Protein AF-A0A9R1W294-F1 (afdb_monomer_lite)

InterPro domains:
  IPR002013 SAC domain [PF02383] (66-200)
  IPR002013 SAC domain [PF02383] (201-324)
  IPR002013 SAC domain [PS50275] (130-431)
  IPR006094 FAD linked oxidase, N-terminal [PF01565] (577-714)
  IPR012951 Berberine/berberine-like [PF08031] (964-1021)
  IPR016166 FAD-binding domain, PCMH-type [PS51387] (573-748)
  IPR016167 FAD-binding, type PCMH, subdomain 1 [G3DSA:3.30.43.10] (528-632)
  IPR016169 FAD-binding, type PCMH, subdomain 2 [G3DSA:3.30.465.10] (637-1022)
  IPR036318 FAD-binding, type PCMH-like superfamily [SSF56176] (527-749)

Radius of gyration: 40.27 Å; chains: 1; bounding box: 119×84×94 Å

pLDDT: mean 85.3, std 15.24, range [27.81, 98.81]

Sequence (1033 aa):
MMEKTDHARKLYKRMRLWELPDQYVAEPIDGSSGSCLVVKRDGSMTLVDEIPDCTTVRVPKIQTIYGVVGILKLLAGSYLLAITERENVGLYLGHPIYKVLSLKVFPCDRSPKSSRDEKKKMESEFSSLLKVAERTPGLYFSYHVNITLSAQRLNDLGVEATKIPLWRQAEPRFVWNNYMLELLIDNKLEAYILPIIQGSTRMWRRGADDDGYVANFVESEQIIQVKGYTASFVQVRGSIPYVWEQIVDLSYKPKFEIMKPEKAAHISERHFLDLRKKYGNVIAIDLVNTRGDEGRLSEKFATSMEKILNDDVRYLHFDFHKICGHVHFERLSILYEQIEDFLIKNRYHLLNEKREKVETQIGVVRTNCIDCLDRTNVTQSMIGRKMLEFQLQRLGLFDADENISTHSNLNDSFKILWANHGDDISIQYSGTPALKGDFVRVGRRTTRGMLKDGYNALMRYYLNNFVDGTKQDSIDLVQGHYIVSLTRDMSPKRKGGIANIAPFPVVVGVILMGIFFALLSLVRGSFYETFLKCMSHRNSSDRVSSILYNPNNSSYTSTLQAYIRNKRFNTSTTPKPIIIVTPLHQTHVQSTIFCSKNLSINLRIRSGGHDFEGLSYVSYTRHFLLLDMSNLRTIDVNITEETAIVEVGATIGELYYRIWEKSKVHAFPAGVCSTVGIGGHISGGGYGVLMRKYGLTVDNIVDAMIVDVNGRVLDRKSMGEDLFWAIRGGGGASFGVILSYKLRLVGVPETVTVFRVSKSSEEKGIDIVNRWQYVADKIDRDLFIRLYIKPDNAKKTIEAEFTGFFLGDSDRLVSVMNKGFPELGIQKDDCKEMSWIESELFWSSTDKAPVEVLLDRSLFKSQYAKRKSDFLQIPIPKDGMESLLRKMMELRVVGLAFNPYGGRMSEIPDWETPFPHRAGNIFKIHYSVNWHEEGSELAAYYVNQTRVLYDFMTPFVSKDPRGAYLNYRDLDIGVSSVGNNSYSEGKVYGEKYFKGNFDRLVKVKTMVDPGIFFTDEQSIPPRFDSRYRRMFR

Secondary structure (DSSP, 8-state):
------GGGPPPS-EEEEE-SSEEEEEE-SS----EEEEETTS-EEEESSPPP--SSSPPEEEEESEEEEEEEETTEEEEEEEEEEEEEEEETTEEEEEEEEEEEEE-----S---HHHHHHHHHHHHHHHHHTT----EE-SSS-TTS-HHHHHHTGGGGGGS-HHHHS-GGGBTTHHHHHHHHHTT-GGG----B-----SS--SB-TTSPBTT-EEEEEEEEETTEEEEEEEEE-S-SS-EEE---SSSSPPEEE--HHHHHHHHHHHHHHHHHHHSEEEEEE---SSHHHHHHHHHHHHHHTTT-BTTEEEEE--HHHHHTTT-GGGGHHHHHHHHHHHHHH--EEE-TT--EEE---EEEEEE-SSSSHHHHHHHHHHHHHHHHHHHHHTTSS-TT--GGG-HHHHHHHHHHHHHHHHHHHHHHHSSPPTTHHHHHHSS--HHHHHHHHHHHHHHHHHHHHTHHHHHHHHHHHTT-----TT---S------TTSS--HHHHHHHHHHHHHHHHHTTSSS-HHHHHHHHHHHH---TTGGGGEE-TTSTTHHHHHHTT--BGGG-STTS---SEEE--SSHHHHHHHHHHHHHTT-EEEEESS---TT-TTT--SSS-EEEEEGGG---EEEETTTTEEEEETTSBHHHHHHHHHHH-TTEE----S-TTSBHHHHHHT----TTHHHH--GGGGEEEEEEE-TTS-EE-HHHHHHHHHHHHTTS-GGGT-EEEEEEEEPEE--S-EEEEEEEEETTTTHHHHHHHHHHHTTTS-TTEEEEEEEEEETTTTEEEEEEEEEESS-HHHHHHHHHHH-GGG---GGGEEEE-HHHHHHHHTT-TTS-GGGGG-TTSS--BEEEEEEEEESSPPPHHHHHHHHHHHHHH-S-EEEEEE--GGGGTS-TTSSS----TT--EEEEEEEEE----HHHHHHHHHHHHHHHHHHTTTS--SS----TTS--GGG----SSTTHHHHHHHHHHHHHGGGHHHHHHHHHHH-TT--S--TTPPPPP--HHHHHTT-

Structure (mmCIF, N/CA/C/O backbone):
data_AF-A0A9R1W294-F1
#
_entry.id   AF-A0A9R1W294-F1
#
loop_
_atom_site.group_PDB
_atom_site.id
_atom_site.type_symbol
_atom_site.label_atom_id
_atom_site.label_alt_id
_atom_site.label_comp_id
_atom_site.label_asym_id
_atom_site.label_entity_id
_atom_site.label_seq_id
_atom_site.pdbx_PDB_ins_code
_atom_site.Cartn_x
_atom_site.Cartn_y
_atom_site.Cartn_z
_atom_site.occupancy
_atom_site.B_iso_or_equiv
_atom_site.auth_seq_id
_atom_site.auth_comp_id
_atom_site.auth_asym_id
_atom_site.auth_atom_id
_atom_site.pdbx_PDB_model_num
ATOM 1 N N . MET A 1 1 ? 73.445 32.998 -41.253 1.00 30.45 1 MET A N 1
ATOM 2 C CA . MET A 1 1 ? 73.821 31.754 -40.548 1.00 30.45 1 MET A CA 1
ATOM 3 C C . MET A 1 1 ? 72.559 30.929 -40.385 1.00 30.45 1 MET A C 1
ATOM 5 O O . MET A 1 1 ? 71.597 31.441 -39.836 1.00 30.45 1 MET A O 1
ATOM 9 N N . MET A 1 2 ? 72.532 29.729 -40.965 1.00 28.33 2 MET A N 1
ATOM 10 C CA . MET A 1 2 ? 71.396 28.806 -40.917 1.00 28.33 2 MET A CA 1
ATOM 11 C C . MET A 1 2 ? 71.186 28.308 -39.482 1.00 28.33 2 MET A C 1
ATOM 13 O O . MET A 1 2 ? 72.008 27.546 -38.976 1.00 28.33 2 MET A O 1
ATOM 17 N N . GLU A 1 3 ? 70.084 28.698 -38.843 1.00 27.81 3 GLU A N 1
ATOM 18 C CA . GLU A 1 3 ? 69.560 27.954 -37.699 1.00 27.81 3 GLU A CA 1
ATOM 19 C C . GLU A 1 3 ? 68.981 26.634 -38.219 1.00 27.81 3 GLU A C 1
ATOM 21 O O . GLU A 1 3 ? 67.961 26.604 -38.912 1.00 27.81 3 GLU A O 1
ATOM 26 N N . LYS A 1 4 ? 69.672 25.531 -37.906 1.00 29.55 4 LYS A N 1
ATOM 27 C CA . LYS A 1 4 ? 69.130 24.172 -37.992 1.00 29.55 4 LYS A CA 1
ATOM 28 C C . LYS A 1 4 ? 67.815 24.144 -37.214 1.00 29.55 4 LYS A C 1
ATOM 30 O O . LYS A 1 4 ? 67.814 24.186 -35.988 1.00 29.55 4 LYS A O 1
ATOM 35 N N . THR A 1 5 ? 66.703 24.122 -37.934 1.00 33.38 5 THR A N 1
ATOM 36 C CA . THR A 1 5 ? 65.365 24.142 -37.352 1.00 33.38 5 THR A CA 1
ATOM 37 C C . THR A 1 5 ? 65.064 22.765 -36.757 1.00 33.38 5 THR A C 1
ATOM 39 O O . THR A 1 5 ? 65.181 21.738 -37.419 1.00 33.38 5 THR A O 1
ATOM 42 N N . ASP A 1 6 ? 64.735 22.776 -35.469 1.00 40.31 6 ASP A N 1
ATOM 43 C CA . ASP A 1 6 ? 64.544 21.659 -34.541 1.00 40.31 6 ASP A CA 1
ATOM 44 C C . ASP A 1 6 ? 63.429 20.689 -35.009 1.00 40.31 6 ASP A C 1
ATOM 46 O O . ASP A 1 6 ? 62.260 20.804 -34.634 1.00 40.31 6 ASP A O 1
ATOM 50 N N . HIS A 1 7 ? 63.763 19.743 -35.896 1.00 41.69 7 HIS A N 1
ATOM 51 C CA . HIS A 1 7 ? 62.843 18.702 -36.383 1.00 41.69 7 HIS A CA 1
ATOM 52 C C . HIS A 1 7 ? 62.509 17.631 -35.325 1.00 41.69 7 HIS A C 1
ATOM 54 O O . HIS A 1 7 ? 61.584 16.849 -35.534 1.00 41.69 7 HIS A O 1
ATOM 60 N N . ALA A 1 8 ? 63.201 17.608 -34.180 1.00 43.19 8 ALA A N 1
ATOM 61 C CA . ALA A 1 8 ? 63.134 16.522 -33.198 1.00 43.19 8 ALA A CA 1
ATOM 62 C C . ALA A 1 8 ? 61.917 16.562 -32.247 1.00 43.19 8 ALA A C 1
ATOM 64 O O . ALA A 1 8 ? 61.722 15.629 -31.475 1.00 43.19 8 ALA A O 1
ATOM 65 N N . ARG A 1 9 ? 61.088 17.616 -32.279 1.00 56.53 9 ARG A N 1
ATOM 66 C CA . ARG A 1 9 ? 60.062 17.863 -31.238 1.00 56.53 9 ARG A CA 1
ATOM 67 C C . ARG A 1 9 ? 58.607 17.857 -31.709 1.00 56.53 9 ARG A C 1
ATOM 69 O O . ARG A 1 9 ? 57.709 18.165 -30.929 1.00 56.53 9 ARG A O 1
ATOM 76 N N . LYS A 1 10 ? 58.343 17.546 -32.980 1.00 73.12 10 LYS A N 1
ATOM 77 C CA . LYS A 1 10 ? 56.976 17.531 -33.529 1.00 73.12 10 LYS A CA 1
ATOM 78 C C . LYS A 1 10 ? 56.427 16.108 -33.544 1.00 73.12 10 LYS A C 1
ATOM 80 O O . LYS A 1 10 ? 57.069 15.208 -34.069 1.00 73.12 10 LYS A O 1
ATOM 85 N N . LEU A 1 11 ? 55.226 15.933 -32.992 1.00 86.38 11 LEU A N 1
ATOM 86 C CA . LEU A 1 11 ? 54.503 14.663 -33.033 1.00 86.38 11 LEU A CA 1
ATOM 87 C C . LEU A 1 11 ? 54.138 14.292 -34.474 1.00 86.38 11 LEU A C 1
ATOM 89 O O . LEU A 1 11 ? 53.647 15.146 -35.223 1.00 86.38 11 LEU A O 1
ATOM 93 N N . TYR A 1 12 ? 54.311 13.018 -34.827 1.00 88.56 12 TYR A N 1
ATOM 94 C CA . TYR A 1 12 ? 53.907 12.505 -36.136 1.00 88.56 12 TYR A CA 1
ATOM 95 C C . TYR A 1 12 ? 52.382 12.465 -36.267 1.00 88.56 12 TYR A C 1
ATOM 97 O O . TYR A 1 12 ? 51.667 11.905 -35.433 1.00 88.56 12 TYR A O 1
ATOM 105 N N . LYS A 1 13 ? 51.865 13.051 -37.348 1.00 87.94 13 LYS A N 1
ATOM 106 C CA . LYS A 1 13 ? 50.422 13.237 -37.587 1.00 87.94 13 LYS A CA 1
ATOM 107 C C . LYS A 1 13 ? 49.798 12.133 -38.433 1.00 87.94 13 LYS A C 1
ATOM 109 O O . LYS A 1 13 ? 48.567 12.004 -38.470 1.00 87.94 13 LYS A O 1
ATOM 114 N N . ARG A 1 14 ? 50.625 11.407 -39.190 1.00 89.38 14 ARG A N 1
ATOM 115 C CA . ARG A 1 14 ? 50.215 10.320 -40.083 1.00 89.38 14 ARG A CA 1
ATOM 116 C C . ARG A 1 14 ? 51.382 9.362 -40.297 1.00 89.38 14 ARG A C 1
ATOM 118 O O . ARG A 1 14 ? 52.460 9.794 -40.689 1.00 89.38 14 ARG A O 1
ATOM 125 N N . MET A 1 15 ? 51.144 8.075 -40.077 1.00 92.06 15 MET A N 1
ATOM 126 C CA . MET A 1 15 ? 52.144 7.019 -40.238 1.00 92.06 15 MET A CA 1
ATOM 127 C C . MET A 1 15 ? 51.554 5.824 -41.000 1.00 92.06 15 MET A C 1
ATOM 129 O O . MET A 1 15 ? 50.340 5.600 -40.974 1.00 92.06 15 MET A O 1
ATOM 133 N N . ARG A 1 16 ? 52.403 5.034 -41.662 1.00 90.75 16 ARG A N 1
ATOM 134 C CA . ARG A 1 16 ? 52.076 3.688 -42.150 1.00 90.75 16 ARG A CA 1
ATOM 135 C C . ARG A 1 16 ? 52.560 2.668 -41.133 1.00 90.75 16 ARG A C 1
ATOM 137 O O . ARG A 1 16 ? 53.734 2.646 -40.789 1.00 90.75 16 ARG A O 1
ATOM 144 N N . LEU A 1 17 ? 51.652 1.825 -40.657 1.00 90.75 17 LEU A N 1
ATOM 145 C CA . LEU A 1 17 ? 51.979 0.697 -39.799 1.00 90.75 17 LEU A CA 1
ATOM 146 C C . LEU A 1 17 ? 52.120 -0.556 -40.663 1.00 90.75 17 LEU A C 1
ATOM 148 O O . LEU A 1 17 ? 51.135 -1.036 -41.234 1.00 90.75 17 LEU A O 1
ATOM 152 N N . TRP A 1 18 ? 53.346 -1.058 -40.745 1.00 88.00 18 TRP A N 1
ATOM 153 C CA . TRP A 1 18 ? 53.729 -2.281 -41.432 1.00 88.00 18 TRP A CA 1
ATOM 154 C C . TRP A 1 18 ? 53.661 -3.451 -40.453 1.00 88.00 18 TRP A C 1
ATOM 156 O O . TRP A 1 18 ? 54.343 -3.460 -39.428 1.00 88.00 18 TRP A O 1
ATOM 166 N N . GLU A 1 19 ? 52.832 -4.443 -40.762 1.00 85.94 19 GLU A N 1
ATOM 167 C CA . GLU A 1 19 ? 52.743 -5.689 -40.004 1.00 85.94 19 GLU A CA 1
ATOM 168 C C . GLU A 1 19 ? 53.640 -6.749 -40.655 1.00 85.94 19 GLU A C 1
ATOM 170 O O . GLU A 1 19 ? 53.260 -7.389 -41.641 1.00 85.94 19 GLU A O 1
ATOM 175 N N . LEU A 1 20 ? 54.843 -6.916 -40.098 1.00 81.31 20 LEU A N 1
ATOM 176 C CA . LEU A 1 20 ? 55.819 -7.927 -40.508 1.00 81.31 20 LEU A CA 1
ATOM 177 C C . LEU A 1 20 ? 55.705 -9.178 -39.613 1.00 81.31 20 LEU A C 1
ATOM 179 O O . LEU A 1 20 ? 55.161 -9.104 -38.503 1.00 81.31 20 LEU A O 1
ATOM 183 N N . PRO A 1 21 ? 56.179 -10.358 -40.061 1.00 74.31 21 PRO A N 1
ATOM 184 C CA . PRO A 1 21 ? 56.058 -11.601 -39.292 1.00 74.31 21 PRO A CA 1
ATOM 185 C C . PRO A 1 21 ? 56.643 -11.539 -37.871 1.00 74.31 21 PRO A C 1
ATOM 187 O O . PRO A 1 21 ? 56.107 -12.174 -36.964 1.00 74.31 21 PRO A O 1
ATOM 190 N N . ASP A 1 22 ? 57.701 -10.759 -37.679 1.00 75.88 22 ASP A N 1
ATOM 191 C CA . ASP A 1 22 ? 58.565 -10.696 -36.497 1.00 75.88 22 ASP A CA 1
ATOM 192 C C . ASP A 1 22 ? 58.595 -9.317 -35.812 1.00 75.88 22 ASP A C 1
ATOM 194 O O . ASP A 1 22 ? 59.184 -9.180 -34.739 1.00 75.88 22 ASP A O 1
ATOM 198 N N . GLN A 1 23 ? 57.922 -8.309 -36.377 1.00 84.00 23 GLN A N 1
ATOM 199 C CA . GLN A 1 23 ? 57.889 -6.944 -35.838 1.00 84.00 23 GLN A CA 1
ATOM 200 C C . GLN A 1 23 ? 56.745 -6.102 -36.425 1.00 84.00 23 GLN A C 1
ATOM 202 O O . GLN A 1 23 ? 56.143 -6.451 -37.441 1.00 84.00 23 GLN A O 1
ATOM 207 N N . TYR A 1 24 ? 56.457 -4.972 -35.789 1.00 87.69 24 TYR A N 1
ATOM 208 C CA . TYR A 1 24 ? 55.637 -3.896 -36.338 1.00 87.69 24 TYR A CA 1
ATOM 209 C C . TYR A 1 24 ? 56.516 -2.680 -36.608 1.00 87.69 24 TYR A C 1
ATOM 211 O O . TYR A 1 24 ? 57.334 -2.330 -35.762 1.00 87.69 24 TYR A O 1
ATOM 219 N N . VAL A 1 25 ? 56.341 -2.019 -37.751 1.00 88.56 25 VAL A N 1
ATOM 220 C CA . VAL A 1 25 ? 57.109 -0.810 -38.095 1.00 88.56 25 VAL A CA 1
ATOM 221 C C . VAL A 1 25 ? 56.148 0.342 -38.352 1.00 88.56 25 VAL A C 1
ATOM 223 O O . VAL A 1 25 ? 55.313 0.253 -39.248 1.00 88.56 25 VAL A O 1
ATOM 226 N N . ALA A 1 26 ? 56.233 1.410 -37.562 1.00 88.81 26 ALA A N 1
ATOM 227 C CA . ALA A 1 26 ? 55.495 2.648 -37.781 1.00 88.81 26 ALA A CA 1
ATOM 228 C C . ALA A 1 26 ? 56.391 3.657 -38.513 1.00 88.81 26 ALA A C 1
ATOM 230 O O . ALA A 1 26 ? 57.341 4.189 -37.945 1.00 88.81 26 ALA A O 1
ATOM 231 N N . GLU A 1 27 ? 56.081 3.896 -39.783 1.00 89.06 27 GLU A N 1
ATOM 232 C CA . GLU A 1 27 ? 56.802 4.796 -40.684 1.00 89.06 27 GLU A CA 1
ATOM 233 C C . GLU A 1 27 ? 56.061 6.142 -40.785 1.00 89.06 27 GLU A C 1
ATOM 235 O O . GLU A 1 27 ? 54.897 6.150 -41.202 1.00 89.06 27 GLU A O 1
ATOM 240 N N . PRO A 1 28 ? 56.676 7.286 -40.444 1.00 87.00 28 PRO A N 1
ATOM 241 C CA . PRO A 1 28 ? 56.055 8.597 -40.625 1.00 87.00 28 PRO A CA 1
ATOM 242 C C . PRO A 1 28 ? 55.909 8.958 -42.113 1.00 87.00 28 PRO A C 1
ATOM 244 O O . PRO A 1 28 ? 56.849 8.853 -42.891 1.00 87.00 28 PRO A O 1
ATOM 247 N N . ILE A 1 29 ? 54.713 9.400 -42.517 1.00 85.69 29 ILE A N 1
ATOM 248 C CA . ILE A 1 29 ? 54.380 9.770 -43.911 1.00 85.69 29 ILE A CA 1
ATOM 249 C C . ILE A 1 29 ? 53.738 11.159 -44.026 1.00 85.69 29 ILE A C 1
ATOM 251 O O . ILE A 1 29 ? 53.105 11.494 -45.026 1.00 85.69 29 ILE A O 1
ATOM 255 N N . ASP A 1 30 ? 53.849 11.978 -42.987 1.00 75.25 30 ASP A N 1
ATOM 256 C CA . ASP A 1 30 ? 53.299 13.333 -42.902 1.00 75.25 30 ASP A CA 1
ATOM 257 C C . ASP A 1 30 ? 54.262 14.424 -43.408 1.00 75.25 30 ASP A C 1
ATOM 259 O O . ASP A 1 30 ? 54.018 15.613 -43.190 1.00 75.25 30 ASP A O 1
ATOM 263 N N . GLY A 1 31 ? 55.323 14.027 -44.119 1.00 64.19 31 GLY A N 1
ATOM 264 C CA . GLY A 1 31 ? 56.310 14.921 -44.731 1.00 64.19 31 GLY A CA 1
ATOM 265 C C . GLY A 1 31 ? 57.514 15.251 -43.844 1.00 64.19 31 GLY A C 1
ATOM 266 O O . GLY A 1 31 ? 58.358 16.041 -44.257 1.00 64.19 31 GLY A O 1
ATOM 267 N N . SER A 1 32 ? 57.619 14.669 -42.644 1.00 65.94 32 SER A N 1
ATOM 268 C CA . SER A 1 32 ? 58.823 14.754 -41.808 1.00 65.94 32 SER A CA 1
ATOM 269 C C . SER A 1 32 ? 59.805 13.617 -42.107 1.00 65.94 32 SER A C 1
ATOM 271 O O . SER A 1 32 ? 59.414 12.454 -42.062 1.00 65.94 32 SER A O 1
ATOM 273 N N . SER A 1 33 ? 61.080 13.941 -42.345 1.00 64.31 33 SER A N 1
ATOM 274 C CA . SER A 1 33 ? 62.181 12.976 -42.515 1.00 64.31 33 SER A CA 1
ATOM 275 C C . SER A 1 33 ? 62.606 12.372 -41.165 1.00 64.31 33 SER A C 1
ATOM 277 O O . SER A 1 33 ? 63.649 12.732 -40.623 1.00 64.31 33 SER A O 1
ATOM 279 N N . GLY A 1 34 ? 61.748 11.546 -40.563 1.00 69.69 34 GLY A N 1
ATOM 280 C CA . GLY A 1 34 ? 61.948 10.968 -39.230 1.00 69.69 34 GLY A CA 1
ATOM 281 C C . GLY A 1 34 ? 62.175 9.456 -39.239 1.00 69.69 34 GLY A C 1
ATOM 282 O O . GLY A 1 34 ? 61.629 8.763 -40.093 1.00 69.69 34 GLY A O 1
ATOM 283 N N . SER A 1 35 ? 62.941 8.946 -38.268 1.00 81.19 35 SER A N 1
ATOM 284 C CA . SER A 1 35 ? 63.198 7.510 -38.103 1.00 81.19 35 SER A CA 1
ATOM 285 C C . SER A 1 35 ? 61.908 6.731 -37.795 1.00 81.19 35 SER A C 1
ATOM 287 O O . SER A 1 35 ? 61.043 7.172 -37.027 1.00 81.19 35 SER A O 1
ATOM 289 N N . CYS A 1 36 ? 61.792 5.541 -38.375 1.00 85.38 36 CYS A N 1
ATOM 290 C CA . CYS A 1 36 ? 60.693 4.608 -38.171 1.00 85.38 36 CYS A CA 1
ATOM 291 C C . CYS A 1 36 ? 60.775 3.957 -36.785 1.00 85.38 36 CYS A C 1
ATOM 293 O O . CYS A 1 36 ? 61.847 3.532 -36.349 1.00 85.38 36 CYS A O 1
ATOM 295 N N . LEU A 1 37 ? 59.635 3.814 -36.109 1.00 87.06 37 LEU A N 1
ATOM 296 C CA . LEU A 1 37 ? 59.546 3.068 -34.855 1.00 87.06 37 LEU A CA 1
ATOM 297 C C . LEU A 1 37 ? 59.333 1.582 -35.141 1.00 87.06 37 LEU A C 1
ATOM 299 O O . LEU A 1 37 ? 58.284 1.189 -35.649 1.00 87.06 37 LEU A O 1
ATOM 303 N N . VAL A 1 38 ? 60.302 0.754 -34.763 1.00 86.44 38 VAL A N 1
ATOM 304 C CA . VAL A 1 38 ? 60.191 -0.706 -34.787 1.00 86.44 38 VAL A CA 1
ATOM 305 C C . VAL A 1 38 ? 59.780 -1.195 -33.408 1.00 86.44 38 VAL A C 1
ATOM 307 O O . VAL A 1 38 ? 60.469 -0.937 -32.424 1.00 86.44 38 VAL A O 1
ATOM 310 N N . VAL A 1 39 ? 58.679 -1.937 -33.349 1.00 85.69 39 VAL A N 1
ATOM 311 C CA . VAL A 1 39 ? 58.213 -2.665 -32.168 1.00 85.69 39 VAL A CA 1
ATOM 312 C C . VAL A 1 39 ? 58.382 -4.153 -32.446 1.00 85.69 39 VAL A C 1
ATOM 314 O O . VAL A 1 39 ? 57.643 -4.736 -33.245 1.00 85.69 39 VAL A O 1
ATOM 317 N N . LYS A 1 40 ? 59.368 -4.781 -31.808 1.00 81.75 40 LYS A N 1
ATOM 318 C CA . LYS A 1 40 ? 59.586 -6.224 -31.927 1.00 81.75 40 LYS A CA 1
ATOM 319 C C . LYS A 1 40 ? 58.502 -6.996 -31.181 1.00 81.75 40 LYS A C 1
ATOM 321 O O . LYS A 1 40 ? 57.793 -6.475 -30.319 1.00 81.75 40 LYS A O 1
ATOM 326 N N . ARG A 1 41 ? 58.371 -8.275 -31.524 1.00 75.19 41 ARG A N 1
ATOM 327 C CA . ARG A 1 41 ? 57.354 -9.173 -30.956 1.00 75.19 41 ARG A CA 1
ATOM 328 C C . ARG A 1 41 ? 57.531 -9.428 -29.449 1.00 75.19 41 ARG A C 1
ATOM 330 O O . ARG A 1 41 ? 56.549 -9.700 -28.778 1.00 75.19 41 ARG A O 1
ATOM 337 N N . ASP A 1 42 ? 58.729 -9.221 -28.903 1.00 70.00 42 ASP A N 1
ATOM 338 C CA . ASP A 1 42 ? 59.008 -9.235 -27.455 1.00 70.00 42 ASP A CA 1
ATOM 339 C C . ASP A 1 42 ? 58.621 -7.924 -26.725 1.00 70.00 42 ASP A C 1
ATOM 341 O O . ASP A 1 42 ? 58.809 -7.794 -25.514 1.00 70.00 42 ASP A O 1
ATOM 345 N N . GLY A 1 43 ? 58.080 -6.937 -27.451 1.00 71.06 43 GLY A N 1
ATOM 346 C CA . GLY A 1 43 ? 57.720 -5.620 -26.926 1.00 71.06 43 GLY A CA 1
ATOM 347 C C . GLY A 1 43 ? 58.893 -4.642 -26.803 1.00 71.06 43 GLY A C 1
ATOM 348 O O . GLY A 1 43 ? 58.691 -3.540 -26.289 1.00 71.06 43 GLY A O 1
ATOM 349 N N . SER A 1 44 ? 60.100 -5.005 -27.254 1.00 79.06 44 SER A N 1
ATOM 350 C CA . SER A 1 44 ? 61.228 -4.072 -27.348 1.00 79.06 44 SER A CA 1
ATOM 351 C C . SER A 1 44 ? 61.045 -3.086 -28.506 1.00 79.06 44 SER A C 1
ATOM 353 O O . SER A 1 44 ? 60.434 -3.404 -29.531 1.00 79.06 44 SER A O 1
ATOM 355 N N . MET A 1 45 ? 61.547 -1.863 -28.324 1.00 84.12 45 MET A N 1
ATOM 356 C CA . MET A 1 45 ? 61.355 -0.754 -29.258 1.00 84.12 45 MET A CA 1
ATOM 357 C C . MET A 1 45 ? 62.688 -0.149 -29.680 1.00 84.12 45 MET A C 1
ATOM 359 O O . MET A 1 45 ? 63.536 0.128 -28.836 1.00 84.12 45 MET A O 1
ATOM 363 N N . THR A 1 46 ? 62.862 0.088 -30.978 1.00 83.56 46 THR A N 1
ATOM 364 C CA . THR A 1 46 ? 64.055 0.742 -31.541 1.00 83.56 46 THR A CA 1
ATOM 365 C C . THR A 1 46 ? 63.673 1.679 -32.681 1.00 83.56 46 THR A C 1
ATOM 367 O O . THR A 1 46 ? 62.719 1.407 -33.408 1.00 83.56 46 THR A O 1
ATOM 370 N N . LEU A 1 47 ? 64.431 2.760 -32.868 1.00 83.62 47 LEU A N 1
ATOM 371 C CA . LEU A 1 47 ? 64.309 3.630 -34.040 1.00 83.62 47 LEU A CA 1
ATOM 372 C C . LEU A 1 47 ? 65.247 3.144 -35.150 1.00 83.62 47 LEU A C 1
ATOM 374 O O . LEU A 1 47 ? 66.396 2.808 -34.870 1.00 83.62 47 LEU A O 1
ATOM 378 N N . VAL A 1 48 ? 64.756 3.108 -36.387 1.00 82.31 48 VAL A N 1
ATOM 379 C CA . VAL A 1 48 ? 65.535 2.760 -37.589 1.00 82.31 48 VAL A CA 1
ATOM 380 C C . VAL A 1 48 ? 65.286 3.790 -38.686 1.00 82.31 48 VAL A C 1
ATOM 382 O O . VAL A 1 48 ? 64.175 4.297 -38.809 1.00 82.31 48 VAL A O 1
ATOM 385 N N . ASP A 1 49 ? 66.299 4.106 -39.487 1.00 77.12 49 ASP A N 1
ATOM 386 C CA . ASP A 1 49 ? 66.182 5.152 -40.515 1.00 77.12 49 ASP A CA 1
ATOM 387 C C . ASP A 1 49 ? 65.554 4.648 -41.824 1.00 77.12 49 ASP A C 1
ATOM 389 O O . ASP A 1 49 ? 64.964 5.431 -42.566 1.00 77.12 49 ASP A O 1
ATOM 393 N N . GLU A 1 50 ? 65.596 3.337 -42.071 1.00 69.88 50 GLU A N 1
ATOM 394 C CA . GLU A 1 50 ? 65.009 2.689 -43.247 1.00 69.88 50 GLU A CA 1
ATOM 395 C C . GLU A 1 50 ? 64.146 1.488 -42.837 1.00 69.88 50 GLU A C 1
ATOM 397 O O . GLU A 1 50 ? 64.371 0.856 -41.800 1.00 69.88 50 GLU A O 1
ATOM 402 N N . ILE A 1 51 ? 63.127 1.173 -43.645 1.00 70.44 51 ILE A N 1
ATOM 403 C CA . ILE A 1 51 ? 62.268 0.006 -43.412 1.00 70.44 51 ILE A CA 1
ATOM 404 C C . ILE A 1 51 ? 63.124 -1.262 -43.583 1.00 70.44 51 ILE A C 1
ATOM 406 O O . ILE A 1 51 ? 63.755 -1.410 -44.626 1.00 70.44 51 ILE A O 1
ATOM 410 N N . PRO A 1 52 ? 63.131 -2.197 -42.614 1.00 67.25 52 PRO A N 1
ATOM 411 C CA . PRO A 1 52 ? 63.914 -3.428 -42.714 1.00 67.25 52 PRO A CA 1
ATOM 412 C C . PRO A 1 52 ? 63.576 -4.250 -43.972 1.00 67.25 52 PRO A C 1
ATOM 414 O O . PRO A 1 52 ? 62.397 -4.461 -44.269 1.00 67.25 52 PRO A O 1
ATOM 417 N N . ASP A 1 53 ? 64.601 -4.751 -44.675 1.00 59.72 53 ASP A N 1
ATOM 418 C CA . ASP A 1 53 ? 64.456 -5.533 -45.912 1.00 59.72 53 ASP A CA 1
ATOM 419 C C . ASP A 1 53 ? 63.545 -6.759 -45.726 1.00 59.72 53 ASP A C 1
ATOM 421 O O . ASP A 1 53 ? 63.800 -7.668 -44.928 1.00 59.72 53 ASP A O 1
ATOM 425 N N . CYS A 1 54 ? 62.456 -6.801 -46.495 1.00 55.34 54 CYS A N 1
ATOM 426 C CA . CYS A 1 54 ? 61.425 -7.824 -46.372 1.00 55.34 54 CYS A CA 1
ATOM 427 C C . CYS A 1 54 ? 61.821 -9.094 -47.149 1.00 55.34 54 CYS A C 1
ATOM 429 O O . CYS A 1 54 ? 61.463 -9.270 -48.309 1.00 55.34 54 CYS A O 1
ATOM 431 N N . THR A 1 55 ? 62.527 -10.023 -46.502 1.00 52.88 55 THR A N 1
ATOM 432 C CA . THR A 1 55 ? 63.004 -11.293 -47.099 1.00 52.88 55 THR A CA 1
ATOM 433 C C . THR A 1 55 ? 61.939 -12.405 -47.188 1.00 52.88 55 THR A C 1
ATOM 435 O O . THR A 1 55 ? 62.268 -13.568 -47.422 1.00 52.88 55 THR A O 1
ATOM 438 N N . THR A 1 56 ? 60.646 -12.096 -47.007 1.00 54.81 56 THR A N 1
ATOM 439 C CA . THR A 1 56 ? 59.579 -13.111 -46.855 1.00 54.81 56 THR A CA 1
ATOM 440 C C . THR A 1 56 ? 58.574 -13.163 -48.016 1.00 54.81 56 THR A C 1
ATOM 442 O O . THR A 1 56 ? 58.239 -12.153 -48.622 1.00 54.81 56 THR A O 1
ATOM 445 N N . VAL A 1 57 ? 58.043 -14.365 -48.298 1.00 52.84 57 VAL A N 1
ATOM 446 C CA . VAL A 1 57 ? 57.138 -14.707 -49.428 1.00 52.84 57 VAL A CA 1
ATOM 447 C C . VAL A 1 57 ? 55.719 -14.097 -49.310 1.00 52.84 57 VAL A C 1
ATOM 449 O O . VAL A 1 57 ? 54.911 -14.212 -50.228 1.00 52.84 57 VAL A O 1
ATOM 452 N N . ARG A 1 58 ? 55.367 -13.445 -48.190 1.00 58.47 58 ARG A N 1
ATOM 453 C CA . ARG A 1 58 ? 54.032 -12.855 -47.962 1.00 58.47 58 ARG A CA 1
ATOM 454 C C . ARG A 1 58 ? 54.076 -11.332 -48.036 1.00 58.47 58 ARG A C 1
ATOM 456 O O . ARG A 1 58 ? 54.860 -10.708 -47.334 1.00 58.47 58 ARG A O 1
ATOM 463 N N . VAL A 1 59 ? 53.158 -10.751 -48.811 1.00 63.62 59 VAL A N 1
ATOM 464 C CA . VAL A 1 59 ? 52.946 -9.297 -48.877 1.00 63.62 59 VAL A CA 1
ATOM 465 C C . VAL A 1 59 ? 52.586 -8.771 -47.477 1.00 63.62 59 VAL A C 1
ATOM 467 O O . VAL A 1 59 ? 51.623 -9.273 -46.883 1.00 63.62 59 VAL A O 1
ATOM 470 N N . PRO A 1 60 ? 53.333 -7.795 -46.926 1.00 70.94 60 PRO A N 1
ATOM 471 C CA . PRO A 1 60 ? 53.062 -7.254 -45.602 1.00 70.94 60 PRO A CA 1
ATOM 472 C C . PRO A 1 60 ? 51.743 -6.481 -45.589 1.00 70.94 60 PRO A C 1
ATOM 474 O O . PRO A 1 60 ? 51.389 -5.790 -46.547 1.00 70.94 60 PRO A O 1
ATOM 477 N N . LYS A 1 61 ? 50.996 -6.589 -44.487 1.00 80.94 61 LYS A N 1
ATOM 478 C CA . LYS A 1 61 ? 49.757 -5.829 -44.313 1.00 80.94 61 LYS A CA 1
ATOM 479 C C . LYS A 1 61 ? 50.114 -4.415 -43.867 1.00 80.94 61 LYS A C 1
ATOM 481 O O . LYS A 1 61 ? 50.725 -4.228 -42.819 1.00 80.94 61 LYS A O 1
ATOM 486 N N . ILE A 1 62 ? 49.722 -3.430 -44.669 1.00 86.75 62 ILE A N 1
ATOM 487 C CA . ILE A 1 62 ? 50.006 -2.013 -44.429 1.00 86.75 62 ILE A CA 1
ATOM 488 C C . ILE A 1 62 ? 48.691 -1.306 -44.120 1.00 86.75 62 ILE A C 1
ATOM 490 O O . ILE A 1 62 ? 47.700 -1.484 -44.828 1.00 86.75 62 ILE A O 1
ATOM 494 N N . GLN A 1 63 ? 48.672 -0.490 -43.071 1.00 90.38 63 GLN A N 1
ATOM 495 C CA . GLN A 1 63 ? 47.519 0.343 -42.724 1.00 90.38 63 GLN A CA 1
ATOM 496 C C . GLN A 1 63 ? 47.976 1.735 -42.285 1.00 90.38 63 GLN A C 1
ATOM 498 O O . GLN A 1 63 ? 49.067 1.899 -41.744 1.00 90.38 63 GLN A O 1
ATOM 503 N N . THR A 1 64 ? 47.140 2.748 -42.505 1.00 91.62 64 THR A N 1
ATOM 504 C CA . THR A 1 64 ? 47.420 4.101 -42.004 1.00 91.62 64 THR A CA 1
ATOM 505 C C . THR A 1 64 ? 47.044 4.187 -40.527 1.00 91.62 64 THR A C 1
ATOM 507 O O . THR A 1 64 ? 45.973 3.724 -40.139 1.00 91.62 64 THR A O 1
ATOM 510 N N . ILE A 1 65 ? 47.906 4.804 -39.723 1.00 93.69 65 ILE A N 1
ATOM 511 C CA . ILE A 1 65 ? 47.620 5.178 -38.337 1.00 93.69 65 ILE A CA 1
ATOM 512 C C . ILE A 1 65 ? 47.876 6.674 -38.131 1.00 93.69 65 ILE A C 1
ATOM 514 O O . ILE A 1 65 ? 48.644 7.308 -38.859 1.00 93.69 65 ILE A O 1
ATOM 518 N N . TYR A 1 66 ? 47.230 7.245 -37.122 1.00 92.81 66 TYR A N 1
ATOM 519 C CA . TYR A 1 66 ? 47.286 8.674 -36.807 1.00 92.81 66 TYR A CA 1
ATOM 520 C C . TYR A 1 66 ? 47.942 8.976 -35.456 1.00 92.81 66 TYR A C 1
ATOM 522 O O . TYR A 1 66 ? 48.095 10.137 -35.092 1.00 92.81 66 TYR A O 1
ATOM 530 N N . GLY A 1 67 ? 48.336 7.950 -34.713 1.00 91.50 67 GLY A N 1
ATOM 531 C CA . GLY A 1 67 ? 49.015 8.087 -33.432 1.00 91.50 67 GLY A CA 1
ATOM 532 C C . GLY A 1 67 ? 49.250 6.720 -32.809 1.00 91.50 67 GLY A C 1
ATOM 533 O O . GLY A 1 67 ? 48.434 5.810 -32.986 1.00 91.50 67 GLY A O 1
ATOM 534 N N . VAL A 1 68 ? 50.359 6.580 -32.090 1.00 91.12 68 VAL A N 1
ATOM 535 C CA . VAL A 1 68 ? 50.611 5.425 -31.227 1.00 91.12 68 VAL A CA 1
ATOM 536 C C . VAL A 1 68 ? 50.007 5.749 -29.864 1.00 91.12 68 VAL A C 1
ATOM 538 O O . VAL A 1 68 ? 50.350 6.758 -29.259 1.00 91.12 68 VAL A O 1
ATOM 541 N N . VAL A 1 69 ? 49.067 4.923 -29.408 1.00 91.19 69 VAL A N 1
ATOM 542 C CA . VAL A 1 69 ? 48.430 5.089 -28.091 1.00 91.19 69 VAL A CA 1
ATOM 543 C C . VAL A 1 69 ? 49.397 4.676 -26.986 1.00 91.19 69 VAL A C 1
ATOM 545 O O . VAL A 1 69 ? 49.427 5.311 -25.936 1.00 91.19 69 VAL A O 1
ATOM 548 N N . GLY A 1 70 ? 50.179 3.625 -27.235 1.00 89.56 70 GLY A N 1
ATOM 549 C CA . GLY A 1 70 ? 51.210 3.117 -26.339 1.00 89.56 70 GLY A CA 1
ATOM 550 C C . GLY A 1 70 ? 51.343 1.596 -26.416 1.00 89.56 70 GLY A C 1
ATOM 551 O O . GLY A 1 70 ? 50.747 0.953 -27.289 1.00 89.56 70 GLY A O 1
ATOM 552 N N . ILE A 1 71 ? 52.130 1.028 -25.501 1.00 87.12 71 ILE A N 1
ATOM 553 C CA . ILE A 1 71 ? 52.310 -0.421 -25.361 1.00 87.12 71 ILE A CA 1
ATOM 554 C C . ILE A 1 71 ? 51.783 -0.869 -24.004 1.00 87.12 71 ILE A C 1
ATOM 556 O O . ILE A 1 71 ? 52.130 -0.301 -22.973 1.00 87.12 71 ILE A O 1
ATOM 560 N N . LEU A 1 72 ? 50.986 -1.932 -24.012 1.00 85.94 72 LEU A N 1
ATOM 561 C CA . LEU A 1 72 ? 50.479 -2.577 -22.812 1.00 85.94 72 LEU A CA 1
ATOM 562 C C . LEU A 1 72 ? 51.183 -3.922 -22.607 1.00 85.94 72 LEU A C 1
ATOM 564 O O . LEU A 1 72 ? 51.107 -4.803 -23.465 1.00 85.94 72 LEU A O 1
ATOM 568 N N . LYS A 1 73 ? 51.861 -4.090 -21.468 1.00 78.62 73 LYS A N 1
ATOM 569 C CA . LYS A 1 73 ? 52.495 -5.356 -21.070 1.00 78.62 73 LYS A CA 1
ATOM 570 C C . LYS A 1 73 ? 51.567 -6.136 -20.144 1.00 78.62 73 LYS A C 1
ATOM 572 O O . LYS A 1 73 ? 51.261 -5.677 -19.050 1.00 78.62 73 LYS A O 1
ATOM 577 N N . LEU A 1 74 ? 51.142 -7.322 -20.573 1.00 75.12 74 LEU A N 1
ATOM 578 C CA . LEU A 1 74 ? 50.301 -8.238 -19.797 1.00 75.12 74 LEU A CA 1
ATOM 579 C C . LEU A 1 74 ? 51.029 -9.567 -19.559 1.00 75.12 74 LEU A C 1
ATOM 581 O O . LEU A 1 74 ? 52.018 -9.872 -20.220 1.00 75.12 74 LEU A O 1
ATOM 585 N N . LEU A 1 75 ? 50.502 -10.410 -18.664 1.00 66.75 75 LEU A N 1
ATOM 586 C CA . LEU A 1 75 ? 51.075 -11.736 -18.366 1.00 66.75 75 LEU A CA 1
ATOM 587 C C . LEU A 1 75 ? 51.187 -12.657 -19.594 1.00 66.75 75 LEU A C 1
ATOM 589 O O . LEU A 1 75 ? 52.037 -13.545 -19.623 1.00 66.75 75 LEU A O 1
ATOM 593 N N . ALA A 1 76 ? 50.309 -12.469 -20.580 1.00 62.19 76 ALA A N 1
ATOM 594 C CA . ALA A 1 76 ? 50.290 -13.240 -21.819 1.00 62.19 76 ALA A CA 1
ATOM 595 C C . ALA A 1 76 ? 51.216 -12.679 -22.909 1.00 62.19 76 ALA A C 1
ATOM 597 O O . ALA A 1 76 ? 51.534 -13.395 -23.856 1.00 62.19 76 ALA A O 1
ATOM 598 N N . GLY A 1 77 ? 51.620 -11.411 -22.791 1.00 72.38 77 GLY A N 1
ATOM 599 C CA . GLY A 1 77 ? 52.471 -10.763 -23.773 1.00 72.38 77 GLY A CA 1
ATOM 600 C C . GLY A 1 77 ? 52.308 -9.251 -23.883 1.00 72.38 77 GLY A C 1
ATOM 601 O O . GLY A 1 77 ? 51.522 -8.638 -23.156 1.00 72.38 77 GLY A O 1
ATOM 602 N N . SER A 1 78 ? 53.053 -8.648 -24.808 1.00 81.19 78 SER A N 1
ATOM 603 C CA . SER A 1 78 ? 52.975 -7.211 -25.113 1.00 81.19 78 SER A CA 1
ATOM 604 C C . SER A 1 78 ? 51.941 -6.918 -26.206 1.00 81.19 78 SER A C 1
ATOM 606 O O . SER A 1 78 ? 51.766 -7.711 -27.130 1.00 81.19 78 SER A O 1
ATOM 608 N N . TYR A 1 79 ? 51.263 -5.774 -26.127 1.00 85.94 79 TYR A N 1
ATOM 609 C CA . TYR A 1 79 ? 50.239 -5.348 -27.085 1.00 85.94 79 TYR A CA 1
ATOM 610 C C . TYR A 1 79 ? 50.456 -3.885 -27.479 1.00 85.94 79 TYR A C 1
ATOM 612 O O . TYR A 1 79 ? 50.499 -3.008 -26.619 1.00 85.94 79 TYR A O 1
ATOM 620 N N . LEU A 1 80 ? 50.568 -3.613 -28.778 1.00 88.06 80 LEU A N 1
ATOM 621 C CA . LEU A 1 80 ? 50.673 -2.267 -29.340 1.00 88.06 80 LEU A CA 1
ATOM 622 C C . LEU A 1 80 ? 49.275 -1.723 -29.647 1.00 88.06 80 LEU A C 1
ATOM 624 O O . LEU A 1 80 ? 48.498 -2.376 -30.339 1.00 88.06 80 LEU A O 1
ATOM 628 N N . LEU A 1 81 ? 48.953 -0.521 -29.174 1.00 91.25 81 LEU A N 1
ATOM 629 C CA . LEU A 1 81 ? 47.689 0.150 -29.483 1.00 91.25 81 LEU A CA 1
ATOM 630 C C . LEU A 1 81 ? 47.938 1.356 -30.392 1.00 91.25 81 LEU A C 1
ATOM 632 O O . LEU A 1 81 ? 48.830 2.168 -30.136 1.00 91.25 81 LEU A O 1
ATOM 636 N N . ALA A 1 82 ? 47.130 1.504 -31.445 1.00 92.56 82 ALA A N 1
ATOM 637 C CA . ALA A 1 82 ? 47.239 2.628 -32.376 1.00 92.56 82 ALA A CA 1
ATOM 638 C C . ALA A 1 82 ? 45.875 3.188 -32.805 1.00 92.56 82 ALA A C 1
ATOM 640 O O . ALA A 1 82 ? 44.881 2.464 -32.907 1.00 92.56 82 ALA A O 1
ATOM 641 N N . ILE A 1 83 ? 45.854 4.492 -33.095 1.00 94.44 83 ILE A N 1
ATOM 642 C CA . ILE A 1 83 ? 44.693 5.208 -33.631 1.00 94.44 83 ILE A CA 1
ATOM 643 C C . ILE A 1 83 ? 44.628 4.969 -35.135 1.00 94.44 83 ILE A C 1
ATOM 645 O O . ILE A 1 83 ? 45.535 5.370 -35.865 1.00 94.44 83 ILE A O 1
ATOM 649 N N . THR A 1 84 ? 43.545 4.357 -35.606 1.00 92.69 84 THR A N 1
ATOM 650 C CA . THR A 1 84 ? 43.348 4.053 -37.036 1.00 92.69 84 THR A CA 1
ATOM 651 C C . THR A 1 84 ? 42.423 5.043 -37.728 1.00 92.69 84 THR A C 1
ATOM 653 O O . THR A 1 84 ? 42.575 5.264 -38.923 1.00 92.69 84 THR A O 1
ATOM 656 N N . GLU A 1 85 ? 41.532 5.705 -36.985 1.00 92.56 85 GLU A N 1
ATOM 657 C CA . GLU A 1 85 ? 40.628 6.733 -37.511 1.00 92.56 85 GLU A CA 1
ATOM 658 C C . GLU A 1 85 ? 40.460 7.881 -36.508 1.00 92.56 85 GLU A C 1
ATOM 660 O O . GLU A 1 85 ? 40.384 7.662 -35.293 1.00 92.56 85 GLU A O 1
ATOM 665 N N . ARG A 1 86 ? 40.390 9.116 -37.021 1.00 93.69 86 ARG A N 1
ATOM 666 C CA . ARG A 1 86 ? 40.192 10.342 -36.235 1.00 93.69 86 ARG A CA 1
ATOM 667 C C . ARG A 1 86 ? 39.331 11.358 -36.981 1.00 93.69 86 ARG A C 1
ATOM 669 O O . ARG A 1 86 ? 39.373 11.416 -38.207 1.00 93.69 86 ARG A O 1
ATOM 676 N N . GLU A 1 87 ? 38.652 12.216 -36.233 1.00 94.25 87 GLU A N 1
ATOM 677 C CA . GLU A 1 87 ? 37.842 13.329 -36.744 1.00 94.25 87 GLU A CA 1
ATOM 678 C C . GLU A 1 87 ? 38.335 14.657 -36.158 1.00 94.25 87 GLU A C 1
ATOM 680 O O . GLU A 1 87 ? 38.681 14.710 -34.981 1.00 94.25 87 GLU A O 1
ATOM 685 N N . ASN A 1 88 ? 38.380 15.728 -36.958 1.00 93.75 88 ASN A N 1
ATOM 686 C CA . ASN A 1 88 ? 38.610 17.080 -36.441 1.00 93.75 88 ASN A CA 1
ATOM 687 C C . ASN A 1 88 ? 37.287 17.647 -35.914 1.00 93.75 88 ASN A C 1
ATOM 689 O O . ASN A 1 88 ? 36.367 17.851 -36.701 1.00 93.75 88 ASN A O 1
ATOM 693 N N . VAL A 1 89 ? 37.204 17.907 -34.610 1.00 90.06 89 VAL A N 1
ATOM 694 C CA . VAL A 1 89 ? 35.966 18.354 -33.949 1.00 90.06 89 VAL A CA 1
ATOM 695 C C . VAL A 1 89 ? 35.931 19.856 -33.665 1.00 90.06 89 VAL A C 1
ATOM 697 O O . VAL A 1 89 ? 34.903 20.369 -33.230 1.00 90.06 89 VAL A O 1
ATOM 700 N N . GLY A 1 90 ? 37.029 20.576 -33.909 1.00 88.88 90 GLY A N 1
ATOM 701 C CA . GLY A 1 90 ? 37.079 22.020 -33.705 1.00 88.88 90 GLY A CA 1
ATOM 702 C C . GLY A 1 90 ? 38.478 22.566 -33.447 1.00 88.88 90 GLY A C 1
ATOM 703 O O . GLY A 1 90 ? 39.484 21.862 -33.547 1.00 88.88 90 GLY A O 1
ATOM 704 N N . LEU A 1 91 ? 38.527 23.854 -33.105 1.00 88.19 91 LEU A N 1
ATOM 705 C CA . LEU A 1 91 ? 39.749 24.576 -32.765 1.00 88.19 91 LEU A CA 1
ATOM 706 C C . LEU A 1 91 ? 39.719 24.995 -31.291 1.00 88.19 91 LEU A C 1
ATOM 708 O O . LEU A 1 91 ? 38.731 25.554 -30.824 1.00 88.19 91 LEU A O 1
ATOM 712 N N . TYR A 1 92 ? 40.824 24.786 -30.586 1.00 86.44 92 TYR A N 1
ATOM 713 C CA . TYR A 1 92 ? 41.073 25.280 -29.235 1.00 86.44 92 TYR A CA 1
ATOM 714 C C . TYR A 1 92 ? 42.282 26.210 -29.275 1.00 86.44 92 TYR A C 1
ATOM 716 O O . TYR A 1 92 ? 43.374 25.793 -29.661 1.00 86.44 92 TYR A O 1
ATOM 724 N N . LEU A 1 93 ? 42.079 27.492 -28.955 1.00 80.38 93 LEU A N 1
ATOM 725 C CA . LEU A 1 93 ? 43.112 28.537 -29.054 1.00 80.38 93 LEU A CA 1
ATOM 726 C C . LEU A 1 93 ? 43.820 28.578 -30.431 1.00 80.38 93 LEU A C 1
ATOM 728 O O . LEU A 1 93 ? 45.004 28.888 -30.528 1.00 80.38 93 LEU A O 1
ATOM 732 N N . GLY A 1 94 ? 43.091 28.253 -31.506 1.00 80.69 94 GLY A N 1
ATOM 733 C CA . GLY A 1 94 ? 43.611 28.198 -32.880 1.00 80.69 94 GLY A CA 1
ATOM 734 C C . GLY A 1 94 ? 44.254 26.865 -33.289 1.00 80.69 94 GLY A C 1
ATOM 735 O O . GLY A 1 94 ? 44.635 26.708 -34.447 1.00 80.69 94 GLY A O 1
ATOM 736 N N . HIS A 1 95 ? 44.340 25.886 -32.386 1.00 88.19 95 HIS A N 1
ATOM 737 C CA . HIS A 1 95 ? 44.893 24.560 -32.663 1.00 88.19 95 HIS A CA 1
ATOM 738 C C . HIS A 1 95 ? 43.792 23.506 -32.851 1.00 88.19 95 HIS A C 1
ATOM 740 O O . HIS A 1 95 ? 42.817 23.510 -32.102 1.00 88.19 95 HIS A O 1
ATOM 746 N N . PRO A 1 96 ? 43.928 22.577 -33.813 1.00 91.44 96 PRO A N 1
ATOM 747 C CA . PRO A 1 96 ? 42.912 21.563 -34.066 1.00 91.44 96 PRO A CA 1
ATOM 748 C C . PRO A 1 96 ? 42.848 20.514 -32.955 1.00 91.44 96 PRO A C 1
ATOM 750 O O . PRO A 1 96 ? 43.881 20.019 -32.484 1.00 91.44 96 PRO A O 1
ATOM 753 N N . ILE A 1 97 ? 41.619 20.155 -32.588 1.00 93.25 97 ILE A N 1
ATOM 754 C CA . ILE A 1 97 ? 41.300 19.086 -31.644 1.00 93.25 97 ILE A CA 1
ATOM 755 C C . ILE A 1 97 ? 40.728 17.905 -32.409 1.00 93.25 97 ILE A C 1
ATOM 757 O O . ILE A 1 97 ? 39.830 18.052 -33.241 1.00 93.25 97 ILE A O 1
ATOM 761 N N . TYR A 1 98 ? 41.249 16.722 -32.108 1.00 94.62 98 TYR A N 1
ATOM 762 C CA . TYR A 1 98 ? 40.845 15.491 -32.758 1.00 94.62 98 TYR A CA 1
ATOM 763 C C . TYR A 1 98 ? 40.142 14.561 -31.785 1.00 94.62 98 TYR A C 1
ATOM 765 O O . TYR A 1 98 ? 40.581 14.384 -30.651 1.00 94.62 98 TYR A O 1
ATOM 773 N N . LYS A 1 99 ? 39.066 13.941 -32.262 1.00 92.56 99 LYS A N 1
ATOM 774 C CA . LYS A 1 99 ? 38.372 12.841 -31.599 1.00 92.56 99 LYS A CA 1
ATOM 775 C C . LYS A 1 99 ? 38.845 11.520 -32.192 1.00 92.56 99 LYS A C 1
ATOM 777 O O . LYS A 1 99 ? 38.921 11.384 -33.415 1.00 92.56 99 LYS A O 1
ATOM 782 N N . VAL A 1 100 ? 39.156 10.549 -31.341 1.00 92.94 100 VAL A N 1
ATOM 783 C CA . VAL A 1 100 ? 39.470 9.180 -31.771 1.00 92.94 100 VAL A CA 1
ATOM 784 C C . VAL A 1 100 ? 38.171 8.487 -32.187 1.00 92.94 100 VAL A C 1
ATOM 786 O O . VAL A 1 100 ? 37.231 8.420 -31.395 1.00 92.94 100 VAL A O 1
ATOM 789 N N . LEU A 1 101 ? 38.113 7.976 -33.420 1.00 88.81 101 LEU A N 1
ATOM 790 C CA . LEU A 1 101 ? 36.964 7.209 -33.921 1.00 88.81 101 LEU A CA 1
ATOM 791 C C . LEU A 1 101 ? 37.188 5.698 -33.818 1.00 88.81 101 LEU A C 1
ATOM 793 O O . LEU A 1 101 ? 36.250 4.961 -33.529 1.00 88.81 101 LEU A O 1
ATOM 797 N N . SER A 1 102 ? 38.427 5.245 -34.031 1.00 89.12 102 SER A N 1
ATOM 798 C CA . SER A 1 102 ? 38.773 3.824 -34.010 1.00 89.12 102 SER A CA 1
ATOM 799 C C . SER A 1 102 ? 40.171 3.583 -33.443 1.00 89.12 102 SER A C 1
ATOM 801 O O . SER A 1 102 ? 41.163 4.167 -33.902 1.00 89.12 102 SER A O 1
ATOM 803 N N . LEU A 1 103 ? 40.241 2.677 -32.467 1.00 91.12 103 LEU A N 1
ATOM 804 C CA . LEU A 1 103 ? 41.466 2.127 -31.896 1.00 91.12 103 LEU A CA 1
ATOM 805 C C . LEU A 1 103 ? 41.625 0.671 -32.310 1.00 91.12 103 LEU A C 1
ATOM 807 O O . LEU A 1 103 ? 40.645 -0.060 -32.429 1.00 91.12 103 LEU A O 1
ATOM 811 N N . LYS A 1 104 ? 42.874 0.245 -32.486 1.00 89.81 104 LYS A N 1
ATOM 812 C CA . LYS A 1 104 ? 43.183 -1.145 -32.797 1.00 89.81 104 LYS A CA 1
ATOM 813 C C . LYS A 1 104 ? 44.355 -1.652 -31.975 1.00 89.81 104 LYS A C 1
ATOM 815 O O . LYS A 1 104 ? 45.368 -0.962 -31.845 1.00 89.81 104 LYS A O 1
ATOM 820 N N . VAL A 1 105 ? 44.194 -2.859 -31.444 1.00 87.88 105 VAL A N 1
ATOM 821 C CA . VAL A 1 105 ? 45.175 -3.579 -30.638 1.00 87.88 105 VAL A CA 1
ATOM 822 C C . VAL A 1 105 ? 45.913 -4.586 -31.518 1.00 87.88 105 VAL A C 1
ATOM 824 O O . VAL A 1 105 ? 45.313 -5.395 -32.229 1.00 87.88 105 VAL A O 1
ATOM 827 N N . PHE A 1 106 ? 47.237 -4.559 -31.443 1.00 85.69 106 PHE A N 1
ATOM 828 C CA . PHE A 1 106 ? 48.145 -5.418 -32.185 1.00 85.69 106 PHE A CA 1
ATOM 829 C C . PHE A 1 106 ? 48.944 -6.273 -31.197 1.00 85.69 106 PHE A C 1
ATOM 831 O O . PHE A 1 106 ? 49.780 -5.735 -30.471 1.00 85.69 106 PHE A O 1
ATOM 838 N N . PRO A 1 107 ? 48.715 -7.595 -31.128 1.00 80.88 107 PRO A N 1
ATOM 839 C CA . PRO A 1 107 ? 49.482 -8.459 -30.238 1.00 80.88 107 PRO A CA 1
ATOM 840 C C . PRO A 1 107 ? 50.935 -8.546 -30.715 1.00 80.88 107 PRO A C 1
ATOM 842 O O . PRO A 1 107 ? 51.194 -8.834 -31.889 1.00 80.88 107 PRO A O 1
ATOM 845 N N . CYS A 1 108 ? 51.884 -8.288 -29.822 1.00 71.00 108 CYS A N 1
ATOM 846 C CA . CYS A 1 108 ? 53.310 -8.443 -30.086 1.00 71.00 108 CYS A CA 1
ATOM 847 C C . CYS A 1 108 ? 53.731 -9.905 -29.912 1.00 71.00 108 CYS A C 1
ATOM 849 O O . CYS A 1 108 ? 54.479 -10.398 -30.740 1.00 71.00 108 CYS A O 1
ATOM 851 N N . ASP A 1 109 ? 53.176 -10.663 -28.970 1.00 64.69 109 ASP A N 1
ATOM 852 C CA . ASP A 1 109 ? 53.589 -12.058 -28.793 1.00 64.69 109 ASP A CA 1
ATOM 853 C C . ASP A 1 109 ? 52.900 -13.047 -29.748 1.00 64.69 109 ASP A C 1
ATOM 855 O O . ASP A 1 109 ? 51.685 -13.036 -29.954 1.00 64.69 109 ASP A O 1
ATOM 859 N N . ARG A 1 110 ? 53.690 -13.991 -30.272 1.00 59.41 110 ARG A N 1
ATOM 860 C CA . ARG A 1 110 ? 53.207 -15.337 -30.610 1.00 59.41 110 ARG A CA 1
ATOM 861 C C . ARG A 1 110 ? 53.666 -16.256 -29.484 1.00 59.41 110 ARG A C 1
ATOM 863 O O . ARG A 1 110 ? 54.725 -16.870 -29.596 1.00 59.41 110 ARG A O 1
ATOM 870 N N . SER A 1 111 ? 52.929 -16.303 -28.376 1.00 50.22 111 SER A N 1
ATOM 871 C CA . SER A 1 111 ? 53.353 -17.134 -27.247 1.00 50.22 111 SER A CA 1
ATOM 872 C C . SER A 1 111 ? 53.338 -18.636 -27.631 1.00 50.22 111 SER A C 1
ATOM 874 O O . SER A 1 111 ? 52.587 -19.059 -28.520 1.00 50.22 111 SER A O 1
ATOM 876 N N . PRO A 1 112 ? 54.260 -19.439 -27.068 1.00 43.34 112 PRO A N 1
ATOM 877 C CA . PRO A 1 112 ? 54.807 -20.645 -27.681 1.00 43.34 112 PRO A CA 1
ATOM 878 C C . PRO A 1 112 ? 53.880 -21.848 -27.516 1.00 43.34 112 PRO A C 1
ATOM 880 O O . PRO A 1 112 ? 53.096 -21.934 -26.576 1.00 43.34 112 PRO A O 1
ATOM 883 N N . LYS A 1 113 ? 54.050 -22.846 -28.387 1.00 43.44 113 LYS A N 1
ATOM 884 C CA . LYS A 1 113 ? 53.337 -24.138 -28.422 1.00 43.44 113 LYS A CA 1
ATOM 885 C C . LYS A 1 113 ? 53.462 -25.027 -27.159 1.00 43.44 113 LYS A C 1
ATOM 887 O O . LYS A 1 113 ? 53.222 -26.227 -27.245 1.00 43.44 113 LYS A O 1
ATOM 892 N N . SER A 1 114 ? 53.774 -24.493 -25.981 1.00 47.47 114 SER A N 1
ATOM 893 C CA . SER A 1 114 ? 53.692 -25.231 -24.718 1.00 47.47 114 SER A CA 1
ATOM 894 C C . SER A 1 114 ? 53.395 -24.314 -23.522 1.00 47.47 114 SER A C 1
ATOM 896 O O . SER A 1 114 ? 54.263 -23.622 -23.001 1.00 47.47 114 SER A O 1
ATOM 898 N N . SER A 1 115 ? 52.152 -24.301 -23.030 1.00 42.97 115 SER A N 1
ATOM 899 C CA . SER A 1 115 ? 51.871 -24.245 -21.581 1.00 42.97 115 SER A CA 1
ATOM 900 C C . SER A 1 115 ? 50.380 -24.411 -21.254 1.00 42.97 115 SER A C 1
ATOM 902 O O . SER A 1 115 ? 49.510 -24.095 -22.061 1.00 42.97 115 SER A O 1
ATOM 904 N N . ARG A 1 116 ? 50.162 -24.980 -20.056 1.00 56.84 116 ARG A N 1
ATOM 905 C CA . ARG A 1 116 ? 48.928 -25.382 -19.349 1.00 56.84 116 ARG A CA 1
ATOM 906 C C . ARG A 1 116 ? 47.659 -24.583 -19.680 1.00 56.84 116 ARG A C 1
ATOM 908 O O . ARG A 1 116 ? 47.706 -23.363 -19.805 1.00 56.84 116 ARG A O 1
ATOM 915 N N . ASP A 1 117 ? 46.521 -25.284 -19.686 1.00 57.72 117 ASP A N 1
ATOM 916 C CA . ASP A 1 117 ? 45.157 -24.791 -19.967 1.00 57.72 117 ASP A CA 1
ATOM 917 C C . ASP A 1 117 ? 44.760 -23.485 -19.244 1.00 57.72 117 ASP A C 1
ATOM 919 O O . ASP A 1 117 ? 43.934 -22.720 -19.744 1.00 57.72 117 ASP A O 1
ATOM 923 N N . GLU A 1 118 ? 45.398 -23.168 -18.117 1.00 55.16 118 GLU A N 1
ATOM 924 C CA . GLU A 1 118 ? 45.226 -21.910 -17.381 1.00 55.16 118 GLU A CA 1
ATOM 925 C C . GLU A 1 118 ? 45.679 -20.666 -18.169 1.00 55.16 118 GLU A C 1
ATOM 927 O O . GLU A 1 118 ? 44.995 -19.643 -18.125 1.00 55.16 118 GLU A O 1
ATOM 932 N N . LYS A 1 119 ? 46.766 -20.734 -18.957 1.00 56.56 119 LYS A N 1
ATOM 933 C CA . LYS A 1 119 ? 47.223 -19.584 -19.767 1.00 56.56 119 LYS A CA 1
ATOM 934 C C . LYS A 1 119 ? 46.283 -19.267 -20.929 1.00 56.56 119 LYS A C 1
ATOM 936 O O . LYS A 1 119 ? 46.018 -18.096 -21.179 1.00 56.56 119 LYS A O 1
ATOM 941 N N . LYS A 1 120 ? 45.710 -20.286 -21.582 1.00 61.97 120 LYS A N 1
ATOM 942 C CA . LYS A 1 120 ? 44.711 -20.097 -22.654 1.00 61.97 120 LYS A CA 1
ATOM 943 C C . LYS A 1 120 ? 43.433 -19.434 -22.139 1.00 61.97 120 LYS A C 1
ATOM 945 O O . LYS A 1 120 ? 42.847 -18.600 -22.826 1.00 61.97 120 LYS A O 1
ATOM 950 N N . LYS A 1 121 ? 43.005 -19.797 -20.926 1.00 63.59 121 LYS A N 1
ATOM 951 C CA . LYS A 1 121 ? 41.836 -19.194 -20.278 1.00 63.59 121 LYS A CA 1
ATOM 952 C C . LYS A 1 121 ? 42.076 -17.712 -19.963 1.00 63.59 121 LYS A C 1
ATOM 954 O O . LYS A 1 121 ? 41.223 -16.893 -20.291 1.00 63.59 121 LYS A O 1
ATOM 959 N N . MET A 1 122 ? 43.253 -17.370 -19.431 1.00 62.34 122 MET A N 1
ATOM 960 C CA . MET A 1 122 ? 43.642 -15.977 -19.170 1.00 62.34 122 MET A CA 1
ATOM 961 C C . MET A 1 122 ? 43.798 -15.150 -20.459 1.00 62.34 122 MET A C 1
ATOM 963 O O . MET A 1 122 ? 43.346 -14.011 -20.508 1.00 62.34 122 MET A O 1
ATOM 967 N N . GLU A 1 123 ? 44.374 -15.707 -21.530 1.00 67.62 123 GLU A N 1
ATOM 968 C CA . GLU A 1 123 ? 44.478 -15.027 -22.836 1.00 67.62 123 GLU A CA 1
ATOM 969 C C . GLU A 1 123 ? 43.104 -14.684 -23.430 1.00 67.62 123 GLU A C 1
ATOM 971 O O . GLU A 1 123 ? 42.896 -13.577 -23.931 1.00 67.62 123 GLU A O 1
ATOM 976 N N . SER A 1 124 ? 42.144 -15.611 -23.342 1.00 69.88 124 SER A N 1
ATOM 977 C CA . SER A 1 124 ? 40.771 -15.367 -23.793 1.00 69.88 124 SER A CA 1
ATOM 978 C C . SER A 1 124 ? 40.092 -14.250 -22.995 1.00 69.88 124 SER A C 1
ATOM 980 O O . SER A 1 124 ? 39.311 -13.482 -23.560 1.00 69.88 124 SER A O 1
ATOM 982 N N . GLU A 1 125 ? 40.376 -14.157 -21.697 1.00 72.62 125 GLU A N 1
ATOM 983 C CA . GLU A 1 125 ? 39.832 -13.129 -20.811 1.00 72.62 125 GLU A CA 1
ATOM 984 C C . GLU A 1 125 ? 40.431 -11.750 -21.129 1.00 72.62 125 GLU A C 1
ATOM 986 O O . GLU A 1 125 ? 39.681 -10.818 -21.426 1.00 72.62 125 GLU A O 1
ATOM 991 N N . PHE A 1 126 ? 41.761 -11.629 -21.234 1.00 77.31 126 PHE A N 1
ATOM 992 C CA . PHE A 1 126 ? 42.418 -10.375 -21.630 1.00 77.31 126 PHE A CA 1
ATOM 993 C C . PHE A 1 126 ? 42.032 -9.919 -23.041 1.00 77.31 126 PHE A C 1
ATOM 995 O O . PHE A 1 126 ? 41.800 -8.731 -23.258 1.00 77.31 126 PHE A O 1
ATOM 1002 N N . SER A 1 127 ? 41.885 -10.840 -24.000 1.00 76.38 127 SER A N 1
ATOM 1003 C CA . SER A 1 127 ? 41.415 -10.501 -25.350 1.00 76.38 127 SER A CA 1
ATOM 1004 C C . SER A 1 127 ? 40.007 -9.894 -25.334 1.00 76.38 127 SER A C 1
ATOM 1006 O O . SER A 1 127 ? 39.711 -8.993 -26.122 1.00 76.38 127 SER A O 1
ATOM 1008 N N . SER A 1 128 ? 39.137 -10.353 -24.428 1.00 79.94 128 SER A N 1
ATOM 1009 C CA . SER A 1 128 ? 37.795 -9.787 -24.269 1.00 79.94 128 SER A CA 1
ATOM 1010 C C . SER A 1 128 ? 37.829 -8.363 -23.703 1.00 79.94 128 SER A C 1
ATOM 1012 O O . SER A 1 128 ? 37.140 -7.495 -24.238 1.00 79.94 128 SER A O 1
ATOM 1014 N N . LEU A 1 129 ? 38.690 -8.096 -22.714 1.00 83.25 129 LEU A N 1
ATOM 1015 C CA . LEU A 1 129 ? 38.877 -6.765 -22.127 1.00 83.25 129 LEU A CA 1
ATOM 1016 C C . LEU A 1 129 ? 39.516 -5.789 -23.124 1.00 83.25 129 LEU A C 1
ATOM 1018 O O . LEU A 1 129 ? 39.046 -4.668 -23.280 1.00 83.25 129 LEU A O 1
ATOM 1022 N N . LEU A 1 130 ? 40.517 -6.224 -23.892 1.00 83.62 130 LEU A N 1
ATOM 1023 C CA . LEU A 1 130 ? 41.155 -5.395 -24.921 1.00 83.62 130 LEU A CA 1
ATOM 1024 C C . LEU A 1 130 ? 40.171 -4.960 -26.020 1.00 83.62 130 LEU A C 1
ATOM 1026 O O . LEU A 1 130 ? 40.209 -3.814 -26.461 1.00 83.62 130 LEU A O 1
ATOM 1030 N N . LYS A 1 131 ? 39.226 -5.826 -26.411 1.00 84.50 131 LYS A N 1
ATOM 1031 C CA . LYS A 1 131 ? 38.139 -5.460 -27.342 1.00 84.50 131 LYS A CA 1
ATOM 1032 C C . LYS A 1 131 ? 37.176 -4.422 -26.764 1.00 84.50 131 LYS A C 1
ATOM 1034 O O . LYS A 1 131 ? 36.543 -3.688 -27.522 1.00 84.50 131 LYS A O 1
ATOM 1039 N N . VAL A 1 132 ? 37.018 -4.380 -25.440 1.00 84.25 132 VAL A N 1
ATOM 1040 C CA . VAL A 1 132 ? 36.245 -3.329 -24.764 1.00 84.25 132 VAL A CA 1
ATOM 1041 C C . VAL A 1 132 ? 37.034 -2.019 -24.778 1.00 84.25 132 VAL A C 1
ATOM 1043 O O . VAL A 1 132 ? 36.461 -0.991 -25.138 1.00 84.25 132 VAL A O 1
ATOM 1046 N N . ALA A 1 133 ? 38.345 -2.065 -24.518 1.00 83.56 133 ALA A N 1
ATOM 1047 C CA . ALA A 1 133 ? 39.227 -0.901 -24.592 1.00 83.56 133 ALA A CA 1
ATOM 1048 C C . ALA A 1 133 ? 39.235 -0.242 -25.986 1.00 83.56 133 ALA A C 1
ATOM 1050 O O . ALA A 1 133 ? 39.172 0.985 -26.076 1.00 83.56 133 ALA A O 1
ATOM 1051 N N . GLU A 1 134 ? 39.220 -1.027 -27.071 1.00 85.25 134 GLU A N 1
ATOM 1052 C CA . GLU A 1 134 ? 39.122 -0.517 -28.455 1.00 85.25 134 GLU A CA 1
ATOM 1053 C C . GLU A 1 134 ? 37.860 0.321 -28.713 1.00 85.25 134 GLU A C 1
ATOM 1055 O O . GLU A 1 134 ? 37.853 1.193 -29.580 1.00 85.25 134 GLU A O 1
ATOM 1060 N N . ARG A 1 135 ? 36.786 0.067 -27.957 1.00 83.38 135 ARG A N 1
ATOM 1061 C CA . ARG A 1 135 ? 35.483 0.731 -28.103 1.00 83.38 135 ARG A CA 1
ATOM 1062 C C . ARG A 1 135 ? 35.292 1.889 -27.126 1.00 83.38 135 ARG A C 1
ATOM 1064 O O . ARG A 1 135 ? 34.169 2.373 -26.987 1.00 83.38 135 ARG A O 1
ATOM 1071 N N . THR A 1 136 ? 36.350 2.316 -26.437 1.00 83.62 136 THR A N 1
ATOM 1072 C CA . THR A 1 136 ? 36.289 3.397 -25.446 1.00 83.62 136 THR A CA 1
ATOM 1073 C C . THR A 1 136 ? 35.872 4.714 -26.113 1.00 83.62 136 THR A C 1
ATOM 1075 O O . THR A 1 136 ? 36.614 5.237 -26.946 1.00 83.62 136 THR A O 1
ATOM 1078 N N . PRO A 1 137 ? 34.698 5.282 -25.773 1.00 80.50 137 PRO A N 1
ATOM 1079 C CA . PRO A 1 137 ? 34.234 6.523 -26.377 1.00 80.50 137 PRO A CA 1
ATOM 1080 C C . PRO A 1 137 ? 34.825 7.753 -25.674 1.00 80.50 137 PRO A C 1
ATOM 1082 O O . PRO A 1 137 ? 35.192 7.711 -24.499 1.00 80.50 137 PRO A O 1
ATOM 1085 N N . GLY A 1 138 ? 34.822 8.893 -26.370 1.00 83.44 138 GLY A N 1
ATOM 1086 C CA . GLY A 1 138 ? 35.138 10.194 -25.764 1.00 83.44 138 GLY A CA 1
ATOM 1087 C C . GLY A 1 138 ? 36.628 10.448 -25.534 1.00 83.44 138 GLY A C 1
ATOM 1088 O O . GLY A 1 138 ? 36.973 11.189 -24.620 1.00 83.44 138 GLY A O 1
ATOM 1089 N N . LEU A 1 139 ? 37.491 9.838 -26.348 1.00 90.38 139 LEU A N 1
ATOM 1090 C CA . LEU A 1 139 ? 38.929 10.090 -26.351 1.00 90.38 139 LEU A CA 1
ATOM 1091 C C . LEU A 1 139 ? 39.262 11.240 -27.306 1.00 90.38 139 LEU A C 1
ATOM 1093 O O . LEU A 1 139 ? 38.907 11.194 -28.490 1.00 90.38 139 LEU A O 1
ATOM 1097 N N . TYR A 1 140 ? 39.968 12.247 -26.797 1.00 92.44 140 TYR A N 1
ATOM 1098 C CA . TYR A 1 140 ? 40.386 13.417 -27.569 1.00 92.44 140 TYR A CA 1
ATOM 1099 C C . TYR A 1 140 ? 41.898 13.624 -27.481 1.00 92.44 140 TYR A C 1
ATOM 1101 O O . TYR A 1 140 ? 42.547 13.153 -26.551 1.00 92.44 140 TYR A O 1
ATOM 1109 N N . PHE A 1 141 ? 42.481 14.319 -28.451 1.00 94.25 141 PHE A N 1
ATOM 1110 C CA . PHE A 1 141 ? 43.893 14.697 -28.425 1.00 94.25 141 PHE A CA 1
ATOM 1111 C C . PHE A 1 141 ? 44.163 15.888 -29.352 1.00 94.25 141 PHE A C 1
ATOM 1113 O O . PHE A 1 141 ? 43.359 16.231 -30.223 1.00 94.25 141 PHE A O 1
ATOM 1120 N N . SER A 1 142 ? 45.332 16.502 -29.195 1.00 92.81 142 SER A N 1
ATOM 1121 C CA . SER A 1 142 ? 45.883 17.460 -30.152 1.00 92.81 142 SER A CA 1
ATOM 1122 C C . SER A 1 142 ? 47.368 17.183 -30.357 1.00 92.81 142 SER A C 1
ATOM 1124 O O . SER A 1 142 ? 48.055 16.743 -29.440 1.00 92.81 142 SER A O 1
ATOM 1126 N N . TYR A 1 143 ? 47.871 17.455 -31.561 1.00 90.81 143 TYR A N 1
ATOM 1127 C CA . TYR A 1 143 ? 49.306 17.360 -31.854 1.00 90.81 143 TYR A CA 1
ATOM 1128 C C . TYR A 1 143 ? 50.072 18.631 -31.473 1.00 90.81 143 TYR A C 1
ATOM 1130 O O . TYR A 1 143 ? 51.296 18.659 -31.583 1.00 90.81 143 TYR A O 1
ATOM 1138 N N . HIS A 1 144 ? 49.363 19.707 -31.117 1.00 86.50 144 HIS A N 1
ATOM 1139 C CA . HIS A 1 144 ? 49.934 21.057 -31.069 1.00 86.50 144 HIS A CA 1
ATOM 1140 C C . HIS A 1 144 ? 49.764 21.756 -29.729 1.00 86.50 144 HIS A C 1
ATOM 1142 O O . HIS A 1 144 ? 50.583 22.605 -29.400 1.00 86.50 144 HIS A O 1
ATOM 1148 N N . VAL A 1 145 ? 48.711 21.430 -28.980 1.00 87.56 145 VAL A N 1
ATOM 1149 C CA . VAL A 1 145 ? 48.370 22.111 -27.730 1.00 87.56 145 VAL A CA 1
ATOM 1150 C C . VAL A 1 145 ? 48.035 21.101 -26.645 1.00 87.56 145 VAL A C 1
ATOM 1152 O O . VAL A 1 145 ? 47.442 20.054 -26.906 1.00 87.56 145 VAL A O 1
ATOM 1155 N N . ASN A 1 146 ? 48.413 21.425 -25.414 1.00 88.69 146 ASN A N 1
ATOM 1156 C CA . ASN A 1 146 ? 48.061 20.626 -24.258 1.00 88.69 146 ASN A CA 1
ATOM 1157 C C . ASN A 1 146 ? 46.614 20.921 -23.834 1.00 88.69 146 ASN A C 1
ATOM 1159 O O . ASN A 1 146 ? 46.322 21.977 -23.281 1.00 88.69 146 ASN A O 1
ATOM 1163 N N . ILE A 1 147 ? 45.718 19.968 -24.088 1.00 89.44 147 ILE A N 1
ATOM 1164 C CA . ILE A 1 147 ? 44.288 20.075 -23.765 1.00 89.44 147 ILE A CA 1
ATOM 1165 C C . ILE A 1 147 ? 43.923 19.562 -22.368 1.00 89.44 147 ILE A C 1
ATOM 1167 O O . ILE A 1 147 ? 42.748 19.538 -22.020 1.00 89.44 147 ILE A O 1
ATOM 1171 N N . THR A 1 148 ? 44.900 19.147 -21.556 1.00 89.44 148 THR A N 1
ATOM 1172 C CA . THR A 1 148 ? 44.658 18.781 -20.150 1.00 89.44 148 THR A CA 1
ATOM 1173 C C . THR A 1 148 ? 44.726 19.986 -19.208 1.00 89.44 148 THR A C 1
ATOM 1175 O O . THR A 1 148 ? 44.541 19.833 -18.003 1.00 89.44 148 THR A O 1
ATOM 1178 N N . LEU A 1 149 ? 45.089 21.163 -19.724 1.00 88.94 149 LEU A N 1
ATOM 1179 C CA . LEU A 1 149 ? 45.233 22.397 -18.963 1.00 88.94 149 LEU A CA 1
ATOM 1180 C C . LEU A 1 149 ? 44.251 23.450 -19.476 1.00 88.94 149 LEU A C 1
ATOM 1182 O O . LEU A 1 149 ? 44.078 23.623 -20.682 1.00 88.94 149 LEU A O 1
ATOM 1186 N N . SER A 1 150 ? 43.680 24.197 -18.535 1.00 90.62 150 SER A N 1
ATOM 1187 C CA . SER A 1 150 ? 42.862 25.378 -18.817 1.00 90.62 150 SER A CA 1
ATOM 1188 C C . SER A 1 150 ? 43.663 26.462 -19.544 1.00 90.62 150 SER A C 1
ATOM 1190 O O . SER A 1 150 ? 44.866 26.596 -19.296 1.00 90.62 150 SER A O 1
ATOM 1192 N N . ALA A 1 151 ? 42.996 27.326 -20.303 1.00 89.94 151 ALA A N 1
ATOM 1193 C CA . ALA A 1 151 ? 43.579 28.489 -20.968 1.00 89.94 151 ALA A CA 1
ATOM 1194 C C . ALA A 1 151 ? 44.410 29.378 -20.024 1.00 89.94 151 ALA A C 1
ATOM 1196 O O . ALA A 1 151 ? 45.495 29.808 -20.409 1.00 89.94 151 ALA A O 1
ATOM 1197 N N . GLN A 1 152 ? 43.960 29.589 -18.777 1.00 91.50 152 GLN A N 1
ATOM 1198 C CA . GLN A 1 152 ? 44.726 30.345 -17.774 1.00 91.50 152 GLN A CA 1
ATOM 1199 C C . GLN A 1 152 ? 46.075 29.682 -17.471 1.00 91.50 152 GLN A C 1
ATOM 1201 O O . GLN A 1 152 ? 47.121 30.298 -17.629 1.00 91.50 152 GLN A O 1
ATOM 1206 N N . ARG A 1 153 ? 46.061 28.397 -17.101 1.00 89.19 153 ARG A N 1
ATOM 1207 C CA . ARG A 1 153 ? 47.283 27.630 -16.808 1.00 89.19 153 ARG A CA 1
ATOM 1208 C C . ARG A 1 153 ? 48.219 27.528 -18.015 1.00 89.19 153 ARG A C 1
ATOM 1210 O O . ARG A 1 153 ? 49.430 27.556 -17.841 1.00 89.19 153 ARG A O 1
ATOM 1217 N N . LEU A 1 154 ? 47.679 27.441 -19.232 1.00 87.12 154 LEU A N 1
ATOM 1218 C CA . LEU A 1 154 ? 48.484 27.503 -20.456 1.00 87.12 154 LEU A CA 1
ATOM 1219 C C . LEU A 1 154 ? 49.144 28.875 -20.642 1.00 87.12 154 LEU A C 1
ATOM 1221 O O . LEU A 1 154 ? 50.298 28.937 -21.057 1.00 87.12 154 LEU A O 1
ATOM 1225 N N . ASN A 1 155 ? 48.436 29.963 -20.327 1.00 86.94 155 ASN A N 1
ATOM 1226 C CA . ASN A 1 155 ? 48.988 31.315 -20.366 1.00 86.94 155 ASN A CA 1
ATOM 1227 C C . ASN A 1 155 ? 50.091 31.510 -19.314 1.00 86.94 155 ASN A C 1
ATOM 1229 O O . ASN A 1 155 ? 51.145 32.048 -19.646 1.00 86.94 155 ASN A O 1
ATOM 1233 N N . ASP A 1 156 ? 49.888 31.002 -18.094 1.00 86.44 156 ASP A N 1
ATOM 1234 C CA . ASP A 1 156 ? 50.863 31.090 -16.999 1.00 86.44 156 ASP A CA 1
ATOM 1235 C C . ASP A 1 156 ? 52.176 30.336 -17.311 1.00 86.44 156 ASP A C 1
ATOM 1237 O O . ASP A 1 156 ? 53.241 30.745 -16.853 1.00 86.44 156 ASP A O 1
ATOM 1241 N N . LEU A 1 157 ? 52.136 29.273 -18.131 1.00 82.69 157 LEU A N 1
ATOM 1242 C CA . LEU A 1 157 ? 53.344 28.575 -18.609 1.00 82.69 157 LEU A CA 1
ATOM 1243 C C . LEU A 1 157 ? 54.162 29.394 -19.632 1.00 82.69 157 LEU A C 1
ATOM 1245 O O . LEU A 1 157 ? 55.342 29.109 -19.852 1.00 82.69 157 LEU A O 1
ATOM 1249 N N . GLY A 1 158 ? 53.558 30.406 -20.262 1.00 76.06 158 GLY A N 1
ATOM 1250 C CA . GLY A 1 158 ? 54.228 31.332 -21.176 1.00 76.06 158 GLY A CA 1
ATOM 1251 C C . GLY A 1 158 ? 54.920 30.670 -22.379 1.00 76.06 158 GLY A C 1
ATOM 1252 O O . GLY A 1 158 ? 54.541 29.601 -22.857 1.00 76.06 158 GLY A O 1
ATOM 1253 N N . VAL A 1 159 ? 55.966 31.326 -22.897 1.00 69.19 159 VAL A N 1
ATOM 1254 C CA . VAL A 1 159 ? 56.724 30.865 -24.082 1.00 69.19 159 VAL A CA 1
ATOM 1255 C C . VAL A 1 159 ? 57.494 29.563 -23.805 1.00 69.19 159 VAL A C 1
ATOM 1257 O O . VAL A 1 159 ? 57.742 28.786 -24.727 1.00 69.19 159 VAL A O 1
ATOM 1260 N N . GLU A 1 160 ? 57.816 29.271 -22.541 1.00 66.25 160 GLU A N 1
ATOM 1261 C CA . GLU A 1 160 ? 58.500 28.039 -22.123 1.00 66.25 160 GLU A CA 1
ATOM 1262 C C . GLU A 1 160 ? 57.678 26.774 -22.424 1.00 66.25 160 GLU A C 1
ATOM 1264 O O . GLU A 1 160 ? 58.252 25.730 -22.741 1.00 66.25 160 GLU A O 1
ATOM 1269 N N . ALA A 1 161 ? 56.342 26.873 -22.471 1.00 67.31 161 ALA A N 1
ATOM 1270 C CA . ALA A 1 161 ? 55.466 25.779 -22.898 1.00 67.31 161 ALA A CA 1
ATOM 1271 C C . ALA A 1 161 ? 55.781 25.276 -24.318 1.00 67.31 161 ALA A C 1
ATOM 1273 O O . ALA A 1 161 ? 55.605 24.101 -24.620 1.00 67.31 161 ALA A O 1
ATOM 1274 N N . THR A 1 162 ? 56.287 26.131 -25.211 1.00 67.25 162 THR A N 1
ATOM 1275 C CA . THR A 1 162 ? 56.618 25.720 -26.589 1.00 67.25 162 THR A CA 1
ATOM 1276 C C . THR A 1 162 ? 57.899 24.882 -26.683 1.00 67.25 162 THR A C 1
ATOM 1278 O O . THR A 1 162 ? 58.138 24.243 -27.707 1.00 67.25 162 THR A O 1
ATOM 1281 N N . LYS A 1 163 ? 58.713 24.858 -25.617 1.00 71.75 163 LYS A N 1
ATOM 1282 C CA . LYS A 1 163 ? 60.001 24.146 -25.555 1.00 71.75 163 LYS A CA 1
ATOM 1283 C C . LYS A 1 163 ? 59.901 22.765 -24.900 1.00 71.75 163 LYS A C 1
ATOM 1285 O O . LYS A 1 163 ? 60.829 21.966 -25.024 1.00 71.75 163 LYS A O 1
ATOM 1290 N N . ILE A 1 164 ? 58.803 22.483 -24.200 1.00 81.56 164 ILE A N 1
ATOM 1291 C CA . ILE A 1 164 ? 58.579 21.236 -23.461 1.00 81.56 164 ILE A CA 1
ATOM 1292 C C . ILE A 1 164 ? 57.675 20.312 -24.304 1.00 81.56 164 ILE A C 1
ATOM 1294 O O . ILE A 1 164 ? 56.699 20.788 -24.874 1.00 81.56 164 ILE A O 1
ATOM 1298 N N . PRO A 1 165 ? 57.920 18.994 -24.393 1.00 85.62 165 PRO A N 1
ATOM 1299 C CA . PRO A 1 165 ? 56.988 18.069 -25.047 1.00 85.62 165 PRO A CA 1
ATOM 1300 C C . PRO A 1 165 ? 55.604 18.045 -24.377 1.00 85.62 165 PRO A C 1
ATOM 1302 O O . PRO A 1 165 ? 55.512 18.133 -23.151 1.00 85.62 165 PRO A O 1
ATOM 1305 N N . LEU A 1 166 ? 54.527 17.857 -25.154 1.00 87.12 166 LEU A N 1
ATOM 1306 C CA . LEU A 1 166 ? 53.142 17.911 -24.645 1.00 87.12 166 LEU A CA 1
ATOM 1307 C C . LEU A 1 166 ? 52.896 16.977 -23.451 1.00 87.12 166 LEU A C 1
ATOM 1309 O O . LEU A 1 166 ? 52.228 17.364 -22.498 1.00 87.12 166 LEU A O 1
ATOM 1313 N N . TRP A 1 167 ? 53.470 15.774 -23.466 1.00 85.94 167 TRP A N 1
ATOM 1314 C CA . TRP A 1 167 ? 53.291 14.786 -22.400 1.00 85.94 167 TRP A CA 1
ATOM 1315 C C . TRP A 1 167 ? 53.906 15.199 -21.058 1.00 85.94 167 TRP A C 1
ATOM 1317 O O . TRP A 1 167 ? 53.372 14.830 -20.020 1.00 85.94 167 TRP A O 1
ATOM 1327 N N . ARG A 1 168 ? 54.983 15.999 -21.056 1.00 86.50 168 ARG A N 1
ATOM 1328 C CA . ARG A 1 168 ? 55.589 16.521 -19.815 1.00 86.50 168 ARG A CA 1
ATOM 1329 C C . ARG A 1 168 ? 54.806 17.684 -19.222 1.00 86.50 168 ARG A C 1
ATOM 1331 O O . ARG A 1 168 ? 54.932 17.960 -18.037 1.00 86.50 168 ARG A O 1
ATOM 1338 N N . GLN A 1 169 ? 54.043 18.385 -20.055 1.00 86.69 169 GLN A N 1
ATOM 1339 C CA . GLN A 1 169 ? 53.163 19.467 -19.618 1.00 86.69 169 GLN A CA 1
ATOM 1340 C C . GLN A 1 169 ? 51.801 18.945 -19.151 1.00 86.69 169 GLN A C 1
ATOM 1342 O O . GLN A 1 169 ? 51.064 19.667 -18.480 1.00 86.69 169 GLN A O 1
ATOM 1347 N N . ALA A 1 170 ? 51.420 17.743 -19.585 1.00 87.69 170 ALA A N 1
ATOM 1348 C CA . ALA A 1 170 ? 50.095 17.196 -19.362 1.00 87.69 170 ALA A CA 1
ATOM 1349 C C . ALA A 1 170 ? 49.825 16.963 -17.867 1.00 87.69 170 ALA A C 1
ATOM 1351 O O . ALA A 1 170 ? 50.692 16.520 -17.120 1.00 87.69 170 ALA A O 1
ATOM 1352 N N . GLU A 1 171 ? 48.600 17.251 -17.436 1.00 86.69 171 GLU A N 1
ATOM 1353 C CA . GLU A 1 171 ? 48.097 16.944 -16.099 1.00 86.69 171 GLU A CA 1
ATOM 1354 C C . GLU A 1 171 ? 47.740 15.450 -16.064 1.00 86.69 171 GLU A C 1
ATOM 1356 O O . GLU A 1 171 ? 46.769 15.050 -16.719 1.00 86.69 171 GLU A O 1
ATOM 1361 N N . PRO A 1 172 ? 48.486 14.614 -15.312 1.00 83.62 172 PRO A N 1
ATOM 1362 C CA . PRO A 1 172 ? 48.375 13.158 -15.401 1.00 83.62 172 PRO A CA 1
ATOM 1363 C C . PRO A 1 172 ? 46.963 12.624 -15.144 1.00 83.62 172 PRO A C 1
ATOM 1365 O O . PRO A 1 172 ? 46.563 11.638 -15.752 1.00 83.62 172 PRO A O 1
ATOM 1368 N N . ARG A 1 173 ? 46.168 13.308 -14.306 1.00 80.50 173 ARG A N 1
ATOM 1369 C CA . ARG A 1 173 ? 44.781 12.912 -13.984 1.00 80.50 173 ARG A CA 1
ATOM 1370 C C . ARG A 1 173 ? 43.845 12.866 -15.188 1.00 80.50 173 ARG A C 1
ATOM 1372 O O . ARG A 1 173 ? 42.814 12.200 -15.124 1.00 80.50 173 ARG A O 1
ATOM 1379 N N . PHE A 1 174 ? 44.169 13.604 -16.243 1.00 86.25 174 PHE A N 1
ATOM 1380 C CA . PHE A 1 174 ? 43.364 13.675 -17.455 1.00 86.25 174 PHE A CA 1
ATOM 1381 C C . PHE A 1 174 ? 43.971 12.861 -18.605 1.00 86.25 174 PHE A C 1
ATOM 1383 O O . PHE A 1 174 ? 43.301 12.653 -19.612 1.00 86.25 174 PHE A O 1
ATOM 1390 N N . VAL A 1 175 ? 45.207 12.365 -18.473 1.00 89.19 175 VAL A N 1
ATOM 1391 C CA . VAL A 1 175 ? 45.864 11.558 -19.509 1.00 89.19 175 VAL A CA 1
ATOM 1392 C C . VAL A 1 175 ? 45.398 10.108 -19.396 1.00 89.19 175 VAL A C 1
ATOM 1394 O O . VAL A 1 175 ? 45.824 9.356 -18.525 1.00 89.19 175 VAL A O 1
ATOM 1397 N N . TRP A 1 176 ? 44.522 9.697 -20.306 1.00 88.50 176 TRP A N 1
ATOM 1398 C CA . TRP A 1 176 ? 43.923 8.366 -20.320 1.00 88.50 176 TRP A CA 1
ATOM 1399 C C . TRP A 1 176 ? 44.944 7.254 -20.580 1.00 88.50 176 TRP A C 1
ATOM 1401 O O . TRP A 1 176 ? 44.916 6.218 -19.922 1.00 88.50 176 TRP A O 1
ATOM 1411 N N . ASN A 1 177 ? 45.867 7.472 -21.519 1.00 90.81 177 ASN A N 1
ATOM 1412 C CA . ASN A 1 177 ? 46.887 6.497 -21.907 1.00 90.81 177 ASN A CA 1
ATOM 1413 C C . ASN A 1 177 ? 48.189 6.606 -21.098 1.00 90.81 177 ASN A C 1
ATOM 1415 O O . ASN A 1 177 ? 49.203 6.075 -21.542 1.00 90.81 177 ASN A O 1
ATOM 1419 N N . ASN A 1 178 ? 48.182 7.268 -19.935 1.00 87.88 178 ASN A N 1
ATOM 1420 C CA . ASN A 1 178 ? 49.399 7.596 -19.185 1.00 87.88 178 ASN A CA 1
ATOM 1421 C C . ASN A 1 178 ? 50.294 6.369 -18.934 1.00 87.88 178 ASN A C 1
ATOM 1423 O O . ASN A 1 178 ? 51.469 6.386 -19.286 1.00 87.88 178 ASN A O 1
ATOM 1427 N N . TYR A 1 179 ? 49.707 5.277 -18.434 1.00 87.50 179 TYR A N 1
ATOM 1428 C CA . TYR A 1 179 ? 50.414 4.019 -18.172 1.00 87.50 179 TYR A CA 1
ATOM 1429 C C . TYR A 1 179 ? 51.032 3.401 -19.440 1.00 87.50 179 TYR A C 1
ATOM 1431 O O . TYR A 1 179 ? 52.178 2.966 -19.448 1.00 87.50 179 TYR A O 1
ATOM 1439 N N . MET A 1 180 ? 50.304 3.415 -20.561 1.00 88.50 180 MET A N 1
ATOM 1440 C CA . MET A 1 180 ? 50.782 2.841 -21.827 1.00 88.50 180 MET A CA 1
ATOM 1441 C C . MET A 1 180 ? 51.898 3.667 -22.485 1.00 88.50 180 MET A C 1
ATOM 1443 O O . MET A 1 180 ? 52.610 3.156 -23.356 1.00 88.50 180 MET A O 1
ATOM 1447 N N . LEU A 1 181 ? 52.047 4.938 -22.098 1.00 89.56 181 LEU A N 1
ATOM 1448 C CA . LEU A 1 181 ? 53.105 5.820 -22.584 1.00 89.56 181 LEU A CA 1
ATOM 1449 C C . LEU A 1 181 ? 54.439 5.614 -21.853 1.00 89.56 181 LEU A C 1
ATOM 1451 O O . LEU A 1 181 ? 55.466 5.980 -22.421 1.00 89.56 181 LEU A O 1
ATOM 1455 N N . GLU A 1 182 ? 54.459 5.007 -20.659 1.00 87.12 182 GLU A N 1
ATOM 1456 C CA . GLU A 1 182 ? 55.674 4.823 -19.840 1.00 87.12 182 GLU A CA 1
ATOM 1457 C C . GLU A 1 182 ? 56.814 4.174 -20.637 1.00 87.12 182 GLU A C 1
ATOM 1459 O O . GLU A 1 182 ? 57.918 4.705 -20.701 1.00 87.12 182 GLU A O 1
ATOM 1464 N N . LEU A 1 183 ? 56.523 3.099 -21.377 1.00 83.56 183 LEU A N 1
ATOM 1465 C CA . LEU A 1 183 ? 57.530 2.410 -22.190 1.00 83.56 183 LEU A CA 1
ATOM 1466 C C . LEU A 1 183 ? 58.079 3.273 -23.336 1.00 83.56 183 LEU A C 1
ATOM 1468 O O . LEU A 1 183 ? 59.236 3.113 -23.727 1.00 83.56 183 LEU A O 1
ATOM 1472 N N . LEU A 1 184 ? 57.268 4.170 -23.902 1.00 87.31 184 LEU A N 1
ATOM 1473 C CA . LEU A 1 184 ? 57.720 5.088 -24.951 1.00 87.31 184 LEU A CA 1
ATOM 1474 C C . LEU A 1 184 ? 58.578 6.212 -24.350 1.00 87.31 184 LEU A C 1
ATOM 1476 O O . LEU A 1 184 ? 59.559 6.629 -24.971 1.00 87.31 184 LEU A O 1
ATOM 1480 N N . ILE A 1 185 ? 58.229 6.667 -23.141 1.00 86.69 185 ILE A N 1
ATOM 1481 C CA . ILE A 1 185 ? 58.990 7.649 -22.359 1.00 86.69 185 ILE A CA 1
ATOM 1482 C C . ILE A 1 185 ? 60.369 7.082 -22.000 1.00 86.69 185 ILE A C 1
ATOM 1484 O O . ILE A 1 185 ? 61.380 7.732 -22.273 1.00 86.69 185 ILE A O 1
ATOM 1488 N N . ASP A 1 186 ? 60.423 5.852 -21.486 1.00 86.38 186 ASP A N 1
ATOM 1489 C CA . ASP A 1 186 ? 61.664 5.173 -21.090 1.00 86.38 186 ASP A CA 1
ATOM 1490 C C . ASP A 1 186 ? 62.631 4.983 -22.269 1.00 86.38 186 ASP A C 1
ATOM 1492 O O . ASP A 1 186 ? 63.846 5.127 -22.122 1.00 86.38 186 ASP A O 1
ATOM 1496 N N . ASN A 1 187 ? 62.094 4.725 -23.469 1.00 84.44 187 ASN A N 1
ATOM 1497 C CA . ASN A 1 187 ? 62.870 4.580 -24.707 1.00 84.44 187 ASN A CA 1
ATOM 1498 C C . ASN A 1 187 ? 63.126 5.915 -25.436 1.00 84.44 187 ASN A C 1
ATOM 1500 O O . ASN A 1 187 ? 63.656 5.913 -26.546 1.00 84.44 187 ASN A O 1
ATOM 1504 N N . LYS A 1 188 ? 62.781 7.060 -24.824 1.00 85.19 188 LYS A N 1
ATOM 1505 C CA . LYS A 1 188 ? 63.012 8.420 -25.354 1.00 85.19 188 LYS A CA 1
ATOM 1506 C C . LYS A 1 188 ? 62.377 8.674 -26.732 1.00 85.19 188 LYS A C 1
ATOM 1508 O O . LYS A 1 188 ? 62.920 9.412 -27.551 1.00 85.19 188 LYS A O 1
ATOM 1513 N N . LEU A 1 189 ? 61.203 8.097 -26.990 1.00 85.31 189 LEU A N 1
ATOM 1514 C CA . LEU A 1 189 ? 60.510 8.159 -28.285 1.00 85.31 189 LEU A CA 1
ATOM 1515 C C . LEU A 1 189 ? 59.620 9.407 -28.426 1.00 85.31 189 LEU A C 1
ATOM 1517 O O . LEU A 1 189 ? 58.444 9.300 -28.767 1.00 85.31 189 LEU A O 1
ATOM 1521 N N . GLU A 1 190 ? 60.160 10.600 -28.161 1.00 84.00 190 GLU A N 1
ATOM 1522 C CA . GLU A 1 190 ? 59.376 11.835 -27.953 1.00 84.00 190 GLU A CA 1
ATOM 1523 C C . GLU A 1 190 ? 58.369 12.163 -29.071 1.00 84.00 190 GLU A C 1
ATOM 1525 O O . GLU A 1 190 ? 57.244 12.564 -28.777 1.00 84.00 190 GLU A O 1
ATOM 1530 N N . ALA A 1 191 ? 58.722 11.925 -30.338 1.00 85.25 191 ALA A N 1
ATOM 1531 C CA . ALA A 1 191 ? 57.859 12.194 -31.494 1.00 85.25 191 ALA A CA 1
ATOM 1532 C C . ALA A 1 191 ? 56.635 11.253 -31.619 1.00 85.25 191 ALA A C 1
ATOM 1534 O O . ALA A 1 191 ? 55.716 11.536 -32.392 1.00 85.25 191 ALA A O 1
ATOM 1535 N N . TYR A 1 192 ? 56.595 10.162 -30.844 1.00 87.19 192 TYR A N 1
ATOM 1536 C CA . TYR A 1 192 ? 55.493 9.192 -30.806 1.00 87.19 192 TYR A CA 1
ATOM 1537 C C . TYR A 1 192 ? 54.626 9.299 -29.536 1.00 87.19 192 TYR A C 1
ATOM 1539 O O . TYR A 1 192 ? 53.571 8.668 -29.475 1.00 87.19 192 TYR A O 1
ATOM 1547 N N . ILE A 1 193 ? 55.033 10.084 -28.528 1.00 90.06 193 ILE A N 1
ATOM 1548 C CA . ILE A 1 193 ? 54.341 10.172 -27.230 1.00 90.06 193 ILE A CA 1
ATOM 1549 C C . ILE A 1 193 ? 53.179 11.165 -27.328 1.00 90.06 193 ILE A C 1
ATOM 1551 O O . ILE A 1 193 ? 53.336 12.361 -27.079 1.00 90.06 193 ILE A O 1
ATOM 1555 N N . LEU A 1 194 ? 52.001 10.658 -27.691 1.00 91.44 194 LEU A N 1
ATOM 1556 C CA . LEU A 1 194 ? 50.775 11.439 -27.835 1.00 91.44 194 LEU A CA 1
ATOM 1557 C C . LEU A 1 194 ? 49.874 11.294 -26.590 1.00 91.44 194 LEU A C 1
ATOM 1559 O O . LEU A 1 194 ? 49.299 10.221 -26.389 1.00 91.44 194 LEU A O 1
ATOM 1563 N N . PRO A 1 195 ? 49.689 12.352 -25.777 1.00 91.69 195 PRO A N 1
ATOM 1564 C CA . PRO A 1 195 ? 48.725 12.334 -24.680 1.00 91.69 195 PRO A CA 1
ATOM 1565 C C . PRO A 1 195 ? 47.291 12.328 -25.215 1.00 91.69 195 PRO A C 1
ATOM 1567 O O . PRO A 1 195 ? 46.915 13.181 -26.022 1.00 91.69 195 PRO A O 1
ATOM 1570 N N . ILE A 1 196 ? 46.485 11.383 -24.740 1.00 91.94 196 ILE A N 1
ATOM 1571 C CA . ILE A 1 196 ? 45.062 11.265 -25.067 1.00 91.94 196 ILE A CA 1
ATOM 1572 C C . ILE A 1 196 ? 44.263 11.586 -23.807 1.00 91.94 196 ILE A C 1
ATOM 1574 O O . ILE A 1 196 ? 44.522 11.009 -22.754 1.00 91.94 196 ILE A O 1
ATOM 1578 N N . ILE A 1 197 ? 43.296 12.498 -23.908 1.00 89.06 197 ILE A N 1
ATOM 1579 C CA . ILE A 1 197 ? 42.467 12.927 -22.778 1.00 89.06 197 ILE A CA 1
ATOM 1580 C C . ILE A 1 197 ? 41.160 12.135 -22.692 1.00 89.06 197 ILE A C 1
ATOM 1582 O O . ILE A 1 197 ? 40.492 11.902 -23.704 1.00 89.06 197 ILE A O 1
ATOM 1586 N N . GLN A 1 198 ? 40.776 11.786 -21.462 1.00 81.81 198 GLN A N 1
ATOM 1587 C CA . GLN A 1 198 ? 39.433 11.339 -21.087 1.00 81.81 198 GLN A CA 1
ATOM 1588 C C . GLN A 1 198 ? 39.120 11.808 -19.657 1.00 81.81 198 GLN A C 1
ATOM 1590 O O . GLN A 1 198 ? 40.030 11.987 -18.847 1.00 81.81 198 GLN A O 1
ATOM 1595 N N . GLY A 1 199 ? 37.842 11.998 -19.319 1.00 66.75 199 GLY A N 1
ATOM 1596 C CA . GLY A 1 199 ? 37.447 12.245 -17.929 1.00 66.75 199 GLY A CA 1
ATOM 1597 C C . GLY A 1 199 ? 37.750 11.044 -17.018 1.00 66.75 199 GLY A C 1
ATOM 1598 O O . GLY A 1 199 ? 37.695 9.895 -17.455 1.00 66.75 199 GLY A O 1
ATOM 1599 N N . SER A 1 200 ? 38.033 11.295 -15.734 1.00 64.25 200 SER A N 1
ATOM 1600 C CA . SER A 1 200 ? 38.265 10.226 -14.752 1.00 64.25 200 SER A CA 1
ATOM 1601 C C . SER A 1 200 ? 36.944 9.533 -14.402 1.00 64.25 200 SER A C 1
ATOM 1603 O O . SER A 1 200 ? 36.042 10.159 -13.838 1.00 64.25 200 SER A O 1
ATOM 1605 N N . THR A 1 201 ? 36.810 8.244 -14.732 1.00 60.19 201 THR A N 1
ATOM 1606 C CA . THR A 1 201 ? 35.591 7.456 -14.480 1.00 60.19 201 THR A CA 1
ATOM 1607 C C . THR A 1 201 ? 35.872 6.269 -13.561 1.00 60.19 201 THR A C 1
ATOM 1609 O O . THR A 1 201 ? 36.840 5.538 -13.745 1.00 60.19 201 THR A O 1
ATOM 1612 N N . ARG A 1 202 ? 35.012 6.085 -12.550 1.00 64.81 202 ARG A N 1
ATOM 1613 C CA . ARG A 1 202 ? 34.972 4.891 -11.691 1.00 64.81 202 ARG A CA 1
ATOM 1614 C C . ARG A 1 202 ? 33.527 4.415 -11.590 1.00 64.81 202 ARG A C 1
ATOM 1616 O O . ARG A 1 202 ? 32.678 5.094 -11.013 1.00 64.81 202 ARG A O 1
ATOM 1623 N N . MET A 1 203 ? 33.235 3.281 -12.219 1.00 61.00 203 MET A N 1
ATOM 1624 C CA . MET A 1 203 ? 31.877 2.771 -12.424 1.00 61.00 203 MET A CA 1
ATOM 1625 C C . MET A 1 203 ? 31.334 2.061 -11.180 1.00 61.00 203 MET A C 1
ATOM 1627 O O . MET A 1 203 ? 30.174 2.249 -10.825 1.00 61.00 203 MET A O 1
ATOM 1631 N N . TRP A 1 204 ? 32.166 1.263 -10.499 1.00 57.53 204 TRP A N 1
ATOM 1632 C CA . TRP A 1 204 ? 31.739 0.415 -9.370 1.00 57.53 204 TRP A CA 1
ATOM 1633 C C . TRP A 1 204 ? 32.139 0.946 -7.990 1.00 57.53 204 TRP A C 1
ATOM 1635 O O . TRP A 1 204 ? 31.481 0.639 -6.998 1.00 57.53 204 TRP A O 1
ATOM 1645 N N . ARG A 1 205 ? 33.181 1.781 -7.916 1.00 61.62 205 ARG A N 1
ATOM 1646 C CA . ARG A 1 205 ? 33.556 2.489 -6.687 1.00 61.62 205 ARG A CA 1
ATOM 1647 C C . ARG A 1 205 ? 33.044 3.913 -6.750 1.00 61.62 205 ARG A C 1
ATOM 1649 O O . ARG A 1 205 ? 33.376 4.663 -7.667 1.00 61.62 205 ARG A O 1
ATOM 1656 N N . ARG A 1 206 ? 32.220 4.269 -5.773 1.00 68.50 206 ARG A N 1
ATOM 1657 C CA . ARG A 1 206 ? 31.730 5.631 -5.586 1.00 68.50 206 ARG A CA 1
ATOM 1658 C C . ARG A 1 206 ? 32.626 6.351 -4.570 1.00 68.50 206 ARG A C 1
ATOM 1660 O O . ARG A 1 206 ? 33.534 5.746 -4.014 1.00 68.50 206 ARG A O 1
ATOM 1667 N N . GLY A 1 207 ? 32.469 7.663 -4.408 1.00 80.06 207 GLY A N 1
ATOM 1668 C CA . GLY A 1 207 ? 33.267 8.410 -3.425 1.00 80.06 207 GLY A CA 1
ATOM 1669 C C . GLY A 1 207 ? 34.726 8.689 -3.816 1.00 80.06 207 GLY A C 1
ATOM 1670 O O . GLY A 1 207 ? 35.035 8.855 -4.999 1.00 80.06 207 GLY A O 1
ATOM 1671 N N . ALA A 1 208 ? 35.594 8.823 -2.807 1.00 85.38 208 ALA A N 1
ATOM 1672 C CA . ALA A 1 208 ? 37.024 9.116 -2.931 1.00 85.38 208 ALA A CA 1
ATOM 1673 C C . ALA A 1 208 ? 37.917 7.915 -2.567 1.00 85.38 208 ALA A C 1
ATOM 1675 O O . ALA A 1 208 ? 37.548 7.110 -1.712 1.00 85.38 208 ALA A O 1
ATOM 1676 N N . ASP A 1 209 ? 39.097 7.815 -3.189 1.00 82.88 209 ASP A N 1
ATOM 1677 C CA . ASP A 1 209 ? 40.159 6.886 -2.765 1.00 82.88 209 ASP A CA 1
ATOM 1678 C C . ASP A 1 209 ? 41.027 7.455 -1.632 1.00 82.88 209 ASP A C 1
ATOM 1680 O O . ASP A 1 209 ? 40.835 8.582 -1.179 1.00 82.88 209 ASP A O 1
ATOM 1684 N N . ASP A 1 210 ? 41.990 6.655 -1.165 1.00 82.56 210 ASP A N 1
ATOM 1685 C CA . ASP A 1 210 ? 42.882 6.996 -0.051 1.00 82.56 210 ASP A CA 1
ATOM 1686 C C . ASP A 1 210 ? 43.786 8.228 -0.351 1.00 82.56 210 ASP A C 1
ATOM 1688 O O . ASP A 1 210 ? 44.321 8.845 0.581 1.00 82.56 210 ASP A O 1
ATOM 1692 N N . ASP A 1 211 ? 43.915 8.633 -1.622 1.00 82.88 211 ASP A N 1
ATOM 1693 C CA . ASP A 1 211 ? 44.681 9.809 -2.064 1.00 82.88 211 ASP A CA 1
ATOM 1694 C C . ASP A 1 211 ? 43.815 11.070 -2.234 1.00 82.88 211 ASP A C 1
ATOM 1696 O O . ASP A 1 211 ? 44.340 12.165 -2.444 1.00 82.88 211 ASP A O 1
ATOM 1700 N N . GLY A 1 212 ? 42.492 10.959 -2.067 1.00 83.88 212 GLY A N 1
ATOM 1701 C CA . GLY A 1 212 ? 41.566 12.086 -2.194 1.00 83.88 212 GLY A CA 1
ATOM 1702 C C . GLY A 1 212 ? 41.104 12.352 -3.626 1.00 83.88 212 GLY A C 1
ATOM 1703 O O . GLY A 1 212 ? 40.467 13.378 -3.885 1.00 83.88 212 GLY A O 1
ATOM 1704 N N . TYR A 1 213 ? 41.361 11.449 -4.575 1.00 86.06 213 TYR A N 1
ATOM 1705 C CA . TYR A 1 213 ? 40.739 11.545 -5.890 1.00 86.06 213 TYR A CA 1
ATOM 1706 C C . TYR A 1 213 ? 39.311 11.027 -5.798 1.00 86.06 213 TYR A C 1
ATOM 1708 O O . TYR A 1 213 ? 39.063 9.971 -5.220 1.00 86.06 213 TYR A O 1
ATOM 1716 N N . VAL A 1 214 ? 38.360 11.742 -6.399 1.00 86.75 214 VAL A N 1
ATOM 1717 C CA . VAL A 1 214 ? 36.932 11.374 -6.412 1.00 86.75 214 VAL A CA 1
ATOM 1718 C C . VAL A 1 214 ? 36.532 10.678 -7.703 1.00 86.75 214 VAL A C 1
ATOM 1720 O O . VAL A 1 214 ? 37.147 10.887 -8.749 1.00 86.75 214 VAL A O 1
ATOM 1723 N N . ALA A 1 215 ? 35.506 9.834 -7.652 1.00 82.38 215 ALA A N 1
ATOM 1724 C CA . ALA A 1 215 ? 34.877 9.309 -8.856 1.00 82.38 215 ALA A CA 1
ATOM 1725 C C . ALA A 1 215 ? 34.255 10.452 -9.683 1.00 82.38 215 ALA A C 1
ATOM 1727 O O . ALA A 1 215 ? 33.730 11.422 -9.126 1.00 82.38 215 ALA A O 1
ATOM 1728 N N . ASN A 1 216 ? 34.280 10.320 -11.010 1.00 81.69 216 ASN A N 1
ATOM 1729 C CA . ASN A 1 216 ? 33.654 11.246 -11.964 1.00 81.69 216 ASN A CA 1
ATOM 1730 C C . ASN A 1 216 ? 34.166 12.685 -11.857 1.00 81.69 216 ASN A C 1
ATOM 1732 O O . ASN A 1 216 ? 33.391 13.633 -12.004 1.00 81.69 216 ASN A O 1
ATOM 1736 N N . PHE A 1 217 ? 35.457 12.853 -11.564 1.00 87.62 217 PHE A N 1
ATOM 1737 C CA . PHE A 1 217 ? 36.067 14.174 -11.517 1.00 87.62 217 PHE A CA 1
ATOM 1738 C C . PHE A 1 217 ? 36.148 14.773 -12.925 1.00 87.62 217 PHE A C 1
ATOM 1740 O O . PHE A 1 217 ? 36.774 14.197 -13.817 1.00 87.62 217 PHE A O 1
ATOM 1747 N N . VAL A 1 218 ? 35.515 15.930 -13.118 1.00 88.62 218 VAL A N 1
ATOM 1748 C CA . VAL A 1 218 ? 35.482 16.644 -14.399 1.00 88.62 218 VAL A CA 1
ATOM 1749 C C . VAL A 1 218 ? 35.764 18.121 -14.164 1.00 88.62 218 VAL A C 1
ATOM 1751 O O . VAL A 1 218 ? 35.106 18.763 -13.340 1.00 88.62 218 VAL A O 1
ATOM 1754 N N . GLU A 1 219 ? 36.711 18.647 -14.935 1.00 91.06 219 GLU A N 1
ATOM 1755 C CA . GLU A 1 219 ? 36.934 20.077 -15.117 1.00 91.06 219 GLU A CA 1
ATOM 1756 C C . GLU A 1 219 ? 36.169 20.541 -16.359 1.00 91.06 219 GLU A C 1
ATOM 1758 O O . GLU A 1 219 ? 36.312 19.964 -17.436 1.00 91.06 219 GLU A O 1
ATOM 1763 N N . SER A 1 220 ? 35.331 21.562 -16.197 1.00 92.12 220 SER A N 1
ATOM 1764 C CA . SER A 1 220 ? 34.589 22.185 -17.289 1.00 92.12 220 SER A CA 1
ATOM 1765 C C . SER A 1 220 ? 35.078 23.617 -17.452 1.00 92.12 220 SER A C 1
ATOM 1767 O O . SER A 1 220 ? 34.879 24.446 -16.562 1.00 92.12 220 SER A O 1
ATOM 1769 N N . GLU A 1 221 ? 35.703 23.895 -18.593 1.00 92.94 221 GLU A N 1
ATOM 1770 C CA . GLU A 1 221 ? 36.169 25.224 -18.973 1.00 92.94 221 GLU A CA 1
ATOM 1771 C C . GLU A 1 221 ? 35.261 25.815 -20.055 1.00 92.94 221 GLU A C 1
ATOM 1773 O O . GLU A 1 221 ? 35.010 25.198 -21.092 1.00 92.94 221 GLU A O 1
ATOM 1778 N N . GLN A 1 222 ? 34.760 27.022 -19.808 1.00 93.19 222 GLN A N 1
ATOM 1779 C CA . GLN A 1 222 ? 33.984 27.799 -20.764 1.00 93.19 222 GLN A CA 1
ATOM 1780 C C . GLN A 1 222 ? 34.840 28.941 -21.302 1.00 93.19 222 GLN A C 1
ATOM 1782 O O . GLN A 1 222 ? 35.282 29.786 -20.528 1.00 93.19 222 GLN A O 1
ATOM 1787 N N . ILE A 1 223 ? 35.026 28.990 -22.623 1.00 91.38 223 ILE A N 1
ATOM 1788 C CA . ILE A 1 223 ? 35.867 29.989 -23.291 1.00 91.38 223 ILE A CA 1
ATOM 1789 C C . ILE A 1 223 ? 35.032 30.835 -24.245 1.00 91.38 223 ILE A C 1
ATOM 1791 O O . ILE A 1 223 ? 34.232 30.309 -25.020 1.00 91.38 223 ILE A O 1
ATOM 1795 N N . ILE A 1 224 ? 35.271 32.143 -24.220 1.00 90.25 224 ILE A N 1
ATOM 1796 C CA . ILE A 1 224 ? 34.741 33.115 -25.172 1.00 90.25 224 ILE A CA 1
ATOM 1797 C C . ILE A 1 224 ? 35.894 33.886 -25.820 1.00 90.25 224 ILE A C 1
ATOM 1799 O O . ILE A 1 224 ? 36.818 34.336 -25.145 1.00 90.25 224 ILE A O 1
ATOM 1803 N N . GLN A 1 225 ? 35.831 34.044 -27.143 1.00 88.31 225 GLN A N 1
ATOM 1804 C CA . GLN A 1 225 ? 36.772 34.852 -27.918 1.00 88.31 225 GLN A CA 1
ATOM 1805 C C . GLN A 1 225 ? 36.002 35.884 -28.732 1.00 88.31 225 GLN A C 1
ATOM 1807 O O . GLN A 1 225 ? 35.244 35.521 -29.630 1.00 88.31 225 GLN A O 1
ATOM 1812 N N . VAL A 1 226 ? 36.172 37.168 -28.412 1.00 86.44 226 VAL A N 1
ATOM 1813 C CA . VAL A 1 226 ? 35.466 38.270 -29.082 1.00 86.44 226 VAL A CA 1
ATOM 1814 C C . VAL A 1 226 ? 36.383 39.484 -29.182 1.00 86.44 226 VAL A C 1
ATOM 1816 O O . VAL A 1 226 ? 37.024 39.852 -28.205 1.00 86.44 226 VAL A O 1
ATOM 1819 N N . LYS A 1 227 ? 36.443 40.116 -30.366 1.00 83.25 227 LYS A N 1
ATOM 1820 C CA . LYS A 1 227 ? 37.241 41.334 -30.627 1.00 83.25 227 LYS A CA 1
ATOM 1821 C C . LYS A 1 227 ? 38.702 41.226 -30.140 1.00 83.25 227 LYS A C 1
ATOM 1823 O O . LYS A 1 227 ? 39.229 42.155 -29.559 1.00 83.25 227 LYS A O 1
ATOM 1828 N N . GLY A 1 228 ? 39.341 40.066 -30.306 1.00 83.62 228 GLY A N 1
ATOM 1829 C CA . GLY A 1 228 ? 40.722 39.834 -29.851 1.00 83.62 228 GLY A CA 1
ATOM 1830 C C . GLY A 1 228 ? 40.890 39.557 -28.349 1.00 83.62 228 GLY A C 1
ATOM 1831 O O . GLY A 1 228 ? 41.948 39.075 -27.952 1.00 83.62 228 GLY A O 1
ATOM 1832 N N . TYR A 1 229 ? 39.858 39.755 -27.526 1.00 89.94 229 TYR A N 1
ATOM 1833 C CA . TYR A 1 229 ? 39.845 39.336 -26.124 1.00 89.94 229 TYR A CA 1
ATOM 1834 C C . TYR A 1 229 ? 39.535 37.844 -26.008 1.00 89.94 229 TYR A C 1
ATOM 1836 O O . TYR A 1 229 ? 38.727 37.300 -26.764 1.00 89.94 229 TYR A O 1
ATOM 1844 N N . THR A 1 230 ? 40.156 37.181 -25.033 1.00 91.00 230 THR A N 1
ATOM 1845 C CA . THR A 1 230 ? 39.847 35.790 -24.668 1.00 91.00 230 THR A CA 1
ATOM 1846 C C . THR A 1 230 ? 39.505 35.736 -23.189 1.00 91.00 230 THR A C 1
ATOM 1848 O O . THR A 1 230 ? 40.365 36.040 -22.365 1.00 91.00 230 THR A O 1
ATOM 1851 N N . ALA A 1 231 ? 38.278 35.342 -22.849 1.00 93.25 231 ALA A N 1
ATOM 1852 C CA . ALA A 1 231 ? 37.894 35.075 -21.468 1.00 93.25 231 ALA A CA 1
ATOM 1853 C C . ALA A 1 231 ? 37.665 33.576 -21.256 1.00 93.25 231 ALA A C 1
ATOM 1855 O O . ALA A 1 231 ? 37.146 32.892 -22.139 1.00 93.25 231 ALA A O 1
ATOM 1856 N N . SER A 1 232 ? 38.057 33.073 -20.089 1.00 93.94 232 SER A N 1
ATOM 1857 C CA . SER A 1 232 ? 37.857 31.683 -19.691 1.00 93.94 232 SER A CA 1
ATOM 1858 C C . SER A 1 232 ? 37.363 31.585 -18.250 1.00 93.94 232 SER A C 1
ATOM 1860 O O . SER A 1 232 ? 37.835 32.312 -17.375 1.00 93.94 232 SER A O 1
ATOM 1862 N N . PHE A 1 233 ? 36.418 30.680 -18.007 1.00 96.31 233 PHE A N 1
ATOM 1863 C CA . PHE A 1 233 ? 35.925 30.342 -16.678 1.00 96.31 233 PHE A CA 1
ATOM 1864 C C . PHE A 1 233 ? 35.959 28.832 -16.445 1.00 96.31 233 PHE A C 1
ATOM 1866 O O . PHE A 1 233 ? 35.385 28.060 -17.216 1.00 96.31 233 PHE A O 1
ATOM 1873 N N . VAL A 1 234 ? 36.592 28.425 -15.346 1.00 95.75 234 VAL A N 1
ATOM 1874 C CA . VAL A 1 234 ? 36.742 27.021 -14.949 1.00 95.75 234 VAL A CA 1
ATOM 1875 C C . VAL A 1 234 ? 35.856 26.701 -13.748 1.00 95.75 234 VAL A C 1
ATOM 1877 O O . VAL A 1 234 ? 35.833 27.430 -12.758 1.00 95.75 234 VAL A O 1
ATOM 1880 N N . GLN A 1 235 ? 35.169 25.561 -13.798 1.00 95.38 235 GLN A N 1
ATOM 1881 C CA . GLN A 1 235 ? 34.449 24.978 -12.663 1.00 95.38 235 GLN A CA 1
ATOM 1882 C C . GLN A 1 235 ? 34.638 23.461 -12.620 1.00 95.38 235 GLN A C 1
ATOM 1884 O O . GLN A 1 235 ? 34.852 22.822 -13.650 1.00 95.38 235 GLN A O 1
ATOM 1889 N N . VAL A 1 236 ? 34.542 22.863 -11.429 1.00 94.06 236 VAL A N 1
ATOM 1890 C CA . VAL A 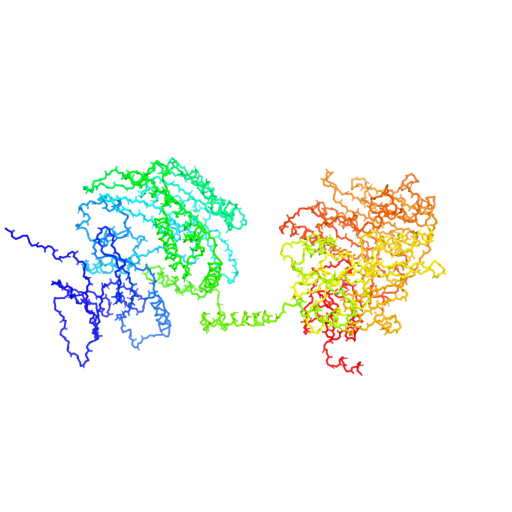1 236 ? 34.828 21.434 -11.233 1.00 94.06 236 VAL A CA 1
ATOM 1891 C C . VAL A 1 236 ? 33.652 20.687 -10.606 1.00 94.06 236 VAL A C 1
ATOM 1893 O O . VAL A 1 236 ? 32.914 21.201 -9.761 1.00 94.06 236 VAL A O 1
ATOM 1896 N N . ARG A 1 237 ? 33.471 19.429 -11.009 1.00 91.94 237 ARG A N 1
ATOM 1897 C CA . ARG A 1 237 ? 32.487 18.502 -10.431 1.00 91.94 237 ARG A CA 1
ATOM 1898 C C . ARG A 1 237 ? 33.090 17.127 -10.191 1.00 91.94 237 ARG A C 1
ATOM 1900 O O . ARG A 1 237 ? 34.175 16.821 -10.666 1.00 91.94 237 ARG A O 1
ATOM 1907 N N . GLY A 1 238 ? 32.363 16.301 -9.454 1.00 89.19 238 GLY A N 1
ATOM 1908 C CA . GLY A 1 238 ? 32.777 14.955 -9.079 1.00 89.19 238 GLY A CA 1
ATOM 1909 C C . GLY A 1 238 ? 32.040 14.478 -7.842 1.00 89.19 238 GLY A C 1
ATOM 1910 O O . GLY A 1 238 ? 31.460 15.298 -7.116 1.00 89.19 238 GLY A O 1
ATOM 1911 N N . SER A 1 239 ? 32.055 13.163 -7.622 1.00 88.88 239 SER A N 1
ATOM 1912 C CA . SER A 1 239 ? 31.379 12.494 -6.507 1.00 88.88 239 SER A CA 1
ATOM 1913 C C . SER A 1 239 ? 31.721 13.146 -5.166 1.00 88.88 239 SER A C 1
ATOM 1915 O O . SER A 1 239 ? 32.718 13.865 -5.042 1.00 88.88 239 SER A O 1
ATOM 1917 N N . ILE A 1 240 ? 30.885 12.903 -4.157 1.00 88.81 240 ILE A N 1
ATOM 1918 C CA . ILE A 1 240 ? 31.131 13.357 -2.784 1.00 88.81 240 ILE A CA 1
ATOM 1919 C C . ILE A 1 240 ? 32.542 12.899 -2.363 1.00 88.81 240 ILE A C 1
ATOM 1921 O O . ILE A 1 240 ? 32.803 11.694 -2.457 1.00 88.81 240 ILE A O 1
ATOM 1925 N N . PRO A 1 241 ? 33.442 13.812 -1.938 1.00 88.00 241 PRO A N 1
ATOM 1926 C CA . PRO A 1 241 ? 34.812 13.496 -1.537 1.00 88.00 241 PRO A CA 1
ATOM 1927 C C . PRO A 1 241 ? 34.842 12.857 -0.146 1.00 88.00 241 PRO A C 1
ATOM 1929 O O . PRO A 1 241 ? 35.362 13.418 0.811 1.00 88.00 241 PRO A O 1
ATOM 1932 N N . TYR A 1 242 ? 34.230 11.682 -0.050 1.00 87.38 242 TYR A N 1
ATOM 1933 C CA . TYR A 1 242 ? 34.083 10.853 1.139 1.00 87.38 242 TYR A CA 1
ATOM 1934 C C . TYR A 1 242 ? 34.246 9.387 0.723 1.00 87.38 242 TYR A C 1
ATOM 1936 O O . TYR A 1 242 ? 34.008 9.055 -0.439 1.00 87.38 242 TYR A O 1
ATOM 1944 N N . VAL A 1 243 ? 34.634 8.495 1.632 1.00 84.06 243 VAL A N 1
ATOM 1945 C CA . VAL A 1 243 ? 34.867 7.082 1.289 1.00 84.06 243 VAL A CA 1
ATOM 1946 C C . VAL A 1 243 ? 33.568 6.288 1.448 1.00 84.06 243 VAL A C 1
ATOM 1948 O O . VAL A 1 243 ? 33.095 6.050 2.560 1.00 84.06 243 VAL A O 1
ATOM 1951 N N . TRP A 1 244 ? 32.954 5.897 0.333 1.00 83.62 244 TRP A N 1
ATOM 1952 C CA . TRP A 1 244 ? 31.707 5.128 0.325 1.00 83.62 244 TRP A CA 1
ATOM 1953 C C . TRP A 1 244 ? 31.553 4.345 -0.974 1.00 83.62 244 TRP A C 1
ATOM 1955 O O . TRP A 1 244 ? 31.998 4.788 -2.023 1.00 83.62 244 TRP A O 1
ATOM 1965 N N . GLU A 1 245 ? 30.882 3.203 -0.929 1.00 75.69 245 GLU A N 1
ATOM 1966 C CA . GLU A 1 245 ? 30.645 2.359 -2.097 1.00 75.69 245 GLU A CA 1
ATOM 1967 C C . GLU A 1 245 ? 29.148 2.085 -2.276 1.00 75.69 245 GLU A C 1
ATOM 1969 O O . GLU A 1 245 ? 28.348 2.188 -1.343 1.00 75.69 245 GLU A O 1
ATOM 1974 N N . GLN A 1 246 ? 28.756 1.771 -3.510 1.00 71.88 246 GLN A N 1
ATOM 1975 C CA . GLN A 1 246 ? 27.397 1.361 -3.851 1.00 71.88 246 GLN A CA 1
ATOM 1976 C C . GLN A 1 246 ? 27.486 0.171 -4.803 1.00 71.88 246 GLN A C 1
ATOM 1978 O O . GLN A 1 246 ? 27.631 0.337 -6.015 1.00 71.88 246 GLN A O 1
ATOM 1983 N N . ILE A 1 247 ? 27.443 -1.032 -4.237 1.00 67.25 247 ILE A N 1
ATOM 1984 C CA . ILE A 1 247 ? 27.600 -2.276 -4.992 1.00 67.25 247 ILE A CA 1
ATOM 1985 C C . ILE A 1 247 ? 26.265 -2.634 -5.648 1.00 67.25 247 ILE A C 1
ATOM 1987 O O . ILE A 1 247 ? 25.233 -2.687 -4.985 1.00 67.25 247 ILE A O 1
ATOM 1991 N N . VAL A 1 248 ? 26.287 -2.885 -6.956 1.00 63.50 248 VAL A N 1
ATOM 1992 C CA . VAL A 1 248 ? 25.098 -3.231 -7.745 1.00 63.50 248 VAL A CA 1
ATOM 1993 C C . VAL A 1 248 ? 24.674 -4.681 -7.466 1.00 63.50 248 VAL A C 1
ATOM 1995 O O . VAL A 1 248 ? 25.447 -5.607 -7.695 1.00 63.50 248 VAL A O 1
ATOM 1998 N N . ASP A 1 249 ? 23.436 -4.894 -7.011 1.00 58.00 249 ASP A N 1
ATOM 1999 C CA . ASP A 1 249 ? 22.916 -6.202 -6.571 1.00 58.00 249 ASP A CA 1
ATOM 2000 C C . ASP A 1 249 ? 21.601 -6.622 -7.274 1.00 58.00 249 ASP A C 1
ATOM 2002 O O . ASP A 1 249 ? 20.786 -7.339 -6.699 1.00 58.00 249 ASP A O 1
ATOM 2006 N N . LEU A 1 250 ? 21.379 -6.193 -8.529 1.00 62.88 250 LEU A N 1
ATOM 2007 C CA . LEU A 1 250 ? 20.108 -6.291 -9.286 1.00 62.88 250 LEU A CA 1
ATOM 2008 C C . LEU A 1 250 ? 18.925 -5.529 -8.662 1.00 62.88 250 LEU A C 1
ATOM 2010 O O . LEU A 1 250 ? 17.899 -5.350 -9.331 1.00 62.88 250 LEU A O 1
ATOM 2014 N N . SER A 1 251 ? 19.050 -5.025 -7.431 1.00 55.72 251 SER A N 1
ATOM 2015 C CA . SER A 1 251 ? 18.032 -4.183 -6.813 1.00 55.72 251 SER A CA 1
ATOM 2016 C C . SER A 1 251 ? 17.846 -2.895 -7.609 1.00 55.72 251 SER A C 1
ATOM 2018 O O . SER A 1 251 ? 18.793 -2.304 -8.126 1.00 55.72 251 SER A O 1
ATOM 2020 N N . TYR A 1 252 ? 16.605 -2.412 -7.665 1.00 51.69 252 TYR A N 1
ATOM 2021 C CA . TYR A 1 252 ? 16.279 -1.138 -8.312 1.00 51.69 252 TYR A CA 1
ATOM 2022 C C . TYR A 1 252 ? 17.041 0.053 -7.696 1.00 51.69 252 TYR A C 1
ATOM 2024 O O . TYR A 1 252 ? 17.386 1.000 -8.399 1.00 51.69 252 TYR A O 1
ATOM 2032 N N . LYS A 1 253 ? 17.335 -0.009 -6.390 1.00 61.22 253 LYS A N 1
ATOM 2033 C CA . LYS A 1 253 ? 18.192 0.943 -5.676 1.00 61.22 253 LYS A CA 1
ATOM 2034 C C . LYS A 1 253 ? 19.198 0.164 -4.813 1.00 61.22 253 LYS A C 1
ATOM 2036 O O . LYS A 1 253 ? 18.802 -0.314 -3.748 1.00 61.22 253 LYS A O 1
ATOM 2041 N N . PRO A 1 254 ? 20.458 0.021 -5.251 1.00 62.22 254 PRO A N 1
ATOM 2042 C CA . PRO A 1 254 ? 21.476 -0.669 -4.468 1.00 62.22 254 PRO A CA 1
ATOM 2043 C C . PRO A 1 254 ? 21.837 0.133 -3.210 1.00 62.22 254 PRO A C 1
ATOM 2045 O O . PRO A 1 254 ? 21.784 1.370 -3.219 1.00 62.22 254 PRO A O 1
ATOM 2048 N N . LYS A 1 255 ? 22.180 -0.559 -2.120 1.00 65.19 255 LYS A N 1
ATOM 2049 C CA . LYS A 1 255 ? 22.487 0.065 -0.821 1.00 65.19 255 LYS A CA 1
ATOM 2050 C C . LYS A 1 255 ? 23.847 0.775 -0.836 1.00 65.19 255 LYS A C 1
ATOM 2052 O O . LYS A 1 255 ? 24.758 0.359 -1.545 1.00 65.19 255 LYS A O 1
ATOM 2057 N N . PHE A 1 256 ? 23.971 1.830 -0.029 1.00 71.56 256 PHE A N 1
ATOM 2058 C CA . PHE A 1 256 ? 25.232 2.540 0.196 1.00 71.56 256 PHE A CA 1
ATOM 2059 C C . PHE A 1 256 ? 25.951 1.983 1.424 1.00 71.56 256 PHE A C 1
ATOM 2061 O O . PHE A 1 256 ? 25.333 1.813 2.478 1.00 71.56 256 PHE A O 1
ATOM 2068 N N . GLU A 1 257 ? 27.258 1.779 1.309 1.00 73.94 257 GLU A N 1
ATOM 2069 C CA . GLU A 1 257 ? 28.125 1.398 2.422 1.00 73.94 257 GLU A CA 1
ATOM 2070 C C . GLU A 1 257 ? 29.196 2.472 2.626 1.00 73.94 257 GLU A C 1
ATOM 2072 O O . GLU A 1 257 ? 29.939 2.817 1.710 1.00 73.94 257 GLU A O 1
ATOM 2077 N N . ILE A 1 258 ? 29.255 3.043 3.831 1.00 77.69 258 ILE A N 1
ATOM 2078 C CA . ILE A 1 258 ? 30.320 3.972 4.223 1.00 77.69 258 ILE A CA 1
ATOM 2079 C C . ILE A 1 258 ? 31.514 3.143 4.680 1.00 77.69 258 ILE A C 1
ATOM 2081 O O . ILE A 1 258 ? 31.386 2.321 5.587 1.00 77.69 258 ILE A O 1
ATOM 2085 N N . MET A 1 259 ? 32.672 3.399 4.082 1.00 69.88 259 MET A N 1
ATOM 2086 C CA . MET A 1 259 ? 33.888 2.625 4.310 1.00 69.88 259 MET A CA 1
ATOM 2087 C C . MET A 1 259 ? 34.923 3.491 5.032 1.00 69.88 259 MET A C 1
ATOM 2089 O O . MET A 1 259 ? 35.011 4.686 4.774 1.00 69.88 259 MET A O 1
ATOM 2093 N N . LYS A 1 260 ? 35.725 2.899 5.925 1.00 74.06 260 LYS A N 1
ATOM 2094 C CA . LYS A 1 260 ? 36.847 3.568 6.623 1.00 74.06 260 LYS A CA 1
ATOM 2095 C C . LYS A 1 260 ? 36.510 4.973 7.192 1.00 74.06 260 LYS A C 1
ATOM 2097 O O . LYS A 1 260 ? 37.221 5.939 6.883 1.00 74.06 260 LYS A O 1
ATOM 2102 N N . PRO A 1 261 ? 35.440 5.138 7.998 1.00 72.38 261 PRO A N 1
ATOM 2103 C CA . PRO A 1 261 ? 35.023 6.448 8.515 1.00 72.38 261 PRO A CA 1
ATOM 2104 C C . PRO A 1 261 ? 36.136 7.188 9.279 1.00 72.38 261 PRO A C 1
ATOM 2106 O O . PRO A 1 261 ? 36.170 8.417 9.278 1.00 72.38 261 PRO A O 1
ATOM 2109 N N . GLU A 1 262 ? 37.081 6.460 9.875 1.00 76.31 262 GLU A N 1
ATOM 2110 C CA . GLU A 1 262 ? 38.256 6.991 10.567 1.00 76.31 262 GLU A CA 1
ATOM 2111 C C . GLU A 1 262 ? 39.247 7.741 9.657 1.00 76.31 262 GLU A C 1
ATOM 2113 O O . GLU A 1 262 ? 39.909 8.668 10.118 1.00 76.31 262 GLU A O 1
ATOM 2118 N N . LYS A 1 263 ? 39.332 7.398 8.362 1.00 78.69 263 LYS A N 1
ATOM 2119 C CA . LYS A 1 263 ? 40.214 8.074 7.387 1.00 78.69 263 LYS A CA 1
ATOM 2120 C C . LYS A 1 263 ? 39.500 9.144 6.564 1.00 78.69 263 LYS A C 1
ATOM 2122 O O . LYS A 1 263 ? 40.152 9.891 5.836 1.00 78.69 263 LYS A O 1
ATOM 2127 N N . ALA A 1 264 ? 38.176 9.227 6.664 1.00 79.62 264 ALA A N 1
ATOM 2128 C CA . ALA A 1 264 ? 37.370 10.004 5.734 1.00 79.62 264 ALA A CA 1
ATOM 2129 C C . ALA A 1 264 ? 37.665 11.513 5.784 1.00 79.62 264 ALA A C 1
ATOM 2131 O O . ALA A 1 264 ? 37.789 12.132 4.733 1.00 79.62 264 ALA A O 1
ATOM 2132 N N . ALA A 1 265 ? 37.875 12.087 6.976 1.00 80.75 265 ALA A N 1
ATOM 2133 C CA . ALA A 1 265 ? 38.218 13.506 7.118 1.00 80.75 265 ALA A CA 1
ATOM 2134 C C . ALA A 1 265 ? 39.566 13.855 6.458 1.00 80.75 265 ALA A C 1
ATOM 2136 O O . ALA A 1 265 ? 39.653 14.842 5.736 1.00 80.75 265 ALA A O 1
ATOM 2137 N N . HIS A 1 266 ? 40.583 13.005 6.636 1.00 86.25 266 HIS A N 1
ATOM 2138 C CA . HIS A 1 266 ? 41.907 13.168 6.017 1.00 86.25 266 HIS A CA 1
ATOM 2139 C C . HIS A 1 266 ? 41.849 13.084 4.486 1.00 86.25 266 HIS A C 1
ATOM 2141 O O . HIS A 1 266 ? 42.538 13.811 3.775 1.00 86.25 266 HIS A O 1
ATOM 2147 N N . ILE A 1 267 ? 40.993 12.208 3.958 1.00 88.00 267 ILE A N 1
ATOM 2148 C CA . ILE A 1 267 ? 40.784 12.046 2.514 1.00 88.00 267 ILE A CA 1
ATOM 2149 C C . ILE A 1 267 ? 40.059 13.262 1.923 1.00 88.00 267 ILE A C 1
ATOM 2151 O O . ILE A 1 267 ? 40.482 13.789 0.892 1.00 88.00 267 ILE A O 1
ATOM 2155 N N . SER A 1 268 ? 39.005 13.748 2.589 1.00 89.88 268 SER A N 1
ATOM 2156 C CA . SER A 1 268 ? 38.334 14.995 2.210 1.00 89.88 268 SER A CA 1
ATOM 2157 C C . SER A 1 268 ? 39.310 16.177 2.250 1.00 89.88 268 SER A C 1
ATOM 2159 O O . SER A 1 268 ? 39.348 16.970 1.313 1.00 89.88 268 SER A O 1
ATOM 2161 N N . GLU A 1 269 ? 40.146 16.267 3.286 1.00 90.06 269 GLU A N 1
ATOM 2162 C CA . GLU A 1 269 ? 41.152 17.321 3.428 1.00 90.06 269 GLU A CA 1
ATOM 2163 C C . GLU A 1 269 ? 42.152 17.295 2.266 1.00 90.06 269 GLU A C 1
ATOM 2165 O O . GLU A 1 269 ? 42.352 18.315 1.608 1.00 90.06 269 GLU A O 1
ATOM 2170 N N . ARG A 1 270 ? 42.709 16.124 1.927 1.00 90.62 270 ARG A N 1
ATOM 2171 C CA . ARG A 1 270 ? 43.591 15.958 0.757 1.00 90.62 270 ARG A CA 1
ATOM 2172 C C . ARG A 1 270 ? 42.943 16.428 -0.543 1.00 90.62 270 ARG A C 1
ATOM 2174 O O . ARG A 1 270 ? 43.597 17.128 -1.317 1.00 90.62 270 ARG A O 1
ATOM 2181 N N . HIS A 1 271 ? 41.668 16.096 -0.761 1.00 92.69 271 HIS A N 1
ATOM 2182 C CA . HIS A 1 271 ? 40.926 16.534 -1.945 1.00 92.69 271 HIS A CA 1
ATOM 2183 C C . HIS A 1 271 ? 40.867 18.063 -2.045 1.00 92.69 271 HIS A C 1
ATOM 2185 O O . HIS A 1 271 ? 41.216 18.641 -3.075 1.00 92.69 271 HIS A O 1
ATOM 2191 N N . PHE A 1 272 ? 40.448 18.735 -0.970 1.00 93.50 272 PHE A N 1
ATOM 2192 C CA . PHE A 1 272 ? 40.312 20.192 -0.967 1.00 93.50 272 PHE A CA 1
ATOM 2193 C C . PHE A 1 272 ? 41.662 20.916 -0.935 1.00 93.50 272 PHE A C 1
ATOM 2195 O O . PHE A 1 272 ? 41.778 21.994 -1.513 1.00 93.50 272 PHE A O 1
ATOM 2202 N N . LEU A 1 273 ? 42.709 20.308 -0.368 1.00 91.56 273 LEU A N 1
ATOM 2203 C CA . LEU A 1 273 ? 44.080 20.807 -0.469 1.00 91.56 273 LEU A CA 1
ATOM 2204 C C . LEU A 1 273 ? 44.606 20.771 -1.913 1.00 91.56 273 LEU A C 1
ATOM 2206 O O . LEU A 1 273 ? 45.243 21.737 -2.332 1.00 91.56 273 LEU A O 1
ATOM 2210 N N . ASP A 1 274 ? 44.341 19.704 -2.678 1.00 90.75 274 ASP A N 1
ATOM 2211 C CA . ASP A 1 274 ? 44.697 19.637 -4.108 1.00 90.75 274 ASP A CA 1
ATOM 2212 C C . ASP A 1 274 ? 43.964 20.716 -4.915 1.00 90.75 274 ASP A C 1
ATOM 2214 O O . ASP A 1 274 ? 44.591 21.439 -5.692 1.00 90.75 274 ASP A O 1
ATOM 2218 N N . LEU A 1 275 ? 42.655 20.879 -4.683 1.00 92.69 275 LEU A N 1
ATOM 2219 C CA . LEU A 1 275 ? 41.868 21.924 -5.338 1.00 92.69 275 LEU A CA 1
ATOM 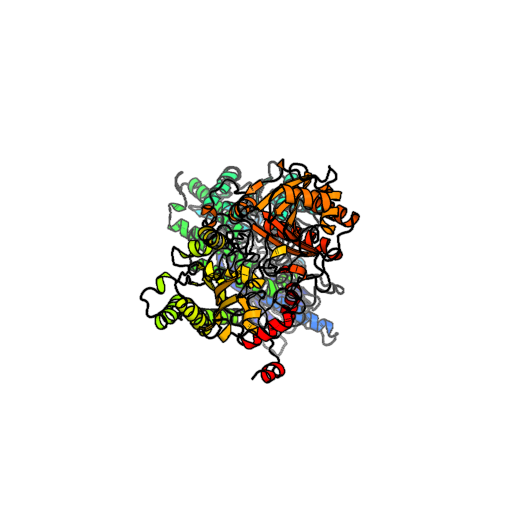2220 C C . LEU A 1 275 ? 42.388 23.320 -4.994 1.00 92.69 275 LEU A C 1
ATOM 2222 O O . LEU A 1 275 ? 42.575 24.133 -5.897 1.00 92.69 275 LEU A O 1
ATOM 2226 N N . ARG A 1 276 ? 42.691 23.584 -3.719 1.00 93.00 276 ARG A N 1
ATOM 2227 C CA . ARG A 1 276 ? 43.192 24.890 -3.290 1.00 93.00 276 ARG A CA 1
ATOM 2228 C C . ARG A 1 276 ? 44.537 25.228 -3.918 1.00 93.00 276 ARG A C 1
ATOM 2230 O O . ARG A 1 276 ? 44.729 26.333 -4.414 1.00 93.00 276 ARG A O 1
ATOM 2237 N N . LYS A 1 277 ? 45.458 24.260 -3.956 1.00 91.00 277 LYS A N 1
ATOM 2238 C CA . LYS A 1 277 ? 46.773 24.437 -4.594 1.00 91.00 277 LYS A CA 1
ATOM 2239 C C . LYS A 1 277 ? 46.668 24.765 -6.084 1.00 91.00 277 LYS A C 1
ATOM 2241 O O . LYS A 1 277 ? 47.545 25.440 -6.607 1.00 91.00 277 LYS A O 1
ATOM 2246 N N . LYS A 1 278 ? 45.634 24.265 -6.766 1.00 88.44 278 LYS A N 1
ATOM 2247 C CA . LYS A 1 278 ? 45.488 24.389 -8.223 1.00 88.44 278 LYS A CA 1
ATOM 2248 C C . LYS A 1 278 ? 44.640 25.573 -8.660 1.00 88.44 278 LYS A C 1
ATOM 2250 O O . LYS A 1 278 ? 44.950 26.175 -9.681 1.00 88.44 278 LYS A O 1
ATOM 2255 N N . TYR A 1 279 ? 43.580 25.881 -7.919 1.00 92.25 279 TYR A N 1
ATOM 2256 C CA . TYR A 1 279 ? 42.579 26.862 -8.336 1.00 92.25 279 TYR A CA 1
ATOM 2257 C C . TYR A 1 279 ? 42.402 28.029 -7.354 1.00 92.25 279 TYR A C 1
ATOM 2259 O O . TYR A 1 279 ? 41.652 28.947 -7.666 1.00 92.25 279 TYR A O 1
ATOM 2267 N N . GLY A 1 280 ? 43.072 28.021 -6.196 1.00 93.44 280 GLY A N 1
ATOM 2268 C CA . GLY A 1 280 ? 42.907 29.040 -5.157 1.00 93.44 280 GLY A CA 1
ATOM 2269 C C . GLY A 1 280 ? 41.691 28.771 -4.267 1.00 93.44 280 GLY A C 1
ATOM 2270 O O . GLY A 1 280 ? 41.520 27.657 -3.782 1.00 93.44 280 GLY A O 1
ATOM 2271 N N . ASN A 1 281 ? 40.844 29.771 -4.029 1.00 96.12 281 ASN A N 1
ATOM 2272 C CA . ASN A 1 281 ? 39.688 29.620 -3.140 1.00 96.12 281 ASN A CA 1
ATOM 2273 C C . ASN A 1 281 ? 38.696 28.577 -3.677 1.00 96.12 281 ASN A C 1
ATOM 2275 O O . ASN A 1 281 ? 38.483 28.462 -4.881 1.00 96.12 281 ASN A O 1
ATOM 2279 N N . VAL A 1 282 ? 38.022 27.837 -2.803 1.00 96.56 282 VAL A N 1
ATOM 2280 C CA . VAL A 1 282 ? 37.083 26.782 -3.193 1.00 96.56 282 VAL A CA 1
ATOM 2281 C C . VAL A 1 282 ? 35.749 26.983 -2.493 1.00 96.56 282 VAL A C 1
ATOM 2283 O O . VAL A 1 282 ? 35.693 27.102 -1.273 1.00 96.56 282 VAL A O 1
ATOM 2286 N N . ILE A 1 283 ? 34.657 26.941 -3.256 1.00 95.88 283 ILE A N 1
ATOM 2287 C CA . ILE A 1 283 ? 33.315 26.762 -2.696 1.00 95.88 283 ILE A CA 1
ATOM 2288 C C . ILE A 1 283 ? 32.771 25.383 -3.069 1.00 95.88 283 ILE A C 1
ATOM 2290 O O . ILE A 1 283 ? 32.627 25.050 -4.245 1.00 95.88 283 ILE A O 1
ATOM 2294 N N . ALA A 1 284 ? 32.493 24.565 -2.060 1.00 95.06 284 ALA A N 1
ATOM 2295 C CA . ALA A 1 284 ? 31.935 23.229 -2.193 1.00 95.06 284 ALA A CA 1
ATOM 2296 C C . ALA A 1 284 ? 30.404 23.282 -2.104 1.00 95.06 284 ALA A C 1
ATOM 2298 O O . ALA A 1 284 ? 29.862 23.613 -1.053 1.00 95.06 284 ALA A O 1
ATOM 2299 N N . ILE A 1 285 ? 29.718 22.948 -3.198 1.00 95.12 285 ILE A N 1
ATOM 2300 C CA . ILE A 1 285 ? 28.254 22.900 -3.290 1.00 95.12 285 ILE A CA 1
ATOM 2301 C C . ILE A 1 285 ? 27.792 21.441 -3.244 1.00 95.12 285 ILE A C 1
ATOM 2303 O O . ILE A 1 285 ? 27.986 20.695 -4.211 1.00 95.12 285 ILE A O 1
ATOM 2307 N N . ASP A 1 286 ? 27.133 21.054 -2.152 1.00 92.94 286 ASP A N 1
ATOM 2308 C CA . ASP A 1 286 ? 26.563 19.720 -1.958 1.00 92.94 286 ASP A CA 1
ATOM 2309 C C . ASP A 1 286 ? 25.078 19.673 -2.352 1.00 92.94 286 ASP A C 1
ATOM 2311 O O . ASP A 1 286 ? 24.242 20.301 -1.710 1.00 92.94 286 ASP A O 1
ATOM 2315 N N . LEU A 1 287 ? 24.742 18.915 -3.406 1.00 91.19 287 LEU A N 1
ATOM 2316 C CA . LEU A 1 287 ? 23.383 18.819 -3.970 1.00 91.19 287 LEU A CA 1
ATOM 2317 C C . LEU A 1 287 ? 22.582 17.590 -3.489 1.00 91.19 287 LEU A C 1
ATOM 2319 O O . LEU A 1 287 ? 21.603 17.181 -4.135 1.00 91.19 287 LEU A O 1
ATOM 2323 N N . VAL A 1 288 ? 23.051 16.912 -2.442 1.00 86.62 288 VAL A N 1
ATOM 2324 C CA . VAL A 1 288 ? 22.519 15.627 -1.960 1.00 86.62 288 VAL A CA 1
ATOM 2325 C C . VAL A 1 288 ? 21.204 15.816 -1.189 1.00 86.62 288 VAL A C 1
ATOM 2327 O O . VAL A 1 288 ? 20.928 16.887 -0.661 1.00 86.62 288 VAL A O 1
ATOM 2330 N N . ASN A 1 289 ? 20.339 14.796 -1.191 1.00 82.06 289 ASN A N 1
ATOM 2331 C CA . ASN A 1 289 ? 19.071 14.837 -0.455 1.00 82.06 289 ASN A CA 1
ATOM 2332 C C . ASN A 1 289 ? 19.315 14.611 1.046 1.00 82.06 289 ASN A C 1
ATOM 2334 O O . ASN A 1 289 ? 20.074 13.720 1.418 1.00 82.06 289 ASN A O 1
ATOM 2338 N N . THR A 1 290 ? 18.614 15.353 1.901 1.00 78.75 290 THR A N 1
ATOM 2339 C CA . THR A 1 290 ? 18.690 15.215 3.366 1.00 78.75 290 THR A CA 1
ATOM 2340 C C . THR A 1 290 ? 17.920 14.013 3.934 1.00 78.75 290 THR A C 1
ATOM 2342 O O . THR A 1 290 ? 18.021 13.725 5.124 1.00 78.75 290 THR A O 1
ATOM 2345 N N . ARG A 1 291 ? 17.143 13.285 3.116 1.00 72.69 291 ARG A N 1
ATOM 2346 C CA . ARG A 1 291 ? 16.292 12.159 3.552 1.00 72.69 291 ARG A CA 1
ATOM 2347 C C . ARG A 1 291 ? 16.821 10.788 3.116 1.00 72.69 291 ARG A C 1
ATOM 2349 O O . ARG A 1 291 ? 17.367 10.627 2.024 1.00 72.69 291 ARG A O 1
ATOM 2356 N N . GLY A 1 292 ? 16.554 9.768 3.934 1.00 72.62 292 GLY A N 1
ATOM 2357 C CA . GLY A 1 292 ? 16.913 8.373 3.655 1.00 72.62 292 GLY A CA 1
ATOM 2358 C C . GLY A 1 292 ? 18.426 8.128 3.657 1.00 72.62 292 GLY A C 1
ATOM 2359 O O . GLY A 1 292 ? 19.175 8.830 4.332 1.00 72.62 292 GLY A O 1
ATOM 2360 N N . ASP A 1 293 ? 18.887 7.139 2.887 1.00 67.19 293 ASP A N 1
ATOM 2361 C CA . ASP A 1 293 ? 20.308 6.756 2.867 1.00 67.19 293 ASP A CA 1
ATOM 2362 C C . ASP A 1 293 ? 21.244 7.859 2.327 1.00 67.19 293 ASP A C 1
ATOM 2364 O O . ASP A 1 293 ? 22.385 7.950 2.773 1.00 67.19 293 ASP A O 1
ATOM 2368 N N . GLU A 1 294 ? 20.765 8.728 1.419 1.00 76.06 294 GLU A N 1
ATOM 2369 C CA . GLU A 1 294 ? 21.530 9.899 0.941 1.00 76.06 294 GLU A CA 1
ATOM 2370 C C . GLU A 1 294 ? 21.787 10.902 2.080 1.00 76.06 294 GLU A C 1
ATOM 2372 O O . GLU A 1 294 ? 22.875 11.472 2.172 1.00 76.06 294 GLU A O 1
ATOM 2377 N N . GLY A 1 295 ? 20.811 11.064 2.984 1.00 80.12 295 GLY A N 1
ATOM 2378 C CA . GLY A 1 295 ? 20.896 11.981 4.121 1.00 80.12 295 GLY A CA 1
ATOM 2379 C C . GLY A 1 295 ? 21.997 11.595 5.104 1.00 80.12 295 GLY A C 1
ATOM 2380 O O . GLY A 1 295 ? 22.748 12.456 5.550 1.00 80.12 295 GLY A O 1
ATOM 2381 N N . ARG A 1 296 ? 22.175 10.290 5.358 1.00 82.44 296 ARG A N 1
ATOM 2382 C CA . ARG A 1 296 ? 23.267 9.775 6.206 1.00 82.44 296 ARG A CA 1
ATOM 2383 C C . ARG A 1 296 ? 24.647 10.104 5.634 1.00 82.44 296 ARG A C 1
ATOM 2385 O O . ARG A 1 296 ? 25.569 10.399 6.388 1.00 82.44 296 ARG A O 1
ATOM 2392 N N . LEU A 1 297 ? 24.803 10.037 4.311 1.00 83.50 297 LEU A N 1
ATOM 2393 C CA . LEU A 1 297 ? 26.062 10.362 3.640 1.00 83.50 297 LEU A CA 1
ATOM 2394 C C . LEU A 1 297 ? 26.327 11.874 3.639 1.00 83.50 297 LEU A C 1
ATOM 2396 O O . LEU A 1 297 ? 27.457 12.287 3.895 1.00 83.50 297 LEU A O 1
ATOM 2400 N N . SER A 1 298 ? 25.293 12.689 3.407 1.00 85.69 298 SER A N 1
ATOM 2401 C CA . SER A 1 298 ? 25.396 14.153 3.459 1.00 85.69 298 SER A CA 1
ATOM 2402 C C . SER A 1 298 ? 25.759 14.651 4.862 1.00 85.69 298 SER A C 1
ATOM 2404 O O . SER A 1 298 ? 26.676 15.454 5.001 1.00 85.69 298 SER A O 1
ATOM 2406 N N . GLU A 1 299 ? 25.139 14.098 5.910 1.00 86.75 299 GLU A N 1
ATOM 2407 C CA . GLU A 1 299 ? 25.465 14.415 7.307 1.00 86.75 299 GLU A CA 1
ATOM 2408 C C . GLU A 1 299 ? 26.940 14.116 7.625 1.00 86.75 299 GLU A C 1
ATOM 2410 O O . GLU A 1 299 ? 27.670 14.980 8.107 1.00 86.75 299 GLU A O 1
ATOM 2415 N N . LYS A 1 300 ? 27.419 12.910 7.288 1.00 86.38 300 LYS A N 1
ATOM 2416 C CA . LYS A 1 300 ? 28.811 12.502 7.542 1.00 86.38 300 LYS A CA 1
ATOM 2417 C C . LYS A 1 300 ? 29.831 13.327 6.760 1.00 86.38 300 LYS A C 1
ATOM 2419 O O . LYS A 1 300 ? 30.920 13.609 7.275 1.00 86.38 300 LYS A O 1
ATOM 2424 N N . PHE A 1 301 ? 29.489 13.711 5.533 1.00 88.44 301 PHE A N 1
ATOM 2425 C CA . PHE A 1 301 ? 30.323 14.591 4.731 1.00 88.44 301 PHE A CA 1
ATOM 2426 C C . PHE A 1 301 ? 30.369 16.009 5.317 1.00 88.44 301 PHE A C 1
ATOM 2428 O O . PHE A 1 301 ? 31.461 16.549 5.478 1.00 88.44 301 PHE A O 1
ATOM 2435 N N . ALA A 1 302 ? 29.227 16.567 5.732 1.00 88.56 302 ALA A N 1
ATOM 2436 C CA . ALA A 1 302 ? 29.155 17.877 6.379 1.00 88.56 302 ALA A CA 1
ATOM 2437 C C . ALA A 1 302 ? 30.028 17.939 7.646 1.00 88.56 302 ALA A C 1
ATOM 2439 O O . ALA A 1 302 ? 30.858 18.837 7.768 1.00 88.56 302 ALA A O 1
ATOM 2440 N N . THR A 1 303 ? 29.956 16.925 8.518 1.00 88.06 303 THR A N 1
ATOM 2441 C CA . THR A 1 303 ? 30.822 16.827 9.712 1.00 88.06 303 THR A CA 1
ATOM 2442 C C . THR A 1 303 ? 32.317 16.770 9.369 1.00 88.06 303 THR A C 1
ATOM 2444 O O . THR A 1 303 ? 33.165 17.200 10.147 1.00 88.06 303 THR A O 1
ATOM 2447 N N . SER A 1 304 ? 32.677 16.209 8.212 1.00 86.94 304 SER A N 1
ATOM 2448 C CA . SER A 1 304 ? 34.077 16.172 7.766 1.00 86.94 304 SER A CA 1
ATOM 2449 C C . SER A 1 304 ? 34.523 17.519 7.206 1.00 86.94 304 SER A C 1
ATOM 2451 O O . SER A 1 304 ? 35.648 17.939 7.465 1.00 86.94 304 SER A O 1
ATOM 2453 N N . MET A 1 305 ? 33.628 18.215 6.501 1.00 89.50 305 MET A N 1
ATOM 2454 C CA . MET A 1 305 ? 33.877 19.557 5.984 1.00 89.50 305 MET A CA 1
ATOM 2455 C C . MET A 1 305 ? 34.109 20.571 7.098 1.00 89.50 305 MET A C 1
ATOM 2457 O O . MET A 1 305 ? 35.028 21.369 6.958 1.00 89.50 305 MET A O 1
ATOM 2461 N N . GLU A 1 306 ? 33.380 20.500 8.218 1.00 87.44 306 GLU A N 1
ATOM 2462 C CA . GLU A 1 306 ? 33.569 21.388 9.384 1.00 87.44 306 GLU A CA 1
ATOM 2463 C C . GLU A 1 306 ? 35.030 21.480 9.856 1.00 87.44 306 GLU A C 1
ATOM 2465 O O . GLU A 1 306 ? 35.459 22.528 10.327 1.00 87.44 306 GLU A O 1
ATOM 2470 N N . LYS A 1 307 ? 35.818 20.411 9.685 1.00 84.50 307 LYS A N 1
ATOM 2471 C CA . LYS A 1 307 ? 37.236 20.359 10.082 1.00 84.50 307 LYS A CA 1
ATOM 2472 C C . LYS A 1 307 ? 38.195 20.987 9.065 1.00 84.50 307 LYS A C 1
ATOM 2474 O O . LYS A 1 307 ? 39.355 21.204 9.391 1.00 84.50 307 LYS A O 1
ATOM 2479 N N . ILE A 1 308 ? 37.732 21.218 7.839 1.00 85.56 308 ILE A N 1
ATOM 2480 C CA . ILE A 1 308 ? 38.530 21.675 6.689 1.00 85.56 308 ILE A CA 1
ATOM 2481 C C . ILE A 1 308 ? 38.228 23.146 6.363 1.00 85.56 308 ILE A C 1
ATOM 2483 O O . ILE A 1 308 ? 39.038 23.812 5.714 1.00 85.56 308 ILE A O 1
ATOM 2487 N N . LEU A 1 309 ? 37.071 23.655 6.808 1.00 87.44 309 LEU A N 1
ATOM 2488 C CA . LEU A 1 309 ? 36.647 25.035 6.584 1.00 87.44 309 LEU A CA 1
ATOM 2489 C C . LEU A 1 309 ? 37.694 26.035 7.080 1.00 87.44 309 LEU A C 1
ATOM 2491 O O . LEU A 1 309 ? 38.184 25.958 8.204 1.00 87.44 309 LEU A O 1
ATOM 2495 N N . ASN A 1 310 ? 38.013 26.986 6.212 1.00 85.56 310 ASN A N 1
ATOM 2496 C CA . ASN A 1 310 ? 38.895 28.118 6.468 1.00 85.56 310 ASN A CA 1
ATOM 2497 C C . ASN A 1 310 ? 38.520 29.254 5.501 1.00 85.56 310 ASN A C 1
ATOM 2499 O O . ASN A 1 310 ? 37.602 29.097 4.694 1.00 85.56 310 ASN A O 1
ATOM 2503 N N . ASP A 1 311 ? 39.232 30.378 5.552 1.00 83.62 311 ASP A N 1
ATOM 2504 C CA . ASP A 1 311 ? 38.940 31.546 4.707 1.00 83.62 311 ASP A CA 1
ATOM 2505 C C . ASP A 1 311 ? 39.001 31.247 3.193 1.00 83.62 311 ASP A C 1
ATOM 2507 O O . ASP A 1 311 ? 38.319 31.911 2.406 1.00 83.62 311 ASP A O 1
ATOM 2511 N N . ASP A 1 312 ? 39.756 30.218 2.789 1.00 87.12 312 ASP A N 1
ATOM 2512 C CA . ASP A 1 312 ? 39.911 29.797 1.395 1.00 87.12 312 ASP A CA 1
ATOM 2513 C C . ASP A 1 312 ? 38.903 28.708 0.981 1.00 87.12 312 ASP A C 1
ATOM 2515 O O . ASP A 1 312 ? 38.743 28.459 -0.213 1.00 87.12 312 ASP A O 1
ATOM 2519 N N . VAL A 1 313 ? 38.238 28.018 1.920 1.00 93.06 313 VAL A N 1
ATOM 2520 C CA . VAL A 1 313 ? 37.336 26.883 1.638 1.00 93.06 313 VAL A CA 1
ATOM 2521 C C . VAL A 1 313 ? 35.975 27.086 2.300 1.00 93.06 313 VAL A C 1
ATOM 2523 O O . VAL A 1 313 ? 35.829 26.944 3.512 1.00 93.06 313 VAL A O 1
ATOM 2526 N N . ARG A 1 314 ? 34.946 27.328 1.480 1.00 94.12 314 ARG A N 1
ATOM 2527 C CA . ARG A 1 314 ? 33.545 27.499 1.899 1.00 94.12 314 ARG A CA 1
ATOM 2528 C C . ARG A 1 314 ? 32.717 26.262 1.547 1.00 94.12 314 ARG A C 1
ATOM 2530 O O . ARG A 1 314 ? 32.822 25.741 0.442 1.00 94.12 314 ARG A O 1
ATOM 2537 N N . TYR A 1 315 ? 31.850 25.813 2.452 1.00 94.31 315 TYR A N 1
ATOM 2538 C CA . TYR A 1 315 ? 30.904 24.715 2.211 1.00 94.31 315 TYR A CA 1
ATOM 2539 C C . TYR A 1 315 ? 29.467 25.230 2.188 1.00 94.31 315 TYR A C 1
ATOM 2541 O O . TYR A 1 315 ? 29.075 26.024 3.041 1.00 94.31 315 TYR A O 1
ATOM 2549 N N . LEU A 1 316 ? 28.681 24.760 1.221 1.00 93.56 316 LEU A N 1
ATOM 2550 C CA . LEU A 1 316 ? 27.270 25.077 1.074 1.00 93.56 316 LEU A CA 1
ATOM 2551 C C . LEU A 1 316 ? 26.479 23.815 0.723 1.00 93.56 316 LEU A C 1
ATOM 2553 O O . LEU A 1 316 ? 26.630 23.251 -0.360 1.00 93.56 316 LEU A O 1
ATOM 2557 N N . HIS A 1 317 ? 25.589 23.404 1.621 1.00 92.69 317 HIS A N 1
ATOM 2558 C CA . HIS A 1 317 ? 24.633 22.338 1.345 1.00 92.69 317 HIS A CA 1
ATOM 2559 C C . HIS A 1 317 ? 23.334 22.913 0.765 1.00 92.69 317 HIS A C 1
ATOM 2561 O O . HIS A 1 317 ? 22.720 23.803 1.352 1.00 92.69 317 HIS A O 1
ATOM 2567 N N . PHE A 1 318 ? 22.894 22.379 -0.374 1.00 91.19 318 PHE A N 1
ATOM 2568 C CA . PHE A 1 318 ? 21.678 22.784 -1.072 1.00 91.19 318 PHE A CA 1
ATOM 2569 C C . PHE A 1 318 ? 20.869 21.546 -1.476 1.00 91.19 318 PHE A C 1
ATOM 2571 O O . PHE A 1 318 ? 21.160 20.898 -2.484 1.00 91.19 318 PHE A O 1
ATOM 2578 N N . ASP A 1 319 ? 19.816 21.229 -0.715 1.00 85.62 319 ASP A N 1
ATOM 2579 C CA . ASP A 1 319 ? 18.949 20.078 -0.999 1.00 85.62 319 ASP A CA 1
ATOM 2580 C C . ASP A 1 319 ? 18.161 20.295 -2.302 1.00 85.62 319 ASP A C 1
ATOM 2582 O O . ASP A 1 319 ? 17.051 20.842 -2.336 1.00 85.62 319 ASP A O 1
ATOM 2586 N N . PHE A 1 320 ? 18.756 19.839 -3.404 1.00 83.06 320 PHE A N 1
ATOM 2587 C CA . PHE A 1 320 ? 18.239 20.027 -4.753 1.00 83.06 320 PHE A CA 1
ATOM 2588 C C . PHE A 1 320 ? 16.838 19.417 -4.925 1.00 83.06 320 PHE A C 1
ATOM 2590 O O . PHE A 1 320 ? 16.004 19.975 -5.639 1.00 83.06 320 PHE A O 1
ATOM 2597 N N . HIS A 1 321 ? 16.553 18.288 -4.265 1.00 79.25 321 HIS A N 1
ATOM 2598 C CA . HIS A 1 321 ? 15.260 17.608 -4.381 1.00 79.25 321 HIS A CA 1
ATOM 2599 C C . HIS A 1 321 ? 14.160 18.354 -3.630 1.00 79.25 321 HIS A C 1
ATOM 2601 O O . HIS A 1 321 ? 13.071 18.533 -4.175 1.00 79.25 321 HIS A O 1
ATOM 2607 N N . LYS A 1 322 ? 14.442 18.814 -2.407 1.00 81.12 322 LYS A N 1
ATOM 2608 C CA . LYS A 1 322 ? 13.486 19.587 -1.607 1.00 81.12 322 LYS A CA 1
ATOM 2609 C C . LYS A 1 322 ? 13.192 20.948 -2.236 1.00 81.12 322 LYS A C 1
ATOM 2611 O O . LYS A 1 322 ? 12.037 21.366 -2.268 1.00 81.12 322 LYS A O 1
ATOM 2616 N N . ILE A 1 323 ? 14.228 21.637 -2.715 1.00 77.88 323 ILE A N 1
ATOM 2617 C CA . ILE A 1 323 ? 14.115 23.031 -3.153 1.00 77.88 323 ILE A CA 1
ATOM 2618 C C . ILE A 1 323 ? 13.585 23.116 -4.591 1.00 77.88 323 ILE A C 1
ATOM 2620 O O . ILE A 1 323 ? 12.612 23.833 -4.829 1.00 77.88 323 ILE A O 1
ATOM 2624 N N . CYS A 1 324 ? 14.160 22.354 -5.531 1.00 71.44 324 CYS A N 1
ATOM 2625 C CA . CYS A 1 324 ? 13.821 22.434 -6.962 1.00 71.44 324 CYS A CA 1
ATOM 2626 C C . CYS A 1 324 ? 12.793 21.377 -7.425 1.00 71.44 324 CYS A C 1
ATOM 2628 O O . CYS A 1 324 ? 12.152 21.538 -8.466 1.00 71.44 324 CYS A O 1
ATOM 2630 N N . GLY A 1 325 ? 12.593 20.289 -6.671 1.00 64.44 325 GLY A N 1
ATOM 2631 C CA . GLY A 1 325 ? 11.634 19.234 -7.019 1.00 64.44 325 GLY A CA 1
ATOM 2632 C C . GLY A 1 325 ? 11.860 18.622 -8.412 1.00 64.44 325 GLY A C 1
ATOM 2633 O O . GLY A 1 325 ? 12.986 18.490 -8.893 1.00 64.44 325 GLY A O 1
ATOM 2634 N N . HIS A 1 326 ? 10.771 18.224 -9.080 1.00 54.31 326 HIS A N 1
ATOM 2635 C CA . HIS A 1 326 ? 10.819 17.639 -10.430 1.00 54.31 326 HIS A CA 1
ATOM 2636 C C . HIS A 1 326 ? 10.605 18.655 -11.566 1.00 54.31 326 HIS A C 1
ATOM 2638 O O . HIS A 1 326 ? 10.779 18.291 -12.734 1.00 54.31 326 HIS A O 1
ATOM 2644 N N . VAL A 1 327 ? 10.221 19.894 -11.233 1.00 51.84 327 VAL A N 1
ATOM 2645 C CA . VAL A 1 327 ? 9.684 20.873 -12.196 1.00 51.84 327 VAL A CA 1
ATOM 2646 C C . VAL A 1 327 ? 10.122 22.324 -11.922 1.00 51.84 327 VAL A C 1
ATOM 2648 O O . VAL A 1 327 ? 10.051 23.123 -12.847 1.00 51.84 327 VAL A O 1
ATOM 2651 N N . HIS A 1 328 ? 10.611 22.658 -10.717 1.00 59.00 328 HIS A N 1
ATOM 2652 C CA . HIS A 1 328 ? 10.821 24.039 -10.245 1.00 59.00 328 HIS A CA 1
ATOM 2653 C C . HIS A 1 328 ? 12.293 24.473 -10.242 1.00 59.00 328 HIS A C 1
ATOM 2655 O O . HIS A 1 328 ? 12.865 24.836 -9.212 1.00 59.00 328 HIS A O 1
ATOM 2661 N N . PHE A 1 329 ? 12.943 24.383 -11.396 1.00 61.00 329 PHE A N 1
ATOM 2662 C CA . PHE A 1 329 ? 14.370 24.684 -11.547 1.00 61.00 329 PHE A CA 1
ATOM 2663 C C . PHE A 1 329 ? 14.687 26.186 -11.551 1.00 61.00 329 PHE A C 1
ATOM 2665 O O . PHE A 1 329 ? 15.836 26.565 -11.343 1.00 61.00 329 PHE A O 1
ATOM 2672 N N . GLU A 1 330 ? 13.683 27.044 -11.732 1.00 64.44 330 GLU A N 1
ATOM 2673 C CA . GLU A 1 330 ? 13.767 28.493 -11.524 1.00 64.44 330 GLU A CA 1
ATOM 2674 C C . GLU A 1 330 ? 14.275 28.852 -10.119 1.00 64.44 330 GLU A C 1
ATOM 2676 O O . GLU A 1 330 ? 14.951 29.859 -9.941 1.00 64.44 330 GLU A O 1
ATOM 2681 N N . ARG A 1 331 ? 14.055 27.970 -9.135 1.00 78.06 331 ARG A N 1
ATOM 2682 C CA . ARG A 1 331 ? 14.508 28.132 -7.746 1.00 78.06 331 ARG A CA 1
ATOM 2683 C C . ARG A 1 331 ? 16.017 27.963 -7.555 1.00 78.06 331 ARG A C 1
ATOM 2685 O O . ARG A 1 331 ? 16.506 28.139 -6.443 1.00 78.06 331 ARG A O 1
ATOM 2692 N N . LEU A 1 332 ? 16.771 27.650 -8.613 1.00 80.31 332 LEU A N 1
ATOM 2693 C CA . LEU A 1 332 ? 18.236 27.708 -8.586 1.00 80.31 332 LEU A CA 1
ATOM 2694 C C . LEU A 1 332 ? 18.769 29.137 -8.424 1.00 80.31 332 LEU A C 1
ATOM 2696 O O . LEU A 1 332 ? 19.928 29.289 -8.044 1.00 80.31 332 LEU A O 1
ATOM 2700 N N . SER A 1 333 ? 17.941 30.168 -8.632 1.00 81.12 333 SER A N 1
ATOM 2701 C CA . SER A 1 333 ? 18.284 31.543 -8.252 1.00 81.12 333 SER A CA 1
ATOM 2702 C C . SER A 1 333 ? 18.639 31.659 -6.764 1.00 81.12 333 SER A C 1
ATOM 2704 O O . SER A 1 333 ? 19.598 32.338 -6.430 1.00 81.12 333 SER A O 1
ATOM 2706 N N . ILE A 1 334 ? 17.972 30.892 -5.892 1.00 86.81 334 ILE A N 1
ATOM 2707 C CA . ILE A 1 334 ? 18.240 30.857 -4.443 1.00 86.81 334 ILE A CA 1
ATOM 2708 C C . ILE A 1 334 ? 19.664 30.364 -4.152 1.00 86.81 334 ILE A C 1
ATOM 2710 O O . ILE A 1 334 ? 20.309 30.812 -3.207 1.00 86.81 334 ILE A O 1
ATOM 2714 N N . LEU A 1 335 ? 20.157 29.403 -4.942 1.00 90.00 335 LEU A N 1
ATOM 2715 C CA . LEU A 1 335 ? 21.537 28.935 -4.827 1.00 90.00 335 LEU A CA 1
ATOM 2716 C C . LEU A 1 335 ? 22.507 30.005 -5.330 1.00 90.00 335 LEU A C 1
ATOM 2718 O O . LEU A 1 335 ? 23.533 30.229 -4.699 1.00 90.00 335 LEU A O 1
ATOM 2722 N N . TYR A 1 336 ? 22.182 30.658 -6.448 1.00 89.00 336 TYR A N 1
ATOM 2723 C CA . TYR A 1 336 ? 23.006 31.722 -7.014 1.00 89.00 336 TYR A CA 1
ATOM 2724 C C . TYR A 1 336 ? 23.181 32.898 -6.043 1.00 89.00 336 TYR A C 1
ATOM 2726 O O . TYR A 1 336 ? 24.314 33.286 -5.783 1.00 89.00 336 TYR A O 1
ATOM 2734 N N . GLU A 1 337 ? 22.097 33.386 -5.436 1.00 89.12 337 GLU A N 1
ATOM 2735 C CA . GLU A 1 337 ? 22.114 34.475 -4.441 1.00 89.12 337 GLU A CA 1
ATOM 2736 C C . GLU A 1 337 ? 23.064 34.189 -3.264 1.00 89.12 337 GLU A C 1
ATOM 2738 O O . GLU A 1 337 ? 23.652 35.101 -2.693 1.00 89.12 337 GLU A O 1
ATOM 2743 N N . GLN A 1 338 ? 23.266 32.914 -2.915 1.00 91.69 338 GLN A N 1
ATOM 2744 C CA . GLN A 1 338 ? 24.168 32.511 -1.833 1.00 91.69 338 GLN A CA 1
ATOM 2745 C C . GLN A 1 338 ? 25.642 32.420 -2.243 1.00 91.69 338 GLN A C 1
ATOM 2747 O O . GLN A 1 338 ? 26.493 32.354 -1.356 1.00 91.69 338 GLN A O 1
ATOM 2752 N N . ILE A 1 339 ? 25.952 32.351 -3.541 1.00 94.44 339 ILE A N 1
ATOM 2753 C CA . ILE A 1 339 ? 27.321 32.155 -4.055 1.00 94.44 339 ILE A CA 1
ATOM 2754 C C . ILE A 1 339 ? 27.803 33.297 -4.956 1.00 94.44 339 ILE A C 1
ATOM 2756 O O . ILE A 1 339 ? 28.951 33.279 -5.399 1.00 94.44 339 ILE A O 1
ATOM 2760 N N . GLU A 1 340 ? 26.940 34.261 -5.267 1.00 93.69 340 GLU A N 1
ATOM 2761 C CA . GLU A 1 340 ? 27.240 35.403 -6.132 1.00 93.69 340 GLU A CA 1
ATOM 2762 C C . GLU A 1 340 ? 28.449 36.197 -5.620 1.00 93.69 340 GLU A C 1
ATOM 2764 O O . GLU A 1 340 ? 29.358 36.509 -6.392 1.00 93.69 340 GLU A O 1
ATOM 2769 N N . ASP A 1 341 ? 28.520 36.423 -4.306 1.00 93.31 341 ASP A N 1
ATOM 2770 C CA . ASP A 1 341 ? 29.649 37.076 -3.639 1.00 93.31 341 ASP A CA 1
ATOM 2771 C C . ASP A 1 341 ? 30.979 36.371 -3.948 1.00 93.31 341 ASP A C 1
ATOM 2773 O O . ASP A 1 341 ? 31.985 37.003 -4.287 1.00 93.31 341 ASP A O 1
ATOM 2777 N N . PHE A 1 342 ? 30.964 35.037 -3.903 1.00 94.44 342 PHE A N 1
ATOM 2778 C CA . PHE A 1 342 ? 32.125 34.217 -4.202 1.00 94.44 342 PHE A CA 1
ATOM 2779 C C . PHE A 1 342 ? 32.508 34.312 -5.682 1.00 94.44 342 PHE A C 1
ATOM 2781 O O . PHE A 1 342 ? 33.693 34.441 -5.989 1.00 94.44 342 PHE A O 1
ATOM 2788 N N . LEU A 1 343 ? 31.539 34.264 -6.601 1.00 93.25 343 LEU A N 1
ATOM 2789 C CA . LEU A 1 343 ? 31.803 34.342 -8.042 1.00 93.25 343 LEU A CA 1
ATOM 2790 C C . LEU A 1 343 ? 32.413 35.694 -8.434 1.00 93.25 343 LEU A C 1
ATOM 2792 O O . LEU A 1 343 ? 33.412 35.728 -9.152 1.00 93.25 343 LEU A O 1
ATOM 2796 N N . ILE A 1 344 ? 31.870 36.797 -7.911 1.00 90.69 344 ILE A N 1
ATOM 2797 C CA . ILE A 1 344 ? 32.372 38.151 -8.176 1.00 90.69 344 ILE A CA 1
ATOM 2798 C C . ILE A 1 344 ? 33.780 38.328 -7.593 1.00 90.69 344 ILE A C 1
ATOM 2800 O O . ILE A 1 344 ? 34.682 38.812 -8.280 1.00 90.69 344 ILE A O 1
ATOM 2804 N N . LYS A 1 345 ? 34.003 37.892 -6.344 1.00 92.81 345 LYS A N 1
ATOM 2805 C CA . LYS A 1 345 ? 35.308 37.999 -5.671 1.00 92.81 345 LYS A CA 1
ATOM 2806 C C . LYS A 1 345 ? 36.403 37.207 -6.389 1.00 92.81 345 LYS A C 1
ATOM 2808 O O . LYS A 1 345 ? 37.531 37.687 -6.479 1.00 92.81 345 LYS A O 1
ATOM 2813 N N . ASN A 1 346 ? 36.087 36.006 -6.879 1.00 93.12 346 ASN A N 1
ATOM 2814 C CA . ASN A 1 346 ? 37.075 35.077 -7.438 1.00 93.12 346 ASN A CA 1
ATOM 2815 C C . ASN A 1 346 ? 37.300 35.203 -8.949 1.00 93.12 346 ASN A C 1
ATOM 2817 O O . ASN A 1 346 ? 38.258 34.616 -9.459 1.00 93.12 346 ASN A O 1
ATOM 2821 N N . ARG A 1 347 ? 36.484 36.022 -9.623 1.00 92.19 347 ARG A N 1
ATOM 2822 C CA . ARG A 1 347 ? 36.653 36.455 -11.017 1.00 92.19 347 ARG A CA 1
ATOM 2823 C C . ARG A 1 347 ? 36.740 35.283 -12.010 1.00 92.19 347 ARG A C 1
ATOM 2825 O O . ARG A 1 347 ? 36.342 34.154 -11.732 1.00 92.19 347 ARG A O 1
ATOM 2832 N N . TYR A 1 348 ? 37.228 35.588 -13.205 1.00 94.38 348 TYR A N 1
ATOM 2833 C CA . TYR A 1 348 ? 37.492 34.675 -14.311 1.00 94.38 348 TYR A CA 1
ATOM 2834 C C . TYR A 1 348 ? 38.804 35.093 -14.991 1.00 94.38 348 TYR A C 1
ATOM 2836 O O . TYR A 1 348 ? 39.343 36.167 -14.714 1.00 94.38 348 TYR A O 1
ATOM 2844 N N . HIS A 1 349 ? 39.333 34.261 -15.882 1.00 94.75 349 HIS A N 1
ATOM 2845 C CA . HIS A 1 349 ? 40.534 34.595 -16.639 1.00 94.75 349 HIS A CA 1
ATOM 2846 C C . HIS A 1 349 ? 40.194 35.498 -17.827 1.00 94.75 349 HIS A C 1
ATOM 2848 O O . HIS A 1 349 ? 39.300 35.158 -18.600 1.00 94.75 349 HIS A O 1
ATOM 2854 N N . LEU A 1 350 ? 40.913 36.609 -18.012 1.00 93.56 350 LEU A N 1
ATOM 2855 C CA . LEU A 1 350 ? 40.723 37.509 -19.157 1.00 93.56 350 LEU A CA 1
ATOM 2856 C C . LEU A 1 350 ? 42.061 37.940 -19.754 1.00 93.56 350 LEU A C 1
ATOM 2858 O O . LEU A 1 350 ? 42.916 38.477 -19.049 1.00 93.56 350 LEU A O 1
ATOM 2862 N N . LEU A 1 351 ? 42.192 37.769 -21.067 1.00 91.31 351 LEU A N 1
ATOM 2863 C CA . LEU A 1 351 ? 43.295 38.264 -21.882 1.00 91.31 351 LEU A CA 1
ATOM 2864 C C . LEU A 1 351 ? 42.820 39.394 -22.799 1.00 91.31 351 LEU A C 1
ATOM 2866 O O . LEU A 1 351 ? 41.731 39.304 -23.375 1.00 91.31 351 LEU A O 1
ATOM 2870 N N . ASN A 1 352 ? 43.649 40.428 -22.959 1.00 88.75 352 ASN A N 1
ATOM 2871 C CA . ASN A 1 352 ? 43.422 41.500 -23.932 1.00 88.75 352 ASN A CA 1
ATOM 2872 C C . ASN A 1 352 ? 43.861 41.105 -25.358 1.00 88.75 352 ASN A C 1
ATOM 2874 O O . ASN A 1 352 ? 44.396 40.018 -25.582 1.00 88.75 352 ASN A O 1
ATOM 2878 N N . GLU A 1 353 ? 43.687 42.017 -26.320 1.00 85.25 353 GLU A N 1
ATOM 2879 C CA . GLU A 1 353 ? 44.078 41.830 -27.729 1.00 85.25 353 GLU A CA 1
ATOM 2880 C C . GLU A 1 353 ? 45.564 41.489 -27.924 1.00 85.25 353 GLU A C 1
ATOM 2882 O O . GLU A 1 353 ? 45.931 40.781 -28.862 1.00 85.25 353 GLU A O 1
ATOM 2887 N N . LYS A 1 354 ? 46.429 41.951 -27.013 1.00 83.12 354 LYS A N 1
ATOM 2888 C CA . LYS A 1 354 ? 47.873 41.669 -27.010 1.00 83.12 354 LYS A CA 1
ATOM 2889 C C . LYS A 1 354 ? 48.231 40.363 -26.293 1.00 83.12 354 LYS A C 1
ATOM 2891 O O . LYS A 1 354 ? 49.411 40.046 -26.172 1.00 83.12 354 LYS A O 1
ATOM 2896 N N . ARG A 1 355 ? 47.231 39.589 -25.848 1.00 79.94 355 ARG A N 1
ATOM 2897 C CA . ARG A 1 355 ? 47.364 38.378 -25.017 1.00 79.94 355 ARG A CA 1
ATOM 2898 C C . ARG A 1 355 ? 47.976 38.627 -23.633 1.00 79.94 355 ARG A C 1
ATOM 2900 O O . ARG A 1 355 ? 48.495 37.699 -23.015 1.00 79.94 355 ARG A O 1
ATOM 2907 N N . GLU A 1 356 ? 47.896 39.855 -23.134 1.00 85.88 356 GLU A N 1
ATOM 2908 C CA . GLU A 1 356 ? 48.320 40.210 -21.781 1.00 85.88 356 GLU A CA 1
ATOM 2909 C C . GLU A 1 356 ? 47.187 39.923 -20.792 1.00 85.88 356 GLU A C 1
ATOM 2911 O O . GLU A 1 356 ? 46.002 40.091 -21.101 1.00 85.88 356 GLU A O 1
ATOM 2916 N N . LYS A 1 357 ? 47.561 39.488 -19.587 1.00 89.12 357 LYS A N 1
ATOM 2917 C CA . LYS A 1 357 ? 46.620 39.106 -18.537 1.00 89.12 357 LYS A CA 1
ATOM 2918 C C . LYS A 1 357 ? 45.977 40.339 -17.902 1.00 89.12 357 LYS A C 1
ATOM 2920 O O . LYS A 1 357 ? 46.664 41.139 -17.277 1.00 89.12 357 LYS A O 1
ATOM 2925 N N . VAL A 1 358 ? 44.657 40.456 -18.043 1.00 91.19 358 VAL A N 1
ATOM 2926 C CA . VAL A 1 358 ? 43.832 41.523 -17.452 1.00 91.19 358 VAL A CA 1
ATOM 2927 C C . VAL A 1 358 ? 43.210 41.056 -16.141 1.00 91.19 358 VAL A C 1
ATOM 2929 O O . VAL A 1 358 ? 43.249 41.776 -15.150 1.00 91.19 358 VAL A O 1
ATOM 2932 N N . GLU A 1 359 ? 42.667 39.837 -16.122 1.00 91.88 359 GLU A N 1
ATOM 2933 C CA . GLU A 1 359 ? 42.054 39.228 -14.938 1.00 91.88 359 GLU A CA 1
ATOM 2934 C C . GLU A 1 359 ? 42.555 37.792 -14.749 1.00 91.88 359 GLU A C 1
ATOM 2936 O O . GLU A 1 359 ? 42.891 37.088 -15.707 1.00 91.88 359 GLU A O 1
ATOM 2941 N N . THR A 1 360 ? 42.618 37.357 -13.491 1.00 93.12 360 THR A N 1
ATOM 2942 C CA . THR A 1 360 ? 42.984 35.987 -13.107 1.00 93.12 360 THR A CA 1
ATOM 2943 C C . THR A 1 360 ? 41.861 35.398 -12.271 1.00 93.12 360 THR A C 1
ATOM 2945 O O . THR A 1 360 ? 41.426 36.019 -11.302 1.00 93.12 360 THR A O 1
ATOM 2948 N N . GLN A 1 361 ? 41.420 34.193 -12.621 1.00 95.19 361 GLN A N 1
ATOM 2949 C CA . GLN A 1 361 ? 40.540 33.404 -11.776 1.00 95.19 361 GLN A CA 1
ATOM 2950 C C . GLN A 1 361 ? 41.339 32.893 -10.571 1.00 95.19 361 GLN A C 1
ATOM 2952 O O . GLN A 1 361 ? 42.325 32.175 -10.744 1.00 95.19 361 GLN A O 1
ATOM 2957 N N . ILE A 1 362 ? 40.910 33.270 -9.365 1.00 95.06 362 ILE A N 1
ATOM 2958 C CA . ILE A 1 362 ? 41.587 32.954 -8.090 1.00 95.06 362 ILE A CA 1
ATOM 2959 C C . ILE A 1 362 ? 40.770 32.017 -7.190 1.00 95.06 362 ILE A C 1
ATOM 2961 O O . ILE A 1 362 ? 41.113 31.818 -6.024 1.00 95.06 362 ILE A O 1
ATOM 2965 N N . GLY A 1 363 ? 39.678 31.458 -7.715 1.00 94.94 363 GLY A N 1
ATOM 2966 C CA . GLY A 1 363 ? 38.884 30.452 -7.024 1.00 94.94 363 GLY A CA 1
ATOM 2967 C C . GLY A 1 363 ? 38.001 29.627 -7.955 1.00 94.94 363 GLY A C 1
ATOM 2968 O O . GLY A 1 363 ? 37.805 29.974 -9.119 1.00 94.94 363 GLY A O 1
ATOM 2969 N N . VAL A 1 364 ? 37.452 28.521 -7.452 1.00 96.38 364 VAL A N 1
ATOM 2970 C CA . VAL A 1 364 ? 36.660 27.557 -8.225 1.00 96.38 364 VAL A CA 1
ATOM 2971 C C . VAL A 1 364 ? 35.421 27.080 -7.472 1.00 96.38 364 VAL A C 1
ATOM 2973 O O . VAL A 1 364 ? 35.434 26.867 -6.258 1.00 96.38 364 VAL A O 1
ATOM 2976 N N . VAL A 1 365 ? 34.340 26.854 -8.222 1.00 96.62 365 VAL A N 1
ATOM 2977 C CA . VAL A 1 365 ? 33.144 26.181 -7.709 1.00 96.62 365 VAL A CA 1
ATOM 2978 C C . VAL A 1 365 ? 33.289 24.672 -7.869 1.00 96.62 365 VAL A C 1
ATOM 2980 O O . VAL A 1 365 ? 33.434 24.165 -8.985 1.00 96.62 365 VAL A O 1
ATOM 2983 N N . ARG A 1 366 ? 33.204 23.949 -6.750 1.00 94.75 366 ARG A N 1
ATOM 2984 C CA . ARG A 1 366 ? 33.227 22.489 -6.671 1.00 94.75 366 ARG A CA 1
ATOM 2985 C C . ARG A 1 366 ? 31.824 21.955 -6.396 1.00 94.75 366 ARG A C 1
ATOM 2987 O O . ARG A 1 366 ? 31.359 21.996 -5.269 1.00 94.75 366 ARG A O 1
ATOM 2994 N N . THR A 1 367 ? 31.154 21.406 -7.412 1.00 94.50 367 THR A N 1
ATOM 2995 C CA . THR A 1 367 ? 29.771 20.895 -7.272 1.00 94.50 367 THR A CA 1
ATOM 2996 C C . THR A 1 367 ? 29.746 19.373 -7.136 1.00 94.50 367 THR A C 1
ATOM 2998 O O . THR A 1 367 ? 30.228 18.675 -8.032 1.00 94.50 367 THR A O 1
ATOM 3001 N N . ASN A 1 368 ? 29.175 18.834 -6.058 1.00 90.56 368 ASN A N 1
ATOM 3002 C CA . ASN A 1 368 ? 29.072 17.391 -5.832 1.00 90.56 368 ASN A CA 1
ATOM 3003 C C . ASN A 1 368 ? 27.628 16.889 -5.691 1.00 90.56 368 ASN A C 1
ATOM 3005 O O . ASN A 1 368 ? 26.683 17.611 -5.383 1.00 90.56 368 ASN A O 1
ATOM 3009 N N . CYS A 1 369 ? 27.478 15.599 -5.976 1.00 85.56 369 CYS A N 1
ATOM 3010 C CA . CYS A 1 369 ? 26.254 14.811 -5.925 1.00 85.56 369 CYS A CA 1
ATOM 3011 C C . CYS A 1 369 ? 26.647 13.318 -5.846 1.00 85.56 369 CYS A C 1
ATOM 3013 O O . CYS A 1 369 ? 27.833 12.999 -5.914 1.00 85.56 369 CYS A O 1
ATOM 3015 N N . ILE A 1 370 ? 25.681 12.400 -5.761 1.00 77.12 370 ILE A N 1
ATOM 3016 C CA . ILE A 1 370 ? 25.928 10.946 -5.777 1.00 77.12 370 ILE A CA 1
ATOM 3017 C C . ILE A 1 370 ? 26.550 10.491 -7.104 1.00 77.12 370 ILE A C 1
ATOM 3019 O O . ILE A 1 370 ? 27.636 9.923 -7.110 1.00 77.12 370 ILE A O 1
ATOM 3023 N N . ASP A 1 371 ? 25.905 10.797 -8.236 1.00 69.25 371 ASP A N 1
ATOM 3024 C CA . ASP A 1 371 ? 26.359 10.330 -9.559 1.00 69.25 371 ASP A CA 1
ATOM 3025 C C . ASP A 1 371 ? 27.057 11.412 -10.396 1.00 69.25 371 ASP A C 1
ATOM 3027 O O . ASP A 1 371 ? 27.708 11.107 -11.389 1.00 69.25 371 ASP A O 1
ATOM 3031 N N . CYS A 1 372 ? 26.957 12.682 -9.993 1.00 74.88 372 CYS A N 1
ATOM 3032 C CA . CYS A 1 372 ? 27.557 13.839 -10.679 1.00 74.88 372 CYS A CA 1
ATOM 3033 C C . CYS A 1 372 ? 27.255 13.970 -12.179 1.00 74.88 372 CYS A C 1
ATOM 3035 O O . CYS A 1 372 ? 28.040 14.565 -12.918 1.00 74.88 372 CYS A O 1
ATOM 3037 N N . LEU A 1 373 ? 26.073 13.508 -12.593 1.00 77.62 373 LEU A N 1
ATOM 3038 C CA . LEU A 1 373 ? 25.559 13.657 -13.955 1.00 77.62 373 LEU A CA 1
ATOM 3039 C C . LEU A 1 373 ? 24.470 14.733 -14.018 1.00 77.62 373 LEU A C 1
ATOM 3041 O O . LEU A 1 373 ? 24.703 15.846 -14.479 1.00 77.62 373 LEU A O 1
ATOM 3045 N N . ASP A 1 374 ? 23.273 14.411 -13.522 1.00 78.88 374 ASP A N 1
ATOM 3046 C CA . ASP A 1 374 ? 22.070 15.158 -13.894 1.00 78.88 374 ASP A CA 1
ATOM 3047 C C . ASP A 1 374 ? 21.876 16.429 -13.034 1.00 78.88 374 ASP A C 1
ATOM 3049 O O . ASP A 1 374 ? 21.664 17.514 -13.569 1.00 78.88 374 ASP A O 1
ATOM 3053 N N . ARG A 1 375 ? 21.997 16.333 -11.696 1.00 85.69 375 ARG A N 1
ATOM 3054 C CA . ARG A 1 375 ? 21.873 17.494 -10.777 1.00 85.69 375 ARG A CA 1
ATOM 3055 C C . ARG A 1 375 ? 23.019 18.498 -10.965 1.00 85.69 375 ARG A C 1
ATOM 3057 O O . ARG A 1 375 ? 22.794 19.702 -11.002 1.00 85.69 375 ARG A O 1
ATOM 3064 N N . THR A 1 376 ? 24.240 17.993 -11.123 1.00 88.06 376 THR A N 1
ATOM 3065 C CA . THR A 1 376 ? 25.455 18.802 -11.287 1.00 88.06 376 THR A CA 1
ATOM 3066 C C . THR A 1 376 ? 25.484 19.535 -12.623 1.00 88.06 376 THR A C 1
ATOM 3068 O O . THR A 1 376 ? 25.855 20.702 -12.639 1.00 88.06 376 THR A O 1
ATOM 3071 N N . ASN A 1 377 ? 25.067 18.909 -13.735 1.00 88.44 377 ASN A N 1
ATOM 3072 C CA . ASN A 1 377 ? 25.084 19.576 -15.041 1.00 88.44 377 ASN A CA 1
ATOM 3073 C C . ASN A 1 377 ? 24.138 20.783 -15.091 1.00 88.44 377 ASN A C 1
ATOM 3075 O O . ASN A 1 377 ? 24.500 21.822 -15.634 1.00 88.44 377 ASN A O 1
ATOM 3079 N N . VAL A 1 378 ? 22.951 20.668 -14.485 1.00 85.81 378 VAL A N 1
ATOM 3080 C CA . VAL A 1 378 ? 21.994 21.782 -14.415 1.00 85.81 378 VAL A CA 1
ATOM 3081 C C . VAL A 1 378 ? 22.561 22.935 -13.578 1.00 85.81 378 VAL A C 1
ATOM 3083 O O . VAL A 1 378 ? 22.538 24.079 -14.026 1.00 85.81 378 VAL A O 1
ATOM 3086 N N . THR A 1 379 ? 23.127 22.642 -12.403 1.00 90.06 379 THR A N 1
ATOM 3087 C CA . THR A 1 379 ? 23.734 23.664 -11.535 1.00 90.06 379 THR A CA 1
ATOM 3088 C C . THR A 1 379 ? 24.931 24.353 -12.197 1.00 90.06 379 THR A C 1
ATOM 3090 O O . THR A 1 379 ? 25.002 25.579 -12.208 1.00 90.06 379 THR A O 1
ATOM 3093 N N . GLN A 1 380 ? 25.841 23.593 -12.814 1.00 92.50 380 GLN A N 1
ATOM 3094 C CA . GLN A 1 380 ? 27.011 24.157 -13.497 1.00 92.50 380 GLN A CA 1
ATOM 3095 C C . GLN A 1 380 ? 26.639 24.986 -14.733 1.00 92.50 380 GLN A C 1
ATOM 3097 O O . GLN A 1 380 ? 27.277 26.004 -15.002 1.00 92.50 380 GLN A O 1
ATOM 3102 N N . SER A 1 381 ? 25.583 24.594 -15.458 1.00 91.62 381 SER A N 1
ATOM 3103 C CA . SER A 1 381 ? 25.054 25.375 -16.581 1.00 91.62 381 SER A CA 1
ATOM 3104 C C . SER A 1 381 ? 24.497 26.726 -16.124 1.00 91.62 381 SER A C 1
ATOM 3106 O O . SER A 1 381 ? 24.708 27.731 -16.801 1.00 91.62 381 SER A O 1
ATOM 3108 N N . MET A 1 382 ? 23.844 26.780 -14.957 1.00 90.81 382 MET A N 1
ATOM 3109 C CA . MET A 1 382 ? 23.381 28.038 -14.361 1.00 90.81 382 MET A CA 1
ATOM 3110 C C . MET A 1 382 ? 24.561 28.949 -13.989 1.00 90.81 382 MET A C 1
ATOM 3112 O O . MET A 1 382 ? 24.573 30.113 -14.386 1.00 90.81 382 MET A O 1
ATOM 3116 N N . ILE A 1 383 ? 25.586 28.410 -13.320 1.00 93.38 383 ILE A N 1
ATOM 3117 C CA . ILE A 1 383 ? 26.786 29.176 -12.943 1.00 93.38 383 ILE A CA 1
ATOM 3118 C C . ILE A 1 383 ? 27.518 29.688 -14.190 1.00 93.38 383 ILE A C 1
ATOM 3120 O O . ILE A 1 383 ? 27.858 30.866 -14.269 1.00 93.38 383 ILE A O 1
ATOM 3124 N N . GLY A 1 384 ? 27.707 28.827 -15.197 1.00 93.25 384 GLY A N 1
ATOM 3125 C CA . GLY A 1 384 ? 28.339 29.207 -16.463 1.00 93.25 384 GLY A CA 1
ATOM 3126 C C . GLY A 1 384 ? 27.546 30.275 -17.219 1.00 93.25 384 GLY A C 1
ATOM 3127 O O . GLY A 1 384 ? 28.127 31.153 -17.845 1.00 93.25 384 GLY A O 1
ATOM 3128 N N . ARG A 1 385 ? 26.210 30.262 -17.123 1.00 91.94 385 ARG A N 1
ATOM 3129 C CA . ARG A 1 385 ? 25.370 31.313 -17.713 1.00 91.94 385 ARG A CA 1
ATOM 3130 C C . ARG A 1 385 ? 25.646 32.660 -17.059 1.00 91.94 385 ARG A C 1
ATOM 3132 O O . ARG A 1 385 ? 25.892 33.629 -17.764 1.00 91.94 385 ARG A O 1
ATOM 3139 N N . LYS A 1 386 ? 25.622 32.702 -15.726 1.00 91.06 386 LYS A N 1
ATOM 3140 C CA . LYS A 1 386 ? 25.852 33.930 -14.959 1.00 91.06 386 LYS A CA 1
ATOM 3141 C C . LYS A 1 386 ? 27.254 34.485 -15.157 1.00 91.06 386 LYS A C 1
ATOM 3143 O O . LYS A 1 386 ? 27.413 35.684 -15.351 1.00 91.06 386 LYS A O 1
ATOM 3148 N N . MET A 1 387 ? 28.258 33.616 -15.223 1.00 92.69 387 MET A N 1
ATOM 3149 C CA . MET A 1 387 ? 29.615 34.064 -15.513 1.00 92.69 387 MET A CA 1
ATOM 3150 C C . MET A 1 387 ? 29.772 34.597 -16.941 1.00 92.69 387 MET A C 1
ATOM 3152 O O . MET A 1 387 ? 30.437 35.608 -17.146 1.00 92.69 387 MET A O 1
ATOM 3156 N N . LEU A 1 388 ? 29.125 33.965 -17.924 1.00 92.62 388 LEU A N 1
ATOM 3157 C CA . LEU A 1 388 ? 29.129 34.465 -19.297 1.00 92.62 388 LEU A CA 1
ATOM 3158 C C . LEU A 1 388 ? 28.446 35.840 -19.405 1.00 92.62 388 LEU A C 1
ATOM 3160 O O . LEU A 1 388 ? 28.947 36.698 -20.124 1.00 92.62 388 LEU A O 1
ATOM 3164 N N . GLU A 1 389 ? 27.356 36.078 -18.668 1.00 91.62 389 GLU A N 1
ATOM 3165 C CA . GLU A 1 389 ? 26.718 37.404 -18.567 1.00 91.62 389 GLU A CA 1
ATOM 3166 C C . GLU A 1 389 ? 27.719 38.455 -18.052 1.00 91.62 389 GLU A C 1
ATOM 3168 O O . GLU A 1 389 ? 27.930 39.468 -18.719 1.00 91.62 389 GLU A O 1
ATOM 3173 N N . PHE A 1 390 ? 28.438 38.173 -16.957 1.00 89.44 390 PHE A N 1
ATOM 3174 C CA . PHE A 1 390 ? 29.475 39.077 -16.435 1.00 89.44 390 PHE A CA 1
ATOM 3175 C C . PHE A 1 390 ? 30.636 39.314 -17.412 1.00 89.44 390 PHE A C 1
ATOM 3177 O O . PHE A 1 390 ? 31.160 40.427 -17.504 1.00 89.44 390 PHE A O 1
ATOM 3184 N N . GLN A 1 391 ? 31.054 38.284 -18.151 1.00 91.81 391 GLN A N 1
ATOM 3185 C CA . GLN A 1 391 ? 32.094 38.401 -19.176 1.00 91.81 391 GLN A CA 1
ATOM 3186 C C . GLN A 1 391 ? 31.650 39.309 -20.329 1.00 91.81 391 GLN A C 1
ATOM 3188 O O . GLN A 1 391 ? 32.407 40.182 -20.750 1.00 91.81 391 GLN A O 1
ATOM 3193 N N . LEU A 1 392 ? 30.418 39.144 -20.817 1.00 91.12 392 LEU A N 1
ATOM 3194 C CA . LEU A 1 392 ? 29.866 39.946 -21.912 1.00 91.12 392 LEU A CA 1
ATOM 3195 C C . LEU A 1 392 ? 29.661 41.412 -21.508 1.00 91.12 392 LEU A C 1
ATOM 3197 O O . LEU A 1 392 ? 30.012 42.305 -22.281 1.00 91.12 392 LEU A O 1
ATOM 3201 N N . GLN A 1 393 ? 29.186 41.663 -20.285 1.00 90.00 393 GLN A N 1
ATOM 3202 C CA . GLN A 1 393 ? 29.063 43.015 -19.729 1.00 90.00 393 GLN A CA 1
ATOM 3203 C C . GLN A 1 393 ? 30.431 43.697 -19.611 1.00 90.00 393 GLN A C 1
ATOM 3205 O O . GLN A 1 393 ? 30.616 44.831 -20.050 1.00 90.00 393 GLN A O 1
ATOM 3210 N N . ARG A 1 394 ? 31.444 42.987 -19.097 1.00 87.38 394 ARG A N 1
ATOM 3211 C CA . ARG A 1 394 ? 32.808 43.527 -18.972 1.00 87.38 394 ARG A CA 1
ATOM 3212 C C . ARG A 1 394 ? 33.450 43.856 -20.319 1.00 87.38 394 ARG A C 1
ATOM 3214 O O . ARG A 1 394 ? 34.245 44.789 -20.393 1.00 87.38 394 ARG A O 1
ATOM 3221 N N . LEU A 1 395 ? 33.118 43.103 -21.366 1.00 87.50 395 LEU A N 1
ATOM 3222 C CA . LEU A 1 395 ? 33.581 43.340 -22.736 1.00 87.50 395 LEU A CA 1
ATOM 3223 C C . LEU A 1 395 ? 32.785 44.442 -23.466 1.00 87.50 395 LEU A C 1
ATOM 3225 O O . LEU A 1 395 ? 33.055 44.702 -24.640 1.00 87.50 395 LEU A O 1
ATOM 3229 N N . GLY A 1 396 ? 31.815 45.081 -22.796 1.00 85.44 396 GLY A N 1
ATOM 3230 C CA . GLY A 1 396 ? 30.965 46.126 -23.372 1.00 85.44 396 GLY A CA 1
ATOM 3231 C C . GLY A 1 396 ? 30.040 45.610 -24.475 1.00 85.44 396 GLY A C 1
ATOM 3232 O O . GLY A 1 396 ? 29.734 46.342 -25.413 1.00 85.44 396 GLY A O 1
ATOM 3233 N N . LEU A 1 397 ? 29.683 44.322 -24.423 1.00 87.50 397 LEU A N 1
ATOM 3234 C CA . LEU A 1 397 ? 28.747 43.697 -25.359 1.00 87.50 397 LEU A CA 1
ATOM 3235 C C . LEU A 1 397 ? 27.322 43.674 -24.815 1.00 87.50 397 LEU A C 1
ATOM 3237 O O . LEU A 1 397 ? 26.408 43.657 -25.629 1.00 87.50 397 LEU A O 1
ATOM 3241 N N . PHE A 1 398 ? 27.171 43.658 -23.486 1.00 90.31 398 PHE A N 1
ATOM 3242 C CA . PHE A 1 398 ? 25.898 43.760 -22.773 1.00 90.31 398 PHE A CA 1
ATOM 3243 C C . PHE A 1 398 ? 25.860 45.024 -21.915 1.00 90.31 398 PHE A C 1
ATOM 3245 O O . PHE A 1 398 ? 26.855 45.348 -21.259 1.00 90.31 398 PHE A O 1
ATOM 3252 N N . ASP A 1 399 ? 24.700 45.676 -21.865 1.00 86.00 399 ASP A N 1
ATOM 3253 C CA . ASP A 1 399 ? 24.407 46.712 -20.870 1.00 86.00 399 ASP A CA 1
ATOM 3254 C C . ASP A 1 399 ? 24.184 46.098 -19.468 1.00 86.00 399 ASP A C 1
ATOM 3256 O O . ASP A 1 399 ? 24.018 44.886 -19.313 1.00 86.00 399 ASP A O 1
ATOM 3260 N N . ALA A 1 400 ? 24.175 46.927 -18.415 1.00 78.62 400 ALA A N 1
ATOM 3261 C CA . ALA A 1 400 ? 24.079 46.461 -17.023 1.00 78.62 400 ALA A CA 1
ATOM 3262 C C . ALA A 1 400 ? 22.813 45.623 -16.728 1.00 78.62 400 ALA A C 1
ATOM 3264 O O . ALA A 1 400 ? 22.875 44.686 -15.931 1.00 78.62 400 ALA A O 1
ATOM 3265 N N . ASP A 1 401 ? 21.701 45.923 -17.407 1.00 79.56 401 ASP A N 1
ATOM 3266 C CA . ASP A 1 401 ? 20.413 45.228 -17.255 1.00 79.56 401 ASP A CA 1
ATOM 3267 C C . ASP A 1 401 ? 20.203 44.102 -18.290 1.00 79.56 401 ASP A C 1
ATOM 3269 O O . ASP A 1 401 ? 19.215 43.359 -18.240 1.00 79.56 401 ASP A O 1
ATOM 3273 N N . GLU A 1 402 ? 21.127 43.957 -19.243 1.00 83.38 402 GLU A N 1
ATOM 3274 C CA . GLU A 1 402 ? 21.041 42.977 -20.321 1.00 83.38 402 GLU A CA 1
ATOM 3275 C C . GLU A 1 402 ? 21.580 41.610 -19.874 1.00 83.38 402 GLU A C 1
ATOM 3277 O O . GLU A 1 402 ? 22.539 41.497 -19.108 1.00 83.38 402 GLU A O 1
ATOM 3282 N N . ASN A 1 403 ? 20.932 40.535 -20.328 1.00 84.88 403 ASN A N 1
ATOM 3283 C CA . ASN A 1 403 ? 21.238 39.171 -19.904 1.00 84.88 403 ASN A CA 1
ATOM 3284 C C . ASN A 1 403 ? 21.099 38.193 -21.076 1.00 84.88 403 ASN A C 1
ATOM 3286 O O . ASN A 1 403 ? 20.531 38.508 -22.112 1.00 84.88 403 ASN A O 1
ATOM 3290 N N . ILE A 1 404 ? 21.571 36.952 -20.943 1.00 84.69 404 ILE A N 1
ATOM 3291 C CA . ILE A 1 404 ? 21.546 36.018 -22.084 1.00 84.69 404 ILE A CA 1
ATOM 3292 C C . ILE A 1 404 ? 20.109 35.723 -22.536 1.00 84.69 404 ILE A C 1
ATOM 3294 O O . ILE A 1 404 ? 19.877 35.429 -23.707 1.00 84.69 404 ILE A O 1
ATOM 3298 N N . SER A 1 405 ? 19.128 35.811 -21.633 1.00 81.75 405 SER A N 1
ATOM 3299 C CA . SER A 1 405 ? 17.734 35.526 -21.968 1.00 81.75 405 SER A CA 1
ATOM 3300 C C . SER A 1 405 ? 17.047 36.612 -22.803 1.00 81.75 405 SER A C 1
ATOM 3302 O O . SER A 1 405 ? 16.072 36.279 -23.477 1.00 81.75 405 SER A O 1
ATOM 3304 N N . THR A 1 406 ? 17.571 37.846 -22.848 1.00 83.88 406 THR A N 1
ATOM 3305 C CA . THR A 1 406 ? 17.086 38.898 -23.763 1.00 83.88 406 THR A CA 1
ATOM 3306 C C . THR A 1 406 ? 17.498 38.639 -25.217 1.00 83.88 406 THR A C 1
ATOM 3308 O O . THR A 1 406 ? 16.844 39.140 -26.131 1.00 83.88 406 THR A O 1
ATOM 3311 N N . HIS A 1 407 ? 18.497 37.778 -25.461 1.00 86.50 407 HIS A N 1
ATOM 3312 C CA . HIS A 1 407 ? 18.955 37.394 -26.802 1.00 86.50 407 HIS A CA 1
ATOM 3313 C C . HIS A 1 407 ? 18.616 35.937 -27.137 1.00 86.50 407 HIS A C 1
ATOM 3315 O O . HIS A 1 407 ? 19.353 35.008 -26.797 1.00 86.50 407 HIS A O 1
ATOM 3321 N N . SER A 1 408 ? 17.531 35.722 -27.883 1.00 81.62 408 SER A N 1
ATOM 3322 C CA . SER A 1 408 ? 17.027 34.385 -28.241 1.00 81.62 408 SER A CA 1
ATOM 3323 C C . SER A 1 408 ? 18.083 33.464 -28.875 1.00 81.62 408 SER A C 1
ATOM 3325 O O . SER A 1 408 ? 18.290 32.351 -28.395 1.00 81.62 408 SER A O 1
ATOM 3327 N N . ASN A 1 409 ? 18.816 33.939 -29.888 1.00 86.25 409 ASN A N 1
ATOM 3328 C CA . ASN A 1 409 ? 19.812 33.131 -30.610 1.00 86.25 409 ASN A CA 1
ATOM 3329 C C . ASN A 1 409 ? 20.989 32.689 -29.723 1.00 86.25 409 ASN A C 1
ATOM 3331 O O . ASN A 1 409 ? 21.450 31.546 -29.808 1.00 86.25 409 ASN A O 1
ATOM 3335 N N . LEU A 1 410 ? 21.478 33.589 -28.865 1.00 86.50 410 LEU A N 1
ATOM 3336 C CA . LEU A 1 410 ? 22.568 33.294 -27.935 1.00 86.50 410 LEU A CA 1
ATOM 3337 C C . LEU A 1 410 ? 22.092 32.343 -26.830 1.00 86.50 410 LEU A C 1
ATOM 3339 O O . LEU A 1 410 ? 22.787 31.379 -26.509 1.00 86.50 410 LEU A O 1
ATOM 3343 N N . ASN A 1 411 ? 20.885 32.565 -26.303 1.00 85.69 411 ASN A N 1
ATOM 3344 C CA . ASN A 1 411 ? 20.256 31.698 -25.311 1.00 85.69 411 ASN A CA 1
ATOM 3345 C C . ASN A 1 411 ? 20.098 30.262 -25.826 1.00 85.69 411 ASN A C 1
ATOM 3347 O O . ASN A 1 411 ? 20.455 29.317 -25.123 1.00 85.69 411 ASN A O 1
ATOM 3351 N N . ASP A 1 412 ? 19.606 30.082 -27.052 1.00 83.06 412 ASP A N 1
ATOM 3352 C CA . ASP A 1 412 ? 19.398 28.755 -27.635 1.00 83.06 412 ASP A CA 1
ATOM 3353 C C . ASP A 1 412 ? 20.726 28.049 -27.932 1.00 83.06 412 ASP A C 1
ATOM 3355 O O . ASP A 1 412 ? 20.888 26.869 -27.613 1.00 83.06 412 ASP A O 1
ATOM 3359 N N . SER A 1 413 ? 21.721 28.784 -28.435 1.00 87.88 413 SER A N 1
ATOM 3360 C CA . SER A 1 413 ? 23.072 28.254 -28.654 1.00 87.88 413 SER A CA 1
ATOM 3361 C C . SER A 1 413 ? 23.725 27.805 -27.342 1.00 87.88 413 SER A C 1
ATOM 3363 O O . SER A 1 413 ? 24.264 26.700 -27.257 1.00 87.88 413 SER A O 1
ATOM 3365 N N . PHE A 1 414 ? 23.612 28.616 -26.285 1.00 89.69 414 PHE A N 1
ATOM 3366 C CA . PHE A 1 414 ? 24.120 28.290 -24.952 1.00 89.69 414 PHE A CA 1
ATOM 3367 C C . PHE A 1 414 ? 23.442 27.041 -24.371 1.00 89.69 414 PHE A C 1
ATOM 3369 O O . PHE A 1 414 ? 24.106 26.148 -23.839 1.00 89.69 414 PHE A O 1
ATOM 3376 N N . LYS A 1 415 ? 22.112 26.960 -24.489 1.00 85.00 415 LYS A N 1
ATOM 3377 C CA . LYS A 1 415 ? 21.315 25.809 -24.046 1.00 85.00 415 LYS A CA 1
ATOM 3378 C C . LYS A 1 415 ? 21.725 24.522 -24.764 1.00 85.00 415 LYS A C 1
ATOM 3380 O O . LYS A 1 415 ? 21.893 23.485 -24.123 1.00 85.00 415 LYS A O 1
ATOM 3385 N N . ILE A 1 416 ? 21.919 24.574 -26.082 1.00 86.62 416 ILE A N 1
ATOM 3386 C CA . ILE A 1 416 ? 22.371 23.421 -26.874 1.00 86.62 416 ILE A CA 1
ATOM 3387 C C . ILE A 1 416 ? 23.780 22.992 -26.455 1.00 86.62 416 ILE A C 1
ATOM 3389 O O . ILE A 1 416 ? 24.007 21.798 -26.254 1.00 86.62 416 ILE A O 1
ATOM 3393 N N . LEU A 1 417 ? 24.696 23.947 -26.273 1.00 89.31 417 LEU A N 1
ATOM 3394 C CA . LEU A 1 417 ? 26.074 23.685 -25.860 1.00 89.31 417 LEU A CA 1
ATOM 3395 C C . LEU A 1 417 ? 26.132 22.935 -24.522 1.00 89.31 417 LEU A C 1
ATOM 3397 O O . LEU A 1 417 ? 26.726 21.862 -24.438 1.00 89.31 417 LEU A O 1
ATOM 3401 N N . TRP A 1 418 ? 25.462 23.452 -23.488 1.00 89.31 418 TRP A N 1
ATOM 3402 C CA . TRP A 1 418 ? 25.463 22.837 -22.155 1.00 89.31 418 TRP A CA 1
ATOM 3403 C C . TRP A 1 418 ? 24.697 21.512 -22.085 1.00 89.31 418 TRP A C 1
ATOM 3405 O O . TRP A 1 418 ? 25.006 20.656 -21.249 1.00 89.31 418 TRP A O 1
ATOM 3415 N N . ALA A 1 419 ? 23.715 21.313 -22.965 1.00 82.56 419 ALA A N 1
ATOM 3416 C CA . ALA A 1 419 ? 23.038 20.032 -23.089 1.00 82.56 419 ALA A CA 1
ATOM 3417 C C . ALA A 1 419 ? 23.933 18.973 -23.745 1.00 82.56 419 ALA A C 1
ATOM 3419 O O . ALA A 1 419 ? 24.013 17.860 -23.234 1.00 82.56 419 ALA A O 1
ATOM 3420 N N . ASN A 1 420 ? 24.633 19.326 -24.830 1.00 86.69 420 ASN A N 1
ATOM 3421 C CA . ASN A 1 420 ? 25.600 18.439 -25.480 1.00 86.69 420 ASN A CA 1
ATOM 3422 C C . ASN A 1 420 ? 26.744 18.082 -24.520 1.00 86.69 420 ASN A C 1
ATOM 3424 O O . ASN A 1 420 ? 27.068 16.911 -24.374 1.00 86.69 420 ASN A O 1
ATOM 3428 N N . HIS A 1 421 ? 27.268 19.067 -23.783 1.00 87.12 421 HIS A N 1
ATOM 3429 C CA . HIS A 1 421 ? 28.261 18.837 -22.733 1.00 87.12 421 HIS A CA 1
ATOM 3430 C C . HIS A 1 421 ? 27.764 17.829 -21.682 1.00 87.12 421 HIS A C 1
ATOM 3432 O O . HIS A 1 421 ? 28.466 16.878 -21.343 1.00 87.12 421 HIS A O 1
ATOM 3438 N N . GLY A 1 422 ? 26.533 17.992 -21.183 1.00 85.56 422 GLY A N 1
ATOM 3439 C CA . GLY A 1 422 ? 25.929 17.034 -20.252 1.00 85.56 422 GLY A CA 1
ATOM 3440 C C . GLY A 1 422 ? 25.814 15.623 -20.835 1.00 85.56 422 GLY A C 1
ATOM 3441 O O . GLY A 1 422 ? 26.167 14.654 -20.160 1.00 85.56 422 GLY A O 1
ATOM 3442 N N . ASP A 1 423 ? 25.361 15.515 -22.087 1.00 82.81 423 ASP A N 1
ATOM 3443 C CA . ASP A 1 423 ? 25.230 14.247 -22.810 1.00 82.81 423 ASP A CA 1
ATOM 3444 C C . ASP A 1 423 ? 26.589 13.547 -22.974 1.00 82.81 423 ASP A C 1
ATOM 3446 O O . ASP A 1 423 ? 26.702 12.365 -22.649 1.00 82.81 423 ASP A O 1
ATOM 3450 N N . ASP A 1 424 ? 27.632 14.271 -23.387 1.00 84.06 424 ASP A N 1
ATOM 3451 C CA . ASP A 1 424 ? 28.969 13.715 -23.622 1.00 84.06 424 ASP A CA 1
ATOM 3452 C C . ASP A 1 424 ? 29.615 13.172 -22.340 1.00 84.06 424 ASP A C 1
ATOM 3454 O O . ASP A 1 424 ? 30.189 12.079 -22.354 1.00 84.06 424 ASP A O 1
ATOM 3458 N N . ILE A 1 425 ? 29.476 13.874 -21.207 1.00 83.69 425 ILE A N 1
ATOM 3459 C CA . ILE A 1 425 ? 29.939 13.342 -19.915 1.00 83.69 425 ILE A CA 1
ATOM 3460 C C . ILE A 1 425 ? 29.094 12.140 -19.477 1.00 83.69 425 ILE A C 1
ATOM 3462 O O . ILE A 1 425 ? 29.631 11.145 -18.983 1.00 83.69 425 ILE A O 1
ATOM 3466 N N . SER A 1 426 ? 27.774 12.199 -19.659 1.00 83.12 426 SER A N 1
ATOM 3467 C CA . SER A 1 426 ? 26.889 11.113 -19.237 1.00 83.12 426 SER A CA 1
ATOM 3468 C C . SER A 1 426 ? 27.120 9.823 -20.023 1.00 83.12 426 SER A C 1
ATOM 3470 O O . SER A 1 426 ? 27.047 8.746 -19.426 1.00 83.12 426 SER A O 1
ATOM 3472 N N . ILE A 1 427 ? 27.467 9.917 -21.309 1.00 80.94 427 ILE A N 1
ATOM 3473 C CA . ILE A 1 427 ? 27.797 8.767 -22.161 1.00 80.94 427 ILE A CA 1
ATOM 3474 C C . ILE A 1 427 ? 29.091 8.101 -21.699 1.00 80.94 427 ILE A C 1
ATOM 3476 O O . ILE A 1 427 ? 29.147 6.872 -21.612 1.00 80.94 427 ILE A O 1
ATOM 3480 N N . GLN A 1 428 ? 30.120 8.889 -21.370 1.00 78.56 428 GLN A N 1
ATOM 3481 C CA . GLN A 1 428 ? 31.384 8.344 -20.866 1.00 78.56 428 GLN A CA 1
ATOM 3482 C C . GLN A 1 428 ? 31.153 7.517 -19.600 1.00 78.56 428 GLN A C 1
ATOM 3484 O O . GLN A 1 428 ? 31.669 6.402 -19.496 1.00 78.56 428 GLN A O 1
ATOM 3489 N N . TYR A 1 429 ? 30.300 8.021 -18.706 1.00 74.50 429 TYR A N 1
ATOM 3490 C CA . TYR A 1 429 ? 29.981 7.371 -17.446 1.00 74.50 429 TYR A CA 1
ATOM 3491 C C . TYR A 1 429 ? 28.961 6.229 -17.583 1.00 74.50 429 TYR A C 1
ATOM 3493 O O . TYR A 1 429 ? 29.301 5.060 -17.474 1.00 74.50 429 TYR A O 1
ATOM 3501 N N . SER A 1 430 ? 27.713 6.565 -17.897 1.00 72.12 430 SER A N 1
ATOM 3502 C CA . SER A 1 430 ? 26.556 5.661 -17.853 1.00 72.12 430 SER A CA 1
ATOM 3503 C C . SER A 1 430 ? 26.264 4.922 -19.164 1.00 72.12 430 SER A C 1
ATOM 3505 O O . SER A 1 430 ? 25.269 4.209 -19.261 1.00 72.12 430 SER A O 1
ATOM 3507 N N . GLY A 1 431 ? 27.048 5.176 -20.220 1.00 74.00 431 GLY A N 1
ATOM 3508 C CA . GLY A 1 431 ? 26.805 4.649 -21.569 1.00 74.00 431 GLY A CA 1
ATOM 3509 C C . GLY A 1 431 ? 25.542 5.191 -22.252 1.00 74.00 431 GLY A C 1
ATOM 3510 O O . GLY A 1 431 ? 25.167 4.710 -23.320 1.00 74.00 431 GLY A O 1
ATOM 3511 N N . THR A 1 432 ? 24.894 6.203 -21.669 1.00 76.81 432 THR A N 1
ATOM 3512 C CA . THR A 1 432 ? 23.684 6.850 -22.198 1.00 76.81 432 THR A CA 1
ATOM 3513 C C . THR A 1 432 ? 23.796 8.373 -22.123 1.00 76.81 432 THR A C 1
ATOM 3515 O O . THR A 1 432 ? 24.542 8.867 -21.280 1.00 76.81 432 THR A O 1
ATOM 3518 N N . PRO A 1 433 ? 23.055 9.132 -22.954 1.00 77.50 433 PRO A N 1
ATOM 3519 C CA . PRO A 1 433 ? 22.937 10.584 -22.799 1.00 77.50 433 PRO A CA 1
ATOM 3520 C C . PRO A 1 433 ? 22.402 10.994 -21.416 1.00 77.50 433 PRO A C 1
ATOM 3522 O O . PRO A 1 433 ? 21.817 10.179 -20.691 1.00 77.50 433 PRO A O 1
ATOM 3525 N N . ALA A 1 434 ? 22.565 12.270 -21.056 1.00 71.12 434 ALA A N 1
ATOM 3526 C CA . ALA A 1 434 ? 22.110 12.783 -19.769 1.00 71.12 434 ALA A CA 1
ATOM 3527 C C . ALA A 1 434 ? 20.583 12.698 -19.670 1.00 71.12 434 ALA A C 1
ATOM 3529 O O . ALA A 1 434 ? 19.862 12.902 -20.653 1.00 71.12 434 ALA A O 1
ATOM 3530 N N . LEU A 1 435 ? 20.073 12.406 -18.470 1.00 70.31 435 LEU A N 1
ATOM 3531 C CA . LEU A 1 435 ? 18.641 12.537 -18.232 1.00 70.31 435 LEU A CA 1
ATOM 3532 C C . LEU A 1 435 ? 18.330 14.026 -18.113 1.00 70.31 435 LEU A C 1
ATOM 3534 O O . LEU A 1 435 ? 19.157 14.819 -17.659 1.00 70.31 435 LEU A O 1
ATOM 3538 N N . LYS A 1 436 ? 17.111 14.422 -18.480 1.00 62.19 436 LYS A N 1
ATOM 3539 C CA . LYS A 1 436 ? 16.665 15.824 -18.427 1.00 62.19 436 LYS A CA 1
ATOM 3540 C C . LYS A 1 436 ? 17.428 16.769 -19.366 1.00 62.19 436 LYS A C 1
ATOM 3542 O O . LYS A 1 436 ? 17.392 17.984 -19.170 1.00 62.19 436 LYS A O 1
ATOM 3547 N N . GLY A 1 437 ? 18.084 16.253 -20.409 1.00 56.66 437 GLY A N 1
ATOM 3548 C CA . GLY A 1 437 ? 18.747 17.086 -21.421 1.00 56.66 437 GLY A CA 1
ATOM 3549 C C . GLY A 1 437 ? 17.786 18.058 -22.124 1.00 56.66 437 GLY A C 1
ATOM 3550 O O . GLY A 1 437 ? 18.194 19.130 -22.561 1.00 56.66 437 GLY A O 1
ATOM 3551 N N . ASP A 1 438 ? 16.489 17.739 -22.176 1.00 50.16 438 ASP A N 1
ATOM 3552 C CA . ASP A 1 438 ? 15.440 18.615 -22.705 1.00 50.16 438 ASP A CA 1
ATOM 3553 C C . ASP A 1 438 ? 15.236 19.890 -21.876 1.00 50.16 438 ASP A C 1
ATOM 3555 O O . ASP A 1 438 ? 14.982 20.955 -22.439 1.00 50.16 438 ASP A O 1
ATOM 3559 N N . PHE A 1 439 ? 15.427 19.809 -20.558 1.00 54.69 439 PHE A N 1
ATOM 3560 C CA . PHE A 1 439 ? 15.374 20.968 -19.677 1.00 54.69 439 PHE A CA 1
ATOM 3561 C C . PHE A 1 439 ? 16.501 21.958 -19.990 1.00 54.69 439 PHE A C 1
ATOM 3563 O O . PHE A 1 439 ? 16.249 23.154 -20.112 1.00 54.69 439 PHE A O 1
ATOM 3570 N N . VAL A 1 440 ? 17.723 21.465 -20.209 1.00 57.81 440 VAL A N 1
ATOM 3571 C CA . VAL A 1 440 ? 18.855 22.320 -20.598 1.00 57.81 440 VAL A CA 1
ATOM 3572 C C . VAL A 1 440 ? 18.644 22.890 -22.004 1.00 57.81 440 VAL A C 1
ATOM 3574 O O . VAL A 1 440 ? 18.895 24.070 -22.209 1.00 57.81 440 VAL A O 1
ATOM 3577 N N . ARG A 1 441 ? 18.105 22.104 -22.952 1.00 64.19 441 ARG A N 1
ATOM 3578 C CA . ARG A 1 441 ? 17.880 22.535 -24.350 1.00 64.19 441 ARG A CA 1
ATOM 3579 C C . ARG A 1 441 ? 16.736 23.534 -24.524 1.00 64.19 441 ARG A C 1
ATOM 3581 O O . ARG A 1 441 ? 16.833 24.408 -25.373 1.00 64.19 441 ARG A O 1
ATOM 3588 N N . VAL A 1 442 ? 15.646 23.403 -23.767 1.00 52.97 442 VAL A N 1
ATOM 3589 C CA . VAL A 1 442 ? 14.394 24.149 -24.016 1.00 52.97 442 VAL A CA 1
ATOM 3590 C C . VAL A 1 442 ? 14.013 25.055 -22.836 1.00 52.97 442 VAL A C 1
ATOM 3592 O O . VAL A 1 442 ? 13.184 25.948 -22.984 1.00 52.97 442 VAL A O 1
ATOM 3595 N N . GLY A 1 443 ? 14.636 24.892 -21.665 1.00 51.69 443 GLY A N 1
ATOM 3596 C CA . GLY A 1 443 ? 14.300 25.621 -20.432 1.00 51.69 443 GLY A CA 1
ATOM 3597 C C . GLY A 1 443 ? 13.029 25.122 -19.731 1.00 51.69 443 GLY A C 1
ATOM 3598 O O . GLY A 1 443 ? 12.643 25.669 -18.705 1.00 51.69 443 GLY A O 1
ATOM 3599 N N . ARG A 1 444 ? 12.369 24.090 -20.274 1.00 50.25 444 ARG A N 1
ATOM 3600 C CA . ARG A 1 444 ? 11.170 23.438 -19.724 1.00 50.25 444 ARG A CA 1
ATOM 3601 C C . ARG A 1 444 ? 11.141 21.959 -20.108 1.00 50.25 444 ARG A C 1
ATOM 3603 O O . ARG A 1 444 ? 11.712 21.574 -21.126 1.00 50.25 444 ARG A O 1
ATOM 3610 N N . ARG A 1 445 ? 10.450 21.134 -19.318 1.00 53.66 445 ARG A N 1
ATOM 3611 C CA . ARG A 1 445 ? 10.242 19.705 -19.616 1.00 53.66 445 ARG A CA 1
ATOM 3612 C C . ARG A 1 445 ? 9.343 19.516 -20.841 1.00 53.66 445 ARG A C 1
ATOM 3614 O O . ARG A 1 445 ? 8.297 20.152 -20.943 1.00 53.66 445 ARG A O 1
ATOM 3621 N N . THR A 1 446 ? 9.723 18.612 -21.742 1.00 62.50 446 THR A N 1
ATOM 3622 C CA . THR A 1 446 ? 8.949 18.242 -22.939 1.00 62.50 446 THR A CA 1
ATOM 3623 C C . THR A 1 446 ? 8.501 16.781 -22.870 1.00 62.50 446 THR A C 1
ATOM 3625 O O . THR A 1 446 ? 9.222 15.918 -22.373 1.00 62.50 446 THR A O 1
ATOM 3628 N N . THR A 1 447 ? 7.326 16.461 -23.415 1.00 53.62 447 THR A N 1
ATOM 3629 C CA . THR A 1 447 ? 6.782 15.086 -23.435 1.00 53.62 447 THR A CA 1
ATOM 3630 C C . THR A 1 447 ? 7.688 14.107 -24.189 1.00 53.62 447 THR A C 1
ATOM 3632 O O . THR A 1 447 ? 7.911 12.984 -23.739 1.00 53.62 447 THR A O 1
ATOM 3635 N N . ARG A 1 448 ? 8.293 14.555 -25.297 1.00 59.28 448 ARG A N 1
ATOM 3636 C CA . ARG A 1 448 ? 9.306 13.794 -26.046 1.00 59.28 448 ARG A CA 1
ATOM 3637 C C . ARG A 1 448 ? 10.584 13.566 -25.227 1.00 59.28 448 ARG A C 1
ATOM 3639 O O . ARG A 1 448 ? 11.170 12.489 -25.313 1.00 59.28 448 ARG A O 1
ATOM 3646 N N . GLY A 1 449 ? 10.996 14.549 -24.426 1.00 59.31 449 GLY A N 1
ATOM 3647 C CA . GLY A 1 449 ? 12.122 14.431 -23.498 1.00 59.31 449 GLY A CA 1
ATOM 3648 C C . GLY A 1 449 ? 11.869 13.406 -22.393 1.00 59.31 449 GLY A C 1
ATOM 3649 O O . GLY A 1 449 ? 12.725 12.567 -22.141 1.00 59.31 449 GLY A O 1
ATOM 3650 N N . MET A 1 450 ? 10.663 13.380 -21.819 1.00 62.50 450 MET A N 1
ATOM 3651 C CA . MET A 1 450 ? 10.286 12.400 -20.790 1.00 62.50 450 MET A CA 1
ATOM 3652 C C . MET A 1 450 ? 10.304 10.948 -21.300 1.00 62.50 450 MET A C 1
ATOM 3654 O O . MET A 1 450 ? 10.741 10.053 -20.579 1.00 62.50 450 MET A O 1
ATOM 3658 N N . LEU A 1 451 ? 9.882 10.702 -22.547 1.00 65.38 451 LEU A N 1
ATOM 3659 C CA . LEU A 1 451 ? 9.964 9.370 -23.169 1.00 65.38 451 LEU A CA 1
ATOM 3660 C C . LEU A 1 451 ? 11.415 8.934 -23.413 1.00 65.38 451 LEU A C 1
ATOM 3662 O O . LEU A 1 451 ? 11.776 7.788 -23.137 1.00 65.38 451 LEU A O 1
ATOM 3666 N N . LYS A 1 452 ? 12.259 9.853 -23.899 1.00 67.88 452 LYS A N 1
ATOM 3667 C CA . LYS A 1 452 ? 13.691 9.600 -24.107 1.00 67.88 452 LYS A CA 1
ATOM 3668 C C . LYS A 1 452 ? 14.408 9.324 -22.780 1.00 67.88 452 LYS A C 1
ATOM 3670 O O . LYS A 1 452 ? 15.225 8.410 -22.717 1.00 67.88 452 LYS A O 1
ATOM 3675 N N . ASP A 1 453 ? 14.050 10.046 -21.720 1.00 67.94 453 ASP A N 1
ATOM 3676 C CA . ASP A 1 453 ? 14.548 9.811 -20.362 1.00 67.94 453 ASP A CA 1
ATOM 3677 C C . ASP A 1 453 ? 14.155 8.420 -19.842 1.00 67.94 453 ASP A C 1
ATOM 3679 O O . ASP A 1 453 ? 14.985 7.734 -19.250 1.00 67.94 453 ASP A O 1
ATOM 3683 N N . GLY A 1 454 ? 12.922 7.969 -20.101 1.00 68.44 454 GLY A N 1
ATOM 3684 C CA . GLY A 1 454 ? 12.480 6.616 -19.747 1.00 68.44 454 GLY A CA 1
ATOM 3685 C C . GLY A 1 454 ? 13.300 5.524 -20.442 1.00 68.44 454 GLY A C 1
ATOM 3686 O O . GLY A 1 454 ? 13.746 4.577 -19.794 1.00 68.44 454 GLY A O 1
ATOM 3687 N N . TYR A 1 455 ? 13.566 5.683 -21.742 1.00 71.38 455 TYR A N 1
ATOM 3688 C CA . TYR A 1 455 ? 14.431 4.770 -22.498 1.00 71.38 455 TYR A CA 1
ATOM 3689 C C . TYR A 1 455 ? 15.872 4.767 -21.969 1.00 71.38 455 TYR A C 1
ATOM 3691 O O . TYR A 1 455 ? 16.448 3.704 -21.732 1.00 71.38 455 TYR A O 1
ATOM 3699 N N . ASN A 1 456 ? 16.440 5.951 -21.729 1.00 71.25 456 ASN A N 1
ATOM 3700 C CA . ASN A 1 456 ? 17.787 6.090 -21.185 1.00 71.25 456 ASN A CA 1
ATOM 3701 C C . ASN A 1 456 ? 17.893 5.471 -19.782 1.00 71.25 456 ASN A C 1
ATOM 3703 O O . ASN A 1 456 ? 18.871 4.788 -19.505 1.00 71.25 456 ASN A O 1
ATOM 3707 N N . ALA A 1 457 ? 16.888 5.628 -18.915 1.00 69.56 457 ALA A N 1
ATOM 3708 C CA . ALA A 1 457 ? 16.878 5.026 -17.581 1.00 69.56 457 ALA A CA 1
ATOM 3709 C C . ALA A 1 457 ? 16.864 3.486 -17.624 1.00 69.56 457 ALA A C 1
ATOM 3711 O O . ALA A 1 457 ? 17.599 2.842 -16.873 1.00 69.56 457 ALA A O 1
ATOM 3712 N N . LEU A 1 458 ? 16.086 2.889 -18.534 1.00 71.19 458 LEU A N 1
ATOM 3713 C CA . LEU A 1 458 ? 16.078 1.437 -18.755 1.00 71.19 458 LEU A CA 1
ATOM 3714 C C . LEU A 1 458 ? 17.423 0.934 -19.292 1.00 71.19 458 LEU A C 1
ATOM 3716 O O . LEU A 1 458 ? 17.933 -0.090 -18.834 1.00 71.19 458 LEU A O 1
ATOM 3720 N N . MET A 1 459 ? 18.019 1.673 -20.230 1.00 71.25 459 MET A N 1
ATOM 3721 C CA . MET A 1 459 ? 19.350 1.370 -20.750 1.00 71.25 459 MET A CA 1
ATOM 3722 C C . MET A 1 459 ? 20.415 1.462 -19.649 1.00 71.25 459 MET A C 1
ATOM 3724 O O . MET A 1 459 ? 21.210 0.536 -19.515 1.00 71.25 459 MET A O 1
ATOM 3728 N N . ARG A 1 460 ? 20.391 2.504 -18.804 1.00 72.81 460 ARG A N 1
ATOM 3729 C CA . ARG A 1 460 ? 21.285 2.629 -17.637 1.00 72.81 460 ARG A CA 1
ATOM 3730 C C . ARG A 1 460 ? 21.138 1.444 -16.687 1.00 72.81 460 ARG A C 1
ATOM 3732 O O . ARG A 1 460 ? 22.138 0.888 -16.260 1.00 72.81 460 ARG A O 1
ATOM 3739 N N . TYR A 1 461 ? 19.910 1.007 -16.393 1.00 68.81 461 TYR A N 1
ATOM 3740 C CA . TYR A 1 461 ? 19.694 -0.170 -15.546 1.00 68.81 461 TYR A CA 1
ATOM 3741 C C . TYR A 1 461 ? 20.329 -1.435 -16.146 1.00 68.81 461 TYR A C 1
ATOM 3743 O O . TYR A 1 461 ? 20.969 -2.199 -15.425 1.00 68.81 461 TYR A O 1
ATOM 3751 N N . TYR A 1 462 ? 20.205 -1.651 -17.458 1.00 74.69 462 TYR A N 1
ATOM 3752 C CA . TYR A 1 462 ? 20.857 -2.777 -18.131 1.00 74.69 462 TYR A CA 1
ATOM 3753 C C . TYR A 1 462 ? 22.391 -2.665 -18.103 1.00 74.69 462 TYR A C 1
ATOM 3755 O O . TYR A 1 462 ? 23.068 -3.616 -17.711 1.00 74.69 462 TYR A O 1
ATOM 3763 N N . LEU A 1 463 ? 22.944 -1.509 -18.481 1.00 72.94 463 LEU A N 1
ATOM 3764 C CA . LEU A 1 463 ? 24.393 -1.296 -18.534 1.00 72.94 463 LEU A CA 1
ATOM 3765 C C . LEU A 1 463 ? 25.036 -1.462 -17.149 1.00 72.94 463 LEU A C 1
ATOM 3767 O O . LEU A 1 463 ? 25.958 -2.269 -17.016 1.00 72.94 463 LEU A O 1
ATOM 3771 N N . ASN A 1 464 ? 24.453 -0.851 -16.112 1.00 70.31 464 ASN A N 1
ATOM 3772 C CA . ASN A 1 464 ? 24.929 -0.953 -14.729 1.00 70.31 464 ASN A CA 1
ATOM 3773 C C . ASN A 1 464 ? 24.995 -2.408 -14.227 1.00 70.31 464 ASN A C 1
ATOM 3775 O O . ASN A 1 464 ? 25.920 -2.777 -13.507 1.00 70.31 464 ASN A O 1
ATOM 3779 N N . ASN A 1 465 ? 24.013 -3.246 -14.581 1.00 68.69 465 ASN A N 1
ATOM 3780 C CA . ASN A 1 465 ? 23.901 -4.612 -14.053 1.00 68.69 465 ASN A CA 1
ATOM 3781 C C . ASN A 1 465 ? 24.668 -5.669 -14.863 1.00 68.69 465 ASN A C 1
ATOM 3783 O O . ASN A 1 465 ? 24.982 -6.743 -14.331 1.00 68.69 465 ASN A O 1
ATOM 3787 N N . PHE A 1 466 ? 24.928 -5.417 -16.149 1.00 73.12 466 PHE A N 1
ATOM 3788 C CA . PHE A 1 466 ? 25.415 -6.452 -17.068 1.00 73.12 466 PHE A CA 1
ATOM 3789 C C . PHE A 1 466 ? 26.668 -6.078 -17.866 1.00 73.12 466 PHE A C 1
ATOM 3791 O O . PHE A 1 466 ? 27.324 -6.990 -18.359 1.00 73.12 466 PHE A O 1
ATOM 3798 N N . VAL A 1 467 ? 27.016 -4.792 -17.999 1.00 73.38 467 VAL A N 1
ATOM 3799 C CA . VAL A 1 467 ? 28.114 -4.336 -18.876 1.00 73.38 467 VAL A CA 1
ATOM 3800 C C . VAL A 1 467 ? 29.194 -3.560 -18.116 1.00 73.38 467 VAL A C 1
ATOM 3802 O O . VAL A 1 467 ? 30.379 -3.742 -18.391 1.00 73.38 467 VA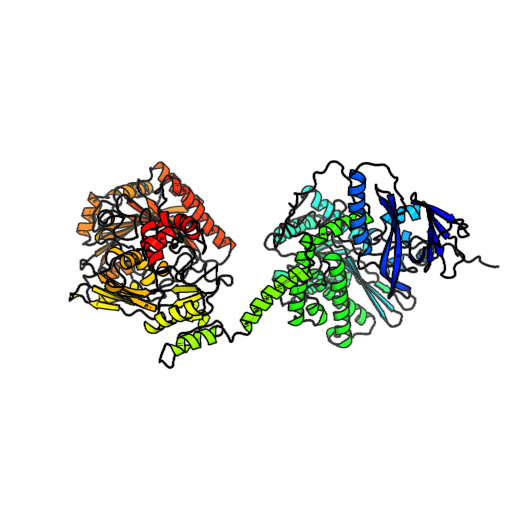L A O 1
ATOM 3805 N N . ASP A 1 468 ? 28.813 -2.739 -17.137 1.00 72.31 468 ASP A N 1
ATOM 3806 C CA . ASP A 1 468 ? 29.729 -1.799 -16.477 1.00 72.31 468 ASP A CA 1
ATOM 3807 C C . ASP A 1 468 ? 30.876 -2.469 -15.711 1.00 72.31 468 ASP A C 1
ATOM 3809 O O . ASP A 1 468 ? 31.949 -1.880 -15.611 1.00 72.31 468 ASP A O 1
ATOM 3813 N N . GLY A 1 469 ? 30.693 -3.706 -15.234 1.00 72.81 469 GLY A N 1
ATOM 3814 C CA . GLY A 1 469 ? 31.771 -4.477 -14.599 1.00 72.81 469 GLY A CA 1
ATOM 3815 C C . GLY A 1 469 ? 32.926 -4.746 -15.552 1.00 72.81 469 GLY A C 1
ATOM 3816 O O . GLY A 1 469 ? 34.048 -4.320 -15.309 1.00 72.81 469 GLY A O 1
ATOM 3817 N N . THR A 1 470 ? 32.627 -5.337 -16.710 1.00 76.06 470 THR A N 1
ATOM 3818 C CA . THR A 1 470 ? 33.630 -5.602 -17.751 1.00 76.06 470 THR A CA 1
ATOM 3819 C C . THR A 1 470 ? 34.252 -4.308 -18.289 1.00 76.06 470 THR A C 1
ATOM 3821 O O . THR A 1 470 ? 35.424 -4.289 -18.664 1.00 76.06 470 THR A O 1
ATOM 3824 N N . LYS A 1 471 ? 33.490 -3.205 -18.317 1.00 77.56 471 LYS A N 1
ATOM 3825 C CA . LYS A 1 471 ? 34.009 -1.883 -18.696 1.00 77.56 471 LYS A CA 1
ATOM 3826 C C . LYS A 1 471 ? 35.002 -1.344 -17.659 1.00 77.56 471 LYS A C 1
ATOM 3828 O O . LYS A 1 471 ? 36.042 -0.835 -18.062 1.00 77.56 471 LYS A O 1
ATOM 3833 N N . GLN A 1 472 ? 34.716 -1.477 -16.361 1.00 78.38 472 GLN A N 1
ATOM 3834 C CA . GLN A 1 472 ? 35.645 -1.090 -15.294 1.00 78.38 472 GLN A CA 1
ATOM 3835 C C . GLN A 1 472 ? 36.925 -1.928 -15.341 1.00 78.38 472 GLN A C 1
ATOM 3837 O O . GLN A 1 472 ? 38.008 -1.354 -15.350 1.00 78.38 472 GLN A O 1
ATOM 3842 N N . ASP A 1 473 ? 36.805 -3.251 -15.470 1.00 77.88 473 ASP A N 1
ATOM 3843 C CA . ASP A 1 473 ? 37.955 -4.160 -15.574 1.00 77.88 473 ASP A CA 1
ATOM 3844 C C . ASP A 1 473 ? 38.852 -3.797 -16.769 1.00 77.88 473 ASP A C 1
ATOM 3846 O O . ASP A 1 473 ? 40.079 -3.811 -16.675 1.00 77.88 473 ASP A O 1
ATOM 3850 N N . SER A 1 474 ? 38.245 -3.406 -17.896 1.00 82.19 474 SER A N 1
ATOM 3851 C CA . SER A 1 474 ? 38.970 -2.923 -19.073 1.00 82.19 474 SER A CA 1
ATOM 3852 C C . SER A 1 474 ? 39.670 -1.579 -18.845 1.00 82.19 474 SER A C 1
ATOM 3854 O O . SER A 1 474 ? 40.737 -1.373 -19.420 1.00 82.19 474 SER A O 1
ATOM 3856 N N . ILE A 1 475 ? 39.081 -0.659 -18.072 1.00 79.50 475 ILE A N 1
ATOM 3857 C CA . ILE A 1 475 ? 39.692 0.638 -17.731 1.00 79.50 475 ILE A CA 1
ATOM 3858 C C . ILE A 1 475 ? 40.879 0.416 -16.789 1.00 79.50 475 ILE A C 1
ATOM 3860 O O . ILE A 1 475 ? 41.972 0.912 -17.057 1.00 79.50 475 ILE A O 1
ATOM 3864 N N . ASP A 1 476 ? 40.695 -0.397 -15.748 1.00 78.12 476 ASP A N 1
ATOM 3865 C CA . ASP A 1 476 ? 41.748 -0.736 -14.788 1.00 78.12 476 ASP A CA 1
ATOM 3866 C C . ASP A 1 476 ? 42.926 -1.439 -15.483 1.00 78.12 476 ASP A C 1
ATOM 3868 O O . ASP A 1 476 ? 44.083 -1.211 -15.129 1.00 78.12 476 ASP A O 1
ATOM 3872 N N . LEU A 1 477 ? 42.647 -2.245 -16.517 1.00 81.31 477 LEU A N 1
ATOM 3873 C CA . LEU A 1 477 ? 43.659 -2.882 -17.360 1.00 81.31 477 LEU A CA 1
ATOM 3874 C C . LEU A 1 477 ? 44.516 -1.862 -18.122 1.00 81.31 477 LEU A C 1
ATOM 3876 O O . LEU A 1 477 ? 45.741 -1.930 -18.049 1.00 81.31 477 LEU A O 1
ATOM 3880 N N . VAL A 1 478 ? 43.901 -0.918 -18.844 1.00 81.19 478 VAL A N 1
ATOM 3881 C CA . VAL A 1 478 ? 44.648 0.066 -19.657 1.00 81.19 478 VAL A CA 1
ATOM 3882 C C . VAL A 1 478 ? 45.338 1.142 -18.818 1.00 81.19 478 VAL A C 1
ATOM 3884 O O . VAL A 1 478 ? 46.311 1.737 -19.279 1.00 81.19 478 VAL A O 1
ATOM 3887 N N . GLN A 1 479 ? 44.865 1.371 -17.590 1.00 76.88 479 GLN A N 1
ATOM 3888 C CA . GLN A 1 479 ? 45.467 2.301 -16.631 1.00 76.88 479 GLN A CA 1
ATOM 3889 C C . GLN A 1 479 ? 46.525 1.650 -15.723 1.00 76.88 479 GLN A C 1
ATOM 3891 O O . GLN A 1 479 ? 47.149 2.352 -14.934 1.00 76.88 479 GLN A O 1
ATOM 3896 N N . GLY A 1 480 ? 46.748 0.333 -15.820 1.00 73.50 480 GLY A N 1
ATOM 3897 C CA . GLY A 1 480 ? 47.777 -0.367 -15.039 1.00 73.50 480 GLY A CA 1
ATOM 3898 C C . GLY A 1 480 ? 47.389 -0.693 -13.590 1.00 73.50 480 GLY A C 1
ATOM 3899 O O . GLY A 1 480 ? 48.247 -1.062 -12.792 1.00 73.50 480 GLY A O 1
ATOM 3900 N N . HIS A 1 481 ? 46.104 -0.600 -13.233 1.00 70.56 481 HIS A N 1
ATOM 3901 C CA . HIS A 1 481 ? 45.580 -0.881 -11.888 1.00 70.56 481 HIS A CA 1
ATOM 3902 C C . HIS A 1 481 ? 45.040 -2.314 -11.711 1.00 70.56 481 HIS A C 1
ATOM 3904 O O . HIS A 1 481 ? 44.547 -2.669 -10.638 1.00 70.56 481 HIS A O 1
ATOM 3910 N N . TYR A 1 482 ? 45.123 -3.153 -12.745 1.00 64.62 482 TYR A N 1
ATOM 3911 C CA . TYR A 1 482 ? 44.577 -4.510 -12.735 1.00 64.62 482 TYR A CA 1
ATOM 3912 C C . TYR A 1 482 ? 45.434 -5.479 -11.895 1.00 64.62 482 TYR A C 1
ATOM 3914 O O . TYR A 1 482 ? 46.517 -5.898 -12.303 1.00 64.62 482 TYR A O 1
ATOM 3922 N N . ILE A 1 483 ? 44.948 -5.860 -10.707 1.00 52.00 483 ILE A N 1
ATOM 3923 C CA . ILE A 1 483 ? 45.659 -6.763 -9.786 1.00 52.00 483 ILE A CA 1
ATOM 3924 C C . ILE A 1 483 ? 45.372 -8.224 -10.153 1.00 52.00 483 ILE A C 1
ATOM 3926 O O . ILE A 1 483 ? 44.289 -8.739 -9.875 1.00 52.00 483 ILE A O 1
ATOM 3930 N N . VAL A 1 484 ? 46.369 -8.939 -10.680 1.00 47.19 484 VAL A N 1
ATOM 3931 C CA . VAL A 1 484 ? 46.289 -10.400 -10.842 1.00 47.19 484 VAL A CA 1
ATOM 3932 C C . VAL A 1 484 ? 46.657 -11.079 -9.517 1.00 47.19 484 VAL A C 1
ATOM 3934 O O . VAL A 1 484 ? 47.822 -11.345 -9.235 1.00 47.19 484 VAL A O 1
ATOM 3937 N N . SER A 1 485 ? 45.660 -11.341 -8.670 1.00 35.84 485 SER A N 1
ATOM 3938 C CA . SER A 1 485 ? 45.815 -12.177 -7.471 1.00 35.84 485 SER A CA 1
ATOM 3939 C C . SER A 1 485 ? 45.466 -13.628 -7.804 1.00 35.84 485 SER A C 1
ATOM 3941 O O . SER A 1 485 ? 44.325 -13.933 -8.134 1.00 35.84 485 SER A O 1
ATOM 3943 N N . LEU A 1 486 ? 46.435 -14.534 -7.657 1.00 40.12 486 LEU A N 1
ATOM 3944 C CA . LEU A 1 486 ? 46.260 -15.989 -7.803 1.00 40.12 486 LEU A CA 1
ATOM 3945 C C . LEU A 1 486 ? 45.427 -16.636 -6.670 1.00 40.12 486 LEU A C 1
ATOM 3947 O O . LEU A 1 486 ? 45.241 -17.848 -6.675 1.00 40.12 486 LEU A O 1
ATOM 3951 N N . THR A 1 487 ? 44.936 -15.863 -5.693 1.00 29.08 487 THR A N 1
ATOM 3952 C CA . THR A 1 487 ? 44.313 -16.381 -4.456 1.00 29.08 487 THR A CA 1
ATOM 3953 C C . THR A 1 487 ? 43.010 -15.692 -4.043 1.00 29.08 487 THR A C 1
ATOM 3955 O O . THR A 1 487 ? 42.486 -15.983 -2.968 1.00 29.08 487 THR A O 1
ATOM 3958 N N . ARG A 1 488 ? 42.423 -14.820 -4.872 1.00 28.78 488 ARG A N 1
ATOM 3959 C CA . ARG A 1 488 ? 41.048 -14.356 -4.635 1.00 28.78 488 ARG A CA 1
ATOM 3960 C C . ARG A 1 488 ? 40.057 -15.325 -5.274 1.00 28.78 488 ARG A C 1
ATOM 3962 O O . ARG A 1 488 ? 39.877 -15.314 -6.487 1.00 28.78 488 ARG A O 1
ATOM 3969 N N . ASP A 1 489 ? 39.354 -16.091 -4.441 1.00 34.16 489 ASP A N 1
ATOM 3970 C CA . ASP A 1 489 ? 37.989 -16.512 -4.763 1.00 34.16 489 ASP A CA 1
ATOM 3971 C C . ASP A 1 489 ? 37.184 -15.231 -5.040 1.00 34.16 489 ASP A C 1
ATOM 3973 O O . ASP A 1 489 ? 36.820 -14.475 -4.137 1.00 34.16 489 ASP A O 1
ATOM 3977 N N . MET A 1 490 ? 37.016 -14.917 -6.322 1.00 29.89 490 MET A N 1
ATOM 3978 C CA . MET A 1 490 ? 36.275 -13.750 -6.779 1.00 29.89 490 MET A CA 1
ATOM 3979 C C . MET A 1 490 ? 34.792 -13.884 -6.392 1.00 29.89 490 MET A C 1
ATOM 3981 O O . MET A 1 490 ? 34.222 -14.970 -6.472 1.00 29.89 490 MET A O 1
ATOM 3985 N N . SER A 1 491 ? 34.210 -12.754 -5.970 1.00 30.50 491 SER A N 1
ATOM 3986 C CA . SER A 1 491 ? 32.785 -12.383 -5.816 1.00 30.50 491 SER A CA 1
ATOM 3987 C C . SER A 1 491 ? 31.712 -13.387 -6.291 1.00 30.50 491 SER A C 1
ATOM 3989 O O . SER A 1 491 ? 31.866 -14.010 -7.342 1.00 30.50 491 SER A O 1
ATOM 3991 N N . PRO A 1 492 ? 30.562 -13.487 -5.586 1.00 30.27 492 PRO A N 1
ATOM 3992 C CA . PRO A 1 492 ? 29.683 -14.653 -5.602 1.00 30.27 492 PRO A CA 1
ATOM 3993 C C . PRO A 1 492 ? 29.338 -15.112 -7.017 1.00 30.27 492 PRO A C 1
ATOM 3995 O O . PRO A 1 492 ? 28.733 -14.382 -7.800 1.00 30.27 492 PRO A O 1
ATOM 3998 N N . LYS A 1 493 ? 29.714 -16.365 -7.302 1.00 29.64 493 LYS A N 1
ATOM 3999 C CA . LYS A 1 493 ? 29.340 -17.151 -8.482 1.00 29.64 493 LYS A CA 1
ATOM 4000 C C . LYS A 1 493 ? 27.947 -16.755 -8.994 1.00 29.64 493 LYS A C 1
ATOM 4002 O O . LYS A 1 493 ? 26.936 -17.192 -8.439 1.00 29.64 493 LYS A O 1
ATOM 4007 N N . ARG A 1 494 ? 27.882 -16.025 -10.116 1.00 36.44 494 ARG A N 1
ATOM 4008 C CA . ARG A 1 494 ? 26.697 -16.054 -10.983 1.00 36.44 494 ARG A CA 1
ATOM 4009 C C . ARG A 1 494 ? 26.591 -17.485 -11.508 1.00 36.44 494 ARG A C 1
ATOM 4011 O O . ARG A 1 494 ? 27.300 -17.871 -12.433 1.00 36.44 494 ARG A O 1
ATOM 4018 N N . LYS A 1 495 ? 25.738 -18.299 -10.877 1.00 28.75 495 LYS A N 1
ATOM 4019 C CA . LYS A 1 495 ? 25.268 -19.554 -11.475 1.00 28.75 495 LYS A CA 1
ATOM 4020 C C . LYS A 1 495 ? 24.754 -19.214 -12.873 1.00 28.75 495 LYS A C 1
ATOM 4022 O O . LYS A 1 495 ? 23.948 -18.296 -13.012 1.00 28.75 495 LYS A O 1
ATOM 4027 N N . GLY A 1 496 ? 25.250 -19.929 -13.880 1.00 32.06 496 GLY A N 1
ATOM 4028 C CA . GLY A 1 496 ? 24.808 -19.805 -15.264 1.00 32.06 496 GLY A CA 1
ATOM 4029 C C . GLY A 1 496 ? 23.310 -20.070 -15.373 1.00 32.06 496 GLY A C 1
ATOM 4030 O O . GLY A 1 496 ? 22.878 -21.212 -15.468 1.00 32.06 496 GLY A O 1
ATOM 4031 N N . GLY A 1 497 ? 22.526 -19.001 -15.309 1.00 31.33 497 GLY A N 1
ATOM 4032 C CA . GLY A 1 497 ? 21.160 -18.935 -15.799 1.00 31.33 497 GLY A CA 1
ATOM 4033 C C . GLY A 1 497 ? 21.149 -18.207 -17.139 1.00 31.33 497 GLY A C 1
ATOM 4034 O O . GLY A 1 497 ? 22.114 -17.532 -17.489 1.00 31.33 497 GLY A O 1
ATOM 4035 N N . ILE A 1 498 ? 20.040 -18.328 -17.862 1.00 35.09 498 ILE A N 1
ATOM 4036 C CA . ILE A 1 498 ? 19.764 -17.936 -19.262 1.00 35.09 498 ILE A CA 1
ATOM 4037 C C . ILE A 1 498 ? 20.059 -16.443 -19.607 1.00 35.09 498 ILE A C 1
ATOM 4039 O O . ILE A 1 498 ? 19.833 -15.993 -20.721 1.00 35.09 498 ILE A O 1
ATOM 4043 N N . ALA A 1 499 ? 20.609 -15.652 -18.684 1.00 38.06 499 ALA A N 1
ATOM 4044 C CA . ALA A 1 499 ? 20.915 -14.230 -18.842 1.00 38.06 499 ALA A CA 1
ATOM 4045 C C . ALA A 1 499 ? 22.258 -13.916 -19.534 1.00 38.06 499 ALA A C 1
ATOM 4047 O O . ALA A 1 499 ? 22.573 -12.745 -19.734 1.00 38.06 499 ALA A O 1
ATOM 4048 N N . ASN A 1 500 ? 23.046 -14.921 -19.924 1.00 44.16 500 ASN A N 1
ATOM 4049 C CA . ASN A 1 500 ? 24.165 -14.702 -20.836 1.00 44.16 500 ASN A CA 1
ATOM 4050 C C . ASN A 1 500 ? 23.652 -14.865 -22.274 1.00 44.16 500 ASN A C 1
ATOM 4052 O O . ASN A 1 500 ? 23.287 -15.967 -22.669 1.00 44.16 500 ASN A O 1
ATOM 4056 N N . ILE A 1 501 ? 23.709 -13.778 -23.055 1.00 48.66 501 ILE A N 1
ATOM 4057 C CA . ILE A 1 501 ? 23.396 -13.682 -24.499 1.00 48.66 501 ILE A CA 1
ATOM 4058 C C . ILE A 1 501 ? 21.929 -13.331 -24.839 1.00 48.66 501 ILE A C 1
ATOM 4060 O O . ILE A 1 501 ? 21.311 -13.940 -25.706 1.00 48.66 501 ILE A O 1
ATOM 4064 N N . ALA A 1 502 ? 21.371 -12.272 -24.249 1.00 45.28 502 ALA A N 1
ATOM 4065 C CA . ALA A 1 502 ? 20.286 -11.538 -24.910 1.00 45.28 502 ALA A CA 1
ATOM 4066 C C . ALA A 1 502 ? 20.764 -10.107 -25.219 1.00 45.28 502 ALA A C 1
ATOM 4068 O O . ALA A 1 502 ? 21.050 -9.361 -24.283 1.00 45.28 502 ALA A O 1
ATOM 4069 N N . PRO A 1 503 ? 20.886 -9.695 -26.499 1.00 55.88 503 PRO A N 1
ATOM 4070 C CA . PRO A 1 503 ? 21.165 -8.305 -26.846 1.00 55.88 503 PRO A CA 1
ATOM 4071 C C . PRO A 1 503 ? 20.084 -7.395 -26.248 1.00 55.88 503 PRO A C 1
ATOM 4073 O O . PRO A 1 503 ? 18.906 -7.742 -26.290 1.00 55.88 503 PRO A O 1
ATOM 4076 N N . PHE A 1 504 ? 20.451 -6.209 -25.756 1.00 49.28 504 PHE A N 1
ATOM 4077 C CA . PHE A 1 504 ? 19.511 -5.182 -25.279 1.00 49.28 504 PHE A CA 1
ATOM 4078 C C . PHE A 1 504 ? 18.242 -5.000 -26.153 1.00 49.28 504 PHE A C 1
ATOM 4080 O O . PHE A 1 504 ? 17.155 -4.934 -25.578 1.00 49.28 504 PHE A O 1
ATOM 4087 N N . PRO A 1 505 ? 18.291 -5.010 -27.508 1.00 54.69 505 PRO A N 1
ATOM 4088 C CA . PRO A 1 505 ? 17.077 -4.936 -28.330 1.00 54.69 505 PRO A CA 1
ATOM 4089 C C . PRO A 1 505 ? 16.139 -6.148 -28.217 1.00 54.69 505 PRO A C 1
ATOM 4091 O O . PRO A 1 505 ? 14.962 -6.009 -28.514 1.00 54.69 505 PRO A O 1
ATOM 4094 N N . VAL A 1 506 ? 16.603 -7.312 -27.758 1.00 56.09 506 VAL A N 1
ATOM 4095 C CA . VAL A 1 506 ? 15.752 -8.481 -27.473 1.00 56.09 506 VAL A CA 1
ATOM 4096 C C . VAL A 1 506 ? 15.039 -8.310 -26.135 1.00 56.09 506 VAL A C 1
ATOM 4098 O O . VAL A 1 506 ? 13.846 -8.568 -26.048 1.00 56.09 506 VAL A O 1
ATOM 4101 N N . VAL A 1 507 ? 15.722 -7.798 -25.109 1.00 57.12 507 VAL A N 1
ATOM 4102 C CA . VAL A 1 507 ? 15.099 -7.494 -23.807 1.00 57.12 507 VAL A CA 1
ATOM 4103 C C . VAL A 1 507 ? 14.096 -6.348 -23.951 1.00 57.12 507 VAL A C 1
ATOM 4105 O O . VAL A 1 507 ? 12.955 -6.461 -23.508 1.00 57.12 507 VAL A O 1
ATOM 4108 N N . VAL A 1 508 ? 14.478 -5.281 -24.658 1.00 55.72 508 VAL A N 1
ATOM 4109 C CA . VAL A 1 508 ? 13.572 -4.187 -25.023 1.00 55.72 508 VAL A CA 1
ATOM 4110 C C . VAL A 1 508 ? 12.496 -4.666 -25.985 1.00 55.72 508 VAL A C 1
ATOM 4112 O O . VAL A 1 508 ? 11.371 -4.226 -25.854 1.00 55.72 508 VAL A O 1
ATOM 4115 N N . GLY A 1 509 ? 12.782 -5.595 -26.892 1.00 59.56 509 GLY A N 1
ATOM 4116 C CA . GLY A 1 509 ? 11.797 -6.205 -27.781 1.00 59.56 509 GLY A CA 1
ATOM 4117 C C . GLY A 1 509 ? 10.756 -7.019 -27.022 1.00 59.56 509 GLY A C 1
ATOM 4118 O O . GLY A 1 509 ? 9.580 -6.896 -27.314 1.00 59.56 509 GLY A O 1
ATOM 4119 N N . VAL A 1 510 ? 11.141 -7.773 -25.992 1.00 62.56 510 VAL A N 1
ATOM 4120 C CA . VAL A 1 510 ? 10.217 -8.517 -25.119 1.00 62.56 510 VAL A CA 1
ATOM 4121 C C . VAL A 1 510 ? 9.409 -7.569 -24.233 1.00 62.56 510 VAL A C 1
ATOM 4123 O O . VAL A 1 510 ? 8.208 -7.765 -24.064 1.00 62.56 510 VAL A O 1
ATOM 4126 N N . ILE A 1 511 ? 10.028 -6.502 -23.722 1.00 58.72 511 ILE A N 1
ATOM 4127 C CA . ILE A 1 511 ? 9.340 -5.464 -22.942 1.00 58.72 511 ILE A CA 1
ATOM 4128 C C . ILE A 1 511 ? 8.397 -4.651 -23.834 1.00 58.72 511 ILE A C 1
ATOM 4130 O O . ILE A 1 511 ? 7.258 -4.430 -23.452 1.00 58.72 511 ILE A O 1
ATOM 4134 N N . LEU A 1 512 ? 8.823 -4.248 -25.032 1.00 56.75 512 LEU A N 1
ATOM 4135 C CA . LEU A 1 512 ? 8.016 -3.534 -26.021 1.00 56.75 512 LEU A CA 1
ATOM 4136 C C . LEU A 1 512 ? 6.959 -4.431 -26.634 1.00 56.75 512 LEU A C 1
ATOM 4138 O O . LEU A 1 512 ? 5.907 -3.922 -26.959 1.00 56.75 512 LEU A O 1
ATOM 4142 N N . MET A 1 513 ? 7.188 -5.734 -26.764 1.00 59.72 513 MET A N 1
ATOM 4143 C CA . MET A 1 513 ? 6.168 -6.697 -27.160 1.00 59.72 513 MET A CA 1
ATOM 4144 C C . MET A 1 513 ? 5.165 -6.871 -26.021 1.00 59.72 513 MET A C 1
ATOM 4146 O O . MET A 1 513 ? 3.971 -6.847 -26.272 1.00 59.72 513 MET A O 1
ATOM 4150 N N . GLY A 1 514 ? 5.611 -6.899 -24.762 1.00 56.97 514 GLY A N 1
ATOM 4151 C CA . GLY A 1 514 ? 4.740 -6.804 -23.588 1.00 56.97 514 GLY A CA 1
ATOM 4152 C C . GLY A 1 514 ? 3.941 -5.495 -23.538 1.00 56.97 514 GLY A C 1
ATOM 4153 O O . GLY A 1 514 ? 2.744 -5.522 -23.273 1.00 56.97 514 GLY A O 1
ATOM 4154 N N . ILE A 1 515 ? 4.562 -4.361 -23.873 1.00 57.25 515 ILE A N 1
ATOM 4155 C CA . ILE A 1 515 ? 3.927 -3.038 -23.958 1.00 57.25 515 ILE A CA 1
ATOM 4156 C C . ILE A 1 515 ? 3.052 -2.924 -25.212 1.00 57.25 515 ILE A C 1
ATOM 4158 O O . ILE A 1 515 ? 2.037 -2.256 -25.161 1.00 57.25 515 ILE A O 1
ATOM 4162 N N . PHE A 1 516 ? 3.378 -3.593 -26.317 1.00 53.50 516 PHE A N 1
ATOM 4163 C CA . PHE A 1 516 ? 2.604 -3.643 -27.558 1.00 53.50 516 PHE A CA 1
ATOM 4164 C C . PHE A 1 516 ? 1.391 -4.545 -27.390 1.00 53.50 516 PHE A C 1
ATOM 4166 O O . PHE A 1 516 ? 0.316 -4.170 -27.824 1.00 53.50 516 PHE A O 1
ATOM 4173 N N . PHE A 1 517 ? 1.507 -5.665 -26.674 1.00 52.47 517 PHE A N 1
ATOM 4174 C CA . PHE A 1 517 ? 0.358 -6.444 -26.221 1.00 52.47 517 PHE A CA 1
ATOM 4175 C C . PHE A 1 517 ? -0.465 -5.668 -25.177 1.00 52.47 517 PHE A C 1
ATOM 4177 O O . PHE A 1 517 ? -1.691 -5.749 -25.213 1.00 52.47 517 PHE A O 1
ATOM 4184 N N . ALA A 1 518 ? 0.163 -4.829 -24.340 1.00 49.47 518 ALA A N 1
ATOM 4185 C CA . ALA A 1 518 ? -0.537 -3.898 -23.446 1.00 49.47 518 ALA A CA 1
ATOM 4186 C C . ALA A 1 518 ? -1.179 -2.687 -24.178 1.00 49.47 518 ALA A C 1
ATOM 4188 O O . ALA A 1 518 ? -2.217 -2.179 -23.750 1.00 49.47 518 ALA A O 1
ATOM 4189 N N . LEU A 1 519 ? -0.619 -2.239 -25.305 1.00 42.56 519 LEU A N 1
ATOM 4190 C CA . LEU A 1 519 ? -1.121 -1.147 -26.153 1.00 42.56 519 LEU A CA 1
ATOM 4191 C C . LEU A 1 519 ? -2.152 -1.641 -27.175 1.00 42.56 519 LEU A C 1
ATOM 4193 O O . LEU A 1 519 ? -3.098 -0.926 -27.482 1.00 42.56 519 LEU A O 1
ATOM 4197 N N . LEU A 1 520 ? -2.057 -2.887 -27.636 1.00 40.94 520 LEU A N 1
ATOM 4198 C CA . LEU A 1 520 ? -3.120 -3.576 -28.369 1.00 40.94 520 LEU A CA 1
ATOM 4199 C C . LEU A 1 520 ? -4.354 -3.767 -27.480 1.00 40.94 520 LEU A C 1
ATOM 4201 O O . LEU A 1 520 ? -5.475 -3.709 -27.982 1.00 40.94 520 LEU A O 1
ATOM 4205 N N . SER A 1 521 ? -4.187 -3.883 -26.155 1.00 44.59 521 SER A N 1
ATOM 4206 C CA . SER A 1 521 ? -5.311 -3.742 -25.219 1.00 44.59 521 SER A CA 1
ATOM 4207 C C . SER A 1 521 ? -5.826 -2.305 -25.048 1.00 44.59 521 SER A C 1
ATOM 4209 O O . SER A 1 521 ? -6.942 -2.148 -24.562 1.00 44.59 521 SER A O 1
ATOM 4211 N N . LEU A 1 522 ? -5.092 -1.275 -25.491 1.00 41.88 522 LEU A N 1
ATOM 4212 C CA . LEU A 1 522 ? -5.525 0.135 -25.502 1.00 41.88 522 LEU A CA 1
ATOM 4213 C C . LEU A 1 522 ? -6.221 0.563 -26.810 1.00 41.88 522 LEU A C 1
ATOM 4215 O O . LEU A 1 522 ? -6.853 1.614 -26.830 1.00 41.88 522 LEU A O 1
ATOM 4219 N N . VAL A 1 523 ? -6.180 -0.250 -27.875 1.00 39.66 523 VAL A N 1
ATOM 4220 C CA . VAL A 1 523 ? -7.019 -0.053 -29.083 1.00 39.66 523 VAL A CA 1
ATOM 4221 C C . VAL A 1 523 ? -8.399 -0.723 -28.937 1.00 39.66 523 VAL A C 1
ATOM 4223 O O . VAL A 1 523 ? -9.280 -0.567 -29.782 1.00 39.66 523 VAL A O 1
ATOM 4226 N N . ARG A 1 524 ? -8.673 -1.395 -27.810 1.00 42.25 524 ARG A N 1
ATOM 4227 C CA . ARG A 1 524 ? -10.058 -1.629 -27.383 1.00 42.25 524 ARG A CA 1
ATOM 4228 C C . ARG A 1 524 ? -10.613 -0.291 -26.907 1.00 42.25 524 ARG A C 1
ATOM 4230 O O . ARG A 1 524 ? -9.997 0.340 -26.053 1.00 42.25 524 ARG A O 1
ATOM 4237 N N . GLY A 1 525 ? -11.763 0.138 -27.433 1.00 52.06 525 GLY A N 1
ATOM 4238 C CA . GLY A 1 525 ? -12.485 1.290 -26.881 1.00 52.06 525 GLY A CA 1
ATOM 4239 C C . GLY A 1 525 ? -12.501 1.221 -25.350 1.00 52.06 525 GLY A C 1
ATOM 4240 O O . GLY A 1 525 ? -12.566 0.116 -24.809 1.00 52.06 525 GLY A O 1
ATOM 4241 N N . SER A 1 526 ? -12.366 2.374 -24.680 1.00 71.62 526 SER A N 1
ATOM 4242 C CA . SER A 1 526 ? -12.204 2.495 -23.220 1.00 71.62 526 SER A CA 1
ATOM 4243 C C . SER A 1 526 ? -12.915 1.364 -22.466 1.00 71.62 526 SER A C 1
ATOM 4245 O O . SER A 1 526 ? -14.099 1.125 -22.704 1.00 71.62 526 SER A O 1
ATOM 4247 N N . PHE A 1 527 ? -12.220 0.643 -21.573 1.00 83.88 527 PHE A N 1
ATOM 4248 C CA . PHE A 1 527 ? -12.813 -0.448 -20.778 1.00 83.88 527 PHE A CA 1
ATOM 4249 C C . PHE A 1 527 ? -14.160 -0.031 -20.161 1.00 83.88 527 PHE A C 1
ATOM 4251 O O . PHE A 1 527 ? -15.102 -0.820 -20.130 1.00 83.88 527 PHE A O 1
ATOM 4258 N N . TYR A 1 528 ? -14.262 1.240 -19.758 1.00 87.50 528 TYR A N 1
ATOM 4259 C CA . TYR A 1 528 ? -15.496 1.871 -19.310 1.00 87.50 528 TYR A CA 1
ATOM 4260 C C . TYR A 1 528 ? -16.636 1.773 -20.330 1.00 87.50 528 TYR A C 1
ATOM 4262 O O . TYR A 1 528 ? -17.712 1.322 -19.966 1.00 87.50 528 TYR A O 1
ATOM 4270 N N . GLU A 1 529 ? -16.409 2.108 -21.601 1.00 87.56 529 GLU A N 1
ATOM 4271 C CA . GLU A 1 529 ? -17.416 2.003 -22.667 1.00 87.56 529 GLU A CA 1
ATOM 4272 C C . GLU A 1 529 ? -17.844 0.556 -22.913 1.00 87.56 529 GLU A C 1
ATOM 4274 O O . GLU A 1 529 ? -19.021 0.271 -23.122 1.00 87.56 529 GLU A O 1
ATOM 4279 N N . THR A 1 530 ? -16.901 -0.387 -22.855 1.00 90.12 530 THR A N 1
ATOM 4280 C CA . THR A 1 530 ? -17.217 -1.815 -23.010 1.00 90.12 530 THR A CA 1
ATOM 4281 C C . THR A 1 530 ? -18.066 -2.322 -21.840 1.00 90.12 530 THR A C 1
ATOM 4283 O O . THR A 1 530 ? -19.070 -3.008 -22.048 1.00 90.12 530 THR A O 1
ATOM 4286 N N . PHE A 1 531 ? -17.701 -1.955 -20.609 1.00 92.06 531 PHE A N 1
ATOM 4287 C CA . PHE A 1 531 ? -18.456 -2.309 -19.410 1.00 92.06 531 PHE A CA 1
ATOM 4288 C C . PHE A 1 531 ? -19.833 -1.631 -19.387 1.00 92.06 531 PHE A C 1
ATOM 4290 O O . PHE A 1 531 ? -20.834 -2.299 -19.137 1.00 92.06 531 PHE A O 1
ATOM 4297 N N . LEU A 1 532 ? -19.908 -0.342 -19.735 1.00 91.12 532 LEU A N 1
ATOM 4298 C CA . LEU A 1 532 ? -21.147 0.427 -19.850 1.00 91.12 532 LEU A CA 1
ATOM 4299 C C . LEU A 1 532 ? -22.092 -0.194 -20.882 1.00 91.12 532 LEU A C 1
ATOM 4301 O O . LEU A 1 532 ? -23.267 -0.386 -20.578 1.00 91.12 532 LEU A O 1
ATOM 4305 N N . LYS A 1 533 ? -21.595 -0.572 -22.068 1.00 90.62 533 LYS A N 1
ATOM 4306 C CA . LYS A 1 533 ? -22.393 -1.270 -23.090 1.00 90.62 533 LYS A CA 1
ATOM 4307 C C . LYS A 1 533 ? -22.915 -2.613 -22.585 1.00 90.62 533 LYS A C 1
ATOM 4309 O O . LYS A 1 533 ? -24.095 -2.904 -22.762 1.00 90.62 533 LYS A O 1
ATOM 4314 N N . CYS A 1 534 ? -22.071 -3.406 -21.917 1.00 91.94 534 CYS A N 1
ATOM 4315 C CA . CYS A 1 534 ? -22.494 -4.677 -21.325 1.00 91.94 534 CYS A CA 1
ATOM 4316 C C . CYS A 1 534 ? -23.603 -4.482 -20.278 1.00 91.94 534 CYS A C 1
ATOM 4318 O O . CYS A 1 534 ? -24.619 -5.178 -20.312 1.00 91.94 534 CYS A O 1
ATOM 4320 N N . MET A 1 535 ? -23.435 -3.506 -19.382 1.00 91.50 535 MET A N 1
ATOM 4321 C CA . MET A 1 535 ? -24.414 -3.185 -18.343 1.00 91.50 535 MET A CA 1
ATOM 4322 C C . MET A 1 535 ? -25.722 -2.642 -18.934 1.00 91.50 535 MET A C 1
ATOM 4324 O O . MET A 1 535 ? -26.797 -3.032 -18.484 1.00 91.50 535 MET A O 1
ATOM 4328 N N . SER A 1 536 ? -25.643 -1.787 -19.956 1.00 89.12 536 SER A N 1
ATOM 4329 C CA . SER A 1 536 ? -26.812 -1.179 -20.613 1.00 89.12 536 SER A CA 1
ATOM 4330 C C . SER A 1 536 ? -27.615 -2.196 -21.423 1.00 89.12 536 SER A C 1
ATOM 4332 O O . SER A 1 536 ? -28.833 -2.131 -21.450 1.00 89.12 536 SER A O 1
ATOM 4334 N N . HIS A 1 537 ? -26.967 -3.194 -22.029 1.00 84.94 537 HIS A N 1
ATOM 4335 C CA . HIS A 1 537 ? -27.679 -4.241 -22.766 1.00 84.94 537 HIS A CA 1
ATOM 4336 C C . HIS A 1 537 ? -28.567 -5.119 -21.866 1.00 84.94 537 HIS A C 1
ATOM 4338 O O . HIS A 1 537 ? -29.560 -5.676 -22.326 1.00 84.94 537 HIS A O 1
ATOM 4344 N N . ARG A 1 538 ? -28.215 -5.259 -20.580 1.00 79.06 538 ARG A N 1
ATOM 4345 C CA . ARG A 1 538 ? -28.961 -6.086 -19.617 1.00 79.06 538 ARG A CA 1
ATOM 4346 C C . ARG A 1 538 ? -29.927 -5.314 -18.727 1.00 79.06 538 ARG A C 1
ATOM 4348 O O . ARG A 1 538 ? -30.752 -5.946 -18.074 1.00 79.06 538 ARG A O 1
ATOM 4355 N N . ASN A 1 539 ? -29.838 -3.987 -18.691 1.00 76.12 539 ASN A N 1
ATOM 4356 C CA . ASN A 1 539 ? -30.746 -3.149 -17.918 1.00 76.12 539 ASN A CA 1
ATOM 4357 C C . ASN A 1 539 ? -31.550 -2.280 -18.882 1.00 76.12 539 ASN A C 1
ATOM 4359 O O . ASN A 1 539 ? -30.990 -1.422 -19.550 1.00 76.12 539 ASN A O 1
ATOM 4363 N N . SER A 1 540 ? -32.869 -2.451 -18.906 1.00 58.59 540 SER A N 1
ATOM 4364 C CA . SER A 1 540 ? -33.804 -1.647 -19.707 1.00 58.59 540 SER A CA 1
ATOM 4365 C C . SER A 1 540 ? -33.989 -0.209 -19.187 1.00 58.59 540 SER A C 1
ATOM 4367 O O . SER A 1 540 ? -34.998 0.421 -19.481 1.00 58.59 540 SER A O 1
ATOM 4369 N N . SER A 1 541 ? -33.068 0.287 -18.353 1.00 56.75 541 SER A N 1
ATOM 4370 C CA . SER A 1 541 ? -33.157 1.580 -17.670 1.00 56.75 541 SER A CA 1
ATOM 4371 C C . SER A 1 541 ? -32.199 2.591 -18.294 1.00 56.75 541 SER A C 1
ATOM 4373 O O . SER A 1 541 ? -30.995 2.342 -18.382 1.00 56.75 541 SER A O 1
ATOM 4375 N N . ASP A 1 542 ? -32.723 3.768 -18.639 1.00 54.72 542 ASP A N 1
ATOM 4376 C CA . ASP A 1 542 ? -32.035 4.865 -19.338 1.00 54.72 542 ASP A CA 1
ATOM 4377 C C . ASP A 1 542 ? -30.893 5.547 -18.547 1.00 54.72 542 ASP A C 1
ATOM 4379 O O . ASP A 1 542 ? -30.372 6.580 -18.968 1.00 54.72 542 ASP A O 1
ATOM 4383 N N . ARG A 1 543 ? -30.478 5.022 -17.381 1.00 74.19 543 ARG A N 1
ATOM 4384 C CA . ARG A 1 543 ? -29.519 5.703 -16.481 1.00 74.19 543 ARG A CA 1
ATOM 4385 C C . ARG A 1 543 ? -28.412 4.823 -15.890 1.00 74.19 543 ARG A C 1
ATOM 4387 O O . ARG A 1 543 ? -27.889 5.124 -14.824 1.00 74.19 543 ARG A O 1
ATOM 4394 N N . VAL A 1 544 ? -27.976 3.765 -16.576 1.00 84.81 544 VAL A N 1
ATOM 4395 C CA . VAL A 1 544 ? -26.831 2.944 -16.112 1.00 84.81 544 VAL A CA 1
ATOM 4396 C C . VAL A 1 544 ? -25.554 3.778 -15.912 1.00 84.81 544 VAL A C 1
ATOM 4398 O O . VAL A 1 544 ? -24.785 3.520 -14.991 1.00 84.81 544 VAL A O 1
ATOM 4401 N N . SER A 1 545 ? -25.330 4.818 -16.716 1.00 86.06 545 SER A N 1
ATOM 4402 C CA . SER A 1 545 ? -24.165 5.701 -16.575 1.00 86.06 545 SER A CA 1
ATOM 4403 C C . SER A 1 545 ? -24.134 6.484 -15.256 1.00 86.06 545 SER A C 1
ATOM 4405 O O . SER A 1 545 ? -23.049 6.824 -14.796 1.00 86.06 545 SER A O 1
ATOM 4407 N N . SER A 1 546 ? -25.278 6.744 -14.608 1.00 90.50 546 SER A N 1
ATOM 4408 C CA . SER A 1 546 ? -25.315 7.523 -13.361 1.00 90.50 546 SER A CA 1
ATOM 4409 C C . SER A 1 546 ? -24.870 6.736 -12.128 1.00 90.50 546 SER A C 1
ATOM 4411 O O . SER A 1 546 ? -24.660 7.337 -11.080 1.00 90.50 546 SER A O 1
ATOM 4413 N N . ILE A 1 547 ? -24.759 5.408 -12.236 1.00 93.94 547 ILE A N 1
ATOM 4414 C CA . ILE A 1 547 ? -24.303 4.518 -11.155 1.00 93.94 547 ILE A CA 1
ATOM 4415 C C . ILE A 1 547 ? -22.876 3.999 -11.377 1.00 93.94 547 ILE A C 1
ATOM 4417 O O . ILE A 1 547 ? -22.411 3.158 -10.608 1.00 93.94 547 ILE A O 1
ATOM 4421 N N . LEU A 1 548 ? -22.206 4.447 -12.444 1.00 95.00 548 LEU A N 1
ATOM 4422 C CA . LEU A 1 548 ? -20.851 4.046 -12.811 1.00 95.00 548 LEU A CA 1
ATOM 4423 C C . LEU A 1 548 ? -19.909 5.242 -12.695 1.00 95.00 548 LEU A C 1
ATOM 4425 O O . LEU A 1 548 ? -20.121 6.274 -13.324 1.00 95.00 548 LEU A O 1
ATOM 4429 N N . TYR A 1 549 ? -18.828 5.075 -11.940 1.00 95.25 549 TYR A N 1
ATOM 4430 C CA . TYR A 1 549 ? -17.815 6.111 -11.759 1.00 95.25 549 TYR A CA 1
ATOM 4431 C C . TYR A 1 549 ? -16.449 5.579 -12.170 1.00 95.25 549 TYR A C 1
ATOM 4433 O O . TYR A 1 549 ? -15.953 4.612 -11.594 1.00 95.25 549 TYR A O 1
ATOM 4441 N N . ASN A 1 550 ? -15.821 6.226 -13.142 1.00 93.00 550 ASN A N 1
ATOM 4442 C CA . ASN A 1 550 ? -14.434 6.014 -13.540 1.00 93.00 550 ASN A CA 1
ATOM 4443 C C . ASN A 1 550 ? -13.560 7.200 -13.077 1.00 93.00 550 ASN A C 1
ATOM 4445 O O . ASN A 1 550 ? -14.102 8.238 -12.699 1.00 93.00 550 ASN A O 1
ATOM 4449 N N . PRO A 1 551 ? -12.219 7.105 -13.136 1.00 90.12 551 PRO A N 1
ATOM 4450 C CA . PRO A 1 551 ? -11.330 8.187 -12.701 1.00 90.12 551 PRO A CA 1
ATOM 4451 C C . PRO A 1 551 ? -11.514 9.546 -13.404 1.00 90.12 551 PRO A C 1
ATOM 4453 O O . PRO A 1 551 ? -11.029 10.549 -12.889 1.00 90.12 551 PRO A O 1
ATOM 4456 N N . ASN A 1 552 ? -12.205 9.602 -14.550 1.00 88.06 552 ASN A N 1
ATOM 4457 C CA . ASN A 1 552 ? -12.507 10.850 -15.258 1.00 88.06 552 ASN A CA 1
ATOM 4458 C C . ASN A 1 552 ? -13.784 11.534 -14.730 1.00 88.06 552 ASN A C 1
ATOM 4460 O O . ASN A 1 552 ? -14.003 12.712 -15.008 1.00 88.06 552 ASN A O 1
ATOM 4464 N N . ASN A 1 553 ? -14.643 10.830 -13.983 1.00 89.94 553 ASN A N 1
ATOM 4465 C CA . ASN A 1 553 ? -15.813 11.429 -13.344 1.00 89.94 553 ASN A CA 1
ATOM 4466 C C . ASN A 1 553 ? -15.389 12.278 -12.132 1.00 89.94 553 ASN A C 1
ATOM 4468 O O . ASN A 1 553 ? -14.694 11.793 -11.240 1.00 89.94 553 ASN A O 1
ATOM 4472 N N . SER A 1 554 ? -15.895 13.511 -12.025 1.00 92.31 554 SER A N 1
ATOM 4473 C CA . SER A 1 554 ? -15.604 14.415 -10.895 1.00 92.31 554 SER A CA 1
ATOM 4474 C C . SER A 1 554 ? -15.992 13.833 -9.527 1.00 92.31 554 SER A C 1
ATOM 4476 O O . SER A 1 554 ? -15.318 14.085 -8.531 1.00 92.31 554 SER A O 1
ATOM 4478 N N . SER A 1 555 ? -17.041 13.005 -9.474 1.00 94.31 555 SER A N 1
ATOM 4479 C CA . SER A 1 555 ? -17.516 12.344 -8.250 1.00 94.31 555 SER A CA 1
ATOM 4480 C C . SER A 1 555 ? -16.767 11.053 -7.891 1.00 94.31 555 SER A C 1
ATOM 4482 O O . SER A 1 555 ? -17.072 10.451 -6.864 1.00 94.31 555 SER A O 1
ATOM 4484 N N . TYR A 1 556 ? -15.804 10.590 -8.698 1.00 95.31 556 TYR A N 1
ATOM 4485 C CA . TYR A 1 556 ? -15.112 9.319 -8.450 1.00 95.31 556 TYR A CA 1
ATOM 4486 C C . TYR A 1 556 ? -14.376 9.309 -7.108 1.00 95.31 556 TYR A C 1
ATOM 4488 O O . TYR A 1 556 ? -14.574 8.410 -6.290 1.00 95.31 556 TYR A O 1
ATOM 4496 N N . THR A 1 557 ? -13.562 10.335 -6.851 1.00 95.31 557 THR A N 1
ATOM 4497 C CA . THR A 1 557 ? -12.741 10.413 -5.635 1.00 95.31 557 THR A CA 1
ATOM 4498 C C . THR A 1 557 ? -13.602 10.511 -4.380 1.00 95.31 557 THR A C 1
ATOM 4500 O O . THR A 1 557 ? -13.349 9.789 -3.417 1.00 95.31 557 THR A O 1
ATOM 4503 N N . SER A 1 558 ? -14.645 11.348 -4.392 1.00 95.06 558 SER A N 1
ATOM 4504 C CA . SER A 1 558 ? -15.553 11.489 -3.249 1.00 95.06 558 SER A CA 1
ATOM 4505 C C . SER A 1 558 ? -16.332 10.198 -2.983 1.00 95.06 558 SER A C 1
ATOM 4507 O O . SER A 1 558 ? -16.413 9.769 -1.834 1.00 95.06 558 SER A O 1
ATOM 4509 N N . THR A 1 559 ? -16.809 9.521 -4.032 1.00 95.44 559 THR A N 1
ATOM 4510 C CA . THR A 1 559 ? -17.501 8.224 -3.924 1.00 95.44 559 THR A CA 1
ATOM 4511 C C . THR A 1 559 ? -16.574 7.141 -3.370 1.00 95.44 559 THR A C 1
ATOM 4513 O O . THR A 1 559 ? -16.941 6.389 -2.465 1.00 95.44 559 THR A O 1
ATOM 4516 N N . LEU A 1 560 ? -15.328 7.076 -3.849 1.00 95.81 560 LEU A N 1
ATOM 4517 C CA . LEU A 1 560 ? -14.351 6.126 -3.330 1.00 95.81 560 LEU A CA 1
ATOM 4518 C C . LEU A 1 560 ? -14.044 6.387 -1.853 1.00 95.81 560 LEU A C 1
ATOM 4520 O O . LEU A 1 560 ? -14.031 5.446 -1.064 1.00 95.81 560 LEU A O 1
ATOM 4524 N N . GLN A 1 561 ? -13.807 7.639 -1.469 1.00 94.38 561 GLN A N 1
ATOM 4525 C CA . GLN A 1 561 ? -13.343 7.991 -0.127 1.00 94.38 561 GLN A CA 1
ATOM 4526 C C . GLN A 1 561 ? -14.447 8.005 0.937 1.00 94.38 561 GLN A C 1
ATOM 4528 O O . GLN A 1 561 ? -14.125 7.800 2.108 1.00 94.38 561 GLN A O 1
ATOM 4533 N N . ALA A 1 562 ? -15.720 8.173 0.553 1.00 92.19 562 ALA A N 1
ATOM 4534 C CA . ALA A 1 562 ? -16.860 8.310 1.470 1.00 92.19 562 ALA A CA 1
ATOM 4535 C C . ALA A 1 562 ? -16.916 7.236 2.571 1.00 92.19 562 ALA A C 1
ATOM 4537 O O . ALA A 1 562 ? -17.267 7.531 3.715 1.00 92.19 562 ALA A O 1
ATOM 4538 N N . TYR A 1 563 ? -16.531 5.998 2.241 1.00 93.81 563 TYR A N 1
ATOM 4539 C CA . TYR A 1 563 ? -16.606 4.853 3.150 1.00 93.81 563 TYR A CA 1
ATOM 4540 C C . TYR A 1 563 ? -15.254 4.178 3.413 1.00 93.81 563 TYR A C 1
ATOM 4542 O O . TYR A 1 563 ? -15.226 3.044 3.876 1.00 93.81 563 TYR A O 1
ATOM 4550 N N . ILE A 1 564 ? -14.119 4.842 3.161 1.00 95.25 564 ILE A N 1
ATOM 4551 C CA . ILE A 1 564 ? -12.816 4.308 3.595 1.00 95.25 564 ILE A CA 1
ATOM 4552 C C . ILE A 1 564 ? -12.621 4.606 5.083 1.00 95.25 564 ILE A C 1
ATOM 4554 O O . ILE A 1 564 ? -12.444 5.757 5.485 1.00 95.25 564 ILE A O 1
ATOM 4558 N N . ARG A 1 565 ? -12.625 3.559 5.916 1.00 94.12 565 ARG A N 1
ATOM 4559 C CA . ARG A 1 565 ? -12.528 3.704 7.381 1.00 94.12 565 ARG A CA 1
ATOM 4560 C C . ARG A 1 565 ? -11.115 3.591 7.926 1.00 94.12 565 ARG A C 1
ATOM 4562 O O . ARG A 1 565 ? -10.833 4.167 8.974 1.00 94.12 565 ARG A O 1
ATOM 4569 N N . ASN A 1 566 ? -10.220 2.929 7.195 1.00 95.62 566 ASN A N 1
ATOM 4570 C CA . ASN A 1 566 ? -8.810 2.834 7.552 1.00 95.62 566 ASN A CA 1
ATOM 4571 C C . ASN A 1 566 ? -7.950 3.654 6.583 1.00 95.62 566 ASN A C 1
ATOM 4573 O O . ASN A 1 566 ? -7.736 3.257 5.433 1.00 95.62 566 ASN A O 1
ATOM 4577 N N . LYS A 1 567 ? -7.427 4.790 7.063 1.00 94.75 567 LYS A N 1
ATOM 4578 C CA . LYS A 1 567 ? -6.608 5.723 6.269 1.00 94.75 567 LYS A CA 1
ATOM 4579 C C . LYS A 1 567 ? -5.313 5.102 5.748 1.00 94.75 567 LYS A C 1
ATOM 4581 O O . LYS A 1 567 ? -4.800 5.573 4.738 1.00 94.75 567 LYS A O 1
ATOM 4586 N N . ARG A 1 568 ? -4.837 3.998 6.346 1.00 94.06 568 ARG A N 1
ATOM 4587 C CA . ARG A 1 568 ? -3.676 3.230 5.849 1.00 94.06 568 ARG A CA 1
ATOM 4588 C C . ARG A 1 568 ? -3.842 2.786 4.389 1.00 94.06 568 ARG A C 1
ATOM 4590 O O . ARG A 1 568 ? -2.849 2.598 3.699 1.00 94.06 568 ARG A O 1
ATOM 4597 N N . PHE A 1 569 ? -5.086 2.673 3.925 1.00 95.00 569 PHE A N 1
ATOM 4598 C CA . PHE A 1 569 ? -5.451 2.272 2.566 1.00 95.00 569 PHE A CA 1
ATOM 4599 C C . PHE A 1 569 ? -6.048 3.417 1.733 1.00 95.00 569 PHE A C 1
ATOM 4601 O O . PHE A 1 569 ? -6.669 3.181 0.699 1.00 95.00 569 PHE A O 1
ATOM 4608 N N . ASN A 1 570 ? -5.888 4.667 2.174 1.00 93.38 570 ASN A N 1
ATOM 4609 C CA . ASN A 1 570 ? -6.290 5.859 1.425 1.00 93.38 570 ASN A CA 1
ATOM 4610 C C . ASN A 1 570 ? -5.074 6.711 1.033 1.00 93.38 570 ASN A C 1
ATOM 4612 O O . ASN A 1 570 ? -5.098 7.930 1.161 1.00 93.38 570 ASN A O 1
ATOM 4616 N N . THR A 1 571 ? -3.997 6.070 0.582 1.00 90.06 571 THR A N 1
ATOM 4617 C CA . THR A 1 571 ? -2.784 6.763 0.120 1.00 90.06 571 THR A CA 1
ATOM 4618 C C . THR A 1 571 ? -2.770 6.895 -1.404 1.00 90.06 571 THR A C 1
ATOM 4620 O O . THR A 1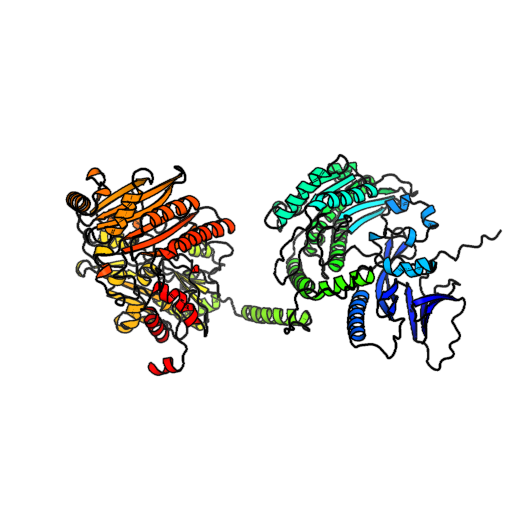 571 ? -3.489 6.177 -2.113 1.00 90.06 571 THR A O 1
ATOM 4623 N N . SER A 1 572 ? -1.907 7.767 -1.932 1.00 85.62 572 SER A N 1
ATOM 4624 C CA . SER A 1 572 ? -1.659 7.895 -3.378 1.00 85.62 572 SER A CA 1
ATOM 4625 C C . SER A 1 572 ? -1.114 6.607 -4.009 1.00 85.62 572 SER A C 1
ATOM 4627 O O . SER A 1 572 ? -1.400 6.327 -5.169 1.00 85.62 572 SER A O 1
ATOM 4629 N N . THR A 1 573 ? -0.387 5.792 -3.239 1.00 86.50 573 THR A N 1
ATOM 4630 C CA . THR A 1 573 ? 0.202 4.517 -3.681 1.00 86.50 573 THR A CA 1
ATOM 4631 C C . THR A 1 573 ? -0.746 3.322 -3.587 1.00 86.50 573 THR A C 1
ATOM 4633 O O . THR A 1 573 ? -0.465 2.279 -4.173 1.00 86.50 573 THR A O 1
ATOM 4636 N N . THR A 1 574 ? -1.862 3.434 -2.859 1.00 92.25 574 THR A N 1
ATOM 4637 C CA . THR A 1 574 ? -2.818 2.324 -2.733 1.00 92.25 574 THR A CA 1
ATOM 4638 C C . THR A 1 574 ? -3.535 2.094 -4.075 1.00 92.25 574 THR A C 1
ATOM 4640 O O . THR A 1 574 ? -4.065 3.068 -4.619 1.00 92.25 574 THR A O 1
ATOM 4643 N N . PRO A 1 575 ? -3.617 0.856 -4.604 1.00 94.19 575 PRO A N 1
ATOM 4644 C CA . PRO A 1 575 ? -4.358 0.559 -5.833 1.00 94.19 575 PRO A CA 1
ATOM 4645 C C . PRO A 1 575 ? -5.812 1.049 -5.788 1.00 94.19 575 PRO A C 1
ATOM 4647 O O . PRO A 1 575 ? -6.466 0.985 -4.746 1.00 94.19 575 PRO A O 1
ATOM 4650 N N . LYS A 1 576 ? -6.318 1.550 -6.919 1.00 94.94 576 LYS A N 1
ATOM 4651 C CA . LYS A 1 576 ? -7.653 2.158 -7.047 1.00 94.94 576 LYS A CA 1
ATOM 4652 C C . LYS A 1 576 ? -8.523 1.352 -8.028 1.00 94.94 576 LYS A C 1
ATOM 4654 O O . LYS A 1 576 ? -7.976 0.824 -8.998 1.00 94.94 576 LYS A O 1
ATOM 4659 N N . PRO A 1 577 ? -9.849 1.245 -7.804 1.00 95.75 577 PRO A N 1
ATOM 4660 C CA . PRO A 1 577 ? -10.744 0.522 -8.709 1.00 95.75 577 PRO A CA 1
ATOM 4661 C C . PRO A 1 577 ? -10.861 1.235 -10.054 1.00 95.75 577 PRO A C 1
ATOM 4663 O O . PRO A 1 577 ? -10.928 2.462 -10.100 1.00 95.75 577 PRO A O 1
ATOM 4666 N N . ILE A 1 578 ? -10.956 0.492 -11.155 1.00 94.44 578 ILE A N 1
ATOM 4667 C CA . ILE A 1 578 ? -11.082 1.127 -12.477 1.00 94.44 578 ILE A CA 1
ATOM 4668 C C . ILE A 1 578 ? -12.497 1.655 -12.749 1.00 94.44 578 ILE A C 1
ATOM 4670 O O . ILE A 1 578 ? -12.651 2.641 -13.467 1.00 94.44 578 ILE A O 1
ATOM 4674 N N . ILE A 1 579 ? -13.518 1.025 -12.159 1.00 95.50 579 ILE A N 1
ATOM 4675 C CA . ILE A 1 579 ? -14.901 1.517 -12.117 1.00 95.50 579 ILE A CA 1
ATOM 4676 C C . ILE A 1 579 ? -15.469 1.225 -10.726 1.00 95.50 579 ILE A C 1
ATOM 4678 O O . ILE A 1 579 ? -15.238 0.149 -10.165 1.00 95.50 579 ILE A O 1
ATOM 4682 N N . ILE A 1 580 ? -16.216 2.180 -10.183 1.00 98.12 580 ILE A N 1
ATOM 4683 C CA . ILE A 1 580 ? -17.068 2.011 -9.007 1.00 98.12 580 ILE A CA 1
ATOM 4684 C C . ILE A 1 580 ? -18.509 1.884 -9.494 1.00 98.12 580 ILE A C 1
ATOM 4686 O O . ILE A 1 580 ? -18.962 2.718 -10.276 1.00 98.12 580 ILE A O 1
ATOM 4690 N N . VAL A 1 581 ? -19.215 0.854 -9.038 1.00 98.00 581 VAL A N 1
ATOM 4691 C CA . VAL A 1 581 ? -20.632 0.621 -9.319 1.00 98.00 581 VAL A CA 1
ATOM 4692 C C . VAL A 1 581 ? -21.431 0.823 -8.035 1.00 98.00 581 VAL A C 1
ATOM 4694 O O . VAL A 1 581 ? -21.181 0.120 -7.059 1.00 98.00 581 VAL A O 1
ATOM 4697 N N . THR A 1 582 ? -22.399 1.741 -8.031 1.00 97.44 582 THR A N 1
ATOM 4698 C CA . THR A 1 582 ? -23.283 2.009 -6.878 1.00 97.44 582 THR A CA 1
ATOM 4699 C C . THR A 1 582 ? -24.721 1.551 -7.175 1.00 97.44 582 THR A C 1
ATOM 4701 O O . THR A 1 582 ? -25.572 2.375 -7.533 1.00 97.44 582 THR A O 1
ATOM 4704 N N . PRO A 1 583 ? -25.025 0.241 -7.115 1.00 96.44 583 PRO A N 1
ATOM 4705 C CA . PRO A 1 583 ? -26.310 -0.303 -7.541 1.00 96.44 583 PRO A CA 1
ATOM 4706 C C . PRO A 1 583 ? -27.481 0.295 -6.758 1.00 96.44 583 PRO A C 1
ATOM 4708 O O . PRO A 1 583 ? -27.454 0.367 -5.537 1.00 96.44 583 PRO A O 1
ATOM 4711 N N . LEU A 1 584 ? -28.539 0.664 -7.480 1.00 94.88 584 LEU A N 1
ATOM 4712 C CA . LEU A 1 584 ? -29.829 1.068 -6.897 1.00 94.88 584 LEU A CA 1
ATOM 4713 C C . LEU A 1 584 ? -30.842 -0.084 -6.778 1.00 94.88 584 LEU A C 1
ATOM 4715 O O . LEU A 1 584 ? -31.824 0.033 -6.059 1.00 94.88 584 LEU A O 1
ATOM 4719 N N . HIS A 1 585 ? -30.611 -1.186 -7.497 1.00 91.62 585 HIS A N 1
ATOM 4720 C CA . HIS A 1 585 ? -31.506 -2.339 -7.565 1.00 91.62 585 HIS A CA 1
ATOM 4721 C C . HIS A 1 585 ? -30.690 -3.626 -7.700 1.00 91.62 585 HIS A C 1
ATOM 4723 O O . HIS A 1 585 ? -29.564 -3.616 -8.207 1.00 91.62 585 HIS A O 1
ATOM 4729 N N . GLN A 1 586 ? -31.293 -4.751 -7.325 1.00 94.19 586 GLN A N 1
ATOM 4730 C CA . GLN A 1 586 ? -30.719 -6.091 -7.466 1.00 94.19 586 GLN A CA 1
ATOM 4731 C C . GLN A 1 586 ? -30.245 -6.414 -8.898 1.00 94.19 586 GLN A C 1
ATOM 4733 O O . GLN A 1 586 ? -29.191 -7.024 -9.079 1.00 94.19 586 GLN A O 1
ATOM 4738 N N . THR A 1 587 ? -30.971 -5.976 -9.928 1.00 94.00 587 THR A N 1
ATOM 4739 C CA . THR A 1 587 ? -30.619 -6.219 -11.342 1.00 94.00 587 THR A CA 1
ATOM 4740 C C . THR A 1 587 ? -29.276 -5.598 -11.737 1.00 94.00 587 THR A C 1
ATOM 4742 O O . THR A 1 587 ? -28.527 -6.178 -12.532 1.00 94.00 587 THR A O 1
ATOM 4745 N N . HIS A 1 588 ? -28.903 -4.468 -11.124 1.00 95.38 588 HIS A N 1
ATOM 4746 C CA . HIS A 1 588 ? -27.591 -3.847 -11.312 1.00 95.38 588 HIS A CA 1
ATOM 4747 C C . HIS A 1 588 ? -26.465 -4.717 -10.735 1.00 95.38 588 HIS A C 1
ATOM 4749 O O . HIS A 1 588 ? -25.395 -4.813 -11.338 1.00 95.38 588 HIS A O 1
ATOM 4755 N N . VAL A 1 589 ? -26.706 -5.405 -9.614 1.00 97.12 589 VAL A N 1
ATOM 4756 C CA . VAL A 1 589 ? -25.750 -6.353 -9.017 1.00 97.12 589 VAL A CA 1
ATOM 4757 C C . VAL A 1 589 ? -25.560 -7.569 -9.926 1.00 97.12 589 VAL A C 1
ATOM 4759 O O . VAL A 1 589 ? -24.424 -7.916 -10.253 1.00 97.12 589 VAL A O 1
ATOM 4762 N N . GLN A 1 590 ? -26.658 -8.168 -10.404 1.00 96.56 590 GLN A N 1
ATOM 4763 C CA . GLN A 1 590 ? -26.616 -9.297 -11.345 1.00 96.56 590 GLN A CA 1
ATOM 4764 C C . GLN A 1 590 ? -25.846 -8.931 -12.622 1.00 96.56 590 GLN A C 1
ATOM 4766 O O . GLN A 1 590 ? -24.955 -9.667 -13.053 1.00 96.56 590 GLN A O 1
ATOM 4771 N N . SER A 1 591 ? -26.145 -7.760 -13.191 1.00 95.06 591 SER A N 1
ATOM 4772 C CA . SER A 1 591 ? -25.464 -7.241 -14.381 1.00 95.06 591 SER A CA 1
ATOM 4773 C C . SER A 1 591 ? -23.975 -7.010 -14.128 1.00 95.06 591 SER A C 1
ATOM 4775 O O . SER A 1 591 ? -23.152 -7.381 -14.962 1.00 95.06 591 SER A O 1
ATOM 4777 N N . THR A 1 592 ? -23.614 -6.475 -12.957 1.00 96.50 592 THR A N 1
ATOM 4778 C CA . THR A 1 592 ? -22.214 -6.239 -12.578 1.00 96.50 592 THR A CA 1
ATOM 4779 C C . THR A 1 592 ? -21.436 -7.544 -12.515 1.00 96.50 592 THR A C 1
ATOM 4781 O O . THR A 1 592 ? -20.356 -7.624 -13.095 1.00 96.50 592 THR A O 1
ATOM 4784 N N . ILE A 1 593 ? -21.978 -8.582 -11.870 1.00 96.56 593 ILE A N 1
ATOM 4785 C CA . ILE A 1 593 ? -21.337 -9.905 -11.805 1.00 96.56 593 ILE A CA 1
ATOM 4786 C C . ILE A 1 593 ? -21.170 -10.483 -13.209 1.00 96.56 593 ILE A C 1
ATOM 4788 O O . ILE A 1 593 ? -20.067 -10.884 -13.581 1.00 96.56 593 ILE A O 1
ATOM 4792 N N . PHE A 1 594 ? -22.236 -10.473 -14.012 1.00 94.94 594 PHE A N 1
ATOM 4793 C CA . PHE A 1 594 ? -22.209 -11.004 -15.372 1.00 94.94 594 PHE A CA 1
ATOM 4794 C C . PHE A 1 594 ? -21.161 -10.302 -16.247 1.00 94.94 594 PHE A C 1
ATOM 4796 O O . PHE A 1 594 ? -20.319 -10.957 -16.862 1.00 94.94 594 PHE A O 1
ATOM 4803 N N . CYS A 1 595 ? -21.174 -8.968 -16.279 1.00 94.81 595 CYS A N 1
ATOM 4804 C CA . CYS A 1 595 ? -20.244 -8.185 -17.087 1.00 94.81 595 CYS A CA 1
ATOM 4805 C C . CYS A 1 595 ? -18.806 -8.306 -16.582 1.00 94.81 595 CYS A C 1
ATOM 4807 O O . CYS A 1 595 ? -17.885 -8.427 -17.388 1.00 94.81 595 CYS A O 1
ATOM 4809 N N . SER A 1 596 ? -18.605 -8.352 -15.264 1.00 94.38 596 SER A N 1
ATOM 4810 C CA . SER A 1 596 ? -17.277 -8.551 -14.676 1.00 94.38 596 SER A CA 1
ATOM 4811 C C . SER A 1 596 ? -16.696 -9.917 -15.039 1.00 94.38 596 SER A C 1
ATOM 4813 O O . SER A 1 596 ? -15.538 -10.010 -15.442 1.00 94.38 596 SER A O 1
ATOM 4815 N N . LYS A 1 597 ? -17.516 -10.973 -14.964 1.00 93.00 597 LYS A N 1
ATOM 4816 C CA . LYS A 1 597 ? -17.137 -12.338 -15.347 1.00 93.00 597 LYS A CA 1
ATOM 4817 C C . LYS A 1 597 ? -16.792 -12.427 -16.833 1.00 93.00 597 LYS A C 1
ATOM 4819 O O . LYS A 1 597 ? -15.735 -12.947 -17.176 1.00 93.00 597 LYS A O 1
ATOM 4824 N N . ASN A 1 598 ? -17.625 -11.859 -17.707 1.00 92.00 598 ASN A N 1
ATOM 4825 C CA . ASN A 1 598 ? -17.379 -11.856 -19.153 1.00 92.00 598 ASN A CA 1
ATOM 4826 C C . ASN A 1 598 ? -16.115 -11.086 -19.546 1.00 92.00 598 ASN A C 1
ATOM 4828 O O . ASN A 1 598 ? -15.408 -11.490 -20.465 1.00 92.00 598 ASN A O 1
ATOM 4832 N N . LEU A 1 599 ? -15.816 -9.990 -18.848 1.00 91.50 599 LEU A N 1
ATOM 4833 C CA . LEU A 1 599 ? -14.613 -9.190 -19.084 1.00 91.50 599 LEU A CA 1
ATOM 4834 C C . LEU A 1 599 ? -13.398 -9.665 -18.273 1.00 91.50 599 LEU A C 1
ATOM 4836 O O . LEU A 1 599 ? -12.344 -9.038 -18.346 1.00 91.50 599 LEU A O 1
ATOM 4840 N N . SER A 1 600 ? -13.521 -10.773 -17.532 1.00 89.94 600 SER A N 1
ATOM 4841 C CA . SER A 1 600 ? -12.455 -11.358 -16.706 1.00 89.94 600 SER A CA 1
ATOM 4842 C C . SER A 1 600 ? -11.814 -10.371 -15.719 1.00 89.94 600 SER A C 1
ATOM 4844 O O . SER A 1 600 ? -10.600 -10.398 -15.504 1.00 89.94 600 SER A O 1
ATOM 4846 N N . ILE A 1 601 ? -12.622 -9.501 -15.108 1.00 90.81 601 ILE A N 1
ATOM 4847 C CA . ILE A 1 601 ? -12.159 -8.529 -14.114 1.00 90.81 601 ILE A CA 1
ATOM 4848 C C . ILE A 1 601 ? -12.547 -8.934 -12.689 1.00 90.81 601 ILE A C 1
ATOM 4850 O O . ILE A 1 601 ? -13.635 -9.457 -12.451 1.00 90.81 601 ILE A O 1
ATOM 4854 N N . ASN A 1 602 ? -11.638 -8.695 -11.738 1.00 91.44 602 ASN A N 1
ATOM 4855 C CA . ASN A 1 602 ? -11.874 -8.964 -10.321 1.00 91.44 602 ASN A CA 1
ATOM 4856 C C . ASN A 1 602 ? -12.912 -7.981 -9.749 1.00 91.44 602 ASN A C 1
ATOM 4858 O O . ASN A 1 602 ? -12.961 -6.816 -10.148 1.00 91.44 602 ASN A O 1
ATOM 4862 N N . LEU A 1 603 ? -13.720 -8.451 -8.803 1.00 95.31 603 LEU A N 1
ATOM 4863 C CA . LEU A 1 603 ? -14.754 -7.671 -8.139 1.00 95.31 603 LEU A CA 1
ATOM 4864 C C . LEU A 1 603 ? -14.459 -7.578 -6.638 1.00 95.31 603 LEU A C 1
ATOM 4866 O O . LEU A 1 603 ? -14.361 -8.600 -5.962 1.00 95.31 603 LEU A O 1
ATOM 4870 N N . ARG A 1 604 ? -14.385 -6.356 -6.104 1.00 97.25 604 ARG A N 1
ATOM 4871 C CA . ARG A 1 604 ? -14.395 -6.085 -4.660 1.00 97.25 604 ARG A CA 1
ATOM 4872 C C . ARG A 1 604 ? -15.742 -5.531 -4.248 1.00 97.25 604 ARG A C 1
ATOM 4874 O O . ARG A 1 604 ? -16.315 -4.707 -4.951 1.00 97.25 604 ARG A O 1
ATOM 4881 N N . ILE A 1 605 ? -16.252 -6.007 -3.119 1.00 98.06 605 ILE A N 1
ATOM 4882 C CA . ILE A 1 605 ? -17.600 -5.697 -2.646 1.00 98.06 605 ILE A CA 1
ATOM 4883 C C . ILE A 1 605 ? -17.470 -4.890 -1.360 1.00 98.06 605 ILE A C 1
ATOM 4885 O O . ILE A 1 605 ? -16.873 -5.356 -0.385 1.00 98.06 605 ILE A O 1
ATOM 4889 N N . ARG A 1 606 ? -18.048 -3.689 -1.343 1.00 98.38 606 ARG A N 1
ATOM 4890 C CA . ARG A 1 606 ? -18.063 -2.805 -0.178 1.00 98.38 606 ARG A CA 1
ATOM 4891 C C . ARG A 1 606 ? -19.487 -2.574 0.301 1.00 98.38 606 ARG A C 1
ATOM 4893 O O . ARG A 1 606 ? -20.371 -2.257 -0.478 1.00 98.38 606 ARG A O 1
ATOM 4900 N N . SER A 1 607 ? -19.671 -2.718 1.609 1.00 97.81 607 SER A N 1
ATOM 4901 C CA . SER A 1 607 ? -20.858 -2.268 2.342 1.00 97.81 607 SER A CA 1
ATOM 4902 C C . SER A 1 607 ? -20.484 -1.005 3.138 1.00 97.81 607 SER A C 1
ATOM 4904 O O . SER A 1 607 ? -20.438 0.076 2.567 1.00 97.81 607 SER A O 1
ATOM 4906 N N . GLY A 1 608 ? -20.092 -1.121 4.413 1.00 95.62 608 GLY A N 1
ATOM 4907 C CA . GLY A 1 608 ? -19.691 0.028 5.250 1.00 95.62 608 GLY A CA 1
ATOM 4908 C C . GLY A 1 608 ? -18.195 0.386 5.235 1.00 95.62 608 GLY A C 1
ATOM 4909 O O . GLY A 1 608 ? -17.795 1.352 5.886 1.00 95.62 608 GLY A O 1
ATOM 4910 N N . GLY A 1 609 ? -17.363 -0.407 4.544 1.00 96.00 609 GLY A N 1
ATOM 4911 C CA . GLY A 1 609 ? -15.928 -0.143 4.331 1.00 96.00 609 GLY A CA 1
ATOM 4912 C C . GLY A 1 609 ? -15.022 -0.231 5.570 1.00 96.00 609 GLY A C 1
ATOM 4913 O O . GLY A 1 609 ? -13.965 0.393 5.616 1.00 96.00 609 GLY A O 1
ATOM 4914 N N . HIS A 1 610 ? -15.420 -1.030 6.564 1.00 96.81 610 HIS A N 1
ATOM 4915 C CA . HIS A 1 610 ? -14.678 -1.285 7.812 1.00 96.81 610 HIS A CA 1
ATOM 4916 C C . HIS A 1 610 ? -13.656 -2.435 7.732 1.00 96.81 610 HIS A C 1
ATOM 4918 O O . HIS A 1 610 ? -13.166 -2.884 8.763 1.00 96.81 610 HIS A O 1
ATOM 4924 N N . ASP A 1 611 ? -13.322 -2.928 6.536 1.00 97.44 611 ASP A N 1
ATOM 4925 C CA . ASP A 1 611 ? -12.319 -3.992 6.396 1.00 97.44 611 ASP A CA 1
ATOM 4926 C C . ASP A 1 611 ? -10.947 -3.509 6.905 1.00 97.44 611 ASP A C 1
ATOM 4928 O O . ASP A 1 611 ? -10.411 -2.504 6.432 1.00 97.44 611 ASP A O 1
ATOM 4932 N N . PHE A 1 612 ? -10.383 -4.210 7.893 1.00 97.06 612 PHE A N 1
ATOM 4933 C CA . PHE A 1 612 ? -9.159 -3.782 8.581 1.00 97.06 612 PHE A CA 1
ATOM 4934 C C . PHE A 1 612 ? -7.904 -3.816 7.706 1.00 97.06 612 PHE A C 1
ATOM 4936 O O . PHE A 1 612 ? -6.928 -3.132 8.037 1.00 97.06 612 PHE A O 1
ATOM 4943 N N . GLU A 1 613 ? -7.955 -4.537 6.585 1.00 96.81 613 GLU A N 1
ATOM 4944 C CA . GLU A 1 613 ? -6.890 -4.635 5.585 1.00 96.81 613 GLU A CA 1
ATOM 4945 C C . GLU A 1 613 ? -7.302 -4.011 4.237 1.00 96.81 613 GLU A C 1
ATOM 4947 O O . GLU A 1 613 ? -6.612 -4.161 3.233 1.00 96.81 613 GLU A O 1
ATOM 4952 N N . GLY A 1 614 ? -8.420 -3.275 4.207 1.00 96.69 614 GLY A N 1
ATOM 4953 C CA . GLY A 1 614 ? -8.902 -2.557 3.031 1.00 96.69 614 GLY A CA 1
ATOM 4954 C C . GLY A 1 614 ? -9.398 -3.442 1.885 1.00 96.69 614 GLY A C 1
ATOM 4955 O O . GLY A 1 614 ? -9.675 -2.924 0.805 1.00 96.69 614 GLY A O 1
ATOM 4956 N N . LEU A 1 615 ? -9.573 -4.752 2.083 1.00 96.38 615 LEU A N 1
ATOM 4957 C CA . LEU A 1 615 ? -9.819 -5.697 0.984 1.00 96.38 615 LEU A CA 1
ATOM 4958 C C . LEU A 1 615 ? -11.172 -5.522 0.285 1.00 96.38 615 LEU A C 1
ATOM 4960 O O . LEU A 1 615 ? -11.361 -6.018 -0.823 1.00 96.38 615 LEU A O 1
ATOM 4964 N N . SER A 1 616 ? -12.104 -4.786 0.894 1.00 97.25 616 SER A N 1
ATOM 4965 C CA . SER A 1 616 ? -13.377 -4.415 0.258 1.00 97.25 616 SER A CA 1
ATOM 4966 C C . SER A 1 616 ? -13.242 -3.318 -0.805 1.00 97.25 616 SER A C 1
ATOM 4968 O O . SER A 1 616 ? -14.173 -3.116 -1.577 1.00 97.25 616 SER A O 1
ATOM 4970 N N . TYR A 1 617 ? -12.110 -2.609 -0.867 1.00 96.44 617 TYR A N 1
ATOM 4971 C CA . TYR A 1 617 ? -11.882 -1.499 -1.804 1.00 96.44 617 TYR A CA 1
ATOM 4972 C C . TYR A 1 617 ? -10.437 -1.399 -2.321 1.00 96.44 617 TYR A C 1
ATOM 4974 O O . TYR A 1 617 ? -10.102 -0.435 -3.008 1.00 96.44 617 TYR A O 1
ATOM 4982 N N . VAL A 1 618 ? -9.594 -2.392 -2.028 1.00 95.44 618 VAL A N 1
ATOM 4983 C CA . VAL A 1 618 ? -8.221 -2.526 -2.527 1.00 95.44 618 VAL A CA 1
ATOM 4984 C C . VAL A 1 618 ? -8.014 -3.948 -3.037 1.00 95.44 618 VAL A C 1
ATOM 4986 O O . VAL A 1 618 ? -8.439 -4.909 -2.400 1.00 95.44 618 VAL A O 1
ATOM 4989 N N . SER A 1 619 ? -7.323 -4.079 -4.167 1.00 91.81 619 SER A N 1
ATOM 4990 C CA . SER A 1 619 ? -6.739 -5.340 -4.620 1.00 91.81 619 SER A CA 1
ATOM 4991 C C . SER A 1 619 ? -5.296 -5.105 -5.046 1.00 91.81 619 SER A C 1
ATOM 4993 O O . SER A 1 619 ? -5.024 -4.179 -5.810 1.00 91.81 619 SER A O 1
ATOM 4995 N N . TYR A 1 620 ? -4.374 -5.938 -4.559 1.00 80.94 620 TYR A N 1
ATOM 4996 C CA . TYR A 1 620 ? -2.943 -5.819 -4.876 1.00 80.94 620 TYR A CA 1
ATOM 4997 C C . TYR A 1 620 ? -2.507 -6.691 -6.054 1.00 80.94 620 TYR A C 1
ATOM 4999 O O . TYR A 1 620 ? -1.400 -6.540 -6.563 1.00 80.94 620 TYR A O 1
ATOM 5007 N N . THR A 1 621 ? -3.362 -7.617 -6.484 1.00 68.62 621 THR A N 1
ATOM 5008 C CA . THR A 1 621 ? -2.992 -8.663 -7.442 1.00 68.62 621 THR A CA 1
ATOM 5009 C C . THR A 1 621 ? -3.500 -8.399 -8.855 1.00 68.62 621 THR A C 1
ATOM 5011 O O . THR A 1 621 ? -2.900 -8.900 -9.806 1.00 68.62 621 THR A O 1
ATOM 5014 N N . ARG A 1 622 ? -4.602 -7.649 -9.028 1.00 73.81 622 ARG A N 1
ATOM 5015 C CA . ARG A 1 622 ? -5.254 -7.416 -10.331 1.00 73.81 622 ARG A CA 1
ATOM 5016 C C . ARG A 1 622 ? -5.981 -6.069 -10.372 1.00 73.81 622 ARG A C 1
ATOM 5018 O O . ARG A 1 622 ? -6.391 -5.545 -9.340 1.00 73.81 622 ARG A O 1
ATOM 5025 N N . HIS A 1 623 ? -6.209 -5.548 -11.581 1.00 86.00 623 HIS A N 1
ATOM 5026 C CA . HIS A 1 623 ? -7.223 -4.510 -11.791 1.00 86.00 623 HIS A CA 1
ATOM 5027 C C . HIS A 1 623 ? -8.588 -5.031 -11.330 1.00 86.00 623 HIS A C 1
ATOM 5029 O O . HIS A 1 623 ? -8.909 -6.206 -11.537 1.00 86.00 623 HIS A O 1
ATOM 5035 N N . PHE A 1 624 ? -9.385 -4.163 -10.714 1.00 94.62 624 PHE A N 1
ATOM 5036 C CA . PHE A 1 624 ? -10.637 -4.568 -10.090 1.00 94.62 624 PHE A CA 1
ATOM 5037 C C . PHE A 1 624 ? -11.725 -3.507 -10.227 1.00 94.62 624 PHE A C 1
ATOM 5039 O O . PHE A 1 624 ? -11.448 -2.313 -10.382 1.00 94.62 624 PHE A O 1
ATOM 5046 N N . LEU A 1 625 ? -12.968 -3.972 -10.148 1.00 96.62 625 LEU A N 1
ATOM 5047 C CA . LEU A 1 625 ? -14.152 -3.148 -9.966 1.00 96.62 625 LEU A CA 1
ATOM 5048 C C . LEU A 1 625 ? -14.523 -3.091 -8.493 1.00 96.62 625 LEU A C 1
ATOM 5050 O O . LEU A 1 625 ? -14.389 -4.083 -7.778 1.00 96.62 625 LEU A O 1
ATOM 5054 N N . LEU A 1 626 ? -15.031 -1.944 -8.060 1.00 98.19 626 LEU A N 1
ATOM 5055 C CA . LEU A 1 626 ? -15.635 -1.794 -6.745 1.00 98.19 626 LEU A CA 1
ATOM 5056 C C . LEU A 1 626 ? -17.155 -1.807 -6.890 1.00 98.19 626 LEU A C 1
ATOM 5058 O O . LEU A 1 626 ? -17.721 -0.889 -7.471 1.00 98.19 626 LEU A O 1
ATOM 5062 N N . LEU A 1 627 ? -17.813 -2.819 -6.339 1.00 98.44 627 LEU A N 1
ATOM 5063 C CA . LEU A 1 627 ? -19.257 -2.844 -6.151 1.00 98.44 627 LEU A CA 1
ATOM 5064 C C . LEU A 1 627 ? -19.587 -2.279 -4.769 1.00 98.44 627 LEU A C 1
ATOM 5066 O O . LEU A 1 627 ? -19.391 -2.947 -3.752 1.00 98.44 627 LEU A O 1
ATOM 5070 N N . ASP A 1 628 ? -20.055 -1.036 -4.736 1.00 98.38 628 ASP A N 1
ATOM 5071 C CA . ASP A 1 628 ? -20.404 -0.323 -3.513 1.00 98.38 628 ASP A CA 1
ATOM 5072 C C . ASP A 1 628 ? -21.907 -0.425 -3.233 1.00 98.38 628 ASP A C 1
ATOM 5074 O O . ASP A 1 628 ? -22.730 0.289 -3.800 1.00 98.38 628 ASP A O 1
ATOM 5078 N N . MET A 1 629 ? -22.259 -1.315 -2.313 1.00 98.25 629 MET A N 1
ATOM 5079 C CA . MET A 1 629 ? -23.632 -1.659 -1.954 1.00 98.25 629 MET A CA 1
ATOM 5080 C C . MET A 1 629 ? -24.334 -0.585 -1.113 1.00 98.25 629 MET A C 1
ATOM 5082 O O . MET A 1 629 ? -25.471 -0.797 -0.714 1.00 98.25 629 MET A O 1
ATOM 5086 N N . SER A 1 630 ? -23.694 0.552 -0.817 1.00 96.31 630 SER A N 1
ATOM 5087 C CA . SER A 1 630 ? -24.183 1.572 0.127 1.00 96.31 630 SER A CA 1
ATOM 5088 C C . SER A 1 630 ? -25.561 2.172 -0.175 1.00 96.31 630 SER A C 1
ATOM 5090 O O . SER A 1 630 ? -26.154 2.744 0.743 1.00 96.31 630 SER A O 1
ATOM 5092 N N . ASN A 1 631 ? -26.061 2.041 -1.408 1.00 97.06 631 ASN A N 1
ATOM 5093 C CA . ASN A 1 631 ? -27.400 2.473 -1.817 1.00 97.06 631 ASN A CA 1
ATOM 5094 C C . ASN A 1 631 ? -28.498 1.423 -1.553 1.00 97.06 631 ASN A C 1
ATOM 5096 O O . ASN A 1 631 ? -29.658 1.802 -1.422 1.00 97.06 631 ASN A O 1
ATOM 5100 N N . LEU A 1 632 ? -28.146 0.137 -1.443 1.00 97.69 632 LEU A N 1
ATOM 5101 C CA . LEU A 1 632 ? -29.063 -0.953 -1.088 1.00 97.69 632 LEU A CA 1
ATOM 5102 C C . LEU A 1 632 ? -29.089 -1.096 0.434 1.00 97.69 632 LEU A C 1
ATOM 5104 O O . LEU A 1 632 ? -28.320 -1.863 1.015 1.00 97.69 632 LEU A O 1
ATOM 5108 N N . ARG A 1 633 ? -29.905 -0.272 1.089 1.00 97.81 633 ARG A N 1
ATOM 5109 C CA . ARG A 1 633 ? -29.924 -0.104 2.550 1.00 97.81 633 ARG A CA 1
ATOM 5110 C C . ARG A 1 633 ? -31.327 -0.002 3.148 1.00 97.81 633 ARG A C 1
ATOM 5112 O O . ARG A 1 633 ? -31.487 0.547 4.235 1.00 97.81 633 ARG A O 1
ATOM 5119 N N . THR A 1 634 ? -32.343 -0.488 2.445 1.00 98.44 634 THR A N 1
ATOM 5120 C CA . THR A 1 634 ? -33.696 -0.586 2.995 1.00 98.44 634 THR A CA 1
ATOM 5121 C C . THR A 1 634 ? -33.708 -1.522 4.205 1.00 98.44 634 THR A C 1
ATOM 5123 O O . THR A 1 634 ? -33.042 -2.561 4.215 1.00 98.44 634 THR A O 1
ATOM 5126 N N . ILE A 1 635 ? -34.467 -1.136 5.231 1.00 98.75 635 ILE A N 1
ATOM 5127 C CA . ILE A 1 635 ? -34.680 -1.923 6.446 1.00 98.75 635 ILE A CA 1
ATOM 5128 C C . ILE A 1 635 ? -36.178 -1.974 6.704 1.00 98.75 635 ILE A C 1
ATOM 5130 O O . ILE A 1 635 ? -36.801 -0.930 6.895 1.00 98.75 635 ILE A O 1
ATOM 5134 N N . ASP A 1 636 ? -36.732 -3.178 6.715 1.00 98.38 636 ASP A N 1
ATOM 5135 C CA . ASP A 1 636 ? -38.127 -3.432 7.048 1.00 98.38 636 ASP A CA 1
ATOM 5136 C C . ASP A 1 636 ? -38.204 -4.256 8.334 1.00 98.38 636 ASP A C 1
ATOM 5138 O O . ASP A 1 636 ? -37.562 -5.299 8.449 1.00 98.38 636 ASP A O 1
ATOM 5142 N N . VAL A 1 637 ? -38.945 -3.761 9.323 1.00 98.69 637 VAL A N 1
ATOM 5143 C CA . VAL A 1 637 ? -39.009 -4.330 10.674 1.00 98.69 637 VAL A CA 1
ATOM 5144 C C . VAL A 1 637 ? -40.440 -4.764 10.954 1.00 98.69 637 VAL A C 1
ATOM 5146 O O . VAL A 1 637 ? -41.348 -3.933 11.021 1.00 98.69 637 VAL A O 1
ATOM 5149 N N . ASN A 1 638 ? -40.620 -6.062 11.183 1.00 98.06 638 ASN A N 1
ATOM 5150 C CA . ASN A 1 638 ? -41.891 -6.673 11.535 1.00 98.06 638 ASN A CA 1
ATOM 5151 C C . ASN A 1 638 ? -41.827 -7.184 12.978 1.00 98.06 638 ASN A C 1
ATOM 5153 O O . ASN A 1 638 ? -41.280 -8.252 13.255 1.00 98.06 638 ASN A O 1
ATOM 5157 N N . ILE A 1 639 ? -42.401 -6.409 13.900 1.00 97.62 639 ILE A N 1
ATOM 5158 C CA . ILE A 1 639 ? -42.430 -6.748 15.328 1.00 97.62 639 ILE A CA 1
ATOM 5159 C C . ILE A 1 639 ? -43.372 -7.923 15.615 1.00 97.62 639 ILE A C 1
ATOM 5161 O O . ILE A 1 639 ? -43.088 -8.709 16.507 1.00 97.62 639 ILE A O 1
ATOM 5165 N N . THR A 1 640 ? -44.445 -8.106 14.839 1.00 96.69 640 THR A N 1
ATOM 5166 C CA . THR A 1 640 ? -45.364 -9.244 15.013 1.00 96.69 640 THR A CA 1
ATOM 5167 C C . THR A 1 640 ? -44.681 -10.582 14.725 1.00 96.69 640 THR A C 1
ATOM 5169 O O . THR A 1 640 ? -44.956 -11.567 15.400 1.00 96.69 640 THR A O 1
ATOM 5172 N N . GLU A 1 641 ? -43.778 -10.618 13.744 1.00 96.75 641 GLU A N 1
ATOM 5173 C CA . GLU A 1 641 ? -42.944 -11.791 13.446 1.00 96.75 641 GLU A CA 1
ATOM 5174 C C . GLU A 1 641 ? -41.617 -11.810 14.221 1.00 96.75 641 GLU A C 1
ATOM 5176 O O . GLU A 1 641 ? -40.846 -12.752 14.053 1.00 96.75 641 GLU A O 1
ATOM 5181 N N . GLU A 1 642 ? -41.311 -10.767 15.000 1.00 98.00 642 GLU A N 1
ATOM 5182 C CA . GLU A 1 642 ? -39.996 -10.535 15.618 1.00 98.00 642 GLU A CA 1
ATOM 5183 C C . GLU A 1 642 ? -38.837 -10.671 14.610 1.00 98.00 642 GLU A C 1
ATOM 5185 O O . GLU A 1 642 ? -37.790 -11.267 14.883 1.00 98.00 642 GLU A O 1
ATOM 5190 N N . THR A 1 643 ? -39.013 -10.137 13.398 1.00 98.62 643 THR A N 1
ATOM 5191 C CA . THR A 1 643 ? -38.003 -10.213 12.334 1.00 98.62 643 THR A CA 1
ATOM 5192 C C . THR A 1 643 ? -37.731 -8.864 11.688 1.00 98.62 643 THR A C 1
ATOM 5194 O O . THR A 1 643 ? -38.541 -7.941 11.739 1.00 98.62 643 THR A O 1
ATOM 5197 N N . ALA A 1 644 ? -36.562 -8.745 11.061 1.00 98.69 644 ALA A N 1
ATOM 5198 C CA . ALA A 1 644 ? -36.226 -7.597 10.227 1.00 98.69 644 ALA A CA 1
ATOM 5199 C C . ALA A 1 644 ? -35.547 -8.050 8.934 1.00 98.69 644 ALA A C 1
ATOM 5201 O O . ALA A 1 644 ? -34.639 -8.878 8.971 1.00 98.69 644 ALA A O 1
ATOM 5202 N N . ILE A 1 645 ? -35.961 -7.505 7.795 1.00 98.75 645 ILE A N 1
ATOM 5203 C CA . ILE A 1 645 ? -35.268 -7.673 6.518 1.00 98.75 645 ILE A CA 1
ATOM 5204 C C . ILE A 1 645 ? -34.382 -6.450 6.317 1.00 98.75 645 ILE A C 1
ATOM 5206 O O . ILE A 1 645 ? -34.866 -5.323 6.282 1.00 98.75 645 ILE A O 1
ATOM 5210 N N . VAL A 1 646 ? -33.076 -6.669 6.191 1.00 98.75 646 VAL A N 1
ATOM 5211 C CA . VAL A 1 646 ? -32.085 -5.598 6.050 1.00 98.75 646 VAL A CA 1
ATOM 5212 C C . VAL A 1 646 ? -31.233 -5.816 4.813 1.00 98.75 646 VAL A C 1
ATOM 5214 O O . VAL A 1 646 ? -30.604 -6.864 4.651 1.00 98.75 646 VAL A O 1
ATOM 5217 N N . GLU A 1 647 ? -31.187 -4.824 3.930 1.00 98.81 647 GLU A N 1
ATOM 5218 C CA . GLU A 1 647 ? -30.243 -4.826 2.817 1.00 98.81 647 GLU A CA 1
ATOM 5219 C C . GLU A 1 647 ? -28.810 -4.566 3.304 1.00 98.81 647 GLU A C 1
ATOM 5221 O O . GLU A 1 647 ? -28.554 -3.808 4.242 1.00 98.81 647 GLU A O 1
ATOM 5226 N N . VAL A 1 648 ? -27.834 -5.210 2.664 1.00 98.06 648 VAL A N 1
ATOM 5227 C CA . VAL A 1 648 ? -26.460 -5.280 3.180 1.00 98.06 648 VAL A CA 1
ATOM 5228 C C . VAL A 1 648 ? -25.705 -3.954 3.178 1.00 98.06 648 VAL A C 1
ATOM 5230 O O . VAL A 1 648 ? -24.664 -3.860 3.834 1.00 98.06 648 VAL A O 1
ATOM 5233 N N . GLY A 1 649 ? -26.163 -2.957 2.425 1.00 98.06 649 GLY A N 1
ATOM 5234 C CA . GLY A 1 649 ? -25.593 -1.614 2.387 1.00 98.06 649 GLY A CA 1
ATOM 5235 C C . GLY A 1 649 ? -25.922 -0.774 3.615 1.00 98.06 649 GLY A C 1
ATOM 5236 O O . GLY A 1 649 ? -25.227 0.218 3.850 1.00 98.06 649 GLY A O 1
ATOM 5237 N N . ALA A 1 650 ? -26.922 -1.178 4.403 1.00 98.56 650 ALA A N 1
ATOM 5238 C CA . ALA A 1 650 ? -27.255 -0.541 5.669 1.00 98.56 650 ALA A CA 1
ATOM 5239 C C . ALA A 1 650 ? -26.111 -0.674 6.683 1.00 98.56 650 ALA A C 1
ATOM 5241 O O . ALA A 1 650 ? -25.289 -1.599 6.621 1.00 98.56 650 ALA A O 1
ATOM 5242 N N . THR A 1 651 ? -26.049 0.253 7.632 1.00 98.44 651 THR A N 1
ATOM 5243 C CA . THR A 1 651 ? -25.157 0.174 8.789 1.00 98.44 651 THR A CA 1
ATOM 5244 C C . THR A 1 651 ? -25.867 -0.392 10.015 1.00 98.44 651 THR A C 1
ATOM 5246 O O . THR A 1 651 ? -27.094 -0.444 10.089 1.00 98.44 651 THR A O 1
ATOM 5249 N N . ILE A 1 652 ? -25.084 -0.820 11.005 1.00 98.19 652 ILE A N 1
ATOM 5250 C CA . ILE A 1 652 ? -25.614 -1.293 12.289 1.00 98.19 652 ILE A CA 1
ATOM 5251 C C . ILE A 1 652 ? -26.426 -0.193 12.990 1.00 98.19 652 ILE A C 1
ATOM 5253 O O . ILE A 1 652 ? -27.482 -0.481 13.538 1.00 98.19 652 ILE A O 1
ATOM 5257 N N . GLY A 1 653 ? -25.975 1.064 12.931 1.00 97.38 653 GLY A N 1
ATOM 5258 C CA . GLY A 1 653 ? -26.701 2.201 13.500 1.00 97.38 653 GLY A CA 1
ATOM 5259 C C . GLY A 1 653 ? -28.071 2.414 12.855 1.00 97.38 653 GLY A C 1
ATOM 5260 O O . GLY A 1 653 ? -29.057 2.566 13.571 1.00 97.38 653 GLY A O 1
ATOM 5261 N N . GLU A 1 654 ? -28.151 2.335 11.520 1.00 98.50 654 GLU A N 1
ATOM 5262 C CA . GLU A 1 654 ? -29.427 2.391 10.793 1.00 98.50 654 GLU A CA 1
ATOM 5263 C C . GLU A 1 654 ? -30.355 1.240 11.228 1.00 98.50 654 GLU A C 1
ATOM 5265 O O . GLU A 1 654 ? -31.534 1.472 11.490 1.00 98.50 654 GLU A O 1
ATOM 5270 N N . LEU A 1 655 ? -29.828 0.018 11.381 1.00 98.62 655 LEU A N 1
ATOM 5271 C CA . LEU A 1 655 ? -30.603 -1.134 11.859 1.00 98.62 655 LEU A CA 1
ATOM 5272 C C . LEU A 1 655 ? -31.129 -0.933 13.285 1.00 98.62 655 LEU A C 1
ATOM 5274 O O . LEU A 1 655 ? -32.321 -1.115 13.528 1.00 98.62 655 LEU A O 1
ATOM 5278 N N . TYR A 1 656 ? -30.261 -0.548 14.219 1.00 98.38 656 TYR A N 1
ATOM 5279 C CA . TYR A 1 656 ? -30.638 -0.325 15.614 1.00 98.38 656 TYR A CA 1
ATOM 5280 C C . TYR A 1 656 ? -31.696 0.768 15.747 1.00 98.38 656 TYR A C 1
ATOM 5282 O O . TYR A 1 656 ? -32.693 0.567 16.440 1.00 98.38 656 TYR A O 1
ATOM 5290 N N . TYR A 1 657 ? -31.527 1.880 15.024 1.00 98.31 657 TYR A N 1
ATOM 5291 C CA . TYR A 1 657 ? -32.501 2.968 14.999 1.00 98.31 657 TYR A CA 1
ATOM 5292 C C . TYR A 1 657 ? -33.875 2.482 14.525 1.00 98.31 657 TYR A C 1
ATOM 5294 O O . TYR A 1 657 ? -34.881 2.748 15.177 1.00 98.31 657 TYR A O 1
ATOM 5302 N N . ARG A 1 658 ? -33.931 1.726 13.419 1.00 98.56 658 ARG A N 1
ATOM 5303 C CA . ARG A 1 658 ? -35.197 1.238 12.845 1.00 98.56 658 ARG A CA 1
ATOM 5304 C C . ARG A 1 658 ? -35.897 0.202 13.717 1.00 98.56 658 ARG A C 1
ATOM 5306 O O . ARG A 1 658 ? -37.124 0.187 13.759 1.00 98.56 658 ARG A O 1
ATOM 5313 N N . ILE A 1 659 ? -35.149 -0.631 14.439 1.00 98.56 659 ILE A N 1
ATOM 5314 C CA . ILE A 1 659 ? -35.732 -1.539 15.435 1.00 98.56 659 ILE A CA 1
ATOM 5315 C C . ILE A 1 659 ? -36.342 -0.723 16.580 1.00 98.56 659 ILE A C 1
ATOM 5317 O O . ILE A 1 659 ? -37.522 -0.888 16.887 1.00 98.56 659 ILE A O 1
ATOM 5321 N N . TRP A 1 660 ? -35.569 0.204 17.154 1.00 97.56 660 TRP A N 1
ATOM 5322 C CA . TRP A 1 660 ? -36.007 1.049 18.267 1.00 97.56 660 TRP A CA 1
ATOM 5323 C C . TRP A 1 660 ? -37.203 1.948 17.916 1.00 97.56 660 TRP A C 1
ATOM 5325 O O . TRP A 1 660 ? -38.069 2.201 18.759 1.00 97.56 660 TRP A O 1
ATOM 5335 N N . GLU A 1 661 ? -37.274 2.432 16.675 1.00 97.62 661 GLU A N 1
ATOM 5336 C CA . GLU A 1 661 ? -38.401 3.211 16.150 1.00 97.62 661 GLU A CA 1
ATOM 5337 C C . GLU A 1 661 ? -39.712 2.411 16.209 1.00 97.62 661 GLU A C 1
ATOM 5339 O O . GLU A 1 661 ? -40.769 2.979 16.475 1.00 97.62 661 GLU A O 1
ATOM 5344 N N . LYS A 1 662 ? -39.646 1.087 16.018 1.00 98.00 662 LYS A N 1
ATOM 5345 C CA . LYS A 1 662 ? -40.812 0.193 16.043 1.00 98.00 662 LYS A CA 1
ATOM 5346 C C . LYS A 1 662 ? -41.096 -0.420 17.411 1.00 98.00 662 LYS A C 1
ATOM 5348 O O . LYS A 1 662 ? -42.256 -0.680 17.715 1.00 98.00 662 LYS A O 1
ATOM 5353 N N . SER A 1 663 ? -40.075 -0.680 18.227 1.00 97.69 663 SER A N 1
ATOM 5354 C CA . SER A 1 663 ? -40.247 -1.259 19.561 1.00 97.69 663 SER A CA 1
ATOM 5355 C C . SER A 1 663 ? -39.088 -0.917 20.493 1.00 97.69 663 SER A C 1
ATOM 5357 O O . SER A 1 663 ? -37.924 -1.033 20.123 1.00 97.69 663 SER A O 1
ATOM 5359 N N . LYS A 1 664 ? -39.407 -0.548 21.739 1.00 96.44 664 LYS A N 1
ATOM 5360 C CA . LYS A 1 664 ? -38.413 -0.234 22.782 1.00 96.44 664 LYS A CA 1
ATOM 5361 C C . LYS A 1 664 ? -37.855 -1.468 23.496 1.00 96.44 664 LYS A C 1
ATOM 5363 O O . LYS A 1 664 ? -36.839 -1.361 24.169 1.00 96.44 664 LYS A O 1
ATOM 5368 N N . VAL A 1 665 ? -38.497 -2.621 23.310 1.00 97.81 665 VAL A N 1
ATOM 5369 C CA . VAL A 1 665 ? -38.177 -3.895 23.978 1.00 97.81 665 VAL A CA 1
ATOM 5370 C C . VAL A 1 665 ? -37.637 -4.948 23.009 1.00 97.81 665 VAL A C 1
ATOM 5372 O O . VAL A 1 665 ? -37.576 -6.129 23.337 1.00 97.81 665 VAL A O 1
ATOM 5375 N N . HIS A 1 666 ? -37.241 -4.531 21.805 1.00 98.44 666 HIS A N 1
ATOM 5376 C CA . HIS A 1 666 ? -36.559 -5.380 20.832 1.00 98.44 666 HIS A CA 1
ATOM 5377 C C . HIS A 1 666 ? -35.184 -4.813 20.505 1.00 98.44 666 HIS A C 1
ATOM 5379 O O . HIS A 1 666 ? -34.990 -3.603 20.414 1.00 98.44 666 HIS A O 1
ATOM 5385 N N . ALA A 1 667 ? -34.240 -5.716 20.284 1.00 98.25 667 ALA A N 1
ATOM 5386 C CA . ALA A 1 667 ? -32.875 -5.416 19.896 1.00 98.25 667 ALA A CA 1
ATOM 5387 C C . ALA A 1 667 ? -32.387 -6.416 18.844 1.00 98.25 667 ALA A C 1
ATOM 5389 O O . ALA A 1 667 ? -33.094 -7.348 18.447 1.00 98.25 667 ALA A O 1
ATOM 5390 N N . PHE A 1 668 ? -31.137 -6.245 18.418 1.00 98.56 668 PHE A N 1
ATOM 5391 C CA . PHE A 1 668 ? -30.446 -7.227 17.594 1.00 98.56 668 PHE A CA 1
ATOM 5392 C C . PHE A 1 668 ? -28.978 -7.366 18.031 1.00 98.56 668 PHE A C 1
ATOM 5394 O O . PHE A 1 668 ? -28.296 -6.351 18.180 1.00 98.56 668 PHE A O 1
ATOM 5401 N N . PRO A 1 669 ? -28.456 -8.591 18.250 1.00 97.81 669 PRO A N 1
ATOM 5402 C CA . PRO A 1 669 ? -27.094 -8.794 18.739 1.00 97.81 669 PRO A CA 1
ATOM 5403 C C . PRO A 1 669 ? -26.050 -8.560 17.635 1.00 97.81 669 PRO A C 1
ATOM 5405 O O . PRO A 1 669 ? -25.618 -9.490 16.950 1.00 97.81 669 PRO A O 1
ATOM 5408 N N . ALA A 1 670 ? -25.604 -7.313 17.477 1.00 97.88 670 ALA A N 1
ATOM 5409 C CA . ALA A 1 670 ? -24.531 -6.920 16.561 1.00 97.88 670 ALA A CA 1
ATOM 5410 C C . ALA A 1 670 ? -23.460 -6.061 17.262 1.00 97.88 670 ALA A C 1
ATOM 5412 O O . ALA A 1 670 ? -23.412 -5.969 18.487 1.00 97.88 670 ALA A O 1
ATOM 5413 N N . GLY A 1 671 ? -22.521 -5.510 16.493 1.00 95.31 671 GLY A N 1
ATOM 5414 C CA . GLY A 1 671 ? -21.411 -4.706 17.009 1.00 95.31 671 GLY A CA 1
ATOM 5415 C C . GLY A 1 671 ? -21.813 -3.345 17.576 1.00 95.31 671 GLY A C 1
ATOM 5416 O O . GLY A 1 671 ? -22.863 -2.807 17.265 1.00 95.31 671 GLY A O 1
ATOM 5417 N N . VAL A 1 672 ? -20.912 -2.757 18.365 1.00 92.25 672 VAL A N 1
ATOM 5418 C CA . VAL A 1 672 ? -21.106 -1.433 18.996 1.00 92.25 672 VAL A CA 1
ATOM 5419 C C . VAL A 1 672 ? -20.730 -0.251 18.087 1.00 92.25 672 VAL A C 1
ATOM 5421 O O . VAL A 1 672 ? -20.981 0.905 18.405 1.00 92.25 672 VAL A O 1
ATOM 5424 N N . CYS A 1 673 ? -20.068 -0.505 16.955 1.00 92.44 673 CYS A N 1
ATOM 5425 C CA . CYS A 1 673 ? -19.657 0.546 16.022 1.00 92.44 673 CYS A CA 1
ATOM 5426 C C . CYS A 1 673 ? -20.767 0.803 14.989 1.00 92.44 673 CYS A C 1
ATOM 5428 O O . CYS A 1 673 ? -20.875 0.074 14.004 1.00 92.44 673 CYS A O 1
ATOM 5430 N N . SER A 1 674 ? -21.546 1.871 15.182 1.00 94.50 674 SER A N 1
ATOM 5431 C CA . SER A 1 674 ? -22.740 2.197 14.381 1.00 94.50 674 SER A CA 1
ATOM 5432 C C . SER A 1 674 ? -22.508 2.335 12.868 1.00 94.50 674 SER A C 1
ATOM 5434 O O . SER A 1 674 ? -23.404 2.022 12.089 1.00 94.50 674 SER A O 1
ATOM 5436 N N . THR A 1 675 ? -21.319 2.749 12.410 1.00 95.81 675 THR A N 1
ATOM 5437 C CA . THR A 1 675 ? -21.031 2.924 10.969 1.00 95.81 675 THR A CA 1
ATOM 5438 C C . THR A 1 675 ? -20.556 1.649 10.266 1.00 95.81 675 THR A C 1
ATOM 5440 O O . THR A 1 675 ? -20.267 1.681 9.066 1.00 95.81 675 THR A O 1
ATOM 5443 N N . VAL A 1 676 ? -20.438 0.527 10.983 1.00 97.31 676 VAL A N 1
ATOM 5444 C CA . VAL A 1 676 ? -20.107 -0.770 10.382 1.00 97.31 676 VAL A CA 1
ATOM 5445 C C . VAL A 1 676 ? -21.267 -1.226 9.503 1.00 97.31 676 VAL A C 1
ATOM 5447 O O . VAL A 1 676 ? -22.423 -1.167 9.906 1.00 97.31 676 VAL A O 1
ATOM 5450 N N . GLY A 1 677 ? -20.953 -1.671 8.287 1.00 97.88 677 GLY A N 1
ATOM 5451 C CA . GLY A 1 677 ? -21.951 -2.137 7.327 1.00 97.88 677 GLY A CA 1
ATOM 5452 C C . GLY A 1 677 ? -22.377 -3.583 7.566 1.00 97.88 677 GLY A C 1
ATOM 5453 O O . GLY A 1 677 ? -21.535 -4.446 7.838 1.00 97.88 677 GLY A O 1
ATOM 5454 N N . ILE A 1 678 ? -23.673 -3.846 7.408 1.00 98.19 678 ILE A N 1
ATOM 5455 C CA . ILE A 1 678 ? -24.320 -5.132 7.688 1.00 98.19 678 ILE A CA 1
ATOM 5456 C C . ILE A 1 678 ? -23.706 -6.277 6.874 1.00 98.19 678 ILE A C 1
ATOM 5458 O O . ILE A 1 678 ? -23.402 -7.332 7.432 1.00 98.19 678 ILE A O 1
ATOM 5462 N N . GLY A 1 679 ? -23.438 -6.063 5.581 1.00 97.19 679 GLY A N 1
ATOM 5463 C CA . GLY A 1 679 ? -22.919 -7.110 4.692 1.00 97.19 679 GLY A CA 1
ATOM 5464 C C . GLY A 1 679 ? -21.617 -7.753 5.172 1.00 97.19 679 GLY A C 1
ATOM 5465 O O . GLY A 1 679 ? -21.514 -8.978 5.263 1.00 97.19 679 GLY A O 1
ATOM 5466 N N . GLY A 1 680 ? -20.627 -6.926 5.514 1.00 97.06 680 GLY A N 1
ATOM 5467 C CA . GLY A 1 680 ? -19.351 -7.408 6.047 1.00 97.06 680 GLY A CA 1
ATOM 5468 C C . GLY A 1 680 ? -19.495 -7.960 7.464 1.00 97.06 680 GLY A C 1
ATOM 5469 O O . GLY A 1 680 ? -18.976 -9.030 7.759 1.00 97.06 680 GLY A O 1
ATOM 5470 N N . HIS A 1 681 ? -20.251 -7.264 8.321 1.00 98.38 681 HIS A N 1
ATOM 5471 C CA . HIS A 1 681 ? -20.393 -7.624 9.730 1.00 98.38 681 HIS A CA 1
ATOM 5472 C C . HIS A 1 681 ? -20.999 -9.012 9.934 1.00 98.38 681 HIS A C 1
ATOM 5474 O O . HIS A 1 681 ? -20.379 -9.856 10.583 1.00 98.38 681 HIS A O 1
ATOM 5480 N N . ILE A 1 682 ? -22.182 -9.245 9.354 1.00 98.19 682 ILE A N 1
ATOM 5481 C CA . ILE A 1 682 ? -22.902 -10.514 9.487 1.00 98.19 682 ILE A CA 1
ATOM 5482 C C . ILE A 1 682 ? -22.097 -11.624 8.825 1.00 98.19 682 ILE A C 1
ATOM 5484 O O . ILE A 1 682 ? -21.872 -12.667 9.430 1.00 98.19 682 ILE A O 1
ATOM 5488 N N . SER A 1 683 ? -21.588 -11.395 7.612 1.00 97.38 683 SER A N 1
ATOM 5489 C CA . SER A 1 683 ? -20.964 -12.490 6.872 1.00 97.38 683 SER A CA 1
ATOM 5490 C C . SER A 1 683 ? -19.658 -13.008 7.475 1.00 97.38 683 SER A C 1
ATOM 5492 O O . SER A 1 683 ? -19.250 -14.119 7.142 1.00 97.38 683 SER A O 1
ATOM 5494 N N . GLY A 1 684 ? -19.022 -12.258 8.381 1.00 97.06 684 GLY A N 1
ATOM 5495 C CA . GLY A 1 684 ? -17.864 -12.715 9.153 1.00 97.06 684 GLY A CA 1
ATOM 5496 C C . GLY A 1 684 ? -18.125 -13.035 10.628 1.00 97.06 684 GLY A C 1
ATOM 5497 O O . GLY A 1 684 ? -17.164 -13.206 11.377 1.00 97.06 684 GLY A O 1
ATOM 5498 N N . GLY A 1 685 ? -19.388 -13.102 11.068 1.00 97.00 685 GLY A N 1
ATOM 5499 C CA . GLY A 1 685 ? -19.778 -13.488 12.430 1.00 97.00 685 GLY A CA 1
ATOM 5500 C C . GLY A 1 685 ? -20.603 -12.413 13.132 1.00 97.00 685 GLY A C 1
ATOM 5501 O O . GLY A 1 685 ? -21.797 -12.579 13.348 1.00 97.00 685 GLY A O 1
ATOM 5502 N N . GLY A 1 686 ? -19.955 -11.306 13.484 1.00 96.31 686 GLY A N 1
ATOM 5503 C CA . GLY A 1 686 ? -20.569 -10.181 14.191 1.00 96.31 686 GLY A CA 1
ATOM 5504 C C . GLY A 1 686 ? -20.763 -10.460 15.685 1.00 96.31 686 GLY A C 1
ATOM 5505 O O . GLY A 1 686 ? -21.371 -11.448 16.078 1.00 96.31 686 GLY A O 1
ATOM 5506 N N . TYR A 1 687 ? -20.200 -9.606 16.541 1.00 97.06 687 TYR A N 1
ATOM 5507 C CA . TYR A 1 687 ? -20.317 -9.735 17.996 1.00 97.06 687 TYR A CA 1
ATOM 5508 C C . TYR A 1 687 ? -20.529 -8.360 18.620 1.00 97.06 687 TYR A C 1
ATOM 5510 O O . TYR A 1 687 ? -20.005 -7.369 18.107 1.00 97.06 687 TYR A O 1
ATOM 5518 N N . GLY A 1 688 ? -21.184 -8.333 19.776 1.00 96.44 688 GLY A N 1
ATOM 5519 C CA . GLY A 1 688 ? -21.293 -7.151 20.621 1.00 96.44 688 GLY A CA 1
ATOM 5520 C C . GLY A 1 688 ? -21.750 -7.503 22.025 1.00 96.44 688 GLY A C 1
ATOM 5521 O O . GLY A 1 688 ? -21.523 -8.618 22.492 1.00 96.44 688 GLY A O 1
ATOM 5522 N N . VAL A 1 689 ? -22.371 -6.545 22.704 1.00 96.25 689 VAL A N 1
ATOM 5523 C CA . VAL A 1 689 ? -22.651 -6.618 24.150 1.00 96.25 689 VAL A CA 1
ATOM 5524 C C . VAL A 1 689 ? -23.685 -7.685 24.508 1.00 96.25 689 VAL A C 1
ATOM 5526 O O . VAL A 1 689 ? -23.634 -8.270 25.583 1.00 96.25 689 VAL A O 1
ATOM 5529 N N . LEU A 1 690 ? -24.560 -8.028 23.564 1.00 98.06 690 LEU A N 1
ATOM 5530 C CA . LEU A 1 690 ? -25.602 -9.040 23.729 1.00 98.06 690 LEU A CA 1
ATOM 5531 C C . LEU A 1 690 ? -25.113 -10.485 23.515 1.00 98.06 690 LEU A C 1
ATOM 5533 O O . LEU A 1 690 ? -25.883 -11.430 23.703 1.00 98.06 690 LEU A O 1
ATOM 5537 N N . MET A 1 691 ? -23.840 -10.695 23.151 1.00 97.81 691 MET A N 1
ATOM 5538 C CA . MET A 1 691 ? -23.369 -12.011 22.700 1.00 97.81 691 MET A CA 1
ATOM 5539 C C . MET A 1 691 ? -23.449 -13.114 23.761 1.00 97.81 691 MET A C 1
ATOM 5541 O O . MET A 1 691 ? -23.641 -14.283 23.434 1.00 97.81 691 MET A O 1
ATOM 5545 N N . ARG A 1 692 ? -23.334 -12.759 25.046 1.00 98.00 692 ARG A N 1
ATOM 5546 C CA . ARG A 1 692 ? -23.405 -13.729 26.149 1.00 98.00 692 ARG A CA 1
ATOM 5547 C C . ARG A 1 692 ? -24.832 -14.191 26.445 1.00 98.00 692 ARG A C 1
ATOM 5549 O O . ARG A 1 692 ? -24.997 -15.280 26.995 1.00 98.00 692 ARG A O 1
ATOM 5556 N N . LYS A 1 693 ? -25.845 -13.419 26.043 1.00 98.19 693 LYS A N 1
ATOM 5557 C CA . LYS A 1 693 ? -27.262 -13.770 26.195 1.00 98.19 693 LYS A CA 1
ATOM 5558 C C . LYS A 1 693 ? -27.829 -14.428 24.938 1.00 98.19 693 LYS A C 1
ATOM 5560 O O . LYS A 1 693 ? -28.492 -15.454 25.043 1.00 98.19 693 LYS A O 1
ATOM 5565 N N . TYR A 1 694 ? -27.523 -13.872 23.765 1.00 98.31 694 TYR A N 1
ATOM 5566 C CA . TYR A 1 694 ? -28.177 -14.231 22.499 1.00 98.31 694 TYR A CA 1
ATOM 5567 C C . TYR A 1 694 ? -27.245 -14.830 21.436 1.00 98.31 694 TYR A C 1
ATOM 5569 O O . TYR A 1 694 ? -27.711 -15.228 20.371 1.00 98.31 694 TYR A O 1
ATOM 5577 N N . GLY A 1 695 ? -25.946 -14.957 21.717 1.00 98.12 695 GLY A N 1
ATOM 5578 C CA . GLY A 1 695 ? -24.962 -15.427 20.740 1.00 98.12 695 GLY A CA 1
ATOM 5579 C C . GLY A 1 695 ? -24.531 -14.333 19.760 1.00 98.12 695 GLY A C 1
ATOM 5580 O O . GLY A 1 695 ? -24.765 -13.143 19.968 1.00 98.12 695 GLY A O 1
ATOM 5581 N N . LEU A 1 696 ? -23.849 -14.730 18.693 1.00 98.31 696 LEU A N 1
ATOM 5582 C CA . LEU A 1 696 ? -23.377 -13.824 17.650 1.00 98.31 696 LEU A CA 1
ATOM 5583 C C . LEU A 1 696 ? -24.512 -13.354 16.740 1.00 98.31 696 LEU A C 1
ATOM 5585 O O . LEU A 1 696 ? -25.617 -13.899 16.724 1.00 98.31 696 LEU A O 1
ATOM 5589 N N . THR A 1 697 ? -24.191 -12.386 15.889 1.00 98.56 697 THR A N 1
ATOM 5590 C CA . THR A 1 697 ? -25.105 -11.909 14.853 1.00 98.56 697 THR A CA 1
ATOM 5591 C C . THR A 1 697 ? -25.530 -13.037 13.912 1.00 98.56 697 THR A C 1
ATOM 5593 O O . THR A 1 697 ? -26.709 -13.178 13.602 1.00 98.56 697 THR A O 1
ATOM 5596 N N . VAL A 1 698 ? -24.588 -13.900 13.520 1.00 98.25 698 VAL A N 1
ATOM 5597 C CA . VAL A 1 698 ? -24.831 -15.067 12.647 1.00 98.25 698 VAL A CA 1
ATOM 5598 C C . VAL A 1 698 ? -25.742 -16.143 13.237 1.00 98.25 698 VAL A C 1
ATOM 5600 O O . VAL A 1 698 ? -26.339 -16.921 12.486 1.00 98.25 698 VAL A O 1
ATOM 5603 N N . ASP A 1 699 ? -25.878 -16.172 14.561 1.00 98.50 699 ASP A N 1
ATOM 5604 C CA . ASP A 1 699 ? -26.728 -17.137 15.263 1.00 98.50 699 ASP A CA 1
ATOM 5605 C C . ASP A 1 699 ? -28.210 -16.717 15.218 1.00 98.50 699 ASP A C 1
ATOM 5607 O O . ASP A 1 699 ? -29.095 -17.509 15.530 1.00 98.50 699 ASP A O 1
ATOM 5611 N N . ASN A 1 700 ? -28.484 -15.485 14.773 1.00 98.44 700 ASN A N 1
ATOM 5612 C CA . ASN A 1 700 ? -29.808 -14.864 14.730 1.00 98.44 700 ASN A CA 1
ATOM 5613 C C . ASN A 1 700 ? -30.243 -14.526 13.287 1.00 98.44 700 ASN A C 1
ATOM 5615 O O . ASN A 1 700 ? -31.017 -13.598 13.056 1.00 98.44 700 ASN A O 1
ATOM 5619 N N . ILE A 1 701 ? -29.742 -15.275 12.297 1.00 98.50 701 ILE A N 1
ATOM 5620 C CA . ILE A 1 701 ? -30.102 -15.127 10.877 1.00 98.50 701 ILE A CA 1
ATOM 5621 C C . ILE A 1 701 ? -31.063 -16.239 10.467 1.00 98.50 701 ILE A C 1
ATOM 5623 O O . ILE A 1 701 ? -30.775 -17.422 10.647 1.00 98.50 701 ILE A O 1
ATOM 5627 N N . VAL A 1 702 ? -32.192 -15.851 9.881 1.00 98.06 702 VAL A N 1
ATOM 5628 C CA . VAL A 1 702 ? -33.268 -16.759 9.462 1.00 98.06 702 VAL A CA 1
ATOM 5629 C C . VAL A 1 702 ? -33.164 -17.094 7.975 1.00 98.06 702 VAL A C 1
ATOM 5631 O O . VAL A 1 702 ? -33.329 -18.256 7.600 1.00 98.06 702 VAL A O 1
ATOM 5634 N N . ASP A 1 703 ? -32.859 -16.089 7.151 1.00 98.69 703 ASP A N 1
ATOM 5635 C CA . ASP A 1 703 ? -32.772 -16.179 5.689 1.00 98.69 703 ASP A CA 1
ATOM 5636 C C . ASP A 1 703 ? -31.776 -15.135 5.141 1.00 98.69 703 ASP A C 1
ATOM 5638 O O . ASP A 1 703 ? -31.346 -14.230 5.864 1.00 98.69 703 ASP A O 1
ATOM 5642 N N . ALA A 1 704 ? -31.400 -15.248 3.872 1.00 98.62 704 ALA A N 1
ATOM 5643 C CA . ALA A 1 704 ? -30.581 -14.282 3.155 1.00 98.62 704 ALA A CA 1
ATOM 5644 C C . ALA A 1 704 ? -30.878 -14.329 1.655 1.00 98.62 704 ALA A C 1
ATOM 5646 O O . ALA A 1 704 ? -31.171 -15.388 1.113 1.00 98.62 704 ALA A O 1
ATOM 5647 N N . MET A 1 705 ? -30.708 -13.199 0.975 1.00 98.69 705 MET A N 1
ATOM 5648 C CA . MET A 1 705 ? -30.733 -13.122 -0.485 1.00 98.69 705 MET A CA 1
ATOM 5649 C C . MET A 1 705 ? -29.310 -12.934 -1.001 1.00 98.69 705 MET A C 1
ATOM 5651 O O . MET A 1 705 ? -28.619 -12.015 -0.565 1.00 98.69 705 MET A O 1
ATOM 5655 N N . ILE A 1 706 ? -28.857 -13.766 -1.938 1.00 98.56 706 ILE A N 1
ATOM 5656 C CA . ILE A 1 706 ? -27.504 -13.706 -2.512 1.00 98.56 706 ILE A CA 1
ATOM 5657 C C . ILE A 1 706 ? -27.530 -13.824 -4.032 1.00 98.56 706 ILE A C 1
ATOM 5659 O O . ILE A 1 706 ? -28.329 -14.567 -4.592 1.00 98.56 706 ILE A O 1
ATOM 5663 N N . VAL A 1 707 ? -26.624 -13.113 -4.703 1.00 98.56 707 VAL A N 1
ATOM 5664 C CA . VAL A 1 707 ? -26.341 -13.302 -6.126 1.00 98.56 707 VAL A CA 1
ATOM 5665 C C . VAL A 1 707 ? -25.099 -14.170 -6.303 1.00 98.56 707 VAL A C 1
ATOM 5667 O O . VAL A 1 707 ? -24.015 -13.817 -5.828 1.00 98.56 707 VAL A O 1
ATOM 5670 N N . ASP A 1 708 ? -25.259 -15.299 -6.991 1.00 96.81 708 ASP A N 1
ATOM 5671 C CA . ASP A 1 708 ? -24.181 -16.256 -7.249 1.00 96.81 708 ASP A CA 1
ATOM 5672 C C . ASP A 1 708 ? -23.307 -15.883 -8.464 1.00 96.81 708 ASP A C 1
ATOM 5674 O O . ASP A 1 708 ? -23.522 -14.882 -9.151 1.00 96.81 708 ASP A O 1
ATOM 5678 N N . VAL A 1 709 ? -22.314 -16.725 -8.774 1.00 95.81 709 VAL A N 1
ATOM 5679 C CA . VAL A 1 709 ? -21.359 -16.506 -9.881 1.00 95.81 709 VAL A CA 1
ATOM 5680 C C . VAL A 1 709 ? -22.004 -16.551 -11.275 1.00 95.81 709 VAL A C 1
ATOM 5682 O O . VAL A 1 709 ? -21.375 -16.204 -12.279 1.00 95.81 709 VAL A O 1
ATOM 5685 N N . ASN A 1 710 ? -23.249 -17.011 -11.374 1.00 94.19 710 ASN A N 1
ATOM 5686 C CA . ASN A 1 710 ? -24.021 -17.055 -12.611 1.00 94.19 710 ASN A CA 1
ATOM 5687 C C . ASN A 1 710 ? -25.050 -15.919 -12.684 1.00 94.19 710 ASN A C 1
ATOM 5689 O O . ASN A 1 710 ? -25.803 -15.848 -13.653 1.00 94.19 710 ASN A O 1
ATOM 5693 N N . GLY A 1 711 ? -25.067 -15.018 -11.697 1.00 94.12 711 GLY A N 1
ATOM 5694 C CA . GLY A 1 711 ? -26.009 -13.910 -11.634 1.00 94.12 711 GLY A CA 1
ATOM 5695 C C . GLY A 1 711 ? -27.414 -14.333 -11.207 1.00 94.12 711 GLY A C 1
ATOM 5696 O O . GLY A 1 711 ? -28.350 -13.562 -11.408 1.00 94.12 711 GLY A O 1
ATOM 5697 N N . ARG A 1 712 ? -27.599 -15.537 -10.652 1.00 96.44 712 ARG A N 1
ATOM 5698 C CA . ARG A 1 712 ? -28.892 -15.985 -10.114 1.00 96.44 712 ARG A CA 1
ATOM 5699 C C . ARG A 1 712 ? -29.073 -15.416 -8.721 1.00 96.44 712 ARG A C 1
ATOM 5701 O O . ARG A 1 712 ? -28.114 -15.376 -7.956 1.00 96.44 712 ARG A O 1
ATOM 5708 N N . VAL A 1 713 ? -30.294 -15.009 -8.401 1.00 98.12 713 VAL A N 1
ATOM 5709 C CA . VAL A 1 713 ? -30.641 -14.547 -7.057 1.00 98.12 713 VAL A CA 1
ATOM 5710 C C . VAL A 1 713 ? -31.262 -15.704 -6.303 1.00 98.12 713 VAL A C 1
ATOM 5712 O O . VAL A 1 713 ? -32.198 -16.326 -6.800 1.00 98.12 713 VAL A O 1
ATOM 5715 N N . LEU A 1 714 ? -30.699 -15.995 -5.139 1.00 98.44 714 LEU A N 1
ATOM 5716 C CA . LEU A 1 714 ? -31.028 -17.158 -4.341 1.00 98.44 714 LEU A CA 1
ATOM 5717 C C . LEU A 1 714 ? -31.414 -16.710 -2.929 1.00 98.44 714 LEU A C 1
ATOM 5719 O O . LEU A 1 714 ? -30.659 -15.975 -2.291 1.00 98.44 714 LEU A O 1
ATOM 5723 N N . ASP A 1 715 ? -32.574 -17.159 -2.469 1.00 98.44 715 ASP A N 1
ATOM 5724 C CA . ASP A 1 715 ? -32.963 -17.189 -1.054 1.00 98.44 715 ASP A CA 1
ATOM 5725 C C . ASP A 1 715 ? -32.353 -18.422 -0.355 1.00 98.44 715 ASP A C 1
ATOM 5727 O O . ASP A 1 715 ? -31.684 -19.241 -0.996 1.00 98.44 715 ASP A O 1
ATOM 5731 N N . ARG A 1 716 ? -32.586 -18.611 0.951 1.00 98.31 716 ARG A N 1
ATOM 5732 C CA . ARG A 1 716 ? -32.089 -19.787 1.690 1.00 98.31 716 ARG A CA 1
ATOM 5733 C C . ARG A 1 716 ? -32.481 -21.105 1.025 1.00 98.31 716 ARG A C 1
ATOM 5735 O O . ARG A 1 716 ? -31.646 -22.001 0.886 1.00 98.31 716 ARG A O 1
ATOM 5742 N N . LYS A 1 717 ? -33.740 -21.223 0.596 1.00 97.94 717 LYS A N 1
ATOM 5743 C CA . LYS A 1 717 ? -34.273 -22.453 -0.000 1.00 97.94 717 LYS A CA 1
ATOM 5744 C C . LYS A 1 717 ? -33.547 -22.807 -1.298 1.00 97.94 717 LYS A C 1
ATOM 5746 O O . LYS A 1 717 ? -33.167 -23.958 -1.493 1.00 97.94 717 LYS A O 1
ATOM 5751 N N . SER A 1 718 ? -33.361 -21.833 -2.181 1.00 97.88 718 SER A N 1
ATOM 5752 C CA . SER A 1 718 ? -32.744 -22.022 -3.497 1.00 97.88 718 SER A CA 1
ATOM 5753 C C . SER A 1 718 ? -31.213 -22.045 -3.460 1.00 97.88 718 SER A C 1
ATOM 5755 O O . SER A 1 718 ? -30.608 -22.677 -4.326 1.00 97.88 718 SER A O 1
ATOM 5757 N N . MET A 1 719 ? -30.573 -21.418 -2.464 1.00 98.06 719 MET A N 1
ATOM 5758 C CA . MET A 1 719 ? -29.119 -21.505 -2.266 1.00 98.06 719 MET A CA 1
ATOM 5759 C C . MET A 1 719 ? -28.685 -22.807 -1.578 1.00 98.06 719 MET A C 1
ATOM 5761 O O . MET A 1 719 ? -27.549 -23.249 -1.760 1.00 98.06 719 MET A O 1
ATOM 5765 N N . GLY A 1 720 ? -29.586 -23.422 -0.806 1.00 98.19 720 GLY A N 1
ATOM 5766 C CA . GLY A 1 720 ? -29.328 -24.620 -0.015 1.00 98.19 720 GLY A CA 1
ATOM 5767 C C . GLY A 1 720 ? -28.594 -24.338 1.300 1.00 98.19 720 GLY A C 1
ATOM 5768 O O . GLY A 1 720 ? -27.905 -23.331 1.471 1.00 98.19 720 GLY A O 1
ATOM 5769 N N . GLU A 1 721 ? -28.711 -25.273 2.245 1.00 98.31 721 GLU A N 1
ATOM 5770 C CA . GLU A 1 721 ? -28.213 -25.086 3.616 1.00 98.31 721 GLU A CA 1
ATOM 5771 C C . GLU A 1 721 ? -26.689 -24.945 3.710 1.00 98.31 721 GLU A C 1
ATOM 5773 O O . GLU A 1 721 ? -26.191 -24.267 4.602 1.00 98.31 721 GLU A O 1
ATOM 5778 N N . ASP A 1 722 ? -25.933 -25.539 2.788 1.00 98.31 722 ASP A N 1
ATOM 5779 C CA . ASP A 1 722 ? -24.470 -25.453 2.791 1.00 98.31 722 ASP A CA 1
ATOM 5780 C C . ASP A 1 722 ? -23.968 -24.037 2.455 1.00 98.31 722 ASP A C 1
ATOM 5782 O O . ASP A 1 722 ? -23.089 -23.512 3.144 1.00 98.31 722 ASP A O 1
ATOM 5786 N N . LEU A 1 723 ? -24.545 -23.386 1.437 1.00 98.56 723 LEU A N 1
ATOM 5787 C CA . LEU A 1 723 ? -24.217 -21.995 1.113 1.00 98.56 723 LEU A CA 1
ATOM 5788 C C . LEU A 1 723 ? -24.776 -21.043 2.176 1.00 98.56 723 LEU A C 1
ATOM 5790 O O . LEU A 1 723 ? -24.060 -20.143 2.614 1.00 98.56 723 LEU A O 1
ATOM 5794 N N . PHE A 1 724 ? -25.998 -21.289 2.657 1.00 98.81 724 PHE A N 1
ATOM 5795 C CA . PHE A 1 724 ? -26.582 -20.515 3.753 1.00 98.81 724 PHE A CA 1
ATOM 5796 C C . PHE A 1 724 ? -25.737 -20.593 5.036 1.00 98.81 724 PHE A C 1
ATOM 5798 O O . PHE A 1 724 ? -25.526 -19.587 5.710 1.00 98.81 724 PHE A O 1
ATOM 5805 N N . TRP A 1 725 ? -25.191 -21.765 5.366 1.00 98.75 725 TRP A N 1
ATOM 5806 C CA . TRP A 1 725 ? -24.231 -21.926 6.457 1.00 98.75 725 TRP A CA 1
ATOM 5807 C C . TRP A 1 725 ? -22.951 -21.124 6.190 1.00 98.75 725 TRP A C 1
ATOM 5809 O O . TRP A 1 725 ? -22.531 -20.348 7.045 1.00 98.75 725 TRP A O 1
ATOM 5819 N N . ALA A 1 726 ? -22.364 -21.230 4.994 1.00 98.75 726 ALA A N 1
ATOM 5820 C CA . ALA A 1 726 ? -21.091 -20.586 4.665 1.00 98.75 726 ALA A CA 1
ATOM 5821 C C . ALA A 1 726 ? -21.133 -19.050 4.748 1.00 98.75 726 ALA A C 1
ATOM 5823 O O . ALA A 1 726 ? -20.186 -18.429 5.235 1.00 98.75 726 ALA A O 1
ATOM 5824 N N . ILE A 1 727 ? -22.234 -18.421 4.326 1.00 98.44 727 ILE A N 1
ATOM 5825 C CA . ILE A 1 727 ? -22.372 -16.956 4.378 1.00 98.44 727 ILE A CA 1
ATOM 5826 C C . ILE A 1 727 ? -22.632 -16.424 5.790 1.00 98.44 727 ILE A C 1
ATOM 5828 O O . ILE A 1 727 ? -22.497 -15.225 6.008 1.00 98.44 727 ILE A O 1
ATOM 5832 N N . ARG A 1 728 ? -22.941 -17.288 6.765 1.00 98.25 728 ARG A N 1
ATOM 5833 C CA . ARG A 1 728 ? -23.150 -16.931 8.177 1.00 98.25 728 ARG A CA 1
ATOM 5834 C C . ARG A 1 728 ? -21.864 -17.037 9.002 1.00 98.25 728 ARG A C 1
ATOM 5836 O O . ARG A 1 728 ? -21.859 -17.579 10.103 1.00 98.25 728 ARG A O 1
ATOM 5843 N N . GLY A 1 729 ? -20.757 -16.512 8.479 1.00 97.75 729 GLY A N 1
ATOM 5844 C CA . GLY A 1 729 ? -19.492 -16.408 9.216 1.00 97.75 729 GLY A CA 1
ATOM 5845 C C . GLY A 1 729 ? -18.237 -16.691 8.394 1.00 97.75 729 GLY A C 1
ATOM 5846 O O . GLY A 1 729 ? -17.150 -16.358 8.851 1.00 97.75 729 GLY A O 1
ATOM 5847 N N . GLY A 1 730 ? -18.362 -17.277 7.198 1.00 97.94 730 GLY A N 1
ATOM 5848 C CA . GLY A 1 730 ? -17.238 -17.653 6.331 1.00 97.94 730 GLY A CA 1
ATOM 5849 C C . GLY A 1 730 ? -16.660 -16.521 5.474 1.00 97.94 730 GLY A C 1
ATOM 5850 O O . GLY A 1 730 ? -15.742 -16.758 4.693 1.00 97.94 730 GLY A O 1
ATOM 5851 N N . GLY A 1 731 ? -17.196 -15.303 5.586 1.00 97.12 731 GLY A N 1
ATOM 5852 C CA . GLY A 1 731 ? -16.836 -14.154 4.757 1.00 97.12 731 GLY A CA 1
ATOM 5853 C C . GLY A 1 731 ? -17.561 -14.172 3.416 1.00 97.12 731 GLY A C 1
ATOM 5854 O O . GLY A 1 731 ? -17.153 -14.858 2.479 1.00 97.12 731 GLY A O 1
ATOM 5855 N N . GLY A 1 732 ? -18.616 -13.366 3.294 1.00 95.12 732 GLY A N 1
ATOM 5856 C CA . GLY A 1 732 ? -19.534 -13.397 2.149 1.00 95.12 732 GLY A CA 1
ATOM 5857 C C . GLY A 1 732 ? -18.857 -13.159 0.798 1.00 95.12 732 GLY A C 1
ATOM 5858 O O . GLY A 1 732 ? -19.215 -13.796 -0.190 1.00 95.12 732 GLY A O 1
ATOM 5859 N N . ALA A 1 733 ? -17.806 -12.333 0.785 1.00 95.44 733 ALA A N 1
ATOM 5860 C CA . ALA A 1 733 ? -17.002 -12.031 -0.400 1.00 95.44 733 ALA A CA 1
ATOM 5861 C C . ALA A 1 733 ? -16.299 -13.256 -1.019 1.00 95.44 733 ALA A C 1
ATOM 5863 O O . ALA A 1 733 ? -15.825 -13.160 -2.145 1.00 95.44 733 ALA A O 1
ATOM 5864 N N . SER A 1 734 ? -16.251 -14.402 -0.325 1.00 97.12 734 SER A N 1
ATOM 5865 C CA . SER A 1 734 ? -15.760 -15.668 -0.888 1.00 97.12 734 SER A CA 1
ATOM 5866 C C . SER A 1 734 ? -16.819 -16.427 -1.694 1.00 97.12 734 SER A C 1
ATOM 5868 O O . SER A 1 734 ? -16.459 -17.332 -2.441 1.00 97.12 734 SER A O 1
ATOM 5870 N N . PHE A 1 735 ? -18.111 -16.122 -1.553 1.00 97.94 735 PHE A N 1
ATOM 5871 C CA . PHE A 1 735 ? -19.189 -16.985 -2.060 1.00 97.94 735 PHE A CA 1
ATOM 5872 C C . PHE A 1 735 ? -20.145 -16.293 -3.035 1.00 97.94 735 PHE A C 1
ATOM 5874 O O . PHE A 1 735 ? -20.692 -16.956 -3.914 1.00 97.94 735 PHE A O 1
ATOM 5881 N N . GLY A 1 736 ? -20.339 -14.980 -2.906 1.00 97.38 736 GLY A N 1
ATOM 5882 C CA . GLY A 1 736 ? -21.235 -14.218 -3.771 1.00 97.38 736 GLY A CA 1
ATOM 5883 C C . GLY A 1 736 ? -21.462 -12.791 -3.292 1.00 97.38 736 GLY A C 1
ATOM 5884 O O . GLY A 1 736 ? -20.800 -12.314 -2.369 1.00 97.38 736 GLY A O 1
ATOM 5885 N N . VAL A 1 737 ? -22.424 -12.103 -3.909 1.00 98.62 737 VAL A N 1
ATOM 5886 C CA . VAL A 1 737 ? -22.867 -10.778 -3.450 1.00 98.62 737 VAL A CA 1
ATOM 5887 C C . VAL A 1 737 ? -24.173 -10.939 -2.687 1.00 98.62 737 VAL A C 1
ATOM 5889 O O . VAL A 1 737 ? -25.227 -11.121 -3.290 1.00 98.62 737 VAL A O 1
ATOM 5892 N N . ILE A 1 738 ? -24.112 -10.883 -1.358 1.00 98.69 738 ILE A N 1
ATOM 5893 C CA . ILE A 1 738 ? -25.321 -10.874 -0.526 1.00 98.69 738 ILE A CA 1
ATOM 5894 C C . ILE A 1 738 ? -26.048 -9.543 -0.747 1.00 98.69 738 ILE A C 1
ATOM 5896 O O . ILE A 1 738 ? -25.409 -8.496 -0.789 1.00 98.69 738 ILE A O 1
ATOM 5900 N N . LEU A 1 739 ? -27.365 -9.590 -0.903 1.00 98.69 739 LEU A N 1
ATOM 5901 C CA . LEU A 1 739 ? -28.246 -8.440 -1.099 1.00 98.69 739 LEU A CA 1
ATOM 5902 C C . LEU A 1 739 ? -28.913 -8.031 0.211 1.00 98.69 739 LEU A C 1
ATOM 5904 O O . LEU A 1 739 ? -28.915 -6.852 0.556 1.00 98.69 739 LEU A O 1
ATOM 5908 N N . SER A 1 740 ? -29.436 -9.001 0.959 1.00 98.69 740 SER A N 1
ATOM 5909 C CA . SER A 1 740 ? -30.136 -8.765 2.220 1.00 98.69 740 SER A CA 1
ATOM 5910 C C . SER A 1 740 ? -30.091 -9.978 3.147 1.00 98.69 740 SER A C 1
ATOM 5912 O O . SER A 1 740 ? -29.785 -11.094 2.723 1.00 98.69 740 SER A O 1
ATOM 5914 N N . TYR A 1 741 ? -30.408 -9.745 4.417 1.00 98.81 741 TYR A N 1
ATOM 5915 C CA . TYR A 1 741 ? -30.610 -10.771 5.436 1.00 98.81 741 TYR A CA 1
ATOM 5916 C C . TYR A 1 741 ? -31.994 -10.625 6.064 1.00 98.81 741 TYR A C 1
ATOM 5918 O O . TYR A 1 741 ? -32.424 -9.503 6.328 1.00 98.81 741 TYR A O 1
ATOM 5926 N N . LYS A 1 742 ? -32.653 -11.750 6.367 1.00 98.75 742 LYS A N 1
ATOM 5927 C CA . LYS A 1 742 ? -33.782 -11.799 7.306 1.00 98.75 742 LYS A CA 1
ATOM 5928 C C . LYS A 1 742 ? -33.241 -12.167 8.684 1.00 98.75 742 LYS A C 1
ATOM 5930 O O . LYS A 1 742 ? -32.709 -13.259 8.888 1.00 98.75 742 LYS A O 1
ATOM 5935 N N . LEU A 1 743 ? -33.358 -11.236 9.616 1.00 98.69 743 LEU A N 1
ATOM 5936 C CA . LEU A 1 743 ? -32.862 -11.310 10.982 1.00 98.69 743 LEU A CA 1
ATOM 5937 C C . LEU A 1 743 ? -33.975 -11.745 11.932 1.00 98.69 743 LEU A C 1
ATOM 5939 O O . LEU A 1 743 ? -35.134 -11.396 11.714 1.00 98.69 743 LEU A O 1
ATOM 5943 N N . ARG A 1 744 ? -33.609 -12.443 13.007 1.00 98.69 744 ARG A N 1
ATOM 5944 C CA . ARG A 1 744 ? -34.459 -12.658 14.180 1.00 98.69 744 ARG A CA 1
ATOM 5945 C C . ARG A 1 744 ? -34.120 -11.611 15.235 1.00 98.69 744 ARG A C 1
ATOM 5947 O O . ARG A 1 744 ? -32.965 -11.513 15.649 1.00 98.69 744 ARG A O 1
ATOM 5954 N N . LEU A 1 745 ? -35.109 -10.820 15.630 1.00 98.75 745 LEU A N 1
ATOM 5955 C CA . LEU A 1 745 ? -34.982 -9.850 16.711 1.00 98.75 745 LEU A CA 1
ATOM 5956 C C . LEU A 1 745 ? -35.008 -10.574 18.058 1.00 98.75 745 LEU A C 1
ATOM 5958 O O . LEU A 1 745 ? -35.481 -11.703 18.164 1.00 98.75 745 LEU A O 1
ATOM 5962 N N . VAL A 1 746 ? -34.461 -9.928 19.082 1.00 98.50 746 VAL A N 1
ATOM 5963 C CA . VAL A 1 746 ? -34.401 -10.479 20.440 1.00 98.50 746 VAL A CA 1
ATOM 5964 C C . VAL A 1 746 ? -35.046 -9.517 21.423 1.00 98.50 746 VAL A C 1
ATOM 5966 O O . VAL A 1 746 ? -34.921 -8.302 21.270 1.00 98.50 746 VAL A O 1
ATOM 5969 N N . GLY A 1 747 ? -35.705 -10.059 22.445 1.00 98.00 747 GLY A N 1
ATOM 5970 C CA . GLY A 1 747 ? -36.296 -9.256 23.511 1.00 98.00 747 GLY A CA 1
ATOM 5971 C C . GLY A 1 747 ? -35.235 -8.604 24.403 1.00 98.00 747 GLY A C 1
ATOM 5972 O O . GLY A 1 747 ? -34.219 -9.217 24.738 1.00 98.00 747 GLY A O 1
ATOM 5973 N N . VAL A 1 748 ? -35.472 -7.370 24.825 1.00 98.12 748 VAL A N 1
ATOM 5974 C CA . VAL A 1 748 ? -34.683 -6.658 25.842 1.00 98.12 748 VAL A CA 1
ATOM 5975 C C . VAL A 1 748 ? -35.632 -5.976 26.830 1.00 98.12 748 VAL A C 1
ATOM 5977 O O . VAL A 1 748 ? -36.741 -5.614 26.439 1.00 98.12 748 VAL A O 1
ATOM 5980 N N . PRO A 1 749 ? -35.249 -5.821 28.111 1.00 97.81 749 PRO A N 1
ATOM 5981 C CA . PRO A 1 749 ? -36.067 -5.077 29.062 1.00 97.81 749 PRO A CA 1
ATOM 5982 C C . PRO A 1 749 ? -36.167 -3.603 28.650 1.00 97.81 749 PRO A C 1
ATOM 5984 O O . PRO A 1 749 ? -35.285 -3.087 27.962 1.00 97.81 749 PRO A O 1
ATOM 5987 N N . GLU A 1 750 ? -37.224 -2.921 29.101 1.00 96.19 750 GLU A N 1
ATOM 5988 C CA . GLU A 1 750 ? -37.387 -1.474 28.879 1.00 96.19 750 GLU A CA 1
ATOM 5989 C C . GLU A 1 750 ? -36.215 -0.673 29.459 1.00 96.19 750 GLU A C 1
ATOM 5991 O O . GLU A 1 750 ? -35.750 0.283 28.838 1.00 96.19 750 GLU A O 1
ATOM 5996 N N . THR A 1 751 ? -35.700 -1.128 30.604 1.00 97.44 751 THR A N 1
ATOM 5997 C CA . THR A 1 751 ? -34.551 -0.541 31.292 1.00 97.44 751 THR A CA 1
ATOM 5998 C C . THR A 1 751 ? -33.369 -1.504 31.278 1.00 97.44 751 THR A C 1
ATOM 6000 O O . THR A 1 751 ? -33.467 -2.650 31.723 1.00 97.44 751 THR A O 1
ATOM 6003 N N . VAL A 1 752 ? -32.230 -1.015 30.796 1.00 98.31 752 VAL A N 1
ATOM 6004 C CA . VAL A 1 752 ? -30.912 -1.647 30.899 1.00 98.31 752 VAL A CA 1
ATOM 6005 C C . VAL A 1 752 ? -29.996 -0.777 31.749 1.00 98.31 752 VAL A C 1
ATOM 6007 O O . VAL A 1 752 ? -30.188 0.435 31.841 1.00 98.31 752 VAL A O 1
ATOM 6010 N N . THR A 1 753 ? -28.958 -1.379 32.322 1.00 98.50 753 THR A N 1
ATOM 6011 C CA . THR A 1 753 ? -27.982 -0.652 33.141 1.00 98.50 753 THR A CA 1
ATOM 6012 C C . THR A 1 753 ? -26.591 -0.725 32.529 1.00 98.50 753 THR A C 1
ATOM 6014 O O . THR A 1 753 ? -26.116 -1.798 32.152 1.00 98.50 753 THR A O 1
ATOM 6017 N N . VAL A 1 754 ? -25.908 0.416 32.454 1.00 97.94 754 VAL A N 1
ATOM 6018 C CA . VAL A 1 754 ? -24.505 0.511 32.028 1.00 97.94 754 VAL A CA 1
ATOM 6019 C C . VAL A 1 754 ? -23.637 1.143 33.108 1.00 97.94 754 VAL A C 1
ATOM 6021 O O . VAL A 1 754 ? -24.112 1.930 33.922 1.00 97.94 754 VAL A O 1
ATOM 6024 N N . PHE A 1 755 ? -22.344 0.829 33.092 1.00 97.31 755 PHE A N 1
ATOM 6025 C CA . PHE A 1 755 ? -21.341 1.493 33.929 1.00 97.31 755 PHE A CA 1
ATOM 6026 C C . PHE A 1 755 ? -20.002 1.585 33.196 1.00 97.31 755 PHE A C 1
ATOM 6028 O O . PHE A 1 755 ? -19.720 0.798 32.285 1.00 97.31 755 PHE A O 1
ATOM 6035 N N . ARG A 1 756 ? -19.154 2.534 33.599 1.00 95.94 756 ARG A N 1
ATOM 6036 C CA . ARG A 1 756 ? -17.763 2.639 33.140 1.00 95.94 756 ARG A CA 1
ATOM 6037 C C . ARG A 1 756 ? -16.878 3.074 34.298 1.00 95.94 756 ARG A C 1
ATOM 6039 O O . ARG A 1 756 ? -17.017 4.190 34.782 1.00 95.94 756 ARG A O 1
ATOM 6046 N N . VAL A 1 757 ? -15.962 2.199 34.704 1.00 94.00 757 VAL A N 1
ATOM 6047 C CA . VAL A 1 757 ? -15.046 2.437 35.826 1.00 94.00 757 VAL A CA 1
ATOM 6048 C C . VAL A 1 757 ? -13.614 2.161 35.390 1.00 94.00 757 VAL A C 1
ATOM 6050 O O . VAL A 1 757 ? -13.319 1.096 34.851 1.00 94.00 757 VAL A O 1
ATOM 6053 N N . SER A 1 758 ? -12.719 3.111 35.651 1.00 91.94 758 SER A N 1
ATOM 6054 C CA . SER A 1 758 ? -11.283 2.973 35.401 1.00 91.94 758 SER A CA 1
ATOM 6055 C C . SER A 1 758 ? -10.530 2.668 36.692 1.00 91.94 758 SER A C 1
ATOM 6057 O O . SER A 1 758 ? -10.821 3.242 37.740 1.00 91.94 758 SER A O 1
ATOM 6059 N N . LYS A 1 759 ? -9.531 1.787 36.612 1.00 89.44 759 LYS A N 1
ATOM 6060 C CA . LYS A 1 759 ? -8.579 1.495 37.691 1.00 89.44 759 LYS A CA 1
ATOM 6061 C C . LYS A 1 759 ? -7.155 1.689 37.177 1.00 89.44 759 LYS A C 1
ATOM 6063 O O . LYS A 1 759 ? -6.831 1.269 36.064 1.00 89.44 759 LYS A O 1
ATOM 6068 N N . SER A 1 760 ? -6.308 2.326 37.981 1.00 79.69 760 SER A N 1
ATOM 6069 C CA . SER A 1 760 ? -4.885 2.482 37.670 1.00 79.69 760 SER A CA 1
ATOM 6070 C C . SER A 1 760 ? -4.097 1.240 38.103 1.00 79.69 760 SER A C 1
ATOM 6072 O O . SER A 1 760 ? -4.498 0.510 39.014 1.00 79.69 760 SER A O 1
ATOM 6074 N N . SER A 1 761 ? -2.952 0.988 37.465 1.00 68.00 761 SER A N 1
ATOM 6075 C CA . SER A 1 761 ? -2.059 -0.116 37.843 1.00 68.00 761 SER A CA 1
ATOM 6076 C C . SER A 1 761 ? -1.465 0.008 39.255 1.00 68.00 761 SER A C 1
ATOM 6078 O O . SER A 1 761 ? -1.061 -1.004 39.819 1.00 68.00 761 SER A O 1
ATOM 6080 N N . GLU A 1 762 ? -1.418 1.215 39.828 1.00 62.75 762 GLU A N 1
ATOM 6081 C CA . GLU A 1 762 ? -0.814 1.500 41.141 1.00 62.75 762 GLU A CA 1
ATOM 6082 C C . GLU A 1 762 ? -1.762 1.185 42.321 1.00 62.75 762 GLU A C 1
ATOM 6084 O O . GLU A 1 762 ? -1.305 0.935 43.434 1.00 62.75 762 GLU A O 1
ATOM 6089 N N . GLU A 1 763 ? -3.075 1.088 42.081 1.00 56.78 763 GLU A N 1
ATOM 6090 C CA . GLU A 1 763 ? -4.115 0.908 43.110 1.00 56.78 763 GLU A CA 1
ATOM 6091 C C . GLU A 1 763 ? -4.760 -0.492 43.069 1.00 56.78 763 GLU A C 1
ATOM 6093 O O . GLU A 1 763 ? -5.968 -0.631 42.881 1.00 56.78 763 GLU A O 1
ATOM 6098 N N . LYS A 1 764 ? -3.975 -1.572 43.188 1.00 67.75 764 LYS A N 1
ATOM 6099 C CA . LYS A 1 764 ? -4.482 -2.967 43.085 1.00 67.75 764 LYS A CA 1
ATOM 6100 C C . LYS A 1 764 ? -5.182 -3.298 41.749 1.00 67.75 764 LYS A C 1
ATOM 6102 O O . LYS A 1 764 ? -5.807 -4.352 41.625 1.00 67.75 764 LYS A O 1
ATOM 6107 N N . GLY A 1 765 ? -5.053 -2.455 40.718 1.00 74.19 765 GLY A N 1
ATOM 6108 C CA . GLY A 1 765 ? -5.703 -2.654 39.417 1.00 74.19 765 GLY A CA 1
ATOM 6109 C C . GLY A 1 765 ? -5.314 -3.969 38.736 1.00 74.19 765 GLY A C 1
ATOM 6110 O O . GLY A 1 765 ? -6.143 -4.580 38.066 1.00 74.19 765 GLY A O 1
ATOM 6111 N N . ILE A 1 766 ? -4.094 -4.462 38.975 1.00 80.75 766 ILE A N 1
ATOM 6112 C CA . ILE A 1 766 ? -3.628 -5.765 38.472 1.00 80.75 766 ILE A CA 1
ATOM 6113 C C . ILE A 1 766 ? -4.435 -6.916 39.075 1.00 80.75 766 ILE A C 1
ATOM 6115 O O . ILE A 1 766 ? -4.798 -7.839 38.350 1.00 80.75 766 ILE A O 1
ATOM 6119 N N . ASP A 1 767 ? -4.755 -6.867 40.369 1.00 87.94 767 ASP A N 1
ATOM 6120 C CA . ASP A 1 767 ? -5.520 -7.929 41.027 1.00 87.94 767 ASP A CA 1
ATOM 6121 C C . ASP A 1 767 ? -6.961 -7.972 40.505 1.00 87.94 767 ASP A C 1
ATOM 6123 O O . ASP A 1 767 ? -7.489 -9.055 40.258 1.00 87.94 767 ASP A O 1
ATOM 6127 N N . ILE A 1 768 ? -7.563 -6.807 40.237 1.00 92.38 768 ILE A N 1
ATOM 6128 C CA . ILE A 1 768 ? -8.904 -6.697 39.640 1.00 92.38 768 ILE A CA 1
ATOM 6129 C C . ILE A 1 768 ? -8.894 -7.214 38.192 1.00 92.38 768 ILE A C 1
ATOM 6131 O O . ILE A 1 768 ? -9.749 -8.018 37.817 1.00 92.38 768 ILE A O 1
ATOM 6135 N N . VAL A 1 769 ? -7.906 -6.813 37.382 1.00 92.12 769 VAL A N 1
ATOM 6136 C CA . VAL A 1 769 ? -7.706 -7.327 36.014 1.00 92.12 769 VAL A CA 1
ATOM 6137 C C . VAL A 1 769 ? -7.508 -8.840 36.024 1.00 92.12 769 VAL A C 1
ATOM 6139 O O . VAL A 1 769 ? -8.118 -9.552 35.225 1.00 92.12 769 VAL A O 1
ATOM 6142 N N . ASN A 1 770 ? -6.688 -9.345 36.944 1.00 91.81 770 ASN A N 1
ATOM 6143 C CA . ASN A 1 770 ? -6.439 -10.769 37.078 1.00 91.81 770 ASN A CA 1
ATOM 6144 C C . ASN A 1 770 ? -7.727 -11.505 37.454 1.00 91.81 770 ASN A C 1
ATOM 6146 O O . ASN A 1 770 ? -8.076 -12.482 36.796 1.00 91.81 770 ASN A O 1
ATOM 6150 N N . ARG A 1 771 ? -8.468 -11.002 38.449 1.00 94.25 771 ARG A N 1
ATOM 6151 C CA . ARG A 1 771 ? -9.738 -11.573 38.902 1.00 94.25 771 ARG A CA 1
ATOM 6152 C C . ARG A 1 771 ? -10.779 -11.616 37.789 1.00 94.25 771 ARG A C 1
ATOM 6154 O O . ARG A 1 771 ? -11.412 -12.658 37.626 1.00 94.25 771 ARG A O 1
ATOM 6161 N N . TRP A 1 772 ? -10.899 -10.551 36.993 1.00 96.31 772 TRP A N 1
ATOM 6162 C CA . TRP A 1 772 ? -11.839 -10.455 35.870 1.00 96.31 772 TRP A CA 1
ATOM 6163 C C . TRP A 1 772 ? -11.747 -11.666 34.929 1.00 96.31 772 TRP A C 1
ATOM 6165 O O . TRP A 1 772 ? -12.779 -12.215 34.545 1.00 96.31 772 TRP A O 1
ATOM 6175 N N . GLN A 1 773 ? -10.534 -12.159 34.641 1.00 96.19 773 GLN A N 1
ATOM 6176 C CA . GLN A 1 773 ? -10.317 -13.320 33.763 1.00 96.19 773 GLN A CA 1
ATOM 6177 C C . GLN A 1 773 ? -11.017 -14.601 34.242 1.00 96.19 773 GLN A C 1
ATOM 6179 O O . GLN A 1 773 ? -11.316 -15.472 33.432 1.00 96.19 773 GLN A O 1
ATOM 6184 N N . TYR A 1 774 ? -11.249 -14.747 35.547 1.00 95.62 774 TYR A N 1
ATOM 6185 C CA . TYR A 1 774 ? -11.819 -15.966 36.125 1.00 95.62 774 TYR A CA 1
ATOM 6186 C C . TYR A 1 774 ? -13.342 -15.932 36.220 1.00 95.62 774 TYR A C 1
ATOM 6188 O O . TYR A 1 774 ? -13.961 -16.997 36.332 1.00 95.62 774 TYR A O 1
ATOM 6196 N N . VAL A 1 775 ? -13.921 -14.729 36.216 1.00 96.25 775 VAL A N 1
ATOM 6197 C CA . VAL A 1 775 ? -15.328 -14.492 36.556 1.00 96.25 775 VAL A CA 1
ATOM 6198 C C . VAL A 1 775 ? -16.142 -13.962 35.375 1.00 96.25 775 VAL A C 1
ATOM 6200 O O . VAL A 1 775 ? -17.318 -14.298 35.257 1.00 96.25 775 VAL A O 1
ATOM 6203 N N . ALA A 1 776 ? -15.551 -13.180 34.466 1.00 95.00 776 ALA A N 1
ATOM 6204 C CA . ALA A 1 776 ? -16.300 -12.423 33.459 1.00 95.00 776 ALA A CA 1
ATOM 6205 C C . ALA A 1 776 ? -17.124 -13.291 32.490 1.00 95.00 776 ALA A C 1
ATOM 6207 O O . ALA A 1 776 ? -18.164 -12.852 32.000 1.00 95.00 776 ALA A O 1
ATOM 6208 N N . ASP A 1 777 ? -16.702 -14.530 32.233 1.00 94.81 777 ASP A N 1
ATOM 6209 C CA . ASP A 1 777 ? -17.434 -15.484 31.399 1.00 94.81 777 ASP A CA 1
ATOM 6210 C C . ASP A 1 777 ? -18.548 -16.235 32.159 1.00 94.81 777 ASP A C 1
ATOM 6212 O O . ASP A 1 777 ? -19.413 -16.844 31.521 1.00 94.81 777 ASP A O 1
ATOM 6216 N N . LYS A 1 778 ? -18.601 -16.134 33.497 1.00 95.00 778 LYS A N 1
ATOM 6217 C CA . LYS A 1 778 ? -19.441 -16.969 34.383 1.00 95.00 778 LYS A CA 1
ATOM 6218 C C . LYS A 1 778 ? -20.434 -16.221 35.277 1.00 95.00 778 LYS A C 1
ATOM 6220 O O . LYS A 1 778 ? -21.413 -16.848 35.659 1.00 95.00 778 LYS A O 1
ATOM 6225 N N . ILE A 1 779 ? -20.205 -14.945 35.616 1.00 94.56 779 ILE A N 1
ATOM 6226 C CA . ILE A 1 779 ? -20.964 -14.222 36.668 1.00 94.56 779 ILE A CA 1
ATOM 6227 C C . ILE A 1 779 ? -22.490 -14.329 36.503 1.00 94.56 779 ILE A C 1
ATOM 6229 O O . ILE A 1 779 ? -23.162 -14.908 37.348 1.00 94.56 779 ILE A O 1
ATOM 6233 N N . ASP A 1 780 ? -23.037 -13.766 35.427 1.00 96.50 780 ASP A N 1
ATOM 6234 C CA . ASP A 1 780 ? -24.470 -13.781 35.101 1.00 96.50 780 ASP A CA 1
ATOM 6235 C C . ASP A 1 780 ? -24.597 -13.707 33.578 1.00 96.50 780 ASP A C 1
ATOM 6237 O O . ASP A 1 780 ? -23.744 -13.098 32.940 1.00 96.50 780 ASP A O 1
ATOM 6241 N N . ARG A 1 781 ? -25.601 -14.337 32.963 1.00 95.62 781 ARG A N 1
ATOM 6242 C CA . ARG A 1 781 ? -25.781 -14.368 31.497 1.00 95.62 781 ARG A CA 1
ATOM 6243 C C . ARG A 1 781 ? -26.244 -13.029 30.914 1.00 95.62 781 ARG A C 1
ATOM 6245 O O . ARG A 1 781 ? -26.003 -12.784 29.735 1.00 95.62 781 ARG A O 1
ATOM 6252 N N . ASP A 1 782 ? -26.871 -12.190 31.730 1.00 97.81 782 ASP A N 1
ATOM 6253 C CA . ASP A 1 782 ? -27.405 -10.874 31.363 1.00 97.81 782 ASP A CA 1
ATOM 6254 C C . ASP A 1 782 ? -26.341 -9.767 31.394 1.00 97.81 782 ASP A C 1
ATOM 6256 O O . ASP A 1 782 ? -26.608 -8.643 30.975 1.00 97.81 782 ASP A O 1
ATOM 6260 N N . LEU A 1 783 ? -25.136 -10.079 31.884 1.00 98.25 783 LEU A N 1
ATOM 6261 C CA . LEU A 1 783 ? -24.062 -9.122 32.134 1.00 98.25 783 LEU A CA 1
ATOM 6262 C C . LEU A 1 783 ? -22.917 -9.246 31.124 1.00 98.25 783 LEU A C 1
ATOM 6264 O O . LEU A 1 783 ? -22.313 -10.302 30.967 1.00 98.25 783 LEU A O 1
ATOM 6268 N N . PHE A 1 784 ? -22.534 -8.153 30.480 1.00 98.31 784 PHE A N 1
ATOM 6269 C CA . PHE A 1 784 ? -21.335 -8.070 29.651 1.00 98.31 784 PHE A CA 1
ATOM 6270 C C . PHE A 1 784 ? -20.386 -7.025 30.228 1.00 98.31 784 PHE A C 1
ATOM 6272 O O . PHE A 1 784 ? -20.770 -5.871 30.369 1.00 98.31 784 PHE A O 1
ATOM 6279 N N . ILE A 1 785 ? -19.140 -7.403 30.528 1.00 98.06 785 ILE A N 1
ATOM 6280 C CA . ILE A 1 785 ? -18.116 -6.478 31.037 1.00 98.06 785 ILE A CA 1
ATOM 6281 C C . ILE A 1 785 ? -16.902 -6.534 30.119 1.00 98.06 785 ILE A C 1
ATOM 6283 O O . ILE A 1 785 ? -16.145 -7.498 30.173 1.00 98.06 785 ILE A O 1
ATOM 6287 N N . ARG A 1 786 ? -16.681 -5.506 29.297 1.00 97.81 786 ARG A N 1
ATOM 6288 C CA . ARG A 1 786 ? -15.429 -5.356 28.544 1.00 97.81 786 ARG A CA 1
ATOM 6289 C C . ARG A 1 786 ? -14.355 -4.794 29.463 1.00 97.81 786 ARG A C 1
ATOM 6291 O O . ARG A 1 786 ? -14.592 -3.788 30.124 1.00 97.81 786 ARG A O 1
ATOM 6298 N N . LEU A 1 787 ? -13.166 -5.383 29.411 1.00 97.38 787 LEU A N 1
ATOM 6299 C CA . LEU A 1 787 ? -11.956 -4.810 29.990 1.00 97.38 787 LEU A CA 1
ATOM 6300 C C . LEU A 1 787 ? -11.087 -4.232 28.867 1.00 97.38 787 LEU A C 1
ATOM 6302 O O . LEU A 1 787 ? -10.675 -4.965 27.970 1.00 97.38 787 LEU A O 1
ATOM 6306 N N . TYR A 1 788 ? -10.823 -2.928 28.889 1.00 96.06 788 TYR A N 1
ATOM 6307 C CA . TYR A 1 788 ? -9.900 -2.263 27.973 1.00 96.06 788 TYR A CA 1
ATOM 6308 C C . TYR A 1 788 ? -8.656 -1.787 28.721 1.00 96.06 788 TYR A C 1
ATOM 6310 O O . TYR A 1 788 ? -8.731 -0.920 29.584 1.00 96.06 788 TYR A O 1
ATOM 6318 N N . ILE A 1 789 ? -7.511 -2.374 28.386 1.00 94.62 789 ILE A N 1
ATOM 6319 C CA . ILE A 1 789 ? -6.209 -2.054 28.966 1.00 94.62 789 ILE A CA 1
ATOM 6320 C C . ILE A 1 789 ? -5.459 -1.182 27.963 1.00 94.62 789 ILE A C 1
ATOM 6322 O O . ILE A 1 789 ? -5.228 -1.605 26.826 1.00 94.62 789 ILE A O 1
ATOM 6326 N N . LYS A 1 790 ? -5.073 0.031 28.358 1.00 93.19 790 LYS A N 1
ATOM 6327 C CA . LYS A 1 790 ? -4.359 0.971 27.482 1.00 93.19 790 LYS A CA 1
ATOM 6328 C C . LYS A 1 790 ? -3.251 1.716 28.238 1.00 93.19 790 LYS A C 1
ATOM 6330 O O . LYS A 1 790 ? -3.397 1.969 29.434 1.00 93.19 790 LYS A O 1
ATOM 6335 N N . PRO A 1 791 ? -2.152 2.077 27.558 1.00 90.44 791 PRO A N 1
ATOM 6336 C CA . PRO A 1 791 ? -1.143 2.951 28.140 1.00 90.44 791 PRO A CA 1
ATOM 6337 C C . PRO A 1 791 ? -1.695 4.373 28.312 1.00 90.44 791 PRO A C 1
ATOM 6339 O O . PRO A 1 791 ? -2.192 4.971 27.356 1.00 90.44 791 PRO A O 1
ATOM 6342 N N . ASP A 1 792 ? -1.579 4.920 29.522 1.00 86.69 792 ASP A N 1
ATOM 6343 C CA . ASP A 1 792 ? -1.762 6.343 29.802 1.00 86.69 792 ASP A CA 1
ATOM 6344 C C . ASP A 1 792 ? -0.392 7.024 29.711 1.00 86.69 792 ASP A C 1
ATOM 6346 O O . ASP A 1 792 ? 0.422 7.001 30.637 1.00 86.69 792 ASP A O 1
ATOM 6350 N N . ASN A 1 793 ? -0.125 7.631 28.556 1.00 83.00 793 ASN A N 1
ATOM 6351 C CA . ASN A 1 793 ? 1.151 8.290 28.289 1.00 83.00 793 ASN A CA 1
ATOM 6352 C C . ASN A 1 793 ? 1.364 9.561 29.126 1.00 83.00 793 ASN A C 1
ATOM 6354 O O . ASN A 1 793 ? 2.515 9.949 29.328 1.00 83.00 793 ASN A O 1
ATOM 6358 N N . ALA A 1 794 ? 0.294 10.196 29.621 1.00 84.00 794 ALA A N 1
ATOM 6359 C CA . ALA A 1 794 ? 0.399 11.390 30.454 1.00 84.00 794 ALA A CA 1
ATOM 6360 C C . ALA A 1 794 ? 0.818 11.018 31.880 1.00 84.00 794 ALA A C 1
ATOM 6362 O O . ALA A 1 794 ? 1.751 11.606 32.425 1.00 84.00 794 ALA A O 1
ATOM 6363 N N . LYS A 1 795 ? 0.175 9.995 32.455 1.00 82.12 795 LYS A N 1
ATOM 6364 C CA . LYS A 1 795 ? 0.496 9.499 33.803 1.00 82.12 795 LYS A CA 1
ATOM 6365 C C . LYS A 1 795 ? 1.656 8.507 33.823 1.00 82.12 795 LYS A C 1
ATOM 6367 O O . LYS A 1 795 ? 2.168 8.204 34.892 1.00 82.12 795 LYS A O 1
ATOM 6372 N N . LYS A 1 796 ? 2.098 8.029 32.654 1.00 83.50 796 LYS A N 1
ATOM 6373 C CA . LYS A 1 796 ? 3.095 6.956 32.496 1.00 83.50 796 LYS A CA 1
ATOM 6374 C C . LYS A 1 796 ? 2.699 5.685 33.258 1.00 83.50 796 LYS A C 1
ATOM 6376 O O . LYS A 1 796 ? 3.556 5.009 33.821 1.00 83.50 796 LYS A O 1
ATOM 6381 N N . THR A 1 797 ? 1.415 5.343 33.233 1.00 87.62 797 THR A N 1
ATOM 6382 C CA . THR A 1 797 ? 0.849 4.146 33.873 1.00 87.62 797 THR A CA 1
ATOM 6383 C C . THR A 1 797 ? -0.022 3.363 32.890 1.00 87.62 797 THR A C 1
ATOM 6385 O O . THR A 1 797 ? -0.229 3.785 31.749 1.00 87.62 797 THR A O 1
ATOM 6388 N N . ILE A 1 798 ? -0.522 2.199 33.311 1.00 89.69 798 ILE A N 1
ATOM 6389 C CA . ILE A 1 798 ? -1.578 1.492 32.582 1.00 89.69 798 ILE A CA 1
ATOM 6390 C C . ILE A 1 798 ? -2.930 1.831 33.207 1.00 89.69 798 ILE A C 1
ATOM 6392 O O . ILE A 1 798 ? -3.105 1.734 34.424 1.00 89.69 798 ILE A O 1
ATOM 6396 N N . GLU A 1 799 ? -3.895 2.163 32.354 1.00 91.81 799 GLU A N 1
ATOM 6397 C CA . GLU A 1 799 ? -5.299 2.291 32.724 1.00 91.81 799 GLU A CA 1
ATOM 6398 C C . GLU A 1 799 ? -6.064 1.027 32.306 1.00 91.81 799 GLU A C 1
ATOM 6400 O O . GLU A 1 799 ? -5.987 0.591 31.151 1.00 91.81 799 GLU A O 1
ATOM 6405 N N . ALA A 1 800 ? -6.805 0.448 33.251 1.00 93.69 800 ALA A N 1
ATOM 6406 C CA . ALA A 1 800 ? -7.746 -0.641 33.026 1.00 93.69 800 ALA A CA 1
ATOM 6407 C C . ALA A 1 800 ? -9.180 -0.108 33.148 1.00 93.69 800 ALA A C 1
ATOM 6409 O O . ALA A 1 800 ? -9.648 0.201 34.242 1.00 93.69 800 ALA A O 1
ATOM 6410 N N . GLU A 1 801 ? -9.873 0.004 32.019 1.00 94.75 801 GLU A N 1
ATOM 6411 C CA . GLU A 1 801 ? -11.244 0.503 31.929 1.00 94.75 801 GLU A CA 1
ATOM 6412 C C . GLU A 1 801 ? -12.227 -0.672 31.820 1.00 94.75 801 GLU A C 1
ATOM 6414 O O . GLU A 1 801 ? -12.180 -1.456 30.869 1.00 94.75 801 GLU A O 1
ATOM 6419 N N . PHE A 1 802 ? -13.133 -0.788 32.787 1.00 96.69 802 PHE A N 1
ATOM 6420 C CA . PHE A 1 802 ? -14.211 -1.771 32.817 1.00 96.69 802 PHE A CA 1
ATOM 6421 C C . PHE A 1 802 ? -15.501 -1.098 32.365 1.00 96.69 802 PHE A C 1
ATOM 6423 O O . PHE A 1 802 ? -16.021 -0.224 33.055 1.00 96.69 802 PHE A O 1
ATOM 6430 N N . THR A 1 803 ? -16.026 -1.501 31.209 1.00 97.44 803 THR A N 1
ATOM 6431 C CA . THR A 1 803 ? -17.319 -1.014 30.710 1.00 97.44 803 THR A CA 1
ATOM 6432 C C . THR A 1 803 ? -18.337 -2.144 30.745 1.00 97.44 803 THR A C 1
ATOM 6434 O O . THR A 1 803 ? -18.124 -3.189 30.121 1.00 97.44 803 THR A O 1
ATOM 6437 N N . GLY A 1 804 ? -19.425 -1.936 31.481 1.00 97.44 804 GLY A N 1
ATOM 6438 C CA . GLY A 1 804 ? -20.488 -2.907 31.688 1.00 97.44 804 GLY A CA 1
ATOM 6439 C C . GLY A 1 804 ? -21.771 -2.583 30.932 1.00 97.44 804 GLY A C 1
ATOM 6440 O O . GLY A 1 804 ? -22.120 -1.418 30.756 1.00 97.44 804 GLY A O 1
ATOM 6441 N N . PHE A 1 805 ? -22.481 -3.630 30.527 1.00 98.25 805 PHE A N 1
ATOM 6442 C CA . PHE A 1 805 ? -23.847 -3.593 30.012 1.00 98.25 805 PHE A CA 1
ATOM 6443 C C . PHE A 1 805 ? -24.641 -4.736 30.648 1.00 98.25 805 PHE A C 1
ATOM 6445 O O . PHE A 1 805 ? -24.184 -5.882 30.629 1.00 98.25 805 PHE A O 1
ATOM 6452 N N . PHE A 1 806 ? -25.808 -4.431 31.206 1.00 98.56 806 PHE A N 1
ATOM 6453 C CA . PHE A 1 806 ? -26.637 -5.378 31.937 1.00 98.56 806 PHE A CA 1
ATOM 6454 C C . PHE A 1 806 ? -28.104 -5.303 31.514 1.00 98.56 806 PHE A C 1
ATOM 6456 O O . PHE A 1 806 ? -28.698 -4.225 31.487 1.00 98.56 806 PHE A O 1
ATOM 6463 N N . LEU A 1 807 ? -28.698 -6.462 31.225 1.00 98.31 807 LEU A N 1
ATOM 6464 C CA . LEU A 1 807 ? -30.127 -6.599 30.929 1.00 98.31 807 LEU A CA 1
ATOM 6465 C C . LEU A 1 807 ? -30.944 -6.651 32.233 1.00 98.31 807 LEU A C 1
ATOM 6467 O O . LEU A 1 807 ? -31.421 -7.710 32.645 1.00 98.31 807 LEU A O 1
ATOM 6471 N N . GLY A 1 808 ? -31.079 -5.498 32.884 1.00 97.25 808 GLY A N 1
ATOM 6472 C CA . GLY A 1 808 ? -31.859 -5.306 34.105 1.00 97.25 808 GLY A CA 1
ATOM 6473 C C . GLY A 1 808 ? -31.553 -3.970 34.781 1.00 97.25 808 GLY A C 1
ATOM 6474 O O . GLY A 1 808 ? -30.743 -3.187 34.276 1.00 97.25 808 GLY A O 1
ATOM 6475 N N . ASP A 1 809 ? -32.187 -3.739 35.927 1.00 97.44 809 ASP A N 1
ATOM 6476 C CA . ASP A 1 809 ? -31.992 -2.553 36.765 1.00 97.44 809 ASP A CA 1
ATOM 6477 C C . ASP A 1 809 ? -30.663 -2.561 37.546 1.00 97.44 809 ASP A C 1
ATOM 6479 O O . ASP A 1 809 ? -29.936 -3.565 37.626 1.00 97.44 809 ASP A O 1
ATOM 6483 N N . SER A 1 810 ? -30.341 -1.399 38.110 1.00 97.69 810 SER A N 1
ATOM 6484 C CA . SER A 1 810 ? -29.107 -1.149 38.849 1.00 97.69 810 SER A CA 1
ATOM 6485 C C . SER A 1 810 ? -29.042 -1.896 40.181 1.00 97.69 810 SER A C 1
ATOM 6487 O O . SER A 1 810 ? -27.957 -2.318 40.582 1.00 97.69 810 SER A O 1
ATOM 6489 N N . ASP A 1 811 ? -30.176 -2.142 40.841 1.00 97.25 811 ASP A N 1
ATOM 6490 C CA . ASP A 1 811 ? -30.220 -2.868 42.114 1.00 97.25 811 ASP A CA 1
ATOM 6491 C C . ASP A 1 811 ? -29.826 -4.340 41.922 1.00 97.25 811 ASP A C 1
ATOM 6493 O O . ASP A 1 811 ? -28.968 -4.874 42.640 1.00 97.25 811 ASP A O 1
ATOM 6497 N N . ARG A 1 812 ? -30.374 -4.992 40.888 1.00 97.56 812 ARG A N 1
ATOM 6498 C CA . ARG A 1 812 ? -29.984 -6.351 40.500 1.00 97.56 812 ARG A CA 1
ATOM 6499 C C . ARG A 1 812 ? -28.534 -6.386 40.029 1.00 97.56 812 ARG A C 1
ATOM 6501 O O . ARG A 1 812 ? -27.812 -7.308 40.413 1.00 97.56 812 ARG A O 1
ATOM 6508 N N . LEU A 1 813 ? -28.089 -5.404 39.240 1.00 98.12 813 LEU A N 1
ATOM 6509 C CA . LEU A 1 813 ? -26.698 -5.328 38.788 1.00 98.12 813 LEU A CA 1
ATOM 6510 C C . LEU A 1 813 ? -25.724 -5.287 39.970 1.00 98.12 813 LEU A C 1
ATOM 6512 O O . LEU A 1 813 ? -24.790 -6.086 40.020 1.00 98.12 813 LEU A O 1
ATOM 6516 N N . VAL A 1 814 ? -25.948 -4.393 40.935 1.00 97.81 814 VAL A N 1
ATOM 6517 C CA . VAL A 1 814 ? -25.090 -4.252 42.120 1.00 97.81 814 VAL A CA 1
ATOM 6518 C C . VAL A 1 814 ? -25.095 -5.540 42.948 1.00 97.81 814 VAL A C 1
ATOM 6520 O O . VAL A 1 814 ? -24.035 -5.992 43.380 1.00 97.81 814 VAL A O 1
ATOM 6523 N N . SER A 1 815 ? -26.246 -6.202 43.107 1.00 97.69 815 SER A N 1
ATOM 6524 C CA . SER A 1 815 ? -26.332 -7.508 43.781 1.00 97.69 815 SER A CA 1
ATOM 6525 C C . SER A 1 815 ? -25.496 -8.590 43.079 1.00 97.69 815 SER A C 1
ATOM 6527 O O . SER A 1 815 ? -24.711 -9.301 43.718 1.00 97.69 815 SER A O 1
ATOM 6529 N N . VAL A 1 816 ? -25.600 -8.675 41.748 1.00 97.56 816 VAL A N 1
ATOM 6530 C CA . VAL A 1 816 ? -24.816 -9.602 40.919 1.00 97.56 816 VAL A CA 1
ATOM 6531 C C . VAL A 1 816 ? -23.319 -9.303 41.026 1.00 97.56 816 VAL A C 1
ATOM 6533 O O . VAL A 1 816 ? -22.522 -10.227 41.206 1.00 97.56 816 VAL A O 1
ATOM 6536 N N . MET A 1 817 ? -22.928 -8.028 40.967 1.00 97.69 817 MET A N 1
ATOM 6537 C CA . MET A 1 817 ? -21.531 -7.603 41.075 1.00 97.69 817 MET A CA 1
ATOM 6538 C C . MET A 1 817 ? -20.953 -7.880 42.463 1.00 97.69 817 MET A C 1
ATOM 6540 O O . MET A 1 817 ? -19.876 -8.458 42.549 1.00 97.69 817 MET A O 1
ATOM 6544 N N . ASN A 1 818 ? -21.679 -7.588 43.543 1.00 96.38 818 ASN A N 1
ATOM 6545 C CA . ASN A 1 818 ? -21.230 -7.868 44.911 1.00 96.38 818 ASN A CA 1
ATOM 6546 C C . ASN A 1 818 ? -21.033 -9.367 45.177 1.00 96.38 818 ASN A C 1
ATOM 6548 O O . ASN A 1 818 ? -20.159 -9.753 45.950 1.00 96.38 818 ASN A O 1
ATOM 6552 N N . LYS A 1 819 ? -21.821 -10.229 44.526 1.00 96.25 819 LYS A N 1
ATOM 6553 C CA . LYS A 1 819 ? -21.682 -11.684 44.655 1.00 96.25 819 LYS A CA 1
ATOM 6554 C C . LYS A 1 819 ? -20.585 -12.261 43.755 1.00 96.25 819 LYS A C 1
ATOM 6556 O O . LYS A 1 819 ? -19.863 -13.163 44.173 1.00 96.25 819 LYS A O 1
ATOM 6561 N N . GLY A 1 820 ? -20.506 -11.804 42.505 1.00 95.38 820 GLY A N 1
ATOM 6562 C CA . GLY A 1 820 ? -19.681 -12.424 41.464 1.00 95.38 820 GLY A CA 1
ATOM 6563 C C . GLY A 1 820 ? -18.328 -11.757 41.220 1.00 95.38 820 GLY A C 1
ATOM 6564 O O . GLY A 1 820 ? -17.386 -12.433 40.806 1.00 95.38 820 GLY A O 1
ATOM 6565 N N . PHE A 1 821 ? -18.225 -10.450 41.462 1.00 96.94 821 PHE A N 1
ATOM 6566 C CA . PHE A 1 821 ? -17.008 -9.664 41.256 1.00 96.94 821 PHE A CA 1
ATOM 6567 C C . PHE A 1 821 ? -16.929 -8.441 42.202 1.00 96.94 821 PHE A C 1
ATOM 6569 O O . PHE A 1 821 ? -16.836 -7.299 41.732 1.00 96.94 821 PHE A O 1
ATOM 6576 N N . PRO A 1 822 ? -16.982 -8.658 43.534 1.00 95.56 822 PRO A N 1
ATOM 6577 C CA . PRO A 1 822 ? -16.980 -7.577 44.525 1.00 95.56 822 PRO A CA 1
ATOM 6578 C C . PRO A 1 822 ? -15.723 -6.704 44.462 1.00 95.56 822 PRO A C 1
ATOM 6580 O O . PRO A 1 822 ? -15.764 -5.533 44.825 1.00 95.56 822 PRO A O 1
ATOM 6583 N N . GLU A 1 823 ? -14.606 -7.245 43.972 1.00 93.69 823 GLU A N 1
ATOM 6584 C CA . GLU A 1 823 ? -13.321 -6.553 43.889 1.00 93.69 823 GLU A CA 1
ATOM 6585 C C . GLU A 1 823 ? -13.354 -5.329 42.957 1.00 93.69 823 GLU A C 1
ATOM 6587 O O . GLU A 1 823 ? -12.536 -4.424 43.119 1.00 93.69 823 GLU A O 1
ATOM 6592 N N . LEU A 1 824 ? -14.293 -5.266 42.000 1.00 94.00 824 LEU A N 1
ATOM 6593 C CA . LEU A 1 824 ? -14.470 -4.075 41.160 1.00 94.00 824 LEU A CA 1
ATOM 6594 C C . LEU A 1 824 ? -15.106 -2.907 41.938 1.00 94.00 824 LEU A C 1
ATOM 6596 O O . LEU A 1 824 ? -14.809 -1.747 41.641 1.00 94.00 824 LEU A O 1
ATOM 6600 N N . GLY A 1 825 ? -15.929 -3.218 42.946 1.00 93.19 825 GLY A N 1
ATOM 6601 C CA . GLY A 1 825 ? -16.498 -2.253 43.889 1.00 93.19 825 GLY A CA 1
ATOM 6602 C C . GLY A 1 825 ? -17.579 -1.329 43.324 1.00 93.19 825 GLY A C 1
ATOM 6603 O O . GLY A 1 825 ? -17.708 -0.217 43.824 1.00 93.19 825 GLY A O 1
ATOM 6604 N N . ILE A 1 826 ? -18.323 -1.762 42.297 1.00 94.31 826 ILE A N 1
ATOM 6605 C CA . ILE A 1 826 ? -19.398 -0.971 41.672 1.00 94.31 826 ILE A CA 1
ATOM 6606 C C . ILE A 1 826 ? -20.490 -0.635 42.694 1.00 94.31 826 ILE A C 1
ATOM 6608 O O . ILE A 1 826 ? -21.033 -1.532 43.341 1.00 94.31 826 ILE A O 1
ATOM 6612 N N . GLN A 1 827 ? -20.835 0.646 42.789 1.00 94.12 827 GLN A N 1
ATOM 6613 C CA . GLN A 1 827 ? -21.964 1.157 43.561 1.00 94.12 827 GLN A CA 1
ATOM 6614 C C . GLN A 1 827 ? -23.117 1.572 42.642 1.00 94.12 827 GLN A C 1
ATOM 6616 O O . GLN A 1 827 ? -22.967 1.681 41.423 1.00 94.12 827 GLN A O 1
ATOM 6621 N N . LYS A 1 828 ? -24.285 1.840 43.233 1.00 93.94 828 LYS A N 1
ATOM 6622 C CA . LYS A 1 828 ? -25.456 2.316 42.483 1.00 93.94 828 LYS A CA 1
ATOM 6623 C C . LYS A 1 828 ? -25.176 3.640 41.757 1.00 93.94 828 LYS A C 1
ATOM 6625 O O . LYS A 1 828 ? -25.603 3.797 40.621 1.00 93.94 828 LYS A O 1
ATOM 6630 N N . ASP A 1 829 ? -24.374 4.524 42.350 1.00 95.19 829 ASP A N 1
ATOM 6631 C CA . ASP A 1 829 ? -23.993 5.817 41.757 1.00 95.19 829 ASP A CA 1
ATOM 6632 C C . ASP A 1 829 ? -23.081 5.690 40.519 1.00 95.19 829 ASP A C 1
ATOM 6634 O O . ASP A 1 829 ? -23.018 6.605 39.698 1.00 95.19 829 ASP A O 1
ATOM 6638 N N . ASP A 1 830 ? -22.399 4.551 40.345 1.00 95.31 830 ASP A N 1
ATOM 6639 C CA . ASP A 1 830 ? -21.602 4.262 39.143 1.00 95.31 830 ASP A CA 1
ATOM 6640 C C . ASP A 1 830 ? -22.472 3.787 37.962 1.00 95.31 830 ASP A C 1
ATOM 6642 O O . ASP A 1 830 ? -21.999 3.685 36.822 1.00 95.31 830 ASP A O 1
ATOM 6646 N N . CYS A 1 831 ? -23.735 3.448 38.237 1.00 97.38 831 CYS A N 1
ATOM 6647 C CA . CYS A 1 831 ? -24.661 2.845 37.293 1.00 97.38 831 CYS A CA 1
ATOM 6648 C C . CYS A 1 831 ? -25.541 3.907 36.627 1.00 97.38 831 CYS A C 1
ATOM 6650 O O . CYS A 1 831 ? -26.029 4.839 37.262 1.00 97.38 831 CYS A O 1
ATOM 6652 N N . LYS A 1 832 ? -25.796 3.734 35.330 1.00 97.06 832 LYS A N 1
ATOM 6653 C CA . LYS A 1 832 ? -26.765 4.529 34.574 1.00 97.06 832 LYS A CA 1
ATOM 6654 C C . LYS A 1 832 ? -27.824 3.610 33.987 1.00 97.06 832 LYS A C 1
ATOM 6656 O O . LYS A 1 832 ? -27.505 2.759 33.155 1.00 97.06 832 LYS A O 1
ATOM 6661 N N . GLU A 1 833 ? -29.063 3.805 34.412 1.00 97.81 833 GLU A N 1
ATOM 6662 C CA . GLU A 1 833 ? -30.233 3.167 33.818 1.00 97.81 833 GLU A CA 1
ATOM 6663 C C . GLU A 1 833 ? -30.697 3.960 32.597 1.00 97.81 833 GLU A C 1
ATOM 6665 O O . GLU A 1 833 ? -30.741 5.190 32.618 1.00 97.81 833 GLU A O 1
ATOM 6670 N N . MET A 1 834 ? -30.988 3.252 31.512 1.00 96.69 834 MET A N 1
ATOM 6671 C CA . MET A 1 834 ? -31.401 3.830 30.234 1.00 96.69 834 MET A CA 1
ATOM 6672 C C . MET A 1 834 ? -32.106 2.774 29.380 1.00 96.69 834 MET A C 1
ATOM 6674 O O . MET A 1 834 ? -32.160 1.603 29.750 1.00 96.69 834 MET A O 1
ATOM 6678 N N . SER A 1 835 ? -32.627 3.159 28.219 1.00 96.69 835 SER A N 1
ATOM 6679 C CA . SER A 1 835 ? -33.121 2.201 27.228 1.00 96.69 835 SER A CA 1
ATOM 6680 C C . SER A 1 835 ? -31.970 1.500 26.497 1.00 96.69 835 SER A C 1
ATOM 6682 O O . SER A 1 835 ? -30.834 1.986 26.454 1.00 96.69 835 SER A O 1
ATOM 6684 N N . TRP A 1 836 ? -32.251 0.359 25.858 1.00 97.06 836 TRP A N 1
ATOM 6685 C CA . TRP A 1 836 ? -31.229 -0.356 25.085 1.00 97.06 836 TRP A CA 1
ATOM 6686 C C . TRP A 1 836 ? -30.569 0.529 24.012 1.00 97.06 836 TRP A C 1
ATOM 6688 O O . TRP A 1 836 ? -29.345 0.510 23.887 1.00 97.06 836 TRP A O 1
ATOM 6698 N N . ILE A 1 837 ? -31.326 1.356 23.284 1.00 96.06 837 ILE A N 1
ATOM 6699 C CA . ILE A 1 837 ? -30.744 2.183 22.215 1.00 96.06 837 ILE A CA 1
ATOM 6700 C C . ILE A 1 837 ? -29.800 3.266 22.756 1.00 96.06 837 ILE A C 1
ATOM 6702 O O . ILE A 1 837 ? -28.777 3.562 22.143 1.00 96.06 837 ILE A O 1
ATOM 6706 N N . GLU A 1 838 ? -30.115 3.842 23.918 1.00 95.56 838 GLU A N 1
ATOM 6707 C CA . GLU A 1 838 ? -29.283 4.863 24.563 1.00 95.56 838 GLU A CA 1
ATOM 6708 C C . GLU A 1 838 ? -27.968 4.250 25.047 1.00 95.56 838 GLU A C 1
ATOM 6710 O O . GLU A 1 838 ? -26.911 4.882 24.974 1.00 95.56 838 GLU A O 1
ATOM 6715 N N . SER A 1 839 ? -27.998 2.973 25.436 1.00 95.25 839 SER A N 1
ATOM 6716 C CA . SER A 1 839 ? -26.782 2.237 25.775 1.00 95.25 839 SER A CA 1
ATOM 6717 C C . SER A 1 839 ? -25.804 2.147 24.595 1.00 95.25 839 SER A C 1
ATOM 6719 O O . SER A 1 839 ? -24.591 2.221 24.795 1.00 95.25 839 SER A O 1
ATOM 6721 N N . GLU A 1 840 ? -26.286 2.084 23.350 1.00 93.31 840 GLU A N 1
ATOM 6722 C CA . GLU A 1 840 ? -25.418 2.079 22.163 1.00 93.31 840 GLU A CA 1
ATOM 6723 C C . GLU A 1 840 ? -24.694 3.432 21.991 1.00 93.31 840 GLU A C 1
ATOM 6725 O O . GLU A 1 840 ? -23.521 3.484 21.598 1.00 93.31 840 GLU A O 1
ATOM 6730 N N . LEU A 1 841 ? -25.333 4.543 22.380 1.00 92.38 841 LEU A N 1
ATOM 6731 C CA . LEU A 1 841 ? -24.697 5.867 22.429 1.00 92.38 841 LEU A CA 1
ATOM 6732 C C . LEU A 1 841 ? -23.635 5.942 23.532 1.00 92.38 841 LEU A C 1
ATOM 6734 O O . LEU A 1 841 ? -22.546 6.485 23.318 1.00 92.38 841 LEU A O 1
ATOM 6738 N N . PHE A 1 842 ? -23.895 5.314 24.681 1.00 93.25 842 PHE A N 1
ATOM 6739 C CA . PHE A 1 842 ? -22.918 5.192 25.760 1.00 93.25 842 PHE A CA 1
ATOM 6740 C C . PHE A 1 842 ? -21.641 4.458 25.317 1.00 93.25 842 PHE A C 1
ATOM 6742 O O . PHE A 1 842 ? -20.529 4.892 25.645 1.0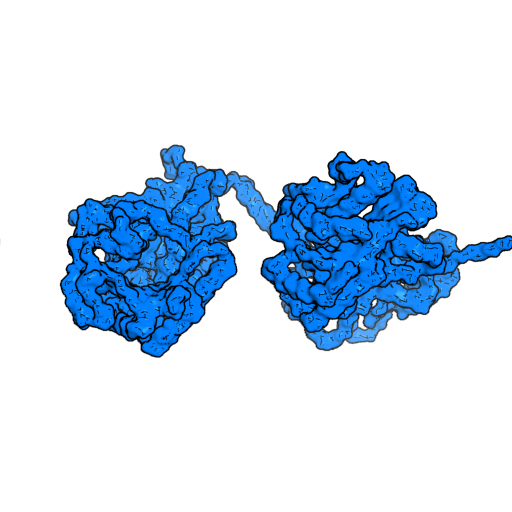0 93.25 842 PHE A O 1
ATOM 6749 N N . TRP A 1 843 ? -21.764 3.395 24.516 1.00 88.19 843 TRP A N 1
ATOM 6750 C CA . TRP A 1 843 ? -20.620 2.648 23.973 1.00 88.19 843 TRP A CA 1
ATOM 6751 C C . TRP A 1 843 ? -19.811 3.413 22.923 1.00 88.19 843 TRP A C 1
ATOM 6753 O O . TRP A 1 843 ? -18.609 3.175 22.789 1.00 88.19 843 TRP A O 1
ATOM 6763 N N . SER A 1 844 ? -20.441 4.336 22.197 1.00 77.75 844 SER A N 1
ATOM 6764 C CA . SER A 1 844 ? -19.763 5.208 21.228 1.00 77.75 844 SER A CA 1
ATOM 6765 C C . SER A 1 844 ? -19.156 6.471 21.855 1.00 77.75 844 SER A C 1
ATOM 6767 O O . SER A 1 844 ? -18.545 7.266 21.142 1.00 77.75 844 SER A O 1
ATOM 6769 N N . SER A 1 845 ? -19.294 6.645 23.177 1.00 78.19 845 SER A N 1
ATOM 6770 C CA . SER A 1 845 ? -18.913 7.859 23.912 1.00 78.19 845 SER A CA 1
ATOM 6771 C C . SER A 1 845 ? -19.603 9.122 23.378 1.00 78.19 845 SER A C 1
ATOM 6773 O O . SER A 1 845 ? -19.023 10.206 23.385 1.00 78.19 845 SER A O 1
ATOM 6775 N N . THR A 1 846 ? -20.849 8.972 22.917 1.00 79.12 846 THR A N 1
ATOM 6776 C CA . THR A 1 846 ? -21.736 10.064 22.487 1.00 79.12 846 THR A CA 1
ATOM 6777 C C . THR A 1 846 ? -23.035 10.058 23.295 1.00 79.12 846 THR A C 1
ATOM 6779 O O . THR A 1 846 ? -24.106 10.346 22.779 1.00 79.12 846 THR A O 1
ATOM 6782 N N . ASP A 1 847 ? -22.944 9.749 24.592 1.00 77.50 847 ASP A N 1
ATOM 6783 C CA . ASP A 1 847 ? -24.080 9.554 25.508 1.00 77.50 847 ASP A CA 1
ATOM 6784 C C . ASP A 1 847 ? -25.009 10.772 25.652 1.00 77.50 847 ASP A C 1
ATOM 6786 O O . ASP A 1 847 ? -26.133 10.633 26.120 1.00 77.50 847 ASP A O 1
ATOM 6790 N N . LYS A 1 848 ? -24.563 11.960 25.232 1.00 80.31 848 LYS A N 1
ATOM 6791 C CA . LYS A 1 848 ? -25.365 13.195 25.215 1.00 80.31 848 LYS A CA 1
ATOM 6792 C C . LYS A 1 848 ? -26.021 13.502 23.865 1.00 80.31 848 LYS A C 1
ATOM 6794 O O . LYS A 1 848 ? -26.732 14.498 23.756 1.00 80.31 848 LYS A O 1
ATOM 6799 N N . ALA A 1 849 ? -25.722 12.731 22.823 1.00 88.12 849 ALA A N 1
ATOM 6800 C CA . ALA A 1 849 ? -26.277 12.945 21.494 1.00 88.12 849 ALA A CA 1
ATOM 6801 C C . ALA A 1 849 ? -27.706 12.378 21.396 1.00 88.12 849 ALA A C 1
ATOM 6803 O O . ALA A 1 849 ? -28.042 11.435 22.109 1.00 88.12 849 ALA A O 1
ATOM 6804 N N . PRO A 1 850 ? -28.552 12.921 20.507 1.00 93.25 850 PRO A N 1
ATOM 6805 C CA . PRO A 1 850 ? -29.848 12.322 20.208 1.00 93.25 850 PRO A CA 1
ATOM 6806 C C . PRO A 1 850 ? -29.677 10.984 19.465 1.00 93.25 850 PRO A C 1
ATOM 6808 O O . PRO A 1 850 ? -28.700 10.792 18.737 1.00 93.25 850 PRO A O 1
ATOM 6811 N N . VAL A 1 851 ? -30.639 10.067 19.611 1.00 94.31 851 VAL A N 1
ATOM 6812 C CA . VAL A 1 851 ? -30.606 8.710 19.021 1.00 94.31 851 VAL A CA 1
ATOM 6813 C C . VAL A 1 851 ? -30.477 8.738 17.491 1.00 94.31 851 VAL A C 1
ATOM 6815 O O . VAL A 1 851 ? -29.853 7.858 16.896 1.00 94.31 851 VAL A O 1
ATOM 6818 N N . GLU A 1 852 ? -30.972 9.795 16.848 1.00 95.62 852 GLU A N 1
ATOM 6819 C CA . GLU A 1 852 ? -30.852 10.075 15.413 1.00 95.62 852 GLU A CA 1
ATOM 6820 C C . GLU A 1 852 ? -29.398 10.108 14.924 1.00 95.62 852 GLU A C 1
ATOM 6822 O O . GLU A 1 852 ? -29.146 9.859 13.744 1.00 95.62 852 GLU A O 1
ATOM 6827 N N . VAL A 1 853 ? -28.422 10.352 15.808 1.00 94.38 853 VAL A N 1
ATOM 6828 C CA . VAL A 1 853 ? -26.995 10.313 15.455 1.00 94.38 853 VAL A CA 1
ATOM 6829 C C . VAL A 1 853 ? -26.563 8.939 14.925 1.00 94.38 853 VAL A C 1
ATOM 6831 O O . VAL A 1 853 ? -25.608 8.844 14.157 1.00 94.38 853 VAL A O 1
ATOM 6834 N N . LEU A 1 854 ? -27.282 7.861 15.263 1.00 94.88 854 LEU A N 1
ATOM 6835 C CA . LEU A 1 854 ? -27.027 6.517 14.731 1.00 94.88 854 LEU A CA 1
ATOM 6836 C C . LEU A 1 854 ? -27.271 6.411 13.217 1.00 94.88 854 LEU A C 1
ATOM 6838 O O . LEU A 1 854 ? -26.723 5.509 12.578 1.00 94.88 854 LEU A O 1
ATOM 6842 N N . LEU A 1 855 ? -28.042 7.338 12.637 1.00 95.75 855 LEU A N 1
ATOM 6843 C CA . LEU A 1 855 ? -28.251 7.455 11.192 1.00 95.75 855 LEU A CA 1
ATOM 6844 C C . LEU A 1 855 ? -27.084 8.167 10.485 1.00 95.75 855 LEU A C 1
ATOM 6846 O O . LEU A 1 855 ? -26.964 8.088 9.258 1.00 95.75 855 LEU A O 1
ATOM 6850 N N . ASP A 1 856 ? -26.198 8.842 11.226 1.00 93.44 856 ASP A N 1
ATOM 6851 C CA . ASP A 1 856 ? -25.026 9.502 10.658 1.00 93.44 856 ASP A CA 1
ATOM 6852 C C . ASP A 1 856 ? -23.935 8.483 10.297 1.00 93.44 856 ASP A C 1
ATOM 6854 O O . ASP A 1 856 ? -23.161 7.984 11.119 1.00 93.44 856 ASP A O 1
ATOM 6858 N N . ARG A 1 857 ? -23.803 8.221 8.995 1.00 92.31 857 ARG A N 1
ATOM 6859 C CA . ARG A 1 857 ? -22.773 7.326 8.449 1.00 92.31 857 ARG A CA 1
ATOM 6860 C C . ARG A 1 857 ? -21.361 7.920 8.539 1.00 92.31 857 ARG A C 1
ATOM 6862 O O . ARG A 1 857 ? -20.395 7.217 8.239 1.00 92.31 857 ARG A O 1
ATOM 6869 N N . SER A 1 858 ? -21.201 9.179 8.930 1.00 87.50 858 SER A N 1
ATOM 6870 C CA . SER A 1 858 ? -19.916 9.864 9.100 1.00 87.50 858 SER A CA 1
ATOM 6871 C C . SER A 1 858 ? -19.466 10.005 10.559 1.00 87.50 858 SER A C 1
ATOM 6873 O O . SER A 1 858 ? -18.332 10.432 10.785 1.00 87.50 858 SER A O 1
ATOM 6875 N N . LEU A 1 859 ? -20.279 9.537 11.519 1.00 83.50 859 LEU A N 1
ATOM 6876 C CA . LEU A 1 859 ? -20.057 9.687 12.963 1.00 83.50 859 LEU A CA 1
ATOM 6877 C C . LEU A 1 859 ? -18.632 9.316 13.406 1.00 83.50 859 LEU A C 1
ATOM 6879 O O . LEU A 1 859 ? -17.979 10.045 14.153 1.00 83.50 859 LEU A O 1
ATOM 6883 N N . PHE A 1 860 ? -18.110 8.198 12.895 1.00 79.44 860 PHE A N 1
ATOM 6884 C CA . PHE A 1 860 ? -16.721 7.799 13.118 1.00 79.44 860 PHE A CA 1
ATOM 6885 C C . PHE A 1 860 ? -15.818 8.288 11.982 1.00 79.44 860 PHE A C 1
ATOM 6887 O O . PHE A 1 860 ? -15.854 7.768 10.857 1.00 79.44 860 PHE A O 1
ATOM 6894 N N . LYS A 1 861 ? -14.953 9.256 12.307 1.00 76.81 861 LYS A N 1
ATOM 6895 C CA . LYS A 1 861 ? -13.895 9.740 11.410 1.00 76.81 861 LYS A CA 1
ATOM 6896 C C . LYS A 1 861 ? -12.889 8.631 11.109 1.00 76.81 861 LYS A C 1
ATOM 6898 O O . LYS A 1 861 ? -12.517 7.854 11.987 1.00 76.81 861 LYS A O 1
ATOM 6903 N N . SER A 1 862 ? -12.405 8.594 9.869 1.00 83.69 862 SER A N 1
ATOM 6904 C CA . SER A 1 862 ? -11.367 7.648 9.467 1.00 83.69 862 SER A CA 1
ATOM 6905 C C . SER A 1 862 ? -10.046 7.945 10.183 1.00 83.69 862 SER A C 1
ATOM 6907 O O . SER A 1 862 ? -9.616 9.097 10.314 1.00 83.69 862 SER A O 1
ATOM 6909 N N . GLN A 1 863 ? -9.391 6.887 10.649 1.00 91.00 863 GLN A N 1
ATOM 6910 C CA . GLN A 1 863 ? -8.098 6.940 11.332 1.00 91.00 863 GLN A CA 1
ATOM 6911 C C . GLN A 1 863 ? -7.145 5.943 10.684 1.00 91.00 863 GLN A C 1
ATOM 6913 O O . GLN A 1 863 ? -7.572 5.052 9.942 1.00 91.00 863 GLN A O 1
ATOM 6918 N N . TYR A 1 864 ? -5.851 6.093 10.940 1.00 95.12 864 TYR A N 1
ATOM 6919 C CA . TYR A 1 864 ? -4.920 5.025 10.630 1.00 95.12 864 TYR A CA 1
ATOM 6920 C C . TYR A 1 864 ? -5.002 3.966 11.721 1.00 95.12 864 TYR A C 1
ATOM 6922 O O . TYR A 1 864 ? -4.998 4.292 12.908 1.00 95.12 864 TYR A O 1
ATOM 6930 N N . ALA A 1 865 ? -5.110 2.706 11.313 1.00 95.25 865 ALA A N 1
ATOM 6931 C CA . ALA A 1 865 ? -5.323 1.610 12.239 1.00 95.25 865 ALA A CA 1
ATOM 6932 C C . ALA A 1 865 ? -4.608 0.330 11.790 1.00 95.25 865 ALA A C 1
ATOM 6934 O O . ALA A 1 865 ? -4.597 -0.026 10.604 1.00 95.25 865 ALA A O 1
ATOM 6935 N N . LYS A 1 866 ? -4.085 -0.412 12.770 1.00 97.06 866 LYS A N 1
ATOM 6936 C CA . LYS A 1 866 ? -3.779 -1.845 12.664 1.00 97.06 866 LYS A CA 1
ATOM 6937 C C . LYS A 1 866 ? -4.467 -2.556 13.817 1.00 97.06 866 LYS A C 1
ATOM 6939 O O . LYS A 1 866 ? -4.535 -2.021 14.925 1.00 97.06 866 LYS A O 1
ATOM 6944 N N . ARG A 1 867 ? -5.014 -3.735 13.527 1.00 96.62 867 ARG A N 1
ATOM 6945 C CA . ARG A 1 867 ? -5.732 -4.589 14.469 1.00 96.62 867 ARG A CA 1
ATOM 6946 C C . ARG A 1 867 ? -5.276 -6.030 14.312 1.00 96.62 867 ARG A C 1
ATOM 6948 O O . ARG A 1 867 ? -4.891 -6.421 13.214 1.00 96.62 867 ARG A O 1
ATOM 6955 N N . LYS A 1 868 ? -5.324 -6.782 15.408 1.00 98.31 868 LYS A N 1
ATOM 6956 C CA . LYS A 1 868 ? -5.137 -8.242 15.459 1.00 98.31 868 LYS A CA 1
ATOM 6957 C C . LYS A 1 868 ? -6.105 -8.813 16.499 1.00 98.31 868 LYS A C 1
ATOM 6959 O O . LYS A 1 868 ? -6.689 -8.054 17.285 1.00 98.31 868 LYS A O 1
ATOM 6964 N N . SER A 1 869 ? -6.286 -10.127 16.520 1.00 98.50 869 SER A N 1
ATOM 6965 C CA . SER A 1 869 ? -7.173 -10.801 17.474 1.00 98.50 869 SER A CA 1
ATOM 6966 C C . SER A 1 869 ? -6.581 -12.103 17.981 1.00 98.50 869 SER A C 1
ATOM 6968 O O . SER A 1 869 ? -5.953 -12.805 17.195 1.00 98.50 869 SER A O 1
ATOM 6970 N N . ASP A 1 870 ? -6.892 -12.450 19.225 1.00 98.62 870 ASP A N 1
ATOM 6971 C CA . ASP A 1 870 ? -6.655 -13.775 19.801 1.00 98.62 870 ASP A CA 1
ATOM 6972 C C . ASP A 1 870 ? -7.853 -14.227 20.637 1.00 98.62 870 ASP A C 1
ATOM 6974 O O . ASP A 1 870 ? -8.734 -13.432 20.977 1.00 98.62 870 ASP A O 1
ATOM 6978 N N . PHE A 1 871 ? -7.848 -15.499 21.021 1.00 98.44 871 PHE A N 1
ATOM 6979 C CA . PHE A 1 871 ? -8.766 -16.067 21.999 1.00 98.44 871 PHE A CA 1
ATOM 6980 C C . PHE A 1 871 ? -7.986 -16.599 23.194 1.00 98.44 871 PHE A C 1
ATOM 6982 O O . PHE A 1 871 ? -6.963 -17.266 23.029 1.00 98.44 871 PHE A O 1
ATOM 6989 N N . LEU A 1 872 ? -8.473 -16.309 24.399 1.00 97.94 872 LEU A N 1
ATOM 6990 C CA . LEU A 1 872 ? -7.928 -16.864 25.629 1.00 97.94 872 LEU A CA 1
ATOM 6991 C C . LEU A 1 872 ? -8.771 -18.062 26.073 1.00 97.94 872 LEU A C 1
ATOM 6993 O O . LEU A 1 872 ? -9.995 -17.958 26.154 1.00 97.94 872 LEU A O 1
ATOM 6997 N N . GLN A 1 873 ? -8.114 -19.180 26.377 1.00 96.50 873 GLN A N 1
ATOM 6998 C CA . GLN A 1 873 ? -8.761 -20.424 26.825 1.00 96.50 873 GLN A CA 1
ATOM 6999 C C . GLN A 1 873 ? -8.406 -20.789 28.270 1.00 96.50 873 GLN A C 1
ATOM 7001 O O . GLN A 1 873 ? -9.174 -21.466 28.945 1.00 96.50 873 GLN A O 1
ATOM 7006 N N . ILE A 1 874 ? -7.250 -20.325 28.750 1.00 96.00 874 ILE A N 1
ATOM 7007 C CA . ILE A 1 874 ? -6.754 -20.536 30.110 1.00 96.00 874 ILE A CA 1
ATOM 7008 C C . ILE A 1 874 ? -6.352 -19.161 30.656 1.00 96.00 874 ILE A C 1
ATOM 7010 O O . ILE A 1 874 ? -5.684 -18.424 29.929 1.00 96.00 874 ILE A O 1
ATOM 7014 N N . PRO A 1 875 ? -6.748 -18.784 31.887 1.00 96.62 875 PRO A N 1
ATOM 7015 C CA . PRO A 1 875 ? -6.384 -17.494 32.467 1.00 96.62 875 PRO A CA 1
ATOM 7016 C C . PRO A 1 875 ? -4.870 -17.275 32.486 1.00 96.62 875 PRO A C 1
ATOM 7018 O O . PRO A 1 875 ? -4.105 -18.191 32.793 1.00 96.62 875 PRO A O 1
ATOM 7021 N N . ILE A 1 876 ? -4.437 -16.048 32.191 1.00 96.44 876 ILE A N 1
ATOM 7022 C CA . ILE A 1 876 ? -3.019 -15.684 32.235 1.00 96.44 876 ILE A CA 1
ATOM 7023 C C . ILE A 1 876 ? -2.571 -15.681 33.705 1.00 96.44 876 ILE A C 1
ATOM 7025 O O . ILE A 1 876 ? -3.209 -14.990 34.508 1.00 96.44 876 ILE A O 1
ATOM 7029 N N . PRO A 1 877 ? -1.497 -16.410 34.079 1.00 93.75 877 PRO A N 1
ATOM 7030 C CA . PRO A 1 877 ? -0.950 -16.373 35.434 1.00 93.75 877 PRO A CA 1
ATOM 7031 C C . PRO A 1 877 ? -0.584 -14.948 35.857 1.00 93.75 877 PRO A C 1
ATOM 7033 O O . PRO A 1 877 ? -0.225 -14.131 35.009 1.00 93.75 877 PRO A O 1
ATOM 7036 N N . LYS A 1 878 ? -0.609 -14.657 37.162 1.00 90.12 878 LYS A N 1
ATOM 7037 C CA . LYS A 1 878 ? -0.357 -13.303 37.686 1.00 90.12 878 LYS A CA 1
ATOM 7038 C C . LYS A 1 878 ? 0.971 -12.711 37.184 1.00 90.12 878 LYS A C 1
ATOM 7040 O O . LYS A 1 878 ? 0.954 -11.637 36.590 1.00 90.12 878 LYS A O 1
ATOM 7045 N N . ASP A 1 879 ? 2.073 -13.452 37.279 1.00 91.56 879 ASP A N 1
ATOM 7046 C CA . ASP A 1 879 ? 3.398 -13.023 36.793 1.00 91.56 879 ASP A CA 1
ATOM 7047 C C . ASP A 1 879 ? 3.423 -12.773 35.272 1.00 91.56 879 ASP A C 1
ATOM 7049 O O . ASP A 1 879 ? 4.133 -11.894 34.765 1.00 91.56 879 ASP A O 1
ATOM 7053 N N . GLY A 1 880 ? 2.613 -13.535 34.528 1.00 93.62 880 GLY A N 1
ATOM 7054 C CA . GLY A 1 880 ? 2.396 -13.356 33.094 1.00 93.62 880 GLY A CA 1
ATOM 7055 C C . GLY A 1 880 ? 1.625 -12.071 32.793 1.00 93.62 880 GLY A C 1
ATOM 7056 O O . GLY A 1 880 ? 2.018 -11.319 31.903 1.00 93.62 880 GLY A O 1
ATOM 7057 N N . MET A 1 881 ? 0.581 -11.774 33.574 1.00 92.19 881 MET A N 1
ATOM 7058 C CA . MET A 1 881 ? -0.184 -10.529 33.471 1.00 92.19 881 MET A CA 1
ATOM 7059 C C . MET A 1 881 ? 0.687 -9.315 33.814 1.00 92.19 881 MET A C 1
ATOM 7061 O O . MET A 1 881 ? 0.696 -8.334 33.077 1.00 92.19 881 MET A O 1
ATOM 7065 N N . GLU A 1 882 ? 1.493 -9.386 34.873 1.00 90.75 882 GLU A N 1
ATOM 7066 C CA . GLU A 1 882 ? 2.455 -8.329 35.202 1.00 90.75 882 GLU A CA 1
ATOM 7067 C C . GLU A 1 882 ? 3.475 -8.108 34.078 1.00 90.75 882 GLU A C 1
ATOM 7069 O O . GLU A 1 882 ? 3.775 -6.970 33.712 1.00 90.75 882 GLU A O 1
ATOM 7074 N N . SER A 1 883 ? 3.981 -9.191 33.483 1.00 93.81 883 SER A N 1
ATOM 7075 C CA . SER A 1 883 ? 4.888 -9.113 32.334 1.00 93.81 883 SER A CA 1
ATOM 7076 C C . SER A 1 883 ? 4.214 -8.503 31.103 1.00 93.81 883 SER A C 1
ATOM 7078 O O . SER A 1 883 ? 4.839 -7.703 30.407 1.00 93.81 883 SER A O 1
ATOM 7080 N N . LEU A 1 884 ? 2.936 -8.808 30.863 1.00 94.69 884 LEU A N 1
ATOM 7081 C CA . LEU A 1 884 ? 2.140 -8.185 29.808 1.00 94.69 884 LEU A CA 1
ATOM 7082 C C . LEU A 1 884 ? 2.009 -6.676 30.020 1.00 94.69 884 LEU A C 1
ATOM 7084 O O . LEU A 1 884 ? 2.284 -5.906 29.102 1.00 94.69 884 LEU A O 1
ATOM 7088 N N . LEU A 1 885 ? 1.648 -6.243 31.227 1.00 91.56 885 LEU A N 1
ATOM 7089 C CA . LEU A 1 885 ? 1.504 -4.823 31.549 1.00 91.56 885 LEU A CA 1
ATOM 7090 C C . LEU A 1 885 ? 2.837 -4.074 31.410 1.00 91.56 885 LEU A C 1
ATOM 7092 O O . LEU A 1 885 ? 2.872 -2.998 30.811 1.00 91.56 885 LEU A O 1
ATOM 7096 N N . ARG A 1 886 ? 3.951 -4.671 31.863 1.00 91.25 886 ARG A N 1
ATOM 7097 C CA . ARG A 1 886 ? 5.304 -4.136 31.624 1.00 91.25 886 ARG A CA 1
ATOM 7098 C C . ARG A 1 886 ? 5.605 -4.010 30.132 1.00 91.25 886 ARG A C 1
ATOM 7100 O O . ARG A 1 886 ? 6.083 -2.963 29.700 1.00 91.25 886 ARG A O 1
ATOM 7107 N N . LYS A 1 887 ? 5.279 -5.032 29.332 1.00 95.12 887 LYS A N 1
ATOM 7108 C CA . LYS A 1 887 ? 5.498 -4.986 27.883 1.00 95.12 887 LYS A CA 1
ATOM 7109 C C . LYS A 1 887 ? 4.650 -3.903 27.218 1.00 95.12 887 LYS A C 1
ATOM 7111 O O . LYS A 1 887 ? 5.147 -3.175 26.368 1.00 95.12 887 LYS A O 1
ATOM 7116 N N . MET A 1 888 ? 3.396 -3.731 27.626 1.00 94.31 888 MET A N 1
ATOM 7117 C CA . MET A 1 888 ? 2.545 -2.648 27.121 1.00 94.31 888 MET A CA 1
ATOM 7118 C C . MET A 1 888 ? 3.102 -1.261 27.472 1.00 94.31 888 MET A C 1
ATOM 7120 O O . MET A 1 888 ? 3.088 -0.375 26.619 1.00 94.31 888 MET A O 1
ATOM 7124 N N . MET A 1 889 ? 3.656 -1.086 28.677 1.00 90.12 889 MET A N 1
ATOM 7125 C CA . MET A 1 889 ? 4.331 0.152 29.094 1.00 90.12 889 MET A CA 1
ATOM 7126 C C . MET A 1 889 ? 5.628 0.437 28.332 1.00 90.12 889 MET A C 1
ATOM 7128 O O . MET A 1 889 ? 5.971 1.601 28.126 1.00 90.12 889 MET A O 1
ATOM 7132 N N . GLU A 1 890 ? 6.346 -0.603 27.909 1.00 92.88 890 GLU A N 1
ATOM 7133 C CA . GLU A 1 890 ? 7.512 -0.480 27.030 1.00 92.88 890 GLU A CA 1
ATOM 7134 C C . GLU A 1 890 ? 7.097 0.036 25.642 1.00 92.88 890 GLU A C 1
ATOM 7136 O O . GLU A 1 890 ? 7.709 0.966 25.120 1.00 92.88 890 GLU A O 1
ATOM 7141 N N . LEU A 1 891 ? 6.025 -0.525 25.065 1.00 93.56 891 LEU A N 1
ATOM 7142 C CA . LEU A 1 891 ? 5.566 -0.187 23.710 1.00 93.56 891 LEU A CA 1
ATOM 7143 C C . LEU A 1 891 ? 4.774 1.130 23.642 1.00 93.56 891 LEU A C 1
ATOM 7145 O O . LEU A 1 891 ? 4.791 1.790 22.608 1.00 93.56 891 LEU A O 1
ATOM 7149 N N . ARG A 1 892 ? 4.048 1.503 24.707 1.00 91.38 892 ARG A N 1
ATOM 7150 C CA . ARG A 1 892 ? 3.290 2.767 24.888 1.00 91.38 892 ARG A CA 1
ATOM 7151 C C . ARG A 1 892 ? 2.170 3.092 23.894 1.00 91.38 892 ARG A C 1
ATOM 7153 O O . ARG A 1 892 ? 1.514 4.124 24.035 1.00 91.38 892 ARG A O 1
ATOM 7160 N N . VAL A 1 893 ? 1.928 2.247 22.894 1.00 93.38 893 VAL A N 1
ATOM 7161 C CA . VAL A 1 893 ? 0.997 2.577 21.797 1.00 93.38 893 VAL A CA 1
ATOM 7162 C C . VAL A 1 893 ? -0.129 1.570 21.584 1.00 93.38 893 VAL A C 1
ATOM 7164 O O . VAL A 1 893 ? -1.163 1.932 21.030 1.00 93.38 893 VAL A O 1
ATOM 7167 N N . VAL A 1 894 ? 0.038 0.313 21.999 1.00 95.44 894 VAL A N 1
ATOM 7168 C CA . VAL A 1 894 ? -0.939 -0.749 21.715 1.00 95.44 894 VAL A CA 1
ATOM 7169 C C . VAL A 1 894 ? -1.864 -0.948 22.915 1.00 95.44 894 VAL A C 1
ATOM 7171 O O . VAL A 1 894 ? -1.395 -1.228 24.015 1.00 95.44 894 VAL A O 1
ATOM 7174 N N . GLY A 1 895 ? -3.174 -0.832 22.697 1.00 96.56 895 GLY A N 1
ATOM 7175 C CA . GLY A 1 895 ? -4.208 -1.189 23.670 1.00 96.56 895 GLY A CA 1
ATOM 7176 C C . GLY A 1 895 ? -4.763 -2.598 23.439 1.00 96.56 895 GLY A C 1
ATOM 7177 O O . GLY A 1 895 ? -4.725 -3.117 22.318 1.00 96.56 895 GLY A O 1
ATOM 7178 N N . LEU A 1 896 ? -5.314 -3.202 24.492 1.00 97.62 896 LEU A N 1
ATOM 7179 C CA . LEU A 1 896 ? -5.932 -4.527 24.476 1.00 97.62 896 LEU A CA 1
ATOM 7180 C C . LEU A 1 896 ? -7.367 -4.461 24.997 1.00 97.62 896 LEU A C 1
ATOM 7182 O O . LEU A 1 896 ? -7.586 -4.096 26.147 1.00 97.62 896 LEU A O 1
ATOM 7186 N N . ALA A 1 897 ? -8.350 -4.849 24.181 1.00 97.19 897 ALA A N 1
ATOM 7187 C CA . ALA A 1 897 ? -9.732 -5.010 24.639 1.00 97.19 897 ALA A CA 1
ATOM 7188 C C . ALA A 1 897 ? -10.091 -6.492 24.798 1.00 97.19 897 ALA A C 1
ATOM 7190 O O . ALA A 1 897 ? -10.118 -7.246 23.822 1.00 97.19 897 ALA A O 1
ATOM 7191 N N . PHE A 1 898 ? -10.413 -6.897 26.021 1.00 97.94 898 PHE A N 1
ATOM 7192 C CA . PHE A 1 898 ? -10.881 -8.230 26.370 1.00 97.94 898 PHE A CA 1
ATOM 7193 C C . PHE A 1 898 ? -12.410 -8.236 26.420 1.00 97.94 898 PHE A C 1
ATOM 7195 O O . PHE A 1 898 ? -13.037 -7.432 27.110 1.00 97.94 898 PHE A O 1
ATOM 7202 N N . ASN A 1 899 ? -13.024 -9.122 25.636 1.00 98.06 899 ASN A N 1
ATOM 7203 C CA . ASN A 1 899 ? -14.477 -9.218 25.494 1.00 98.06 899 ASN A CA 1
ATOM 7204 C C . ASN A 1 899 ? -14.935 -10.604 25.971 1.00 98.06 899 ASN A C 1
ATOM 7206 O O . ASN A 1 899 ? -14.537 -11.587 25.336 1.00 98.06 899 ASN A O 1
ATOM 7210 N N . PRO A 1 900 ? -15.731 -10.694 27.051 1.00 97.88 900 PRO A N 1
ATOM 7211 C CA . PRO A 1 900 ? -16.036 -11.952 27.727 1.00 97.88 900 PRO A CA 1
ATOM 7212 C C . PRO A 1 900 ? -16.920 -12.857 26.876 1.00 97.88 900 PRO A C 1
ATOM 7214 O O . PRO A 1 900 ? -17.892 -12.396 26.279 1.00 97.88 900 PRO A O 1
ATOM 7217 N N . TYR A 1 901 ? -16.564 -14.140 26.828 1.00 97.62 901 TYR A N 1
ATOM 7218 C CA . TYR A 1 901 ? -17.340 -15.220 26.216 1.00 97.62 901 TYR A CA 1
ATOM 7219 C C . TYR A 1 901 ? -18.184 -15.889 27.312 1.00 97.62 901 TYR A C 1
ATOM 7221 O O . TYR A 1 901 ? -18.717 -15.198 28.180 1.00 97.62 901 TYR A O 1
ATOM 7229 N N . GLY A 1 902 ? -18.372 -17.205 27.276 1.00 95.75 902 GLY A N 1
ATOM 7230 C CA . GLY A 1 902 ? -19.308 -17.881 28.166 1.00 95.75 902 GLY A CA 1
ATOM 7231 C C . GLY A 1 902 ? -20.768 -17.583 27.824 1.00 95.75 902 GLY A C 1
ATOM 7232 O O . GLY A 1 902 ? -21.102 -17.080 26.746 1.00 95.75 902 GLY A O 1
ATOM 7233 N N . GLY A 1 903 ? -21.668 -17.922 28.747 1.00 96.81 903 GLY A N 1
ATOM 7234 C CA . GLY A 1 903 ? -23.105 -17.801 28.513 1.00 96.81 903 GLY A CA 1
ATOM 7235 C C . GLY A 1 903 ? -23.537 -18.553 27.249 1.00 96.81 903 GLY A C 1
ATOM 7236 O O . GLY A 1 903 ? -23.171 -19.707 27.043 1.00 96.81 903 GLY A O 1
ATOM 7237 N N . ARG A 1 904 ? -24.342 -17.908 26.403 1.00 97.69 904 ARG A N 1
ATOM 7238 C CA . ARG A 1 904 ? -24.868 -18.470 25.150 1.00 97.69 904 ARG A CA 1
ATOM 7239 C C . ARG A 1 904 ? -23.770 -18.883 24.165 1.00 97.69 904 ARG A C 1
ATOM 7241 O O . ARG A 1 904 ? -23.952 -19.851 23.437 1.00 97.69 904 ARG A O 1
ATOM 7248 N N . MET A 1 905 ? -22.607 -18.225 24.187 1.00 98.12 905 MET A N 1
ATOM 7249 C CA . MET A 1 905 ? -21.476 -18.579 23.317 1.00 98.12 905 MET A CA 1
ATOM 7250 C C . MET A 1 905 ? -20.914 -19.980 23.585 1.00 98.12 905 MET A C 1
ATOM 7252 O O . MET A 1 905 ? -20.332 -20.563 22.676 1.00 98.12 905 MET A O 1
ATOM 7256 N N . SER A 1 906 ? -21.087 -20.514 24.798 1.00 97.06 906 SER A N 1
ATOM 7257 C CA . SER A 1 906 ? -20.632 -21.864 25.163 1.00 97.06 906 SER A CA 1
ATOM 7258 C C . SER A 1 906 ? -21.666 -22.956 24.889 1.00 97.06 906 SER A C 1
ATOM 7260 O O . SER A 1 906 ? -21.316 -24.129 24.912 1.00 97.06 906 SER A O 1
ATOM 7262 N N . GLU A 1 907 ? -22.928 -22.598 24.649 1.00 97.75 907 GLU A N 1
ATOM 7263 C CA . GLU A 1 907 ? -23.992 -23.569 24.349 1.00 97.75 907 GLU A CA 1
ATOM 7264 C C . GLU A 1 907 ? -24.067 -23.919 22.866 1.00 97.75 907 GLU A C 1
ATOM 7266 O O . GLU A 1 907 ? -24.546 -24.988 22.502 1.00 97.75 907 GLU A O 1
ATOM 7271 N N . ILE A 1 908 ? -23.645 -22.990 22.011 1.00 98.31 908 ILE A N 1
ATOM 7272 C CA . ILE A 1 908 ? -23.709 -23.153 20.565 1.00 98.31 908 ILE A CA 1
ATOM 7273 C C . ILE A 1 908 ? -22.535 -24.041 20.130 1.00 98.31 908 ILE A C 1
ATOM 7275 O O . ILE A 1 908 ? -21.389 -23.697 20.439 1.00 98.31 908 ILE A O 1
ATOM 7279 N N . PRO A 1 909 ? -22.781 -25.153 19.412 1.00 98.12 909 PRO A N 1
ATOM 7280 C CA . PRO A 1 909 ? -21.712 -25.995 18.887 1.00 98.12 909 PRO A CA 1
ATOM 7281 C C . PRO A 1 909 ? -20.769 -25.222 17.960 1.00 98.12 909 PRO A C 1
ATOM 7283 O O . PRO A 1 909 ? -21.182 -24.320 17.229 1.00 98.12 909 PRO A O 1
ATOM 7286 N N . ASP A 1 910 ? -19.491 -25.593 17.953 1.00 97.44 910 ASP A N 1
ATOM 7287 C CA . ASP A 1 910 ? -18.458 -24.938 17.141 1.00 97.44 910 ASP A CA 1
ATOM 7288 C C . ASP A 1 910 ? -18.621 -25.146 15.629 1.00 97.44 910 ASP A C 1
ATOM 7290 O O . ASP A 1 910 ? -18.046 -24.391 14.851 1.00 97.44 910 ASP A O 1
ATOM 7294 N N . TRP A 1 911 ? -19.441 -26.103 15.202 1.00 97.12 911 TRP A N 1
ATOM 7295 C CA . TRP A 1 911 ? -19.763 -26.379 13.798 1.00 97.12 911 TRP A CA 1
ATOM 7296 C C . TRP A 1 911 ? -21.101 -25.779 13.324 1.00 97.12 911 TRP A C 1
ATOM 7298 O O . TRP A 1 911 ? -21.393 -25.813 12.123 1.00 97.12 911 TRP A O 1
ATOM 7308 N N . GLU A 1 912 ? -21.913 -25.219 14.232 1.00 98.19 912 GLU A N 1
ATOM 7309 C CA . GLU A 1 912 ? -23.261 -24.688 13.939 1.00 98.19 912 GLU A CA 1
ATOM 7310 C C . GLU A 1 912 ? -23.222 -23.578 12.875 1.00 98.19 912 GLU A C 1
ATOM 7312 O O . GLU A 1 912 ? -24.060 -23.506 11.974 1.00 98.19 912 GLU A O 1
ATOM 7317 N N . THR A 1 913 ? -22.192 -22.735 12.938 1.00 98.44 913 THR A N 1
ATOM 7318 C CA . THR A 1 913 ? -21.851 -21.736 11.922 1.00 98.44 913 THR A CA 1
ATOM 7319 C C . THR A 1 913 ? -20.358 -21.832 11.602 1.00 98.44 913 THR A C 1
ATOM 7321 O O . THR A 1 913 ? -19.609 -22.451 12.358 1.00 98.44 913 THR A O 1
ATOM 7324 N N . PRO A 1 914 ? -19.869 -21.220 10.508 1.00 98.69 914 PRO A N 1
ATOM 7325 C CA . PRO A 1 914 ? -18.441 -21.187 10.205 1.00 98.69 914 PRO A CA 1
ATOM 7326 C C . PRO A 1 914 ? -17.566 -20.639 11.335 1.00 98.69 914 PRO A C 1
ATOM 7328 O O . PRO A 1 914 ? -16.399 -21.016 11.420 1.00 98.69 914 PRO A O 1
ATOM 7331 N N . PHE A 1 915 ? -18.110 -19.769 12.195 1.00 98.50 915 PHE A N 1
ATOM 7332 C CA . PHE A 1 915 ? -17.403 -19.219 13.346 1.00 98.50 915 PHE A CA 1
ATOM 7333 C C . PHE A 1 915 ? -17.232 -20.287 14.450 1.00 98.50 915 PHE A C 1
ATOM 7335 O O . PHE A 1 915 ? -18.216 -20.648 15.103 1.00 98.50 915 PHE A O 1
ATOM 7342 N N . PRO A 1 916 ? -15.995 -20.743 14.731 1.00 98.12 916 PRO A N 1
ATOM 7343 C CA . PRO A 1 916 ? -15.761 -21.931 15.555 1.00 98.12 916 PRO A CA 1
ATOM 7344 C C . PRO A 1 916 ? -15.472 -21.622 17.029 1.00 98.12 916 PRO A C 1
ATOM 7346 O O . PRO A 1 916 ? -15.347 -22.525 17.852 1.00 98.12 916 PRO A O 1
ATOM 7349 N N . HIS A 1 917 ? -15.263 -20.354 17.390 1.00 98.00 917 HIS A N 1
ATOM 7350 C CA . HIS A 1 917 ? -14.707 -20.000 18.698 1.00 98.00 917 HIS A CA 1
ATOM 7351 C C . HIS A 1 917 ? -15.813 -19.970 19.762 1.00 98.00 917 HIS A C 1
ATOM 7353 O O . HIS A 1 917 ? -16.272 -18.909 20.165 1.00 98.00 917 HIS A O 1
ATOM 7359 N N . ARG A 1 918 ? -16.291 -21.145 20.179 1.00 97.81 918 ARG A N 1
ATOM 7360 C CA . ARG A 1 918 ? -17.425 -21.323 21.105 1.00 97.81 918 ARG A CA 1
ATOM 7361 C C . ARG A 1 918 ? -16.957 -21.748 22.500 1.00 97.81 918 ARG A C 1
ATOM 7363 O O . ARG A 1 918 ? -16.112 -21.061 23.085 1.00 97.81 918 ARG A O 1
ATOM 7370 N N . ALA A 1 919 ? -17.479 -22.857 23.025 1.00 96.94 919 ALA A N 1
ATOM 7371 C CA . ALA A 1 919 ? -17.085 -23.436 24.305 1.00 96.94 919 ALA A CA 1
ATOM 7372 C C . ALA A 1 919 ? -15.556 -23.598 24.429 1.00 96.94 919 ALA A C 1
ATOM 7374 O O . ALA A 1 919 ? -14.861 -23.903 23.460 1.00 96.94 919 ALA A O 1
ATOM 7375 N N . GLY A 1 920 ? -15.033 -23.367 25.636 1.00 94.12 920 GLY A N 1
ATOM 7376 C CA . GLY A 1 920 ? -13.597 -23.411 25.939 1.00 94.12 920 GLY A CA 1
ATOM 7377 C C . GLY A 1 920 ? -12.848 -22.086 25.745 1.00 94.12 920 GLY A C 1
ATOM 7378 O O . GLY A 1 920 ? -11.705 -21.983 26.175 1.00 94.12 920 GLY A O 1
ATOM 7379 N N . ASN A 1 921 ? -13.466 -21.059 25.150 1.00 96.88 921 ASN A N 1
ATOM 7380 C CA . ASN A 1 921 ? -12.901 -19.705 25.104 1.00 96.88 921 ASN A CA 1
ATOM 7381 C C . ASN A 1 921 ? -13.485 -18.854 26.240 1.00 96.88 921 ASN A C 1
ATOM 7383 O O . ASN A 1 921 ? -14.702 -18.719 26.348 1.00 96.88 921 ASN A O 1
ATOM 7387 N N . ILE A 1 922 ? -12.620 -18.255 27.057 1.00 96.75 922 ILE A N 1
ATOM 7388 C CA . ILE A 1 922 ? -12.993 -17.396 28.191 1.00 96.75 922 ILE A CA 1
ATOM 7389 C C . ILE A 1 922 ? -13.314 -15.986 27.691 1.00 96.75 922 ILE A C 1
ATOM 7391 O O . ILE A 1 922 ? -14.328 -15.390 28.052 1.00 96.75 922 ILE A O 1
ATOM 7395 N N . PHE A 1 923 ? -12.464 -15.443 26.818 1.00 97.81 923 PHE A N 1
ATOM 7396 C CA . PHE A 1 923 ? -12.690 -14.157 26.168 1.00 97.81 923 PHE A CA 1
ATOM 7397 C C . PHE A 1 923 ? -11.880 -14.017 24.882 1.00 97.81 923 PHE A C 1
ATOM 7399 O O . PHE A 1 923 ? -10.870 -14.690 24.671 1.00 97.81 923 PHE A O 1
ATOM 7406 N N . LYS A 1 924 ? -12.308 -13.087 24.027 1.00 98.38 924 LYS A N 1
ATOM 7407 C CA . LYS A 1 924 ? -11.535 -12.649 22.862 1.00 98.38 924 LYS A CA 1
ATOM 7408 C C . LYS A 1 924 ? -10.719 -11.410 23.200 1.00 98.38 924 LYS A C 1
ATOM 7410 O O . LYS A 1 924 ? -11.244 -10.467 23.795 1.00 98.38 924 LYS A O 1
ATOM 7415 N N . ILE A 1 925 ? -9.484 -11.385 22.722 1.00 98.50 925 ILE A N 1
ATOM 7416 C CA . ILE A 1 925 ? -8.545 -10.276 22.831 1.00 98.50 925 ILE A CA 1
ATOM 7417 C C . ILE A 1 925 ? -8.494 -9.515 21.508 1.00 98.50 925 ILE A C 1
ATOM 7419 O O . ILE A 1 925 ? -8.381 -10.099 20.431 1.00 98.50 925 ILE A O 1
ATOM 7423 N N . HIS A 1 926 ? -8.570 -8.193 21.593 1.00 97.56 926 HIS A N 1
ATOM 7424 C CA . HIS A 1 926 ? -8.456 -7.275 20.468 1.00 97.56 926 HIS A CA 1
ATOM 7425 C C . HIS A 1 926 ? -7.247 -6.368 20.664 1.00 97.56 926 HIS A C 1
ATOM 7427 O O . HIS A 1 926 ? -7.243 -5.533 21.563 1.00 97.56 926 HIS A O 1
ATOM 7433 N N . TYR A 1 927 ? -6.252 -6.514 19.792 1.00 98.19 927 TYR A N 1
ATOM 7434 C CA . TYR A 1 927 ? -5.074 -5.653 19.741 1.00 98.19 927 TYR A CA 1
ATOM 7435 C C . TYR A 1 927 ? -5.423 -4.420 18.920 1.00 98.19 927 TYR A C 1
ATOM 7437 O O . TYR A 1 927 ? -5.833 -4.549 17.762 1.00 98.19 927 TYR A O 1
ATOM 7445 N N . SER A 1 928 ? -5.284 -3.235 19.507 1.00 94.44 928 SER A N 1
ATOM 7446 C CA . SER A 1 928 ? -5.723 -1.989 18.893 1.00 94.44 928 SER A CA 1
ATOM 7447 C C . SER A 1 928 ? -4.657 -0.909 18.978 1.00 94.44 928 SER A C 1
ATOM 7449 O O . SER A 1 928 ? -4.294 -0.473 20.067 1.00 94.44 928 SER A O 1
ATOM 7451 N N . VAL A 1 929 ? -4.204 -0.437 17.815 1.00 95.00 929 VAL A N 1
ATOM 7452 C CA . VAL A 1 929 ? -3.392 0.777 17.694 1.00 95.00 929 VAL A CA 1
ATOM 7453 C C . VAL A 1 929 ? -4.006 1.727 16.671 1.00 95.00 929 VAL A C 1
ATOM 7455 O O . VAL A 1 929 ? -4.321 1.329 15.545 1.00 95.00 929 VAL A O 1
ATOM 7458 N N . ASN A 1 930 ? -4.195 2.980 17.073 1.00 93.69 930 ASN A N 1
ATOM 7459 C CA . ASN A 1 930 ? -4.634 4.071 16.209 1.00 93.69 930 ASN A CA 1
ATOM 7460 C C . ASN A 1 930 ? -3.563 5.151 16.177 1.00 93.69 930 ASN A C 1
ATOM 7462 O O . ASN A 1 930 ? -2.911 5.397 17.189 1.00 93.69 930 ASN A O 1
ATOM 7466 N N . TRP A 1 931 ? -3.429 5.819 15.038 1.00 94.06 931 TRP A N 1
ATOM 7467 C CA . TRP A 1 931 ? -2.603 7.015 14.926 1.00 94.06 931 TRP A CA 1
ATOM 7468 C C . TRP A 1 931 ? -3.204 8.010 13.927 1.00 94.06 931 TRP A C 1
ATOM 7470 O O . TRP A 1 931 ? -4.128 7.688 13.168 1.00 94.06 931 TRP A O 1
ATOM 7480 N N . HIS A 1 932 ? -2.717 9.250 13.972 1.00 90.19 932 HIS A N 1
ATOM 7481 C CA . HIS A 1 932 ? -3.303 10.375 13.235 1.00 90.19 932 HIS A CA 1
ATOM 7482 C C . HIS A 1 932 ? -2.422 10.886 12.095 1.00 90.19 932 HIS A C 1
ATOM 7484 O O . HIS A 1 932 ? -2.952 11.382 11.102 1.00 90.19 932 HIS A O 1
ATOM 7490 N N . GLU A 1 933 ? -1.106 10.734 12.223 1.00 88.44 933 GLU A N 1
ATOM 7491 C CA . GLU A 1 933 ? -0.130 11.257 11.272 1.00 88.44 933 GLU A CA 1
ATOM 7492 C C . GLU A 1 933 ? 0.073 10.322 10.075 1.00 88.44 933 GLU A C 1
ATOM 7494 O O . GLU A 1 933 ? 0.130 9.097 10.207 1.00 88.44 933 GLU A O 1
ATOM 7499 N N . GLU A 1 934 ? 0.184 10.912 8.886 1.00 86.38 934 GLU A N 1
ATOM 7500 C CA . GLU A 1 934 ? 0.529 10.182 7.671 1.00 86.38 934 GLU A CA 1
ATOM 7501 C C . GLU A 1 934 ? 2.042 9.956 7.589 1.00 86.38 934 GLU A C 1
ATOM 7503 O O . GLU A 1 934 ? 2.835 10.852 7.863 1.00 86.38 934 GLU A O 1
ATOM 7508 N N . GLY A 1 935 ? 2.453 8.763 7.165 1.00 85.75 935 GLY A N 1
ATOM 7509 C CA . GLY A 1 935 ? 3.858 8.446 6.923 1.00 85.75 935 GLY A CA 1
ATOM 7510 C C . GLY A 1 935 ? 4.078 6.944 6.830 1.00 85.75 935 GLY A C 1
ATOM 7511 O O . GLY A 1 935 ? 3.599 6.189 7.675 1.00 85.75 935 GLY A O 1
ATOM 7512 N N . SER A 1 936 ? 4.805 6.487 5.809 1.00 83.31 936 SER A N 1
ATOM 7513 C CA . SER A 1 936 ? 5.096 5.058 5.627 1.00 83.31 936 SER A CA 1
ATOM 7514 C C . SER A 1 936 ? 5.938 4.486 6.769 1.00 83.31 936 SER A C 1
ATOM 7516 O O . SER A 1 936 ? 5.700 3.358 7.190 1.00 83.31 936 SER A O 1
ATOM 7518 N N . GLU A 1 937 ? 6.876 5.269 7.306 1.00 87.75 937 GLU A N 1
ATOM 7519 C CA . GLU A 1 937 ? 7.717 4.878 8.445 1.00 87.75 937 GLU A CA 1
ATOM 7520 C C . GLU A 1 937 ? 6.910 4.797 9.747 1.00 87.75 937 GLU A C 1
ATOM 7522 O O . GLU A 1 937 ? 6.999 3.801 10.461 1.00 87.75 937 GLU A O 1
ATOM 7527 N N . LEU A 1 938 ? 6.045 5.784 10.009 1.00 90.12 938 LEU A N 1
ATOM 7528 C CA . LEU A 1 938 ? 5.105 5.771 11.138 1.00 90.12 938 LEU A CA 1
ATOM 7529 C C . LEU A 1 938 ? 4.155 4.572 11.059 1.00 90.12 938 LEU A C 1
ATOM 7531 O O . LEU A 1 938 ? 3.984 3.840 12.033 1.00 90.12 938 LEU A O 1
ATOM 7535 N N . ALA A 1 939 ? 3.571 4.322 9.884 1.00 90.81 939 ALA A N 1
ATOM 7536 C CA . ALA A 1 939 ? 2.714 3.163 9.670 1.00 90.81 939 ALA A CA 1
ATOM 7537 C C . ALA A 1 939 ? 3.469 1.848 9.918 1.00 90.81 939 ALA A C 1
ATOM 7539 O O . ALA A 1 939 ? 2.944 0.966 10.597 1.00 90.81 939 ALA A O 1
ATOM 7540 N N . ALA A 1 940 ? 4.706 1.726 9.421 1.00 92.62 940 ALA A N 1
ATOM 7541 C CA . ALA A 1 940 ? 5.558 0.569 9.680 1.00 92.62 940 ALA A CA 1
ATOM 7542 C C . ALA A 1 940 ? 5.865 0.412 11.177 1.00 92.62 940 ALA A C 1
ATOM 7544 O O . ALA A 1 940 ? 5.778 -0.701 11.695 1.00 92.62 940 ALA A O 1
ATOM 7545 N N . TYR A 1 941 ? 6.139 1.512 11.885 1.00 95.62 941 TYR A N 1
ATOM 7546 C CA . TYR A 1 941 ? 6.360 1.522 13.328 1.00 95.62 941 TYR A CA 1
ATOM 7547 C C . TYR A 1 941 ? 5.145 0.979 14.091 1.00 95.62 941 TYR A C 1
ATOM 7549 O O . TYR A 1 941 ? 5.280 -0.029 14.782 1.00 95.62 941 TYR A O 1
ATOM 7557 N N . TYR A 1 942 ? 3.951 1.561 13.934 1.00 96.00 942 TYR A N 1
ATOM 7558 C CA . TYR A 1 942 ? 2.755 1.130 14.679 1.00 96.00 942 TYR A CA 1
ATOM 7559 C C . TYR A 1 942 ? 2.318 -0.301 14.337 1.00 96.00 942 TYR A C 1
ATOM 7561 O O . TYR A 1 942 ? 1.918 -1.068 15.221 1.00 96.00 942 TYR A O 1
ATOM 7569 N N . VAL A 1 943 ? 2.432 -0.695 13.063 1.00 96.06 943 VAL A N 1
ATOM 7570 C CA . VAL A 1 943 ? 2.203 -2.084 12.642 1.00 96.06 943 VAL A CA 1
ATOM 7571 C C . VAL A 1 943 ? 3.195 -3.016 13.340 1.00 96.06 943 VAL A C 1
ATOM 7573 O O . VAL A 1 943 ? 2.779 -4.042 13.878 1.00 96.06 943 VAL A O 1
ATOM 7576 N N . ASN A 1 944 ? 4.476 -2.645 13.401 1.00 97.19 944 ASN A N 1
ATOM 7577 C CA . ASN A 1 944 ? 5.496 -3.435 14.081 1.00 97.19 944 ASN A CA 1
ATOM 7578 C C . ASN A 1 944 ? 5.257 -3.527 15.595 1.00 97.19 944 ASN A C 1
ATOM 7580 O O . ASN A 1 944 ? 5.325 -4.622 16.137 1.00 97.19 944 ASN A O 1
ATOM 7584 N N . GLN A 1 945 ? 4.886 -2.435 16.273 1.00 96.56 945 GLN A N 1
ATOM 7585 C CA . GLN A 1 945 ? 4.552 -2.474 17.707 1.00 96.56 945 GLN A CA 1
ATOM 7586 C C . GLN A 1 945 ? 3.402 -3.451 17.994 1.00 96.56 945 GLN A C 1
ATOM 7588 O O . GLN A 1 945 ? 3.431 -4.197 18.973 1.00 96.56 945 GLN A O 1
ATOM 7593 N N . THR A 1 946 ? 2.409 -3.503 17.100 1.00 96.62 946 THR A N 1
ATOM 7594 C CA . THR A 1 946 ? 1.305 -4.467 17.211 1.00 96.62 946 THR A CA 1
ATOM 7595 C C . THR A 1 946 ? 1.792 -5.905 17.034 1.00 96.62 946 THR A C 1
ATOM 7597 O O . THR A 1 946 ? 1.343 -6.782 17.767 1.00 96.62 946 THR A O 1
ATOM 7600 N N . ARG A 1 947 ? 2.715 -6.160 16.094 1.00 97.81 947 ARG A N 1
ATOM 7601 C CA . ARG A 1 947 ? 3.332 -7.485 15.892 1.00 97.81 947 ARG A CA 1
ATOM 7602 C C . ARG A 1 947 ? 4.136 -7.916 17.113 1.00 97.81 947 ARG A C 1
ATOM 7604 O O . ARG A 1 947 ? 3.900 -9.003 17.613 1.00 97.81 947 ARG A O 1
ATOM 7611 N N . VAL A 1 948 ? 4.965 -7.030 17.664 1.00 98.00 948 VAL A N 1
ATOM 7612 C CA . VAL A 1 948 ? 5.763 -7.303 18.870 1.00 98.00 948 VAL A CA 1
ATOM 7613 C C . VAL A 1 948 ? 4.878 -7.708 20.053 1.00 98.00 948 VAL A C 1
ATOM 7615 O O . VAL A 1 948 ? 5.172 -8.700 20.719 1.00 98.00 948 VAL A O 1
ATOM 7618 N N . LEU A 1 949 ? 3.778 -6.988 20.315 1.00 97.94 949 LEU A N 1
ATOM 7619 C CA . LEU A 1 949 ? 2.862 -7.366 21.401 1.00 97.94 949 LEU A CA 1
ATOM 7620 C C . LEU A 1 949 ? 2.099 -8.663 21.100 1.00 97.94 949 LEU A C 1
ATOM 7622 O O . LEU A 1 949 ? 1.852 -9.464 22.000 1.00 97.94 949 LEU A O 1
ATOM 7626 N N . TYR A 1 950 ? 1.713 -8.876 19.842 1.00 98.25 950 TYR A N 1
ATOM 7627 C CA . TYR A 1 950 ? 1.049 -10.104 19.417 1.00 98.25 950 TYR A CA 1
ATOM 7628 C C . TYR A 1 950 ? 1.974 -11.316 19.588 1.00 98.25 950 TYR A C 1
ATOM 7630 O O . TYR A 1 950 ? 1.570 -12.319 20.170 1.00 98.25 950 TYR A O 1
ATOM 7638 N N . ASP A 1 951 ? 3.236 -11.212 19.185 1.00 98.19 951 ASP A N 1
ATOM 7639 C CA . ASP A 1 951 ? 4.228 -12.275 19.346 1.00 98.19 951 ASP A CA 1
ATOM 7640 C C . ASP A 1 951 ? 4.514 -12.549 20.827 1.00 98.19 951 ASP A C 1
ATOM 7642 O O . ASP A 1 951 ? 4.554 -13.711 21.236 1.00 98.19 951 ASP A O 1
ATOM 7646 N N . PHE A 1 952 ? 4.588 -11.504 21.660 1.00 98.31 952 PHE A N 1
ATOM 7647 C CA . PHE A 1 952 ? 4.705 -11.643 23.116 1.00 98.31 952 PHE A CA 1
ATOM 7648 C C . PHE A 1 952 ? 3.544 -12.436 23.735 1.00 98.31 952 PHE A C 1
ATOM 7650 O O . PHE A 1 952 ? 3.747 -13.178 24.691 1.00 98.31 952 PHE A O 1
ATOM 7657 N N . MET A 1 953 ? 2.332 -12.307 23.190 1.00 98.19 953 MET A N 1
ATOM 7658 C CA . MET A 1 953 ? 1.135 -12.970 23.718 1.00 98.19 953 MET A CA 1
ATOM 7659 C C . MET A 1 953 ? 1.004 -14.448 23.336 1.00 98.19 953 MET A C 1
ATOM 7661 O O . MET A 1 953 ? 0.167 -15.147 23.905 1.00 98.19 953 MET A O 1
ATOM 7665 N N . THR A 1 954 ? 1.849 -14.948 22.428 1.00 97.94 954 THR A N 1
ATOM 7666 C CA . THR A 1 954 ? 1.830 -16.338 21.936 1.00 97.94 954 THR A CA 1
ATOM 7667 C C . THR A 1 954 ? 1.716 -17.420 23.023 1.00 97.94 954 THR A C 1
ATOM 7669 O O . THR A 1 954 ? 0.886 -18.308 22.845 1.00 97.94 954 THR A O 1
ATOM 7672 N N . PRO A 1 955 ? 2.478 -17.398 24.139 1.00 97.38 955 PRO A N 1
ATOM 7673 C CA . PRO A 1 955 ? 2.407 -18.465 25.140 1.00 97.38 955 PRO A CA 1
ATOM 7674 C C . PRO A 1 955 ? 1.127 -18.436 25.989 1.00 97.38 955 PRO A C 1
ATOM 7676 O O . PRO A 1 955 ? 0.854 -19.406 26.691 1.00 97.38 955 PRO A O 1
ATOM 7679 N N . PHE A 1 956 ? 0.359 -17.344 25.953 1.00 97.56 956 PHE A N 1
ATOM 7680 C CA . PHE A 1 956 ? -0.808 -17.146 26.814 1.00 97.56 956 PHE A CA 1
ATOM 7681 C C . PHE A 1 956 ? -2.135 -17.462 26.121 1.00 97.56 956 PHE A C 1
ATOM 7683 O O . PHE A 1 956 ? -3.117 -17.782 26.783 1.00 97.56 956 PHE A O 1
ATOM 7690 N N . VAL A 1 957 ? -2.185 -17.347 24.796 1.00 98.38 957 VAL A N 1
ATOM 7691 C CA . VAL A 1 957 ? -3.420 -17.454 24.009 1.00 98.38 957 VAL A CA 1
ATOM 7692 C C . VAL A 1 957 ? -3.629 -18.866 23.457 1.00 98.38 957 VAL A C 1
ATOM 7694 O O . VAL A 1 957 ? -2.790 -19.749 23.623 1.00 98.38 957 VAL A O 1
ATOM 7697 N N . SER A 1 958 ? -4.772 -19.095 22.803 1.00 97.94 958 SER A N 1
ATOM 7698 C CA . SER A 1 958 ? -5.062 -20.357 22.114 1.00 97.94 958 SER A CA 1
ATOM 7699 C C . SER A 1 958 ? -3.910 -20.774 21.192 1.00 97.94 958 SER A C 1
ATOM 7701 O O . SER A 1 958 ? -3.297 -19.927 20.538 1.00 97.94 958 SER A O 1
ATOM 7703 N N . LYS A 1 959 ? -3.667 -22.079 21.095 1.00 95.75 959 LYS A N 1
ATOM 7704 C CA . LYS A 1 959 ? -2.652 -22.687 20.230 1.00 95.75 959 LYS A CA 1
ATOM 7705 C C . LYS A 1 959 ? -3.238 -23.892 19.499 1.00 95.75 959 LYS A C 1
ATOM 7707 O O . LYS A 1 959 ? -4.246 -24.441 19.933 1.00 95.75 959 LYS A O 1
ATOM 7712 N N . ASP A 1 960 ? -2.600 -24.264 18.393 1.00 91.94 960 ASP A N 1
ATOM 7713 C CA . ASP A 1 960 ? -2.921 -25.454 17.594 1.00 91.94 960 ASP A CA 1
ATOM 7714 C C . ASP A 1 960 ? -4.394 -25.561 17.123 1.00 91.94 960 ASP A C 1
ATOM 7716 O O . ASP A 1 960 ? -5.085 -26.531 17.436 1.00 91.94 960 ASP A O 1
ATOM 7720 N N . PRO A 1 961 ? -4.905 -24.591 16.331 1.00 96.19 961 PRO A N 1
ATOM 7721 C CA . PRO A 1 961 ? -4.237 -23.386 15.837 1.00 96.19 961 PRO A CA 1
ATOM 7722 C C . PRO A 1 961 ? -4.430 -22.178 16.769 1.00 96.19 961 PRO A C 1
ATOM 7724 O O . PRO A 1 961 ? -5.377 -22.111 17.554 1.00 96.19 961 PRO A O 1
ATOM 7727 N N . ARG A 1 962 ? -3.566 -21.163 16.630 1.00 98.00 962 ARG A N 1
ATOM 7728 C CA . ARG A 1 962 ? -3.771 -19.851 17.265 1.00 98.00 962 ARG A CA 1
ATOM 7729 C C . ARG A 1 962 ? -4.971 -19.150 16.629 1.00 98.00 962 ARG A C 1
ATOM 7731 O O . ARG A 1 962 ? -4.875 -18.681 15.497 1.00 98.00 962 ARG A O 1
ATOM 7738 N N . GLY A 1 963 ? -6.101 -19.136 17.331 1.00 98.00 963 GLY A N 1
ATOM 7739 C CA . GLY A 1 963 ? -7.381 -18.669 16.809 1.00 98.00 963 GLY A CA 1
ATOM 7740 C C . GLY A 1 963 ? -7.391 -17.173 16.495 1.00 98.00 963 GLY A C 1
ATOM 7741 O O . GLY A 1 963 ? -6.884 -16.361 17.265 1.00 98.00 963 GLY A O 1
ATOM 7742 N N . ALA A 1 964 ? -8.027 -16.803 15.386 1.00 98.38 964 ALA A N 1
ATOM 7743 C CA . ALA A 1 964 ? -8.215 -15.424 14.951 1.00 98.38 964 ALA A CA 1
ATOM 7744 C C . ALA A 1 964 ? -9.667 -15.185 14.512 1.00 98.38 964 ALA A C 1
ATOM 7746 O O . ALA A 1 964 ? -10.403 -16.117 14.189 1.00 98.38 964 ALA A O 1
ATOM 7747 N N . TYR A 1 965 ? -10.102 -13.927 14.501 1.00 98.56 965 TYR A N 1
ATOM 7748 C CA . TYR A 1 965 ? -11.461 -13.539 14.134 1.00 98.56 965 TYR A CA 1
ATOM 7749 C C . TYR A 1 965 ? -11.490 -12.902 12.743 1.00 98.56 965 TYR A C 1
ATOM 7751 O O . TYR A 1 965 ? -10.861 -11.868 12.536 1.00 98.56 965 TYR A O 1
ATOM 7759 N N . LEU A 1 966 ? -12.257 -13.478 11.811 1.00 98.19 966 LEU A N 1
ATOM 7760 C CA . LEU A 1 966 ? -12.284 -13.058 10.403 1.00 98.19 966 LEU A CA 1
ATOM 7761 C C . LEU A 1 966 ? -12.606 -11.570 10.210 1.00 98.19 966 LEU A C 1
ATOM 7763 O O . LEU A 1 966 ? -11.949 -10.896 9.423 1.00 98.19 966 LEU A O 1
ATOM 7767 N N . ASN A 1 967 ? -13.594 -11.036 10.935 1.00 98.31 967 ASN A N 1
ATOM 7768 C CA . ASN A 1 967 ? -13.947 -9.616 10.818 1.00 98.31 967 ASN A CA 1
ATOM 7769 C C . ASN A 1 967 ? -12.817 -8.683 11.281 1.00 98.31 967 ASN A C 1
ATOM 7771 O O . ASN A 1 967 ? -12.849 -7.495 10.971 1.00 98.31 967 ASN A O 1
ATOM 7775 N N . TYR A 1 968 ? -11.818 -9.199 12.005 1.00 97.88 968 TYR A N 1
ATOM 7776 C CA . TYR A 1 968 ? -10.566 -8.506 12.306 1.00 97.88 968 TYR A CA 1
ATOM 7777 C C . TYR A 1 968 ? -9.466 -9.018 11.374 1.00 97.88 968 TYR A C 1
ATOM 7779 O O . TYR A 1 968 ? -8.440 -9.530 11.824 1.00 97.88 968 TYR A O 1
ATOM 7787 N N . ARG A 1 969 ? -9.732 -8.901 10.067 1.00 96.44 969 ARG A N 1
ATOM 7788 C CA . ARG A 1 969 ? -8.886 -9.416 8.990 1.00 96.44 969 ARG A CA 1
ATOM 7789 C C . ARG A 1 969 ? -7.433 -8.969 9.173 1.00 96.44 969 ARG A C 1
ATOM 7791 O O . ARG A 1 969 ? -7.179 -7.823 9.546 1.00 96.44 969 ARG A O 1
ATOM 7798 N N . ASP A 1 970 ? -6.500 -9.888 8.942 1.00 97.75 970 ASP A N 1
ATOM 7799 C CA . ASP A 1 970 ? -5.087 -9.703 9.265 1.00 97.75 970 ASP A CA 1
ATOM 7800 C C . ASP A 1 970 ? -4.199 -10.430 8.255 1.00 97.75 970 ASP A C 1
ATOM 7802 O O . ASP A 1 970 ? -4.013 -11.648 8.327 1.00 97.75 970 ASP A O 1
ATOM 7806 N N . LEU A 1 971 ? -3.623 -9.669 7.321 1.00 96.81 971 LEU A N 1
ATOM 7807 C CA . LEU A 1 971 ? -2.781 -10.231 6.261 1.00 96.81 971 LEU A CA 1
ATOM 7808 C C . LEU A 1 971 ? -1.452 -10.791 6.791 1.00 96.81 971 LEU A C 1
ATOM 7810 O O . LEU A 1 971 ? -0.812 -11.572 6.091 1.00 96.81 971 LEU A O 1
ATOM 7814 N N . ASP A 1 972 ? -1.052 -10.456 8.026 1.00 97.25 972 ASP A N 1
ATOM 7815 C CA . ASP A 1 972 ? 0.163 -11.010 8.641 1.00 97.25 972 ASP A CA 1
ATOM 7816 C C . ASP A 1 972 ? 0.031 -12.521 8.918 1.00 97.25 972 ASP A C 1
ATOM 7818 O O . ASP A 1 972 ? 1.039 -13.199 9.100 1.00 97.25 972 ASP A O 1
ATOM 7822 N N . ILE A 1 973 ? -1.195 -13.062 8.973 1.00 97.19 973 ILE A N 1
ATOM 7823 C CA . ILE A 1 973 ? -1.423 -14.502 9.162 1.00 97.19 973 ILE A CA 1
ATOM 7824 C C . ILE A 1 973 ? -0.987 -15.297 7.924 1.00 97.19 973 ILE A C 1
ATOM 7826 O O . ILE A 1 973 ? -0.527 -16.431 8.057 1.00 97.19 973 ILE A O 1
ATOM 7830 N N . GLY A 1 974 ? -1.146 -14.711 6.738 1.00 95.94 974 GLY A N 1
ATOM 7831 C CA . GLY A 1 974 ? -0.893 -15.346 5.450 1.00 95.94 974 GLY A CA 1
ATOM 7832 C C . GLY A 1 974 ? -1.883 -14.879 4.388 1.00 95.94 974 GLY A C 1
ATOM 7833 O O . GLY A 1 974 ? -2.985 -14.433 4.704 1.00 95.94 974 GLY A O 1
ATOM 7834 N N . VAL A 1 975 ? -1.491 -15.004 3.124 1.00 94.75 975 VAL A N 1
ATOM 7835 C CA . VAL A 1 975 ? -2.321 -14.693 1.952 1.00 94.75 975 VAL A CA 1
ATOM 7836 C C . VAL A 1 975 ? -2.311 -15.871 0.991 1.00 94.75 975 VAL A C 1
ATOM 7838 O O . VAL A 1 975 ? -1.349 -16.636 0.968 1.00 94.75 975 VAL A O 1
ATOM 7841 N N . SER A 1 976 ? -3.365 -16.010 0.193 1.00 90.69 976 SER A N 1
ATOM 7842 C CA . SER A 1 976 ? -3.453 -17.035 -0.849 1.00 90.69 976 SER A CA 1
ATOM 7843 C C . SER A 1 976 ? -3.415 -16.426 -2.242 1.00 90.69 976 SER A C 1
ATOM 7845 O O . SER A 1 976 ? -4.121 -15.460 -2.536 1.00 90.69 976 SER A O 1
ATOM 7847 N N . SER A 1 977 ? -2.629 -17.039 -3.117 1.00 82.56 977 SER A N 1
ATOM 7848 C CA . SER A 1 977 ? -2.606 -16.772 -4.548 1.00 82.56 977 SER A CA 1
ATOM 7849 C C . SER A 1 977 ? -3.615 -17.652 -5.293 1.00 82.56 977 SER A C 1
ATOM 7851 O O . SER A 1 977 ? -3.998 -18.735 -4.848 1.00 82.56 977 SER A O 1
ATOM 7853 N N . VAL A 1 978 ? -4.068 -17.192 -6.461 1.00 79.00 978 VAL A N 1
ATOM 7854 C CA . VAL A 1 978 ? -4.946 -17.985 -7.332 1.00 79.00 978 VAL A CA 1
ATOM 7855 C C . VAL A 1 978 ? -4.092 -18.985 -8.116 1.00 79.00 978 VAL A C 1
ATOM 7857 O O . VAL A 1 978 ? -3.354 -18.589 -9.016 1.00 79.00 978 VAL A O 1
ATOM 7860 N N . GLY A 1 979 ? -4.204 -20.278 -7.801 1.00 76.62 979 GLY A N 1
ATOM 7861 C CA . GLY A 1 979 ? -3.464 -21.342 -8.484 1.00 76.62 979 GLY A CA 1
ATOM 7862 C C . GLY A 1 979 ? -3.508 -22.689 -7.759 1.00 76.62 979 GLY A C 1
ATOM 7863 O O . GLY A 1 979 ? -4.298 -22.886 -6.832 1.00 76.62 979 GLY A O 1
ATOM 7864 N N . ASN A 1 980 ? -2.630 -23.615 -8.161 1.00 76.19 980 ASN A N 1
ATOM 7865 C CA . ASN A 1 980 ? -2.566 -24.976 -7.605 1.00 76.19 980 ASN A CA 1
ATOM 7866 C C . ASN A 1 980 ? -2.277 -25.007 -6.093 1.00 76.19 980 ASN A C 1
ATOM 7868 O O . ASN A 1 980 ? -2.754 -25.907 -5.407 1.00 76.19 980 ASN A O 1
ATOM 7872 N N . ASN A 1 981 ? -1.563 -24.005 -5.569 1.00 84.31 981 ASN A N 1
ATOM 7873 C CA . ASN A 1 981 ? -1.206 -23.906 -4.149 1.00 84.31 981 ASN A CA 1
ATOM 7874 C C . ASN A 1 981 ? -2.246 -23.152 -3.301 1.00 84.31 981 ASN A C 1
ATOM 7876 O O . ASN A 1 981 ? -2.075 -23.039 -2.088 1.00 84.31 981 ASN A O 1
ATOM 7880 N N . SER A 1 982 ? -3.334 -22.663 -3.906 1.00 86.38 982 SER A N 1
ATOM 7881 C CA . SER A 1 982 ? -4.344 -21.838 -3.224 1.00 86.38 982 SER A CA 1
ATOM 7882 C C . SER A 1 982 ? -4.929 -22.503 -1.976 1.00 86.38 982 SER A C 1
ATOM 7884 O O . SER A 1 982 ? -5.091 -21.837 -0.958 1.00 86.38 982 SER A O 1
ATOM 7886 N N . TYR A 1 983 ? -5.198 -23.815 -2.013 1.00 91.50 983 TYR A N 1
ATOM 7887 C CA . TYR A 1 983 ? -5.688 -24.554 -0.845 1.00 91.50 983 TYR A CA 1
ATOM 7888 C C . TYR A 1 983 ? -4.657 -24.587 0.287 1.00 91.50 983 TYR A C 1
ATOM 7890 O O . TYR A 1 983 ? -4.995 -24.256 1.418 1.00 91.50 983 TYR A O 1
ATOM 7898 N N . SER A 1 984 ? -3.404 -24.954 -0.002 1.00 92.50 984 SER A N 1
ATOM 7899 C CA . SER A 1 984 ? -2.347 -25.034 1.016 1.00 92.50 984 SER A CA 1
ATOM 7900 C C . SER A 1 984 ? -2.011 -23.672 1.619 1.00 92.50 984 SER A C 1
ATOM 7902 O O . SER A 1 984 ? -1.829 -23.576 2.828 1.00 92.50 984 SER A O 1
ATOM 7904 N N . GLU A 1 985 ? -1.975 -22.618 0.801 1.00 94.19 985 GLU A N 1
ATOM 7905 C CA . GLU A 1 985 ? -1.756 -21.244 1.264 1.00 94.19 985 GLU A CA 1
ATOM 7906 C C . GLU A 1 985 ? -2.955 -20.752 2.083 1.00 94.19 985 GLU A C 1
ATOM 7908 O O . GLU A 1 985 ? -2.793 -20.210 3.176 1.00 94.19 985 GLU A O 1
ATOM 7913 N N . GLY A 1 986 ? -4.172 -21.007 1.591 1.00 95.19 986 GLY A N 1
ATOM 7914 C CA . GLY A 1 986 ? -5.402 -20.598 2.256 1.00 95.19 986 GLY A CA 1
ATOM 7915 C C . GLY A 1 986 ? -5.670 -21.322 3.569 1.00 95.19 986 GLY A C 1
ATOM 7916 O O . GLY A 1 986 ? -6.251 -20.748 4.487 1.00 95.19 986 GLY A O 1
ATOM 7917 N N . LYS A 1 987 ? -5.179 -22.556 3.704 1.00 96.06 987 LYS A N 1
ATOM 7918 C CA . LYS A 1 987 ? -5.275 -23.339 4.936 1.00 96.06 987 LYS A CA 1
ATOM 7919 C C . LYS A 1 987 ? -4.599 -22.646 6.124 1.00 96.06 987 LYS A C 1
ATOM 7921 O O . LYS A 1 987 ? -5.129 -22.714 7.229 1.00 96.06 987 LYS A O 1
ATOM 7926 N N . VAL A 1 988 ? -3.510 -21.901 5.896 1.00 96.69 988 VAL A N 1
ATOM 7927 C CA . VAL A 1 988 ? -2.750 -21.206 6.954 1.00 96.69 988 VAL A CA 1
ATOM 7928 C C . VAL A 1 988 ? -3.611 -20.201 7.723 1.00 96.69 988 VAL A C 1
ATOM 7930 O O . VAL A 1 988 ? -3.616 -20.211 8.955 1.00 96.69 988 VAL A O 1
ATOM 7933 N N . TYR A 1 989 ? -4.347 -19.331 7.024 1.00 97.62 989 TYR A N 1
ATOM 7934 C CA . TYR A 1 989 ? -5.285 -18.412 7.681 1.00 97.62 989 TYR A CA 1
ATOM 7935 C C . TYR A 1 989 ? -6.637 -19.073 7.959 1.00 97.62 989 TYR A C 1
ATOM 7937 O O . TYR A 1 989 ? -7.289 -18.753 8.953 1.00 97.62 989 TYR A O 1
ATOM 7945 N N . GLY A 1 990 ? -7.043 -20.022 7.114 1.00 97.81 990 GLY A N 1
ATOM 7946 C CA . GLY A 1 990 ? -8.308 -20.734 7.210 1.00 97.81 990 GLY A CA 1
ATOM 7947 C C . GLY A 1 990 ? -8.473 -21.481 8.528 1.00 97.81 990 GLY A C 1
ATOM 7948 O O . GLY A 1 990 ? -9.498 -21.332 9.190 1.00 97.81 990 GLY A O 1
ATOM 7949 N N . GLU A 1 991 ? -7.450 -22.211 8.970 1.00 97.12 991 GLU A N 1
ATOM 7950 C CA . GLU A 1 991 ? -7.487 -22.925 10.251 1.00 97.12 991 GLU A CA 1
ATOM 7951 C C . GLU A 1 991 ? -7.517 -21.967 11.449 1.00 97.12 991 GLU A C 1
ATOM 7953 O O . GLU A 1 991 ? -8.191 -22.245 12.439 1.00 97.12 991 GLU A O 1
ATOM 7958 N N . LYS A 1 992 ? -6.866 -20.799 11.366 1.00 98.44 992 LYS A N 1
ATOM 7959 C CA . LYS A 1 992 ? -6.928 -19.798 12.445 1.00 98.44 992 LYS A CA 1
ATOM 7960 C C . LYS A 1 992 ? -8.308 -19.154 12.552 1.00 98.44 992 LYS A C 1
ATOM 7962 O O . LYS A 1 992 ? -8.801 -18.962 13.664 1.00 98.44 992 LYS A O 1
ATOM 7967 N N . TYR A 1 993 ? -8.939 -18.833 11.422 1.00 98.56 993 TYR A N 1
ATOM 7968 C CA . TYR A 1 993 ? -10.268 -18.220 11.409 1.00 98.56 993 TYR A CA 1
ATOM 7969 C C . TYR A 1 993 ? -11.392 -19.215 11.715 1.00 98.56 993 TYR A C 1
ATOM 7971 O O . TYR A 1 993 ? -12.308 -18.874 12.464 1.00 98.56 993 TYR A O 1
ATOM 7979 N N . PHE A 1 994 ? -11.313 -20.432 11.170 1.00 98.56 994 PHE A N 1
ATOM 7980 C CA . PHE A 1 994 ? -12.438 -21.370 11.113 1.00 98.56 994 PHE A CA 1
ATOM 7981 C C . PHE A 1 994 ? -12.170 -22.730 11.770 1.00 98.56 994 PHE A C 1
ATOM 7983 O O . PHE A 1 994 ? -13.098 -23.524 11.897 1.00 98.56 994 PHE A O 1
ATOM 7990 N N . LYS A 1 995 ? -10.947 -23.010 12.242 1.00 97.31 995 LYS A N 1
ATOM 7991 C CA . LYS A 1 995 ? -10.569 -24.298 12.855 1.00 97.31 995 LYS A CA 1
ATOM 7992 C C . LYS A 1 995 ? -11.044 -25.471 11.976 1.00 97.31 995 LYS A C 1
ATOM 7994 O O . LYS A 1 995 ? -10.803 -25.464 10.769 1.00 97.31 995 LYS A O 1
ATOM 7999 N N . GLY A 1 996 ? -11.764 -26.439 12.548 1.00 95.19 996 GLY A N 1
ATOM 8000 C CA . GLY A 1 996 ? -12.305 -27.597 11.827 1.00 95.19 996 GLY A CA 1
ATOM 8001 C C . GLY A 1 996 ? -13.351 -27.266 10.752 1.00 95.19 996 GLY A C 1
ATOM 8002 O O . GLY A 1 996 ? -13.603 -28.089 9.877 1.00 95.19 996 GLY A O 1
ATOM 8003 N N . ASN A 1 997 ? -13.922 -26.057 10.747 1.00 98.44 997 ASN A N 1
ATOM 8004 C CA . ASN A 1 997 ? -14.931 -25.658 9.760 1.00 98.44 997 ASN A CA 1
ATOM 8005 C C . ASN A 1 997 ? -14.332 -25.274 8.398 1.00 98.44 997 ASN A C 1
ATOM 8007 O O . ASN A 1 997 ? -15.073 -25.146 7.418 1.00 98.44 997 ASN A O 1
ATOM 8011 N N . PHE A 1 998 ? -13.009 -25.094 8.308 1.00 98.25 998 PHE A N 1
ATOM 8012 C CA . PHE A 1 998 ? -12.348 -24.649 7.080 1.00 98.25 998 PHE A CA 1
ATOM 8013 C C . PHE A 1 998 ? -12.580 -25.601 5.898 1.00 98.25 998 PHE A C 1
ATOM 8015 O O . PHE A 1 998 ? -12.937 -25.154 4.809 1.00 98.25 998 PHE A O 1
ATOM 8022 N N . ASP A 1 999 ? -12.461 -26.915 6.099 1.00 96.00 999 ASP A N 1
ATOM 8023 C CA . ASP A 1 999 ? -12.627 -27.877 5.004 1.00 96.00 999 ASP A CA 1
ATOM 8024 C C . ASP A 1 999 ? -14.069 -27.914 4.469 1.00 96.00 999 ASP A C 1
ATOM 8026 O O . ASP A 1 999 ? -14.282 -28.062 3.260 1.00 96.00 999 ASP A O 1
ATOM 8030 N N . ARG A 1 1000 ? -15.073 -27.700 5.335 1.00 97.75 1000 ARG A N 1
ATOM 8031 C CA . ARG A 1 1000 ? -16.468 -27.543 4.894 1.00 97.75 1000 ARG A CA 1
ATOM 8032 C C . ARG A 1 1000 ? -16.630 -26.275 4.058 1.00 97.75 1000 ARG A C 1
ATOM 8034 O O . ARG A 1 1000 ? -17.237 -26.346 2.993 1.00 97.75 1000 ARG A O 1
ATOM 8041 N N . LEU A 1 1001 ? -16.039 -25.149 4.465 1.00 98.50 1001 LEU A N 1
ATOM 8042 C CA . LEU A 1 1001 ? -16.048 -23.914 3.666 1.00 98.50 1001 LEU A CA 1
ATOM 8043 C C . LEU A 1 1001 ? -15.415 -24.126 2.285 1.00 98.50 1001 LEU A C 1
ATOM 8045 O O . LEU A 1 1001 ? -15.991 -23.705 1.283 1.00 98.50 1001 LEU A O 1
ATOM 8049 N N . VAL A 1 1002 ? -14.277 -24.822 2.209 1.00 96.81 1002 VAL A N 1
ATOM 8050 C CA . VAL A 1 1002 ? -13.606 -25.165 0.941 1.00 96.81 1002 VAL A CA 1
ATOM 8051 C C . VAL A 1 1002 ? -14.504 -26.032 0.057 1.00 96.81 1002 VAL A C 1
ATOM 8053 O O . VAL A 1 1002 ? -14.587 -25.803 -1.156 1.00 96.81 1002 VAL A O 1
ATOM 8056 N N . LYS A 1 1003 ? -15.218 -27.004 0.639 1.00 95.88 1003 LYS A N 1
ATOM 8057 C CA . LYS A 1 1003 ? -16.203 -27.813 -0.091 1.00 95.88 1003 LYS A CA 1
ATOM 8058 C C . LYS A 1 1003 ? -17.304 -26.926 -0.675 1.00 95.88 1003 LYS A C 1
ATOM 8060 O O . LYS A 1 1003 ? -17.544 -26.994 -1.878 1.00 95.88 1003 LYS A O 1
ATOM 8065 N N . VAL A 1 1004 ? -17.913 -26.055 0.133 1.00 97.56 1004 VAL A N 1
ATOM 8066 C CA . VAL A 1 1004 ? -18.960 -25.129 -0.334 1.00 97.56 1004 VAL A CA 1
ATOM 8067 C C . VAL A 1 1004 ? -18.434 -24.215 -1.434 1.00 97.56 1004 VAL A C 1
ATOM 8069 O O . VAL A 1 1004 ? -19.041 -24.138 -2.499 1.00 97.56 1004 VAL A O 1
ATOM 8072 N N . LYS A 1 1005 ? -17.260 -23.607 -1.240 1.00 96.69 1005 LYS A N 1
ATOM 8073 C CA . LYS A 1 1005 ? -16.603 -22.757 -2.238 1.00 96.69 1005 LYS A CA 1
ATOM 8074 C C . LYS A 1 1005 ? -16.416 -23.479 -3.572 1.00 96.69 1005 LYS A C 1
ATOM 8076 O O . LYS A 1 1005 ? -16.715 -22.918 -4.622 1.00 96.69 1005 LYS A O 1
ATOM 8081 N N . THR A 1 1006 ? -15.950 -24.727 -3.526 1.00 94.31 1006 THR A N 1
ATOM 8082 C CA . THR A 1 1006 ? -15.721 -25.556 -4.719 1.00 94.31 1006 THR A CA 1
ATOM 8083 C C . THR A 1 1006 ? -17.017 -25.831 -5.483 1.00 94.31 1006 THR A C 1
ATOM 8085 O O . THR A 1 1006 ? -16.986 -25.902 -6.709 1.00 94.31 1006 THR A O 1
ATOM 8088 N N . MET A 1 1007 ? -18.147 -25.960 -4.779 1.00 93.44 1007 MET A N 1
ATOM 8089 C CA . MET A 1 1007 ? -19.460 -26.183 -5.393 1.00 93.44 1007 MET A CA 1
ATOM 8090 C C . MET A 1 1007 ? -20.040 -24.907 -6.014 1.00 93.44 1007 MET A C 1
ATOM 8092 O O . MET A 1 1007 ? -20.519 -24.943 -7.145 1.00 93.44 1007 MET A O 1
ATOM 8096 N N . VAL A 1 1008 ? -20.001 -23.783 -5.292 1.00 95.12 1008 VAL A N 1
ATOM 8097 C CA . VAL A 1 1008 ? -20.742 -22.566 -5.681 1.00 95.12 1008 VAL A CA 1
ATOM 8098 C C . VAL A 1 1008 ? -19.951 -21.622 -6.586 1.00 95.12 1008 VAL A C 1
ATOM 8100 O O . VAL A 1 1008 ? -20.543 -20.880 -7.366 1.00 95.12 1008 VAL A O 1
ATOM 8103 N N . ASP A 1 1009 ? -18.619 -21.659 -6.520 1.00 94.38 1009 ASP A N 1
ATOM 8104 C CA . ASP A 1 1009 ? -17.734 -20.846 -7.356 1.00 94.38 1009 ASP A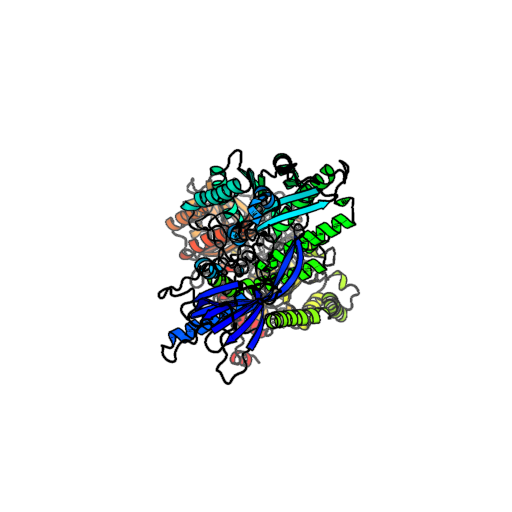 CA 1
ATOM 8105 C C . ASP A 1 1009 ? -16.464 -21.626 -7.762 1.00 94.38 1009 ASP A C 1
ATOM 8107 O O . ASP A 1 1009 ? -15.345 -21.307 -7.341 1.00 94.38 1009 ASP A O 1
ATOM 8111 N N . PRO A 1 1010 ? -16.607 -22.656 -8.620 1.00 88.94 1010 PRO A N 1
ATOM 8112 C CA . PRO A 1 1010 ? -15.476 -23.451 -9.105 1.00 88.94 1010 PRO A CA 1
ATOM 8113 C C . PRO A 1 1010 ? -14.519 -22.658 -10.011 1.00 88.94 1010 PRO A C 1
ATOM 8115 O O . PRO A 1 1010 ? -13.408 -23.121 -10.277 1.00 88.94 1010 PRO A O 1
ATOM 8118 N N . GLY A 1 1011 ? -14.963 -21.499 -10.516 1.00 86.62 1011 GLY A N 1
ATOM 8119 C CA . GLY A 1 1011 ? -14.208 -20.602 -11.391 1.00 86.62 1011 GLY A CA 1
ATOM 8120 C C . GLY A 1 1011 ? -13.361 -19.562 -10.654 1.00 86.62 1011 GLY A C 1
ATOM 8121 O O . GLY A 1 1011 ? -12.617 -18.843 -11.315 1.00 86.62 1011 GLY A O 1
ATOM 8122 N N . ILE A 1 1012 ? -13.427 -19.507 -9.314 1.00 88.62 1012 ILE A N 1
ATOM 8123 C CA . ILE A 1 1012 ? -12.664 -18.567 -8.471 1.00 88.62 1012 ILE A CA 1
ATOM 8124 C C . ILE A 1 1012 ? -12.977 -17.098 -8.817 1.00 88.62 1012 ILE A C 1
ATOM 8126 O O . ILE A 1 1012 ? -12.088 -16.246 -8.856 1.00 88.62 1012 ILE A O 1
ATOM 8130 N N . PHE A 1 1013 ? -14.237 -16.790 -9.123 1.00 93.25 1013 PHE A N 1
ATOM 8131 C CA . PHE A 1 1013 ? -14.638 -15.424 -9.452 1.00 93.25 1013 PHE A CA 1
ATOM 8132 C C . PHE A 1 1013 ? -14.634 -14.516 -8.214 1.00 93.25 1013 PHE A C 1
ATOM 8134 O O . PHE A 1 1013 ? -14.081 -13.417 -8.242 1.00 93.25 1013 PHE A O 1
ATOM 8141 N N . PHE A 1 1014 ? -15.216 -14.993 -7.113 1.00 95.00 1014 PHE A N 1
ATOM 8142 C CA . PHE A 1 1014 ? -15.279 -14.276 -5.844 1.00 95.00 1014 PHE A CA 1
ATOM 8143 C C . PHE A 1 1014 ? -14.016 -14.564 -5.034 1.00 95.00 1014 PHE A C 1
ATOM 8145 O O . PHE A 1 1014 ? -13.918 -15.591 -4.358 1.00 95.00 1014 PHE A O 1
ATOM 8152 N N . THR A 1 1015 ? -13.005 -13.706 -5.159 1.00 92.62 1015 THR A N 1
ATOM 8153 C CA . THR A 1 1015 ? -11.705 -13.937 -4.523 1.00 92.62 1015 THR A CA 1
ATOM 8154 C C . THR A 1 1015 ? -11.015 -12.650 -4.091 1.00 92.62 1015 THR A C 1
ATOM 8156 O O . THR A 1 1015 ? -11.034 -11.632 -4.790 1.00 92.62 1015 THR A O 1
ATOM 8159 N N . ASP A 1 1016 ? -10.370 -12.742 -2.934 1.00 93.94 1016 ASP A N 1
ATOM 8160 C CA . ASP A 1 1016 ? -9.504 -11.739 -2.336 1.00 93.94 1016 ASP A CA 1
ATOM 8161 C C . ASP A 1 1016 ? -8.250 -12.419 -1.751 1.00 93.94 1016 ASP A C 1
ATOM 8163 O O . ASP A 1 1016 ? -8.073 -13.633 -1.854 1.00 93.94 1016 ASP A O 1
ATOM 8167 N N . GLU A 1 1017 ? -7.353 -11.637 -1.159 1.00 94.88 1017 GLU A N 1
ATOM 8168 C CA . GLU A 1 1017 ? -6.069 -12.096 -0.626 1.00 94.88 1017 GLU A CA 1
ATOM 8169 C C . GLU A 1 1017 ? -6.202 -13.152 0.499 1.00 94.88 1017 GLU A C 1
ATOM 8171 O O . GLU A 1 1017 ? -5.236 -13.869 0.762 1.00 94.88 1017 GLU A O 1
ATOM 8176 N N . GLN A 1 1018 ? -7.371 -13.284 1.142 1.00 96.38 1018 GLN A N 1
ATOM 8177 C CA . GLN A 1 1018 ? -7.679 -14.279 2.184 1.00 96.38 1018 GLN A CA 1
ATOM 8178 C C . GLN A 1 1018 ? -9.040 -14.982 1.972 1.00 96.38 1018 GLN A C 1
ATOM 8180 O O . GLN A 1 1018 ? -9.675 -15.439 2.925 1.00 96.38 1018 GLN A O 1
ATOM 8185 N N . SER A 1 1019 ? -9.528 -15.054 0.731 1.00 95.38 1019 SER A N 1
ATOM 8186 C CA . SER A 1 1019 ? -10.807 -15.701 0.419 1.00 95.38 1019 SER A CA 1
ATOM 8187 C C . SER A 1 1019 ? -10.690 -17.217 0.487 1.00 95.38 1019 SER A C 1
ATOM 8189 O O . SER A 1 1019 ? -9.673 -17.759 0.064 1.00 95.38 1019 SER A O 1
ATOM 8191 N N . ILE A 1 1020 ? -11.756 -17.913 0.887 1.00 97.38 1020 ILE A N 1
ATOM 8192 C CA . ILE A 1 1020 ? -11.768 -19.382 0.910 1.00 97.38 1020 ILE A CA 1
ATOM 8193 C C . ILE A 1 1020 ? -11.347 -19.938 -0.465 1.00 97.38 1020 ILE A C 1
ATOM 8195 O O . ILE A 1 1020 ? -11.985 -19.604 -1.470 1.00 97.38 1020 ILE A O 1
ATOM 8199 N N . PRO A 1 1021 ? -10.295 -20.775 -0.543 1.00 94.06 1021 PRO A N 1
ATOM 8200 C CA . PRO A 1 1021 ? -9.854 -21.359 -1.803 1.00 94.06 1021 PRO A CA 1
ATOM 8201 C C . PRO A 1 1021 ? -10.740 -22.557 -2.189 1.00 94.06 1021 PRO A C 1
ATOM 8203 O O . PRO A 1 1021 ? -11.175 -23.307 -1.314 1.00 94.06 1021 PRO A O 1
ATOM 8206 N N . PRO A 1 1022 ? -11.004 -22.803 -3.484 1.00 90.62 1022 PRO A N 1
ATOM 8207 C CA . PRO A 1 1022 ? -11.595 -24.063 -3.925 1.00 90.62 1022 PRO A CA 1
ATOM 8208 C C . PRO A 1 1022 ? -10.542 -25.180 -4.012 1.00 90.62 1022 PRO A C 1
ATOM 8210 O O . PRO A 1 1022 ? -9.335 -24.937 -4.022 1.00 90.62 1022 PRO A O 1
ATOM 8213 N N . ARG A 1 1023 ? -10.999 -26.431 -4.132 1.00 83.81 1023 ARG A N 1
ATOM 8214 C CA . ARG A 1 1023 ? -10.142 -27.614 -4.295 1.00 83.81 1023 ARG A CA 1
ATOM 8215 C C . ARG A 1 1023 ? -10.114 -28.068 -5.762 1.00 83.81 1023 ARG A C 1
ATOM 8217 O O . ARG A 1 1023 ? -11.155 -28.371 -6.343 1.00 83.81 1023 ARG A O 1
ATOM 8224 N N . PHE A 1 1024 ? -8.921 -28.137 -6.364 1.00 69.75 1024 PHE A N 1
ATOM 8225 C CA . PHE A 1 1024 ? -8.729 -28.457 -7.796 1.00 69.75 1024 PHE A CA 1
ATOM 8226 C C . PHE A 1 1024 ? -8.521 -29.944 -8.126 1.00 69.75 1024 PHE A C 1
ATOM 8228 O O . PHE A 1 1024 ? -8.357 -30.283 -9.296 1.00 69.75 1024 PHE A O 1
ATOM 8235 N N . ASP A 1 1025 ? -8.535 -30.841 -7.137 1.00 62.78 1025 ASP A N 1
ATOM 8236 C CA . ASP A 1 1025 ? -8.305 -32.274 -7.364 1.00 62.78 1025 ASP A CA 1
ATOM 8237 C C . ASP A 1 1025 ? -9.405 -32.884 -8.266 1.00 62.78 1025 ASP A C 1
ATOM 8239 O O . ASP A 1 1025 ? -10.605 -32.795 -7.980 1.00 62.78 1025 ASP A O 1
ATOM 8243 N N . SER A 1 1026 ? -8.985 -33.513 -9.370 1.00 51.47 1026 SER A N 1
ATOM 8244 C CA . SER A 1 1026 ? -9.853 -34.145 -10.370 1.00 51.47 1026 SER A CA 1
ATOM 8245 C C . SER A 1 1026 ? -10.693 -35.293 -9.800 1.00 51.47 1026 SER A C 1
ATOM 8247 O O . SER A 1 1026 ? -11.804 -35.524 -10.284 1.00 51.47 1026 SER A O 1
ATOM 8249 N N . ARG A 1 1027 ? -10.225 -35.967 -8.737 1.00 51.56 1027 ARG A N 1
ATOM 8250 C CA . ARG A 1 1027 ? -11.007 -36.977 -8.000 1.00 51.56 1027 ARG A CA 1
ATOM 8251 C C . ARG A 1 1027 ? -12.123 -36.338 -7.178 1.00 51.56 1027 ARG A C 1
ATOM 8253 O O . ARG A 1 1027 ? -13.231 -36.861 -7.143 1.00 51.56 1027 ARG A O 1
ATOM 8260 N N . TYR A 1 1028 ? -11.859 -35.170 -6.595 1.00 50.38 1028 TYR A N 1
ATOM 8261 C CA . TYR A 1 1028 ? -12.828 -34.432 -5.782 1.00 50.38 1028 TYR A CA 1
ATOM 8262 C C . TYR A 1 1028 ? -13.951 -33.840 -6.646 1.00 50.38 1028 TYR A C 1
ATOM 8264 O O . TYR A 1 1028 ? -15.114 -33.919 -6.272 1.00 50.38 1028 TYR A O 1
ATOM 8272 N N . ARG A 1 1029 ? -13.643 -33.342 -7.855 1.00 47.41 1029 ARG A N 1
ATOM 8273 C CA . ARG A 1 1029 ? -14.663 -32.862 -8.814 1.00 47.41 1029 ARG A CA 1
ATOM 8274 C C . ARG A 1 1029 ? -15.600 -33.961 -9.340 1.00 47.41 1029 ARG A C 1
ATOM 8276 O O . ARG A 1 1029 ? -16.714 -33.637 -9.737 1.00 47.41 1029 ARG A O 1
ATOM 8283 N N . ARG A 1 1030 ? -15.171 -35.232 -9.363 1.00 49.03 1030 ARG A N 1
ATOM 8284 C CA . ARG A 1 1030 ? -16.002 -36.376 -9.797 1.00 49.03 1030 ARG A CA 1
ATOM 8285 C C . ARG A 1 1030 ? -16.977 -36.876 -8.728 1.00 49.03 1030 ARG A C 1
ATOM 8287 O O . ARG A 1 1030 ? -17.984 -37.453 -9.101 1.00 49.03 1030 ARG A O 1
ATOM 8294 N N . MET A 1 1031 ? -16.717 -36.644 -7.439 1.00 48.53 1031 MET A N 1
ATOM 8295 C CA . MET A 1 1031 ? -17.634 -37.042 -6.354 1.00 48.53 1031 MET A CA 1
ATOM 8296 C C . MET A 1 1031 ? -18.925 -36.209 -6.285 1.00 48.53 1031 MET A C 1
ATOM 8298 O O . MET A 1 1031 ? -19.841 -36.591 -5.567 1.00 48.53 1031 MET A O 1
ATOM 8302 N N . PHE A 1 1032 ? -18.989 -35.073 -6.987 1.00 47.34 1032 PHE A N 1
ATOM 8303 C CA . PHE A 1 1032 ? -20.079 -34.093 -6.868 1.00 47.34 1032 PHE A CA 1
ATOM 8304 C C . PHE A 1 1032 ? -20.658 -33.653 -8.224 1.00 47.34 1032 PHE A C 1
ATOM 8306 O O . PHE A 1 1032 ? -21.337 -32.629 -8.287 1.00 47.34 1032 PHE A O 1
ATOM 8313 N N . ARG A 1 1033 ? -20.344 -34.380 -9.304 1.00 38.09 1033 ARG A N 1
ATOM 8314 C CA . ARG A 1 1033 ? -21.022 -34.241 -10.598 1.00 38.09 1033 ARG A CA 1
ATOM 8315 C C . ARG A 1 1033 ? -22.124 -35.268 -10.735 1.00 38.09 1033 ARG A C 1
ATOM 8317 O O . ARG A 1 1033 ? -21.884 -36.409 -10.285 1.00 38.09 1033 ARG A O 1
#

Organism: Lactuca sativa (NCBI:txid4236)

Foldseek 3Di:
DDDPPPLPAFAQFKWKWWAAPFWIWTGRDPPRQAFIWIQGLQRDIDTHNDDPDRPDPDDIDIAMFGAWLFWFQDPLGIKTKTQRDWDFPDDDVNFTKIFGPWMDIDRSDPDDPDDDPVSVVVVVLVVLLVVLVRVQGDKMFTRQDQPQDDPQVVVVCPPVVNVDQSLVVHDLQFQLLNVRCVSCVVVVVRNRRTGIGDFAADFFFAAADLQLDGHRKDKDKDWDADPLKIWIDIAIEGAQNFGKGFGDDLDPGTAIDHPPLVSGLVSNLSNVVVQCVPQNAEEEEEQFACDDRSVVVVVSSVVSVVVNDDPRYHYDYDPCCVQCNPFRLVSLVVVCVVCVVVDVVQATWMAHNVRDTPDHRNYYYYYYDRQCQASVLSNVLVVVQVNVQVVCVVVVNDDPPDGQVVPPVSQQVSLLVSLVVSQSSCCSHQVGGGQPSVCSNPVGDDPVSVVSNVVRSVSSSCCSNPPVVSSNCSSCSSVVNNDDDPDDPDDDDPDDDPPPDDPPCNVVVVVVVVVVVVVVVVVPPPPVVLLLVLLCVQDVDPPQVVQKDAPVDPCQLVVLVVQAQACVQVDPPFDFARIEGADLDLSSQLSNLVSCVVVVAAEAEDARNLQQVSQNTGAPPGHHYHYYPLNLFDWDQDVVQQKIKGFQNHWQLNNQLVNCVVPLFKGAAFDLDLLHTNQQQQQQWGGYQLCLPQNTNLSFFDKWWFQFSNSDIDICVRLDPLLSQNSRRVGVLQTGGTTITMGRIDTFDSKKKKFKDKDWPVHCVLVLVLLCLVQQQPLDSQKWWKWKWAQDPVVLTIMTMIIMIGRDDLVVVVVSCCVRPCVSVDDSVRMDMDTPLLVSCVSVVNSVDDSCCSVDSCNNPRWHKAKWKFFFLDRQDSVRSVVLRVLNSVLNFKMKMWTAAHRPQQVDDLQSHLARPGRRTGTMIMIIGTDHDDDPVVSVSRNVSSVVSVVSCVVGTDVPPGATRVSSPDCVQFFADPDQCRQVRLVSVQCNHRNVCLVSSLLSSCVRPVPSNSDGRNHRHHHDDPVSVVVPD